Protein AF-A0A834W6B3-F1 (afdb_monomer)

Secondary structure (DSSP, 8-state):
---TT---EEEEE--SSHHHHHHHHHHHHHHHHTT-EEEEEE-TTTHHHHHHHH--S--TT-TT--EEEEE----HHHHTPPTT--SGGG-S-GGGHHHHHHHHHTTHHHHHHHHHHH--SEEEEETT-TTHHHHHHTTT--EEEE--S-HHHHHHHHHHHHH-GGGTSSSTTSEEEPTT-GGG-EEEGGGS-HHHHS--HHHHHHHHTGGG---PPPHHHHHHHHHHTTS-SHHHHHHHHHHHHHHTTTTSSS---------------------TTTT--PPPPPBSSSSHHHHHHHHHHHHHHTT--HHHHHHHHHHTB-HHHHHHHHHHHHH-TT--HHHHHHHHHHHHSPPTTS-HHHHHHT---SS-HHHHHHHHHHHHTT--S--HHHHHHHHHHHS-HHHHHHHHHT--SSHHHHHHHHHHHHHHHHHHHHHHH--------------------------------------------------PPP---------TTHHHHHHHTTB-SSSSSBP-TT----S--------------SS-----------PPP-------------EE-HHHHB----TT-EEEEEEETTEEEEEEE-TT-SS-EEEHHHHHHTT--PEEEEEEEEEETTS-EEEEEEEEEEEEEEETTEEEEEEEEEE--BS-SEEE-HHHHGGG-SEEEETTTTEEEEEETTEEEEEE-HHHHHS---------GGGG--SHHHHHSSSSPPSS-HHHHHHHHHTS-TT-EEEEE-TTT----HHHHHHHHHHHHHH--EEEEEE---TTS-HHHHS-TTHHHHSTTTEEEEES---HHHHHTSTTEEEEEE---HHHHHHHHHHT--EEE---STTHHHHHHIIIIIS--EEE----S--TTT-----HHHHHHHHHHTTSSHHHHHHHHHHHHHHHHHHHHHSTTSHHHHHHHHHHHHHHS---

pLDDT: mean 72.44, std 23.49, range [19.89, 98.75]

Organism: NCBI:txid362788

Structure (mmCIF, N/CA/C/O backbone):
data_AF-A0A834W6B3-F1
#
_entry.id   AF-A0A834W6B3-F1
#
loop_
_atom_site.group_PDB
_atom_site.id
_atom_site.type_symbol
_atom_site.label_atom_id
_atom_site.label_alt_id
_atom_site.label_comp_id
_atom_site.label_asym_id
_atom_site.label_entity_id
_atom_site.label_seq_id
_atom_site.pdbx_PDB_ins_code
_atom_site.Cartn_x
_atom_site.Cartn_y
_atom_site.Cartn_z
_atom_site.occupancy
_atom_site.B_iso_or_equiv
_atom_site.auth_seq_id
_atom_site.auth_comp_id
_atom_site.auth_asym_id
_atom_site.auth_atom_id
_atom_site.pdbx_PDB_model_num
ATOM 1 N N . MET A 1 1 ? 22.513 -32.965 -23.549 1.00 34.94 1 MET A N 1
ATOM 2 C CA . MET A 1 1 ? 22.642 -32.892 -22.077 1.00 34.94 1 MET A CA 1
ATOM 3 C C . MET A 1 1 ? 21.458 -32.079 -21.592 1.00 34.94 1 MET A C 1
ATOM 5 O O . MET A 1 1 ? 21.260 -30.997 -22.133 1.00 34.94 1 MET A O 1
ATOM 9 N N . GLY A 1 2 ? 20.613 -32.650 -20.733 1.00 32.94 2 GLY A N 1
ATOM 10 C CA . GLY A 1 2 ? 19.346 -32.034 -20.322 1.00 32.94 2 GLY A CA 1
ATOM 11 C C . GLY A 1 2 ? 19.514 -30.935 -19.270 1.00 32.94 2 GLY A C 1
ATOM 12 O O . GLY A 1 2 ? 20.577 -30.809 -18.666 1.00 32.94 2 GLY A O 1
ATOM 13 N N . ARG A 1 3 ? 18.438 -30.176 -19.027 1.00 41.31 3 ARG A N 1
ATOM 14 C CA . ARG A 1 3 ? 18.292 -29.216 -17.912 1.00 41.31 3 ARG A CA 1
ATOM 15 C C . ARG A 1 3 ? 17.918 -29.898 -16.580 1.00 41.31 3 ARG A C 1
ATOM 17 O O . ARG A 1 3 ? 17.321 -29.285 -15.701 1.00 41.31 3 ARG A O 1
ATOM 24 N N . GLU A 1 4 ? 18.241 -31.175 -16.421 1.00 40.38 4 GLU A N 1
ATOM 25 C CA . GLU A 1 4 ? 17.932 -31.908 -15.195 1.00 40.38 4 GLU A CA 1
ATOM 26 C C . GLU A 1 4 ? 18.781 -31.369 -14.028 1.00 40.38 4 GLU A C 1
ATOM 28 O O . GLU A 1 4 ? 19.980 -31.128 -14.167 1.00 40.38 4 GLU A O 1
ATOM 33 N N . ASN A 1 5 ? 18.144 -31.191 -12.865 1.00 44.78 5 ASN A N 1
ATOM 34 C CA . ASN A 1 5 ? 18.732 -30.764 -11.585 1.00 44.78 5 ASN A CA 1
ATOM 35 C C . ASN A 1 5 ? 19.196 -29.299 -11.392 1.00 44.78 5 ASN A C 1
ATOM 37 O O . ASN A 1 5 ? 19.746 -28.998 -10.329 1.00 44.78 5 ASN A O 1
ATOM 41 N N . GLN A 1 6 ? 18.925 -28.350 -12.299 1.00 58.62 6 GLN A N 1
ATOM 42 C CA . GLN A 1 6 ? 19.159 -26.924 -11.995 1.00 58.62 6 GLN A CA 1
ATOM 43 C C . GLN A 1 6 ? 17.907 -26.275 -11.371 1.00 58.62 6 GLN A C 1
ATOM 45 O O . GLN A 1 6 ? 16.896 -26.075 -12.039 1.00 58.62 6 GLN A O 1
ATOM 50 N N . LYS A 1 7 ? 17.962 -25.962 -10.067 1.00 77.19 7 LYS A N 1
ATOM 51 C CA . LYS A 1 7 ? 16.867 -25.285 -9.346 1.00 77.19 7 LYS A CA 1
ATOM 52 C C . LYS A 1 7 ? 16.714 -23.834 -9.809 1.00 77.19 7 LYS A C 1
ATOM 54 O O . LYS A 1 7 ? 17.692 -23.090 -9.746 1.00 77.19 7 LYS A O 1
ATOM 59 N N . LEU A 1 8 ? 15.481 -23.446 -10.153 1.00 90.81 8 LEU A N 1
ATOM 60 C CA . LEU A 1 8 ? 15.085 -22.075 -10.502 1.00 90.81 8 LEU A CA 1
ATOM 61 C C . LEU A 1 8 ? 15.653 -21.055 -9.502 1.00 90.81 8 LEU A C 1
ATOM 63 O O . LEU A 1 8 ? 15.478 -21.222 -8.291 1.00 90.81 8 LEU A O 1
ATOM 67 N N . HIS A 1 9 ? 16.301 -20.001 -10.000 1.00 93.69 9 HIS A N 1
ATOM 68 C CA . HIS A 1 9 ? 16.924 -18.948 -9.201 1.00 93.69 9 HIS A CA 1
ATOM 69 C C . HIS A 1 9 ? 16.264 -17.590 -9.456 1.00 93.69 9 HIS A C 1
ATOM 71 O O . HIS A 1 9 ? 16.453 -16.975 -10.501 1.00 93.69 9 HIS A O 1
ATOM 77 N N . ILE A 1 10 ? 15.526 -17.092 -8.462 1.00 95.31 10 ILE A N 1
ATOM 78 C CA . ILE A 1 10 ? 14.859 -15.787 -8.504 1.00 95.31 10 ILE A CA 1
ATOM 79 C C . ILE A 1 10 ? 15.642 -14.760 -7.677 1.00 95.31 10 ILE A C 1
ATOM 81 O O . ILE A 1 10 ? 15.986 -15.007 -6.518 1.00 95.31 10 ILE A O 1
ATOM 85 N N . PHE A 1 11 ? 15.881 -13.586 -8.258 1.00 97.44 11 PHE A N 1
ATOM 86 C CA . PHE A 1 11 ? 16.321 -12.386 -7.546 1.00 97.44 11 PHE A CA 1
ATOM 87 C C . PHE A 1 11 ? 15.115 -11.544 -7.124 1.00 97.44 11 PHE A C 1
ATOM 89 O O . PHE A 1 11 ? 14.206 -11.318 -7.917 1.00 97.44 11 PHE A O 1
ATOM 96 N N . LEU A 1 12 ? 15.134 -11.040 -5.892 1.00 97.94 12 LEU A N 1
ATOM 97 C CA . LEU A 1 12 ? 14.156 -10.113 -5.338 1.00 97.94 12 LEU A CA 1
ATOM 98 C C . LEU A 1 12 ? 14.850 -8.788 -5.012 1.00 97.94 12 LEU A C 1
ATOM 100 O O . LEU A 1 12 ? 15.809 -8.767 -4.240 1.00 97.94 12 LEU A O 1
ATOM 104 N N . PHE A 1 13 ? 14.359 -7.690 -5.586 1.00 97.44 13 PHE A N 1
ATOM 105 C CA . PHE A 1 13 ? 14.894 -6.341 -5.388 1.00 97.44 13 PHE A CA 1
ATOM 106 C C . PHE A 1 13 ? 13.792 -5.391 -4.874 1.00 97.44 13 PHE A C 1
ATOM 108 O O . PHE A 1 13 ? 13.083 -4.778 -5.682 1.00 97.44 13 PHE A O 1
ATOM 115 N N . PRO A 1 14 ? 13.590 -5.324 -3.541 1.00 94.44 14 PRO A N 1
ATOM 116 C CA . PRO A 1 14 ? 12.581 -4.476 -2.914 1.00 94.44 14 PRO A CA 1
ATOM 117 C C . PRO A 1 14 ? 12.992 -3.008 -2.874 1.00 94.44 14 PRO A C 1
ATOM 119 O O . PRO A 1 14 ? 14.169 -2.682 -2.715 1.00 94.44 14 PRO A O 1
ATOM 122 N N . PHE A 1 15 ? 12.007 -2.112 -2.944 1.00 90.56 15 PHE A N 1
ATOM 123 C CA . PHE A 1 15 ? 12.241 -0.704 -2.641 1.00 90.56 15 PHE A CA 1
ATOM 124 C C . PHE A 1 15 ? 12.562 -0.543 -1.140 1.00 90.56 15 PHE A C 1
ATOM 126 O O . PHE A 1 15 ? 11.906 -1.193 -0.319 1.00 90.56 15 PHE A O 1
ATOM 133 N N . PRO A 1 16 ? 13.547 0.293 -0.750 1.00 89.69 16 PRO A N 1
ATOM 134 C CA . PRO A 1 16 ? 13.979 0.463 0.642 1.00 89.69 16 PRO A CA 1
ATOM 135 C C . PRO A 1 16 ? 12.992 1.283 1.502 1.00 89.69 16 PRO A C 1
ATOM 137 O O . PRO A 1 16 ? 13.299 2.353 2.027 1.00 89.69 16 PRO A O 1
ATOM 140 N N . ALA A 1 17 ? 11.788 0.741 1.669 1.00 86.31 17 ALA A N 1
ATOM 141 C CA . ALA A 1 17 ? 10.759 1.169 2.609 1.00 86.31 17 ALA A CA 1
ATOM 142 C C . ALA A 1 17 ? 10.194 -0.073 3.312 1.00 86.31 17 ALA A C 1
ATOM 144 O O . ALA A 1 17 ? 10.024 -1.117 2.678 1.00 86.31 17 ALA A O 1
ATOM 145 N N . HIS A 1 18 ? 9.857 0.009 4.602 1.00 85.44 18 HIS A N 1
ATOM 146 C CA . HIS A 1 18 ? 9.403 -1.165 5.365 1.00 85.44 18 HIS A CA 1
ATOM 147 C C . HIS A 1 18 ? 8.152 -1.833 4.774 1.00 85.44 18 HIS A C 1
ATOM 149 O O . HIS A 1 18 ? 8.082 -3.060 4.712 1.00 85.44 18 HIS A O 1
ATOM 155 N N . GLY A 1 19 ? 7.220 -1.037 4.236 1.00 80.75 19 GLY A N 1
ATOM 156 C CA . GLY A 1 19 ? 6.032 -1.530 3.531 1.00 80.75 19 GLY A CA 1
ATOM 157 C C . GLY A 1 19 ? 6.312 -2.313 2.237 1.00 80.75 19 GLY A C 1
ATOM 158 O O . GLY A 1 19 ? 5.416 -2.988 1.747 1.00 80.75 19 GLY A O 1
ATOM 159 N N . HIS A 1 20 ? 7.534 -2.264 1.704 1.00 87.81 20 HIS A N 1
ATOM 160 C CA . HIS A 1 20 ? 7.934 -2.944 0.468 1.00 87.81 20 HIS A CA 1
ATOM 161 C C . HIS A 1 20 ? 8.941 -4.068 0.740 1.00 87.81 20 HIS A C 1
ATOM 163 O O . HIS A 1 20 ? 8.781 -5.182 0.244 1.00 87.81 20 HIS A O 1
ATOM 169 N N . MET A 1 21 ? 9.926 -3.823 1.611 1.00 91.81 21 MET A N 1
ATOM 170 C CA . MET A 1 21 ? 10.899 -4.838 2.022 1.00 91.81 21 MET A CA 1
ATOM 171 C C . MET A 1 21 ? 10.231 -6.041 2.698 1.00 91.81 21 MET A C 1
ATOM 173 O O . MET A 1 21 ? 10.478 -7.172 2.291 1.00 91.81 21 MET A O 1
ATOM 177 N N . ILE A 1 22 ? 9.364 -5.818 3.693 1.00 91.81 22 ILE A N 1
ATOM 178 C CA . ILE A 1 22 ? 8.773 -6.900 4.498 1.00 91.81 22 ILE A CA 1
ATOM 179 C C . ILE A 1 22 ? 7.939 -7.885 3.653 1.00 91.81 22 ILE A C 1
ATOM 181 O O . ILE A 1 22 ? 8.265 -9.073 3.681 1.00 91.81 22 ILE A O 1
ATOM 185 N N . PRO A 1 23 ? 6.944 -7.465 2.840 1.00 91.62 23 PRO A N 1
ATOM 186 C CA . PRO A 1 23 ? 6.188 -8.412 2.017 1.00 91.62 23 PRO A CA 1
ATOM 187 C C . PRO A 1 23 ? 7.038 -9.084 0.927 1.00 91.62 23 PRO A C 1
ATOM 189 O O . PRO A 1 23 ? 6.736 -10.212 0.542 1.00 91.62 23 PRO A O 1
ATOM 192 N N . MET A 1 24 ? 8.127 -8.463 0.452 1.00 94.62 24 MET A N 1
ATOM 193 C CA . MET A 1 24 ? 9.056 -9.138 -0.463 1.00 94.62 24 MET A CA 1
ATOM 194 C C . MET A 1 24 ? 9.964 -10.162 0.245 1.00 94.62 24 MET A C 1
ATOM 196 O O . MET A 1 24 ? 10.353 -11.147 -0.381 1.00 94.62 24 MET A O 1
ATOM 200 N N . ILE A 1 25 ? 10.254 -10.000 1.542 1.00 94.31 25 ILE A N 1
ATOM 201 C CA . ILE A 1 25 ? 10.916 -11.034 2.358 1.00 94.31 25 ILE A CA 1
ATOM 202 C C . ILE A 1 25 ? 9.953 -12.200 2.633 1.00 94.31 25 ILE A C 1
ATOM 204 O O . ILE A 1 25 ? 10.337 -13.356 2.454 1.00 94.31 25 ILE A O 1
ATOM 208 N N . ASP A 1 26 ? 8.694 -11.915 2.983 1.00 93.25 26 ASP A N 1
ATOM 209 C CA . ASP A 1 26 ? 7.639 -12.932 3.120 1.00 93.25 26 ASP A CA 1
ATOM 210 C C . ASP A 1 26 ? 7.463 -13.718 1.797 1.00 93.25 26 ASP A C 1
ATOM 212 O O . ASP A 1 26 ? 7.466 -14.949 1.771 1.00 93.25 26 ASP A O 1
ATOM 216 N N . MET A 1 27 ? 7.429 -13.020 0.656 1.00 93.44 27 MET A N 1
ATOM 217 C CA . MET A 1 27 ? 7.412 -13.631 -0.681 1.00 93.44 27 MET A CA 1
ATOM 218 C C . MET A 1 27 ? 8.654 -14.500 -0.955 1.00 93.44 27 MET A C 1
ATOM 220 O O . MET A 1 27 ? 8.529 -15.575 -1.545 1.00 93.44 27 MET A O 1
ATOM 224 N N . ALA A 1 28 ? 9.847 -14.101 -0.495 1.00 93.88 28 ALA A N 1
ATOM 225 C CA . ALA A 1 28 ? 11.048 -14.936 -0.591 1.00 93.88 28 ALA A CA 1
ATOM 226 C C . ALA A 1 28 ? 10.926 -16.233 0.230 1.00 93.88 28 ALA A C 1
ATOM 228 O O . ALA A 1 28 ? 11.367 -17.282 -0.247 1.00 93.88 28 ALA A O 1
ATOM 229 N N . LYS A 1 29 ? 10.294 -16.194 1.419 1.00 91.38 29 LYS A N 1
ATOM 230 C CA . LYS A 1 29 ? 9.963 -17.404 2.198 1.00 91.38 29 LYS A CA 1
ATOM 231 C C . LYS A 1 29 ? 9.033 -18.327 1.409 1.00 91.38 29 LYS A C 1
ATOM 233 O O . LYS A 1 29 ? 9.315 -19.520 1.322 1.00 91.38 29 LYS A O 1
ATOM 238 N N . LEU A 1 30 ? 7.983 -17.789 0.781 1.00 91.06 30 LEU A N 1
ATOM 239 C CA . LEU A 1 30 ? 7.036 -18.571 -0.027 1.00 91.06 30 LEU A CA 1
ATOM 240 C C . LEU A 1 30 ? 7.712 -19.267 -1.223 1.00 91.06 30 LEU A C 1
ATOM 242 O O . LEU A 1 30 ? 7.526 -20.469 -1.411 1.00 91.06 30 LEU A O 1
ATOM 246 N N . PHE A 1 31 ? 8.553 -18.564 -1.990 1.00 91.88 31 PHE A N 1
ATOM 247 C CA . PHE A 1 31 ? 9.331 -19.187 -3.071 1.00 91.88 31 PHE A CA 1
ATOM 248 C C . PHE A 1 31 ? 10.297 -20.262 -2.546 1.00 91.88 31 PHE A C 1
ATOM 250 O O . PHE A 1 31 ? 10.354 -21.367 -3.091 1.00 91.88 31 PHE A O 1
ATOM 257 N N . ALA A 1 32 ? 11.033 -19.976 -1.468 1.00 90.31 32 ALA A N 1
ATOM 258 C CA . ALA A 1 32 ? 12.011 -20.909 -0.910 1.00 90.31 32 ALA A CA 1
ATOM 259 C C . ALA A 1 32 ? 11.367 -22.162 -0.284 1.00 90.31 32 ALA A C 1
ATOM 261 O O . ALA A 1 32 ? 11.924 -23.254 -0.405 1.00 90.31 32 ALA A O 1
ATOM 262 N N . ALA A 1 33 ? 10.165 -22.046 0.292 1.00 87.50 33 ALA A N 1
ATOM 263 C CA . ALA A 1 33 ? 9.358 -23.180 0.748 1.00 87.50 33 ALA A CA 1
ATOM 264 C C . ALA A 1 33 ? 8.921 -24.104 -0.408 1.00 87.50 33 ALA A C 1
ATOM 266 O O . ALA A 1 33 ? 8.776 -25.308 -0.216 1.00 87.50 33 ALA A O 1
ATOM 267 N N . ARG A 1 34 ? 8.794 -23.572 -1.633 1.00 87.50 34 ARG A N 1
ATOM 268 C CA . ARG A 1 34 ? 8.573 -24.343 -2.872 1.00 87.50 34 ARG A CA 1
ATOM 269 C C . ARG A 1 34 ? 9.870 -24.847 -3.523 1.00 87.50 34 ARG A C 1
ATOM 271 O O . ARG A 1 34 ? 9.865 -25.281 -4.671 1.00 87.50 34 ARG A O 1
ATOM 278 N N . GLY A 1 35 ? 10.998 -24.776 -2.815 1.00 87.00 35 GLY A N 1
ATOM 279 C CA . GLY A 1 35 ? 12.295 -25.275 -3.274 1.00 87.00 35 GLY A CA 1
ATOM 280 C C . GLY A 1 35 ? 13.017 -24.394 -4.301 1.00 87.00 35 GLY A C 1
ATOM 281 O O . GLY A 1 35 ? 14.102 -24.784 -4.745 1.00 87.00 35 GLY A O 1
ATOM 282 N N . VAL A 1 36 ? 12.460 -23.228 -4.651 1.00 90.19 36 VAL A N 1
ATOM 283 C CA . VAL A 1 36 ? 13.085 -22.219 -5.523 1.00 90.19 36 VAL A CA 1
ATOM 284 C C . VAL A 1 36 ? 14.239 -21.547 -4.779 1.00 90.19 36 VAL A C 1
ATOM 286 O O . VAL A 1 36 ? 14.131 -21.216 -3.599 1.00 90.19 36 VAL A O 1
ATOM 289 N N . ARG A 1 37 ? 15.361 -21.305 -5.459 1.00 92.12 37 ARG A N 1
ATOM 290 C CA . ARG A 1 37 ? 16.475 -20.546 -4.888 1.00 92.12 37 ARG A CA 1
ATOM 291 C C . ARG A 1 37 ? 16.128 -19.058 -4.912 1.00 92.12 37 ARG A C 1
ATOM 293 O O . ARG A 1 37 ? 16.212 -18.423 -5.958 1.00 92.12 37 ARG A O 1
ATOM 300 N N . ALA A 1 38 ? 15.775 -18.493 -3.764 1.00 93.81 38 ALA A N 1
ATOM 301 C CA . ALA A 1 38 ? 15.591 -17.051 -3.618 1.00 93.81 38 ALA A CA 1
ATOM 302 C C . ALA A 1 38 ? 16.924 -16.346 -3.297 1.00 93.81 38 ALA A C 1
ATOM 304 O O . ALA A 1 38 ? 17.714 -16.833 -2.480 1.00 93.81 38 ALA A O 1
ATOM 305 N N . THR A 1 39 ? 17.150 -15.175 -3.893 1.00 96.38 39 THR A N 1
ATOM 306 C CA . THR A 1 39 ? 18.150 -14.188 -3.459 1.00 96.38 39 THR A CA 1
ATOM 307 C C . THR A 1 39 ? 17.461 -12.854 -3.212 1.00 96.38 39 THR A C 1
ATOM 309 O O . THR A 1 39 ? 16.841 -12.332 -4.132 1.00 96.38 39 THR A O 1
ATOM 312 N N . ILE A 1 40 ? 17.615 -12.263 -2.027 1.00 97.81 40 ILE A N 1
ATOM 313 C CA . ILE A 1 40 ? 17.217 -10.871 -1.778 1.00 97.81 40 ILE A CA 1
ATOM 314 C C . ILE A 1 40 ? 18.442 -9.971 -1.959 1.00 97.81 40 ILE A C 1
ATOM 316 O O . ILE A 1 40 ? 19.476 -10.177 -1.317 1.00 97.81 40 ILE A O 1
ATOM 320 N N . VAL A 1 41 ? 18.313 -8.971 -2.829 1.00 97.62 41 VAL A N 1
ATOM 321 C CA . VAL A 1 41 ? 19.270 -7.868 -2.958 1.00 97.62 41 VAL A CA 1
ATOM 322 C C . VAL A 1 41 ? 18.859 -6.772 -1.977 1.00 97.62 41 VAL A C 1
ATOM 324 O O . VAL A 1 41 ? 17.731 -6.289 -2.017 1.00 97.62 41 VAL A O 1
ATOM 327 N N . THR A 1 42 ? 19.757 -6.397 -1.071 1.00 96.38 42 THR A N 1
ATOM 328 C CA . THR A 1 42 ? 19.513 -5.409 -0.008 1.00 96.38 42 THR A CA 1
ATOM 329 C C . THR A 1 42 ? 20.744 -4.516 0.194 1.00 96.38 42 THR A C 1
ATOM 331 O O . THR A 1 42 ? 21.660 -4.532 -0.626 1.00 96.38 42 THR A O 1
ATOM 334 N N . THR A 1 43 ? 20.785 -3.718 1.258 1.00 95.62 43 THR A N 1
ATOM 335 C CA . THR A 1 43 ? 21.869 -2.770 1.563 1.00 95.62 43 THR A CA 1
ATOM 336 C C . THR A 1 43 ? 22.429 -3.022 2.975 1.00 95.62 43 THR A C 1
ATOM 338 O O . THR A 1 43 ? 21.770 -3.707 3.764 1.00 95.62 43 THR A O 1
ATOM 341 N N . PRO A 1 44 ? 23.638 -2.537 3.324 1.00 94.50 44 PRO A N 1
ATOM 342 C CA . PRO A 1 44 ? 24.285 -2.846 4.602 1.00 94.50 44 PRO A CA 1
ATOM 343 C C . PRO A 1 44 ? 23.451 -2.530 5.852 1.00 94.50 44 PRO A C 1
ATOM 345 O O . PRO A 1 44 ? 23.442 -3.339 6.777 1.00 94.50 44 PRO A O 1
ATOM 348 N N . LEU A 1 45 ? 22.727 -1.405 5.880 1.00 92.81 45 LEU A N 1
ATOM 349 C CA . LEU A 1 45 ? 21.888 -1.013 7.019 1.00 92.81 45 LEU A CA 1
ATOM 350 C C . LEU A 1 45 ? 20.581 -1.813 7.094 1.00 92.81 45 LEU A C 1
ATOM 352 O O . LEU A 1 45 ? 20.084 -2.078 8.184 1.00 92.81 45 LEU A O 1
ATOM 356 N N . ASN A 1 46 ? 20.033 -2.220 5.946 1.00 93.25 46 ASN A N 1
ATOM 357 C CA . ASN A 1 46 ? 18.802 -3.011 5.874 1.00 93.25 46 ASN A CA 1
ATOM 358 C C . ASN A 1 46 ? 19.054 -4.516 6.120 1.00 93.25 46 ASN A C 1
ATOM 360 O O . ASN A 1 46 ? 18.143 -5.243 6.524 1.00 93.25 46 ASN A O 1
ATOM 364 N N . LEU A 1 47 ? 20.292 -4.997 5.940 1.00 92.75 47 LEU A N 1
ATOM 365 C CA . LEU A 1 47 ? 20.674 -6.405 6.106 1.00 92.75 47 LEU A CA 1
ATOM 366 C C . LEU A 1 47 ? 20.265 -7.033 7.462 1.00 92.75 47 LEU A C 1
ATOM 368 O O . LEU A 1 47 ? 19.789 -8.173 7.438 1.00 92.75 47 LEU A O 1
ATOM 372 N N . PRO A 1 48 ? 20.383 -6.364 8.632 1.00 90.94 48 PRO A N 1
ATOM 373 C CA . PRO A 1 48 ? 19.931 -6.917 9.909 1.00 90.94 48 PRO A CA 1
ATOM 374 C C . PRO A 1 48 ? 18.413 -7.130 9.967 1.00 90.94 48 PRO A C 1
ATOM 376 O O . PRO A 1 48 ? 17.977 -8.175 10.443 1.00 90.94 48 PRO A O 1
ATOM 379 N N . LEU A 1 49 ? 17.606 -6.205 9.428 1.00 89.25 49 LEU A N 1
ATOM 380 C CA . LEU A 1 49 ? 16.149 -6.370 9.320 1.00 89.25 49 LEU A CA 1
ATOM 381 C C . LEU A 1 49 ? 15.789 -7.548 8.416 1.00 89.25 49 LEU A C 1
ATOM 383 O O . LEU A 1 49 ? 14.954 -8.375 8.785 1.00 89.25 49 LEU A O 1
ATOM 387 N N . VAL A 1 50 ? 16.434 -7.643 7.251 1.00 90.56 50 VAL A N 1
ATOM 388 C CA . VAL A 1 50 ? 16.192 -8.737 6.304 1.00 90.56 50 VAL A CA 1
ATOM 389 C C . VAL A 1 50 ? 16.531 -10.079 6.957 1.00 90.56 50 VAL A C 1
ATOM 391 O O . VAL A 1 50 ? 15.740 -11.017 6.892 1.00 90.56 50 VAL A O 1
ATOM 394 N N . SER A 1 51 ? 17.662 -10.147 7.663 1.00 89.56 51 SER A N 1
ATOM 395 C CA . SER A 1 51 ? 18.106 -11.348 8.380 1.00 89.56 51 SER A CA 1
ATOM 396 C C . SER A 1 51 ? 17.169 -11.720 9.538 1.00 89.56 51 SER A C 1
ATOM 398 O O . SER A 1 51 ? 16.813 -12.889 9.672 1.00 89.56 51 SER A O 1
ATOM 400 N N . ARG A 1 52 ? 16.718 -10.741 10.344 1.00 86.50 52 ARG A N 1
ATOM 401 C CA . ARG A 1 52 ? 15.756 -10.950 11.445 1.00 86.50 52 ARG A CA 1
ATOM 402 C C . ARG A 1 52 ? 14.422 -11.488 10.916 1.00 86.50 52 ARG A C 1
ATOM 404 O O . ARG A 1 52 ? 13.943 -12.506 11.401 1.00 86.50 52 ARG A O 1
ATOM 411 N N . THR A 1 53 ? 13.890 -10.859 9.866 1.00 86.31 53 THR A N 1
ATOM 412 C CA . THR A 1 53 ? 12.593 -11.200 9.251 1.00 86.31 53 THR A CA 1
ATOM 413 C C . THR A 1 53 ? 12.603 -12.586 8.593 1.00 86.31 53 THR A C 1
ATOM 415 O O . THR A 1 53 ? 11.614 -13.316 8.659 1.00 86.31 53 THR A O 1
ATOM 418 N N . ILE A 1 54 ? 13.727 -12.996 7.990 1.00 86.94 54 ILE A N 1
ATOM 419 C CA . ILE A 1 54 ? 13.910 -14.373 7.495 1.00 86.94 54 ILE A CA 1
ATOM 420 C C . ILE A 1 54 ? 13.892 -15.386 8.649 1.00 86.94 54 ILE A C 1
ATOM 422 O O . ILE A 1 54 ? 13.369 -16.488 8.481 1.00 86.94 54 ILE A O 1
ATOM 426 N N . GLY A 1 55 ? 14.421 -15.012 9.815 1.00 76.44 55 GLY A N 1
ATOM 427 C CA . GLY A 1 55 ? 14.595 -15.897 10.960 1.00 76.44 55 GLY A CA 1
ATOM 428 C C . GLY A 1 55 ? 15.824 -16.799 10.816 1.00 76.44 55 GLY A C 1
ATOM 429 O O . GLY A 1 55 ? 16.703 -16.575 9.984 1.00 76.44 55 GLY A O 1
ATOM 430 N N . ASN A 1 56 ? 15.911 -17.843 11.643 1.00 58.94 56 ASN A N 1
ATOM 431 C CA . ASN A 1 56 ? 16.983 -18.833 11.528 1.00 58.94 56 ASN A CA 1
ATOM 432 C C . ASN A 1 56 ? 16.585 -19.903 10.487 1.00 58.94 56 ASN A C 1
ATOM 434 O O . ASN A 1 56 ? 15.679 -20.683 10.781 1.00 58.94 56 ASN A O 1
ATOM 438 N N . PRO A 1 57 ? 17.266 -20.028 9.326 1.00 48.44 57 PRO A N 1
ATOM 439 C CA . PRO A 1 57 ? 16.908 -20.971 8.252 1.00 48.44 57 PRO A CA 1
ATOM 440 C C . PRO A 1 57 ? 17.155 -22.457 8.597 1.00 48.44 57 PRO A C 1
ATOM 442 O O . PRO A 1 57 ? 17.203 -23.314 7.717 1.00 48.44 57 PRO A O 1
ATOM 445 N N . LYS A 1 58 ? 17.369 -22.775 9.878 1.00 46.25 58 LYS A N 1
ATOM 446 C CA . LYS A 1 58 ? 17.570 -24.124 10.418 1.00 46.25 58 LYS A CA 1
ATOM 447 C C . LYS A 1 58 ? 16.724 -24.339 11.676 1.00 46.25 58 LYS A C 1
ATOM 449 O O . LYS A 1 58 ? 17.253 -24.656 12.741 1.00 46.25 58 LYS A O 1
ATOM 454 N N . THR A 1 59 ? 15.408 -24.166 11.565 1.00 44.59 59 THR A N 1
ATOM 455 C CA . THR A 1 59 ? 14.474 -24.758 12.535 1.00 44.59 59 THR A CA 1
ATOM 456 C C . THR A 1 59 ? 14.296 -26.254 12.232 1.00 44.59 59 THR A C 1
ATOM 458 O O . THR A 1 59 ? 14.392 -26.647 11.064 1.00 44.59 59 THR A O 1
ATOM 461 N N . PRO A 1 60 ? 14.025 -27.115 13.235 1.00 43.72 60 PRO A N 1
ATOM 462 C CA . PRO A 1 60 ? 13.759 -28.541 13.007 1.00 43.72 60 PRO A CA 1
ATOM 463 C C . PRO A 1 60 ? 12.619 -28.819 12.014 1.00 43.72 60 PRO A C 1
ATOM 465 O O . PRO A 1 60 ? 12.608 -29.863 11.370 1.00 43.72 60 PRO A O 1
ATOM 468 N N . GLN A 1 61 ? 11.679 -27.880 11.880 1.00 46.56 61 GLN A N 1
ATOM 469 C CA . GLN A 1 61 ? 10.518 -27.957 10.999 1.00 46.56 61 GLN A CA 1
ATOM 470 C C . GLN A 1 61 ? 10.832 -27.626 9.527 1.00 46.56 61 GLN A C 1
ATOM 472 O O . GLN A 1 61 ? 10.117 -28.101 8.653 1.00 46.56 61 GLN A O 1
ATOM 477 N N . ASN A 1 62 ? 11.872 -26.830 9.235 1.00 50.94 62 ASN A N 1
ATOM 478 C CA . ASN A 1 62 ? 12.174 -26.333 7.880 1.00 50.94 62 ASN A CA 1
ATOM 479 C C . ASN A 1 62 ? 13.672 -26.459 7.493 1.00 50.94 62 ASN A C 1
ATOM 481 O O . ASN A 1 62 ? 14.305 -25.468 7.125 1.00 50.94 62 ASN A O 1
ATOM 485 N N . PRO A 1 63 ? 14.272 -27.668 7.496 1.00 52.31 63 PRO A N 1
ATOM 486 C CA . PRO A 1 63 ? 15.713 -27.876 7.266 1.00 52.31 63 PRO A CA 1
ATOM 487 C C . PRO A 1 63 ? 16.213 -27.611 5.826 1.00 52.31 63 PRO A C 1
ATOM 489 O O . PRO A 1 63 ? 17.361 -27.933 5.504 1.00 52.31 63 PRO A O 1
ATOM 492 N N . HIS A 1 64 ? 15.373 -27.082 4.929 1.00 52.91 64 HIS A N 1
ATOM 493 C CA . HIS A 1 64 ? 15.649 -26.965 3.487 1.00 52.91 64 HIS A CA 1
ATOM 494 C C . HIS A 1 64 ? 15.428 -25.559 2.895 1.00 52.91 64 HIS A C 1
ATOM 496 O O . HIS A 1 64 ? 15.710 -25.353 1.712 1.00 52.91 64 HIS A O 1
ATOM 502 N N . ILE A 1 65 ? 14.963 -24.587 3.687 1.00 63.97 65 ILE A N 1
ATOM 503 C CA . ILE A 1 65 ? 14.701 -23.218 3.220 1.00 63.97 65 ILE A CA 1
ATOM 504 C C . ILE A 1 65 ? 16.012 -22.419 3.216 1.00 63.97 65 ILE A C 1
ATOM 506 O O . ILE A 1 65 ? 16.559 -22.100 4.267 1.00 63.97 65 ILE A O 1
ATOM 510 N N . ILE A 1 66 ? 16.523 -22.078 2.026 1.00 70.12 66 ILE A N 1
ATOM 511 C CA . ILE A 1 66 ? 17.752 -21.283 1.858 1.00 70.12 66 ILE A CA 1
ATOM 512 C C . ILE A 1 66 ? 17.448 -20.035 1.023 1.00 70.12 66 ILE A C 1
ATOM 514 O O . ILE A 1 66 ? 17.435 -20.078 -0.209 1.00 70.12 66 ILE A O 1
ATOM 518 N N . ILE A 1 67 ? 17.252 -18.910 1.712 1.00 90.00 67 ILE A N 1
ATOM 519 C CA . ILE A 1 67 ? 17.214 -17.573 1.110 1.00 90.00 67 ILE A CA 1
ATOM 520 C C . ILE A 1 67 ? 18.636 -17.004 1.156 1.00 90.00 67 ILE A C 1
ATOM 522 O O . ILE A 1 67 ? 19.269 -16.969 2.208 1.00 90.00 67 ILE A O 1
ATOM 526 N N . ASN A 1 68 ? 19.153 -16.580 0.006 1.00 92.31 68 ASN A N 1
ATOM 527 C CA . ASN A 1 68 ? 20.481 -15.981 -0.119 1.00 92.31 68 ASN A CA 1
ATOM 528 C C . ASN A 1 68 ? 20.364 -14.458 0.033 1.00 92.31 68 ASN A C 1
ATOM 530 O O . ASN A 1 68 ? 19.396 -13.871 -0.447 1.00 92.31 68 ASN A O 1
ATOM 534 N N . LEU A 1 69 ? 21.363 -13.808 0.629 1.00 94.69 69 LEU A N 1
ATOM 535 C CA . LEU A 1 69 ? 21.407 -12.350 0.784 1.00 94.69 69 LEU A CA 1
ATOM 536 C C . LEU A 1 69 ? 22.609 -11.776 0.038 1.00 94.69 69 LEU A C 1
ATOM 538 O O . LEU A 1 69 ? 23.707 -12.325 0.121 1.00 94.69 69 LEU A O 1
ATOM 542 N N . VAL A 1 70 ? 22.395 -10.681 -0.691 1.00 96.00 70 VAL A N 1
ATOM 543 C CA . VAL A 1 70 ? 23.448 -9.945 -1.403 1.00 96.00 70 VAL A CA 1
ATOM 544 C C . VAL A 1 70 ? 23.285 -8.455 -1.123 1.00 96.00 70 VAL A C 1
ATOM 546 O O . VAL A 1 70 ? 22.204 -7.900 -1.299 1.00 96.00 70 VAL A O 1
ATOM 549 N N . THR A 1 71 ? 24.359 -7.803 -0.683 1.00 96.31 71 THR A N 1
ATOM 550 C CA . THR A 1 71 ? 24.369 -6.375 -0.345 1.00 96.31 71 THR A CA 1
ATOM 551 C C . THR A 1 71 ? 24.942 -5.521 -1.473 1.00 96.31 71 THR A C 1
ATOM 553 O O . THR A 1 71 ? 26.067 -5.768 -1.909 1.00 96.31 71 THR A O 1
ATOM 556 N N . ILE A 1 72 ? 24.235 -4.462 -1.865 1.00 96.06 72 ILE A N 1
ATOM 557 C CA . ILE A 1 72 ? 24.773 -3.342 -2.654 1.00 96.06 72 ILE A CA 1
ATOM 558 C C . ILE A 1 72 ? 24.956 -2.116 -1.753 1.00 96.06 72 ILE A C 1
ATOM 560 O O . ILE A 1 72 ? 24.139 -1.876 -0.865 1.00 96.06 72 ILE A O 1
ATOM 564 N N . LYS A 1 73 ? 26.019 -1.325 -1.960 1.00 95.38 73 LYS A N 1
ATOM 565 C CA . LYS A 1 73 ? 26.195 -0.059 -1.229 1.00 95.38 73 LYS A CA 1
ATOM 566 C C . LYS A 1 73 ? 25.061 0.898 -1.614 1.00 95.38 73 LYS A C 1
ATOM 568 O O . LYS A 1 73 ? 24.894 1.180 -2.799 1.0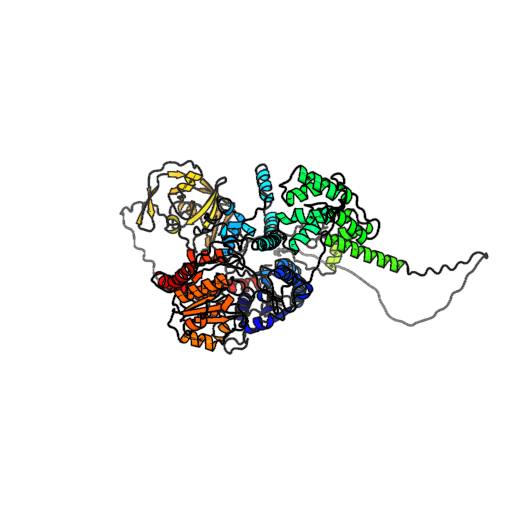0 95.38 73 LYS A O 1
ATOM 573 N N . PHE A 1 74 ? 24.339 1.436 -0.633 1.00 95.56 74 PHE A N 1
ATOM 574 C CA . PHE A 1 74 ? 23.410 2.533 -0.883 1.00 95.56 74 PHE A CA 1
ATOM 575 C C . PHE A 1 74 ? 24.187 3.867 -0.982 1.00 95.56 74 PHE A C 1
ATOM 577 O O . PHE A 1 74 ? 25.006 4.159 -0.106 1.00 95.56 74 PHE A O 1
ATOM 584 N N . PRO A 1 75 ? 23.996 4.681 -2.035 1.00 94.62 75 PRO A N 1
ATOM 585 C CA . PRO A 1 75 ? 24.818 5.865 -2.292 1.00 94.62 75 PRO A CA 1
ATOM 586 C C . PRO A 1 75 ? 24.265 7.120 -1.592 1.00 94.62 75 PRO A C 1
ATOM 588 O O . PRO A 1 75 ? 23.988 8.129 -2.242 1.00 94.62 75 PRO A O 1
ATOM 591 N N . SER A 1 76 ? 24.072 7.062 -0.266 1.00 92.12 76 SER A N 1
ATOM 592 C CA . SER A 1 76 ? 23.486 8.166 0.515 1.00 92.12 76 SER A CA 1
ATOM 593 C C . SER A 1 76 ? 24.254 9.478 0.301 1.00 92.12 76 SER A C 1
ATOM 595 O O . SER A 1 76 ? 23.689 10.468 -0.165 1.00 92.12 76 SER A O 1
ATOM 597 N N . VAL A 1 77 ? 25.560 9.468 0.581 1.00 93.38 77 VAL A N 1
ATOM 598 C CA . VAL A 1 77 ? 26.410 10.669 0.559 1.00 93.38 77 VAL A CA 1
ATOM 599 C C . VAL A 1 77 ? 26.576 11.196 -0.868 1.00 93.38 77 VAL A C 1
ATOM 601 O O . VAL A 1 77 ? 26.483 12.398 -1.101 1.00 93.38 77 VAL A O 1
ATOM 604 N N . GLU A 1 78 ? 26.736 10.307 -1.849 1.00 94.31 78 GLU A N 1
ATOM 605 C CA . GLU A 1 78 ? 26.855 10.664 -3.266 1.00 94.31 78 GLU A CA 1
ATOM 606 C C . GLU A 1 78 ? 25.558 11.267 -3.851 1.00 94.31 78 GLU A C 1
ATOM 608 O O . GLU A 1 78 ? 25.591 12.078 -4.786 1.00 94.31 78 GLU A O 1
ATOM 613 N N . ALA A 1 79 ? 24.401 10.928 -3.276 1.00 90.56 79 ALA A N 1
ATOM 614 C CA . ALA A 1 79 ? 23.128 11.555 -3.605 1.00 90.56 79 ALA A CA 1
ATOM 615 C C . ALA A 1 79 ? 22.870 12.874 -2.847 1.00 90.56 79 ALA A C 1
ATOM 617 O O . ALA A 1 79 ? 22.029 13.664 -3.287 1.00 90.56 79 ALA A O 1
ATOM 618 N N . GLY A 1 80 ? 23.615 13.154 -1.772 1.00 90.94 80 GLY A N 1
ATOM 619 C CA . GLY A 1 80 ? 23.457 14.334 -0.911 1.00 90.94 80 GLY A CA 1
ATOM 620 C C . GLY A 1 80 ? 22.616 14.100 0.351 1.00 90.94 80 GLY A C 1
ATOM 621 O O . GLY A 1 80 ? 22.157 15.063 0.959 1.00 90.94 80 GLY A O 1
ATOM 622 N N . LEU A 1 81 ? 22.396 12.843 0.741 1.00 91.00 81 LEU A N 1
ATOM 623 C CA . LEU A 1 81 ? 21.870 12.484 2.059 1.00 91.00 81 LEU A CA 1
ATOM 624 C C . LEU A 1 81 ? 22.996 12.435 3.108 1.00 91.00 81 LEU A C 1
ATOM 626 O O . LEU A 1 81 ? 24.157 12.210 2.755 1.00 91.00 81 LEU A O 1
ATOM 630 N N . PRO A 1 82 ? 22.661 12.547 4.406 1.00 92.44 82 PRO A N 1
ATOM 631 C CA . PRO A 1 82 ? 23.542 12.111 5.485 1.00 92.44 82 PRO A CA 1
ATOM 632 C C . PRO A 1 82 ? 23.940 10.632 5.355 1.00 92.44 82 PRO A C 1
ATOM 634 O O . PRO A 1 82 ? 23.264 9.833 4.701 1.00 92.44 82 PRO A O 1
ATOM 637 N N . GLU A 1 83 ? 25.036 10.253 6.010 1.00 89.06 83 GLU A N 1
ATOM 638 C CA . GLU A 1 83 ? 25.474 8.857 6.075 1.00 89.06 83 GLU A CA 1
ATOM 639 C C . GLU A 1 83 ? 24.426 7.969 6.777 1.00 89.06 83 GLU A C 1
ATOM 641 O O . GLU A 1 83 ? 23.657 8.435 7.618 1.00 89.06 83 GLU A O 1
ATOM 646 N N . HIS A 1 84 ? 24.361 6.692 6.387 1.00 86.19 84 HIS A N 1
ATOM 647 C CA . HIS A 1 84 ? 23.373 5.709 6.860 1.00 86.19 84 HIS A CA 1
ATOM 648 C C . HIS A 1 84 ? 21.892 6.068 6.601 1.00 86.19 84 HIS A C 1
ATOM 650 O O . HIS A 1 84 ? 20.999 5.459 7.181 1.00 86.19 84 HIS A O 1
ATOM 656 N N . CYS A 1 85 ? 21.591 6.994 5.687 1.00 89.88 85 CYS A N 1
ATOM 657 C CA . CYS A 1 85 ? 20.232 7.156 5.167 1.00 89.88 85 CYS A CA 1
ATOM 658 C C . CYS A 1 85 ? 19.980 6.132 4.041 1.00 89.88 85 CYS A C 1
ATOM 660 O O . CYS A 1 85 ? 20.128 6.474 2.866 1.00 89.88 85 CYS A O 1
ATOM 662 N N . GLU A 1 86 ? 19.675 4.872 4.389 1.00 92.56 86 GLU A N 1
ATOM 663 C CA . GLU A 1 86 ? 19.480 3.757 3.431 1.00 92.56 86 GLU A CA 1
ATOM 664 C C . GLU A 1 86 ? 18.028 3.243 3.317 1.00 92.56 86 GLU A C 1
ATOM 666 O O . GLU A 1 86 ? 17.762 2.330 2.537 1.00 92.56 86 GLU A O 1
ATOM 671 N N . HIS A 1 87 ? 17.078 3.796 4.077 1.00 88.06 87 HIS A N 1
ATOM 672 C CA . HIS A 1 87 ? 15.640 3.507 3.939 1.00 88.06 87 HIS A CA 1
ATOM 673 C C . HIS A 1 87 ? 14.771 4.735 4.245 1.00 88.06 87 HIS A C 1
ATOM 675 O O . HIS A 1 87 ? 15.226 5.646 4.936 1.00 88.06 87 HIS A O 1
ATOM 681 N N . THR A 1 88 ? 13.513 4.758 3.787 1.00 83.06 88 THR A N 1
ATOM 682 C CA . THR A 1 88 ? 12.585 5.904 3.955 1.00 83.06 88 THR A CA 1
ATOM 683 C C . THR A 1 88 ? 12.583 6.479 5.370 1.00 83.06 88 THR A C 1
ATOM 685 O O . THR A 1 88 ? 12.696 7.683 5.570 1.00 83.06 88 THR A O 1
ATOM 688 N N . ASP A 1 89 ? 12.538 5.597 6.364 1.00 80.69 89 ASP A N 1
ATOM 689 C CA . ASP A 1 89 ? 12.327 5.990 7.758 1.00 80.69 89 ASP A CA 1
ATOM 690 C C . ASP A 1 89 ? 13.631 6.425 8.465 1.00 80.69 89 ASP A C 1
ATOM 692 O O . ASP A 1 89 ? 13.597 6.806 9.631 1.00 80.69 89 ASP A O 1
ATOM 696 N N . SER A 1 90 ? 14.774 6.370 7.763 1.00 83.94 90 SER A N 1
ATOM 697 C CA . SER A 1 90 ? 16.075 6.906 8.209 1.00 83.94 90 SER A CA 1
ATOM 698 C C . SER A 1 90 ? 16.329 8.340 7.728 1.00 83.94 90 SER A C 1
ATOM 700 O O . SER A 1 90 ? 17.275 8.981 8.181 1.00 83.94 90 SER A O 1
ATOM 702 N N . ILE A 1 91 ? 15.494 8.862 6.821 1.00 80.94 91 ILE A N 1
ATOM 703 C CA . ILE A 1 91 ? 15.636 10.210 6.264 1.00 80.94 91 ILE A CA 1
ATOM 704 C C . ILE A 1 91 ? 15.223 11.238 7.340 1.00 80.94 91 ILE A C 1
ATOM 706 O O . ILE A 1 91 ? 14.064 11.241 7.755 1.00 80.94 91 ILE A O 1
ATOM 710 N N . PRO A 1 92 ? 16.108 12.154 7.785 1.00 77.56 92 PRO A N 1
ATOM 711 C CA . PRO A 1 92 ? 15.828 13.023 8.936 1.00 77.56 92 PRO A CA 1
ATOM 712 C C . PRO A 1 92 ? 14.927 14.232 8.625 1.00 77.56 92 PRO A C 1
ATOM 714 O O . PRO A 1 92 ? 14.616 15.012 9.522 1.00 77.56 92 PRO A O 1
ATOM 717 N N . SER A 1 93 ? 14.532 14.430 7.365 1.00 75.50 93 SER A N 1
ATOM 718 C CA . SER A 1 93 ? 13.587 15.470 6.938 1.00 75.50 93 SER A CA 1
ATOM 719 C C . SER A 1 93 ? 12.938 15.081 5.605 1.00 75.50 93 SER A C 1
ATOM 721 O O . SER A 1 93 ? 13.672 14.710 4.686 1.00 75.50 93 SER A O 1
ATOM 723 N N . PRO A 1 94 ? 11.614 15.261 5.416 1.00 62.91 94 PRO A N 1
ATOM 724 C CA . PRO A 1 94 ? 10.960 15.073 4.117 1.00 62.91 94 PRO A CA 1
ATOM 725 C C . PRO A 1 94 ? 11.581 15.896 2.974 1.00 62.91 94 PRO A C 1
ATOM 727 O O . PRO A 1 94 ? 11.508 15.496 1.814 1.00 62.91 94 PRO A O 1
ATOM 730 N N . SER A 1 95 ? 12.261 17.010 3.283 1.00 72.69 95 SER A N 1
ATOM 731 C CA . SER A 1 95 ? 12.987 17.823 2.293 1.00 72.69 95 SER A CA 1
ATOM 732 C C . SER A 1 95 ? 14.160 17.096 1.620 1.00 72.69 95 SER A C 1
ATOM 734 O O . SER A 1 95 ? 14.671 17.583 0.616 1.00 72.69 95 SER A O 1
ATOM 736 N N . LEU A 1 96 ? 14.594 15.951 2.161 1.00 79.56 96 LEU A N 1
ATOM 737 C CA . LEU A 1 96 ? 15.653 15.096 1.617 1.00 79.56 96 LEU A CA 1
ATOM 738 C C . LEU A 1 96 ? 15.115 13.897 0.813 1.00 79.56 96 LEU A C 1
ATOM 740 O O . LEU A 1 96 ? 15.900 13.152 0.226 1.00 79.56 96 LEU A O 1
ATOM 744 N N . ASN A 1 97 ? 13.791 13.730 0.707 1.00 74.25 97 ASN A N 1
ATOM 745 C CA . ASN A 1 97 ? 13.185 12.714 -0.159 1.00 74.25 97 ASN A CA 1
ATOM 746 C C . ASN A 1 97 ? 13.674 12.774 -1.628 1.00 74.25 97 ASN A C 1
ATOM 748 O O . ASN A 1 97 ? 13.908 11.704 -2.191 1.00 74.25 97 ASN A O 1
ATOM 752 N N . PRO A 1 98 ? 13.921 13.947 -2.260 1.00 76.06 98 PRO A N 1
ATOM 753 C CA . PRO A 1 98 ? 14.483 13.995 -3.615 1.00 76.06 98 PRO A CA 1
ATOM 754 C C . PRO A 1 98 ? 15.882 13.363 -3.701 1.00 76.06 98 PRO A C 1
ATOM 756 O O . PRO A 1 98 ? 16.181 12.626 -4.640 1.00 76.06 98 PRO A O 1
ATOM 759 N N . ASN A 1 99 ? 16.728 13.594 -2.691 1.00 87.62 99 ASN A N 1
ATOM 760 C CA . ASN A 1 99 ? 18.053 12.979 -2.590 1.00 87.62 99 ASN A CA 1
ATOM 761 C C . ASN A 1 99 ? 17.951 11.460 -2.388 1.00 87.62 99 ASN A C 1
ATOM 763 O O . ASN A 1 99 ? 18.768 10.719 -2.926 1.00 87.62 99 ASN A O 1
ATOM 767 N N . PHE A 1 100 ? 16.931 10.980 -1.673 1.00 85.00 100 PHE A N 1
ATOM 768 C CA . PHE A 1 100 ? 16.672 9.548 -1.524 1.00 85.00 100 PHE A CA 1
ATOM 769 C C . PHE A 1 100 ? 16.217 8.886 -2.827 1.00 85.00 100 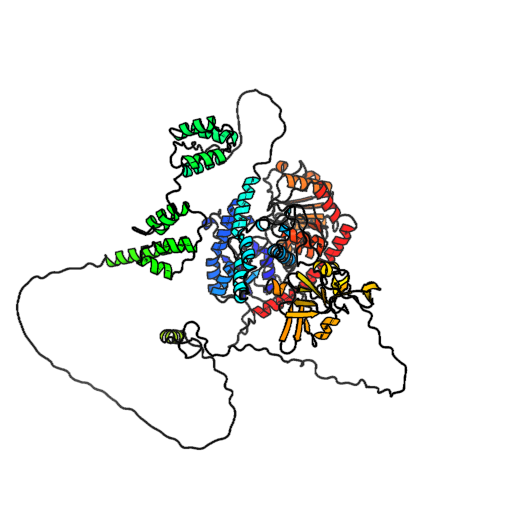PHE A C 1
ATOM 771 O O . PHE A 1 100 ? 16.759 7.843 -3.185 1.00 85.00 100 PHE A O 1
ATOM 778 N N . ILE A 1 101 ? 15.317 9.510 -3.596 1.00 79.19 101 ILE A N 1
ATOM 779 C CA . ILE A 1 101 ? 14.944 9.001 -4.926 1.00 79.19 101 ILE A CA 1
ATOM 780 C C . ILE A 1 101 ? 16.178 8.931 -5.839 1.00 79.19 101 ILE A C 1
ATOM 782 O O . ILE A 1 101 ? 16.475 7.858 -6.366 1.00 79.19 101 ILE A O 1
ATOM 786 N N . LYS A 1 102 ? 16.983 10.000 -5.908 1.00 83.44 102 LYS A N 1
ATOM 787 C CA . LYS A 1 102 ? 18.268 10.002 -6.631 1.00 83.44 102 LYS A CA 1
ATOM 788 C C . LYS A 1 102 ? 19.197 8.861 -6.178 1.00 83.44 102 LYS A C 1
ATOM 790 O O . LYS A 1 102 ? 19.808 8.195 -7.012 1.00 83.44 102 LYS A O 1
ATOM 795 N N . ALA A 1 103 ? 19.291 8.592 -4.873 1.00 90.56 103 ALA A N 1
ATOM 796 C CA . ALA A 1 103 ? 20.083 7.475 -4.355 1.00 90.56 103 ALA A CA 1
ATOM 797 C C . ALA A 1 103 ? 19.549 6.109 -4.829 1.00 90.56 103 ALA A C 1
ATOM 799 O O . ALA A 1 103 ? 20.340 5.236 -5.181 1.00 90.56 103 ALA A O 1
ATOM 800 N N . THR A 1 104 ? 18.222 5.934 -4.895 1.00 87.06 104 THR A N 1
ATOM 801 C CA . THR A 1 104 ? 17.589 4.701 -5.399 1.00 87.06 104 THR A CA 1
ATOM 802 C C . THR A 1 104 ? 17.762 4.498 -6.910 1.00 87.06 104 THR A C 1
ATOM 804 O O . THR A 1 104 ? 17.878 3.359 -7.357 1.00 87.06 104 THR A O 1
ATOM 807 N N . GLU A 1 105 ? 17.853 5.570 -7.703 1.00 86.44 105 GLU A N 1
ATOM 808 C CA . GLU A 1 105 ? 18.173 5.510 -9.140 1.00 86.44 105 GLU A CA 1
ATOM 809 C C . GLU A 1 105 ? 19.631 5.089 -9.377 1.00 86.44 105 GLU A C 1
ATOM 811 O O . GLU A 1 105 ? 19.919 4.239 -10.219 1.00 86.44 105 GLU A O 1
ATOM 816 N N . MET A 1 106 ? 20.557 5.600 -8.559 1.00 94.69 106 MET A N 1
ATOM 817 C CA . MET A 1 106 ? 21.980 5.242 -8.609 1.00 94.69 106 MET A CA 1
ATOM 818 C C . MET A 1 106 ? 22.267 3.759 -8.281 1.00 94.69 106 MET A C 1
ATOM 820 O O . MET A 1 106 ? 23.377 3.287 -8.532 1.00 94.69 106 MET A O 1
ATOM 824 N N . LEU A 1 107 ? 21.281 2.991 -7.794 1.00 95.50 107 LEU A N 1
ATOM 825 C CA . LEU A 1 107 ? 21.383 1.534 -7.610 1.00 95.50 107 LEU A CA 1
ATOM 826 C C . LEU A 1 107 ? 21.367 0.738 -8.929 1.00 95.50 107 LEU A C 1
ATOM 828 O O . LEU A 1 107 ? 21.673 -0.457 -8.903 1.00 95.50 107 LEU A O 1
ATOM 832 N N . GLN A 1 108 ? 21.063 1.367 -10.073 1.00 95.19 108 GLN A N 1
ATOM 833 C CA . GLN A 1 108 ? 21.004 0.684 -11.370 1.00 95.19 108 GLN A CA 1
ATOM 834 C C . GLN A 1 108 ? 22.310 -0.032 -11.732 1.00 95.19 108 GLN A C 1
ATOM 836 O O . GLN A 1 108 ? 22.302 -1.231 -12.012 1.00 95.19 108 GLN A O 1
ATOM 841 N N . GLN A 1 109 ? 23.445 0.671 -11.703 1.00 96.00 109 GLN A N 1
ATOM 842 C CA . GLN A 1 109 ? 24.731 0.079 -12.083 1.00 96.00 109 GLN A CA 1
ATOM 843 C C . GLN A 1 109 ? 25.169 -1.058 -11.129 1.00 96.00 109 GLN A C 1
ATOM 845 O O . GLN A 1 109 ? 25.573 -2.107 -11.639 1.00 96.00 109 GLN A O 1
ATOM 850 N N . PRO A 1 110 ? 25.056 -0.931 -9.787 1.00 97.31 110 PRO A N 1
ATOM 851 C CA . PRO A 1 110 ? 25.239 -2.054 -8.866 1.00 97.31 110 PRO A CA 1
ATOM 852 C C . PRO A 1 110 ? 24.334 -3.262 -9.152 1.00 97.31 110 PRO A C 1
ATOM 854 O O . PRO A 1 110 ? 24.824 -4.392 -9.153 1.00 97.31 110 PRO A O 1
ATOM 857 N N . LEU A 1 111 ? 23.038 -3.061 -9.433 1.00 97.69 111 LEU A N 1
ATOM 858 C CA . LEU A 1 111 ? 22.140 -4.181 -9.734 1.00 97.69 111 LEU A CA 1
ATOM 859 C C . LEU A 1 111 ? 22.532 -4.876 -11.045 1.00 97.69 111 LEU A C 1
ATOM 861 O O . LEU A 1 111 ? 22.596 -6.101 -11.089 1.00 97.69 111 LEU A O 1
ATOM 865 N N . GLU A 1 112 ? 22.852 -4.118 -12.095 1.00 97.62 112 GLU A N 1
ATOM 866 C CA . GLU A 1 112 ? 23.291 -4.680 -13.377 1.00 97.62 112 GLU A CA 1
ATOM 867 C C . GLU A 1 112 ? 24.578 -5.511 -13.257 1.00 97.62 112 GLU A C 1
ATOM 869 O O . GLU A 1 112 ? 24.707 -6.539 -13.922 1.00 97.62 112 GLU A O 1
ATOM 874 N N . GLN A 1 113 ? 25.507 -5.121 -12.377 1.00 97.56 113 GLN A N 1
ATOM 875 C CA . GLN A 1 113 ? 26.694 -5.926 -12.070 1.00 97.56 113 GLN A CA 1
ATOM 876 C C . GLN A 1 113 ? 26.322 -7.263 -11.412 1.00 97.56 113 GLN A C 1
ATOM 878 O O . GLN A 1 113 ? 26.863 -8.299 -11.801 1.00 97.56 113 GLN A O 1
ATOM 883 N N . LEU A 1 114 ? 25.363 -7.274 -10.480 1.00 97.19 114 LEU A N 1
ATOM 884 C CA . LEU A 1 114 ? 24.885 -8.511 -9.854 1.00 97.19 114 LEU A CA 1
ATOM 885 C C . LEU A 1 114 ? 24.118 -9.414 -10.830 1.00 97.19 114 LEU A C 1
ATOM 887 O O . LEU A 1 114 ? 24.313 -10.628 -10.805 1.00 97.19 114 LEU A O 1
ATOM 891 N N . LEU A 1 115 ? 23.283 -8.849 -11.708 1.00 96.25 115 LEU A N 1
ATOM 892 C CA . LEU A 1 115 ? 22.571 -9.609 -12.744 1.00 96.25 115 LEU A CA 1
ATOM 893 C C . LEU A 1 115 ? 23.553 -10.284 -13.717 1.00 96.25 115 LEU A C 1
ATOM 895 O O . LEU A 1 115 ? 23.382 -11.459 -14.044 1.00 96.25 115 LEU A O 1
ATOM 899 N N . LEU A 1 116 ? 24.616 -9.575 -14.112 1.00 95.19 116 LEU A N 1
ATOM 900 C CA . LEU A 1 116 ? 25.706 -10.109 -14.934 1.00 95.19 116 LEU A CA 1
ATOM 901 C C . LEU A 1 116 ? 26.568 -11.152 -14.197 1.00 95.19 116 LEU A C 1
ATOM 903 O O . LEU A 1 116 ? 27.081 -12.066 -14.831 1.00 95.19 116 LEU A O 1
ATOM 907 N N . GLN A 1 117 ? 26.746 -11.027 -12.880 1.00 95.56 117 GLN A N 1
ATOM 908 C CA . GLN A 1 117 ? 27.546 -11.966 -12.085 1.00 95.56 117 GLN A CA 1
ATOM 909 C C . GLN A 1 117 ? 26.792 -13.261 -11.747 1.00 95.56 117 GLN A C 1
ATOM 911 O O . GLN A 1 117 ? 27.403 -14.328 -11.681 1.00 95.56 117 GLN A O 1
ATOM 916 N N . HIS A 1 118 ? 25.486 -13.172 -11.479 1.00 93.94 118 HIS A N 1
ATOM 917 C CA . HIS A 1 118 ? 24.703 -14.281 -10.930 1.00 93.94 118 HIS A CA 1
ATOM 918 C C . HIS A 1 118 ? 23.759 -14.957 -11.927 1.00 93.94 118 HIS A C 1
ATOM 920 O O . HIS A 1 118 ? 23.378 -16.094 -11.664 1.00 93.94 118 HIS A O 1
ATOM 926 N N . HIS A 1 119 ? 23.394 -14.292 -13.032 1.00 92.69 119 HIS A N 1
ATOM 927 C CA . HIS A 1 119 ? 22.481 -14.803 -14.065 1.00 92.69 119 HIS A CA 1
ATOM 928 C C . HIS A 1 119 ? 21.220 -15.518 -13.513 1.00 92.69 119 HIS A C 1
ATOM 930 O O . HIS A 1 119 ? 21.011 -16.694 -13.816 1.00 92.69 119 HIS A O 1
ATOM 936 N N . PRO A 1 120 ? 20.386 -14.850 -12.689 1.00 94.94 120 PRO A N 1
ATOM 937 C CA . PRO A 1 120 ? 19.130 -15.433 -12.216 1.00 94.94 120 PRO A CA 1
ATOM 938 C C . PRO A 1 120 ? 18.136 -15.661 -13.364 1.00 94.94 120 PRO A C 1
ATOM 940 O O . PRO A 1 120 ? 18.095 -14.892 -14.324 1.00 94.94 120 PRO A O 1
ATOM 943 N N . ASP A 1 121 ? 17.280 -16.672 -13.217 1.00 94.56 121 ASP A N 1
ATOM 944 C CA . ASP A 1 121 ? 16.218 -17.009 -14.174 1.00 94.56 121 ASP A CA 1
ATOM 945 C C . ASP A 1 121 ? 15.074 -15.976 -14.181 1.00 94.56 121 ASP A C 1
ATOM 947 O O . ASP A 1 121 ? 14.303 -15.909 -15.134 1.00 94.56 121 ASP A O 1
ATOM 951 N N . CYS A 1 122 ? 14.941 -15.171 -13.119 1.00 95.62 122 CYS A N 1
ATOM 952 C CA . CYS A 1 122 ? 13.966 -14.082 -13.027 1.00 95.62 122 CYS A CA 1
ATOM 953 C C . CYS A 1 122 ? 14.422 -12.989 -12.048 1.00 95.62 122 CYS A C 1
ATOM 955 O O . CYS A 1 122 ? 14.961 -13.285 -10.978 1.00 95.62 122 CYS A O 1
ATOM 957 N N . LEU A 1 123 ? 14.115 -11.728 -12.366 1.00 96.31 123 LEU A N 1
ATOM 958 C CA . LEU A 1 123 ? 14.155 -10.597 -11.437 1.00 96.31 123 LEU A CA 1
ATOM 959 C C . LEU A 1 123 ? 12.725 -10.192 -11.050 1.00 96.31 123 LEU A C 1
ATOM 961 O O . LEU A 1 123 ? 11.970 -9.703 -11.887 1.00 96.31 123 LEU A O 1
ATOM 965 N N . ILE A 1 124 ? 12.364 -10.331 -9.777 1.00 96.12 124 ILE A N 1
ATOM 966 C CA . ILE A 1 124 ? 11.193 -9.665 -9.200 1.00 96.12 124 ILE A CA 1
ATOM 967 C C . ILE A 1 124 ? 11.675 -8.355 -8.576 1.00 96.12 124 ILE A C 1
ATOM 969 O O . ILE A 1 124 ? 12.386 -8.360 -7.571 1.00 96.12 124 ILE A O 1
ATOM 973 N N . SER A 1 125 ? 11.307 -7.226 -9.170 1.00 91.56 125 SER A N 1
ATOM 974 C CA . SER A 1 125 ? 11.708 -5.895 -8.704 1.00 91.56 125 SER A CA 1
ATOM 975 C C . SER A 1 125 ? 10.501 -5.018 -8.414 1.00 91.56 125 SER A C 1
ATOM 977 O O . SER A 1 125 ? 9.477 -5.096 -9.098 1.00 91.56 125 SER A O 1
ATOM 979 N N . ASP A 1 126 ? 10.638 -4.151 -7.420 1.00 88.50 126 ASP A N 1
ATOM 980 C CA . ASP A 1 126 ? 9.588 -3.224 -7.011 1.00 88.50 126 ASP A CA 1
ATOM 981 C C . ASP A 1 126 ? 9.111 -2.291 -8.145 1.00 88.50 126 ASP A C 1
ATOM 983 O O . ASP A 1 126 ? 9.877 -1.902 -9.036 1.00 88.50 126 ASP A O 1
ATOM 987 N N . MET A 1 127 ? 7.835 -1.904 -8.110 1.00 78.69 127 MET A N 1
ATOM 988 C CA . MET A 1 127 ? 7.247 -0.909 -9.010 1.00 78.69 127 MET A CA 1
ATOM 989 C C . MET A 1 127 ? 7.952 0.457 -8.983 1.00 78.69 127 MET A C 1
ATOM 991 O O . MET A 1 127 ? 7.938 1.159 -9.998 1.00 78.69 127 MET A O 1
ATOM 995 N N . PHE A 1 128 ? 8.610 0.827 -7.879 1.00 76.56 128 PHE A N 1
ATOM 996 C CA . PHE A 1 128 ? 9.376 2.072 -7.788 1.00 76.56 128 PHE A CA 1
ATOM 997 C C . PHE A 1 128 ? 10.677 2.080 -8.611 1.00 76.56 128 PHE A C 1
ATOM 999 O O . PHE A 1 128 ? 11.210 3.159 -8.863 1.00 76.56 128 PHE A O 1
ATOM 1006 N N . PHE A 1 129 ? 11.146 0.931 -9.114 1.00 79.56 129 PHE A N 1
ATOM 1007 C CA . PHE A 1 129 ? 12.339 0.825 -9.964 1.00 79.56 129 PHE A CA 1
ATOM 1008 C C . PHE A 1 129 ? 11.993 0.549 -11.447 1.00 79.56 129 PHE A C 1
ATOM 1010 O O . PHE A 1 129 ? 12.223 -0.565 -11.933 1.00 79.56 129 PHE A O 1
ATOM 1017 N N . PRO A 1 130 ? 11.453 1.516 -12.220 1.00 72.44 130 PRO A N 1
ATOM 1018 C CA . PRO A 1 130 ? 11.049 1.280 -13.613 1.00 72.44 130 PRO A CA 1
ATOM 1019 C C . PRO A 1 130 ? 12.229 0.880 -14.512 1.00 72.44 130 PRO A C 1
ATOM 1021 O O . PRO A 1 130 ? 12.079 -0.001 -15.354 1.00 72.44 130 PRO A O 1
ATOM 1024 N N . TRP A 1 131 ? 13.417 1.444 -14.265 1.00 82.56 131 TRP A N 1
ATOM 1025 C CA . TRP A 1 131 ? 14.661 1.154 -14.989 1.00 82.56 131 TRP A CA 1
ATOM 1026 C C . TRP A 1 131 ? 15.083 -0.325 -14.930 1.00 82.56 131 TRP A C 1
ATOM 1028 O O . TRP A 1 131 ? 15.840 -0.787 -15.782 1.00 82.56 131 TRP A O 1
ATOM 1038 N N . THR A 1 132 ? 14.555 -1.114 -13.981 1.00 84.75 132 THR A N 1
ATOM 1039 C CA . THR A 1 132 ? 14.825 -2.563 -13.922 1.00 84.75 132 THR A CA 1
ATOM 1040 C C . THR A 1 132 ? 14.273 -3.337 -15.119 1.00 84.75 132 THR A C 1
ATOM 1042 O O . THR A 1 132 ? 14.731 -4.451 -15.360 1.00 84.75 132 THR A O 1
ATOM 1045 N N . VAL A 1 133 ? 13.337 -2.764 -15.887 1.00 77.44 133 VAL A N 1
ATOM 1046 C CA . VAL A 1 133 ? 12.881 -3.329 -17.167 1.00 77.44 133 VAL A CA 1
ATOM 1047 C C . VAL A 1 133 ? 14.052 -3.408 -18.150 1.00 77.44 133 VAL A C 1
ATOM 1049 O O . VAL A 1 133 ? 14.387 -4.499 -18.614 1.00 77.44 133 VAL A O 1
ATOM 1052 N N . ASP A 1 134 ? 14.726 -2.284 -18.400 1.00 76.69 134 ASP A N 1
ATOM 1053 C CA . ASP A 1 134 ? 15.859 -2.214 -19.326 1.00 76.69 134 ASP A CA 1
ATOM 1054 C C . ASP A 1 134 ? 17.075 -2.978 -18.789 1.00 76.69 134 ASP A C 1
ATOM 1056 O O . ASP A 1 134 ? 17.701 -3.745 -19.524 1.00 76.69 134 ASP A O 1
ATOM 1060 N N . SER A 1 135 ? 17.378 -2.846 -17.491 1.00 88.31 135 SER A N 1
ATOM 1061 C CA . SER A 1 135 ? 18.485 -3.566 -16.847 1.00 88.31 135 SER A CA 1
ATOM 1062 C C . SER A 1 135 ? 18.335 -5.088 -16.900 1.00 88.31 135 SER A C 1
ATOM 1064 O O . SER A 1 135 ? 19.340 -5.782 -17.035 1.00 88.31 135 SER A O 1
ATOM 1066 N N . ALA A 1 136 ? 17.116 -5.630 -16.811 1.00 83.06 136 ALA A N 1
ATOM 1067 C CA . ALA A 1 136 ? 16.881 -7.068 -16.936 1.00 83.06 136 ALA A CA 1
ATOM 1068 C C . ALA A 1 136 ? 16.899 -7.521 -18.408 1.00 83.06 136 ALA A C 1
ATOM 1070 O O . ALA A 1 136 ? 17.587 -8.489 -18.751 1.00 83.06 136 ALA A O 1
ATOM 1071 N N . ALA A 1 137 ? 16.236 -6.771 -19.299 1.00 80.88 137 ALA A N 1
ATOM 1072 C CA . ALA A 1 137 ? 16.218 -7.041 -20.738 1.00 80.88 137 ALA A CA 1
ATOM 1073 C C . ALA A 1 137 ? 17.632 -7.050 -21.354 1.00 80.88 137 ALA A C 1
ATOM 1075 O O . ALA A 1 137 ? 17.946 -7.912 -22.175 1.00 80.88 137 ALA A O 1
ATOM 1076 N N . LYS A 1 138 ? 18.518 -6.161 -20.886 1.00 88.19 138 LYS A N 1
ATOM 1077 C CA . LYS A 1 138 ? 19.946 -6.077 -21.244 1.00 88.19 138 LYS A CA 1
ATOM 1078 C C . LYS A 1 138 ? 20.725 -7.387 -21.059 1.00 88.19 138 LYS A C 1
ATOM 1080 O O . LYS A 1 138 ? 21.693 -7.615 -21.785 1.00 88.19 138 LYS A O 1
ATOM 1085 N N . PHE A 1 139 ? 20.306 -8.245 -20.128 1.00 90.81 139 PHE A N 1
ATOM 1086 C CA . PHE A 1 139 ? 20.914 -9.558 -19.876 1.00 90.81 139 PHE A CA 1
ATOM 1087 C C . PHE A 1 139 ? 20.017 -10.736 -20.292 1.00 90.81 139 PHE A C 1
ATOM 1089 O O . PHE A 1 139 ? 20.383 -11.886 -20.057 1.00 90.81 139 PHE A O 1
ATOM 1096 N N . GLY A 1 140 ? 18.866 -10.472 -20.922 1.00 86.06 140 GLY A N 1
ATOM 1097 C CA . GLY A 1 140 ? 17.891 -11.496 -21.309 1.00 86.06 140 GLY A CA 1
ATOM 1098 C C . GLY A 1 140 ? 17.133 -12.119 -20.131 1.00 86.06 140 GLY A C 1
ATOM 1099 O O . GLY A 1 140 ? 16.640 -13.236 -20.259 1.00 86.06 140 GLY A O 1
ATOM 1100 N N . ILE A 1 141 ? 17.061 -11.426 -18.990 1.00 92.25 141 ILE A N 1
ATOM 1101 C CA . ILE A 1 141 ? 16.438 -11.922 -17.757 1.00 92.25 141 ILE A CA 1
ATOM 1102 C C . ILE A 1 141 ? 14.959 -11.486 -17.725 1.00 92.25 141 ILE A C 1
ATOM 1104 O O . ILE A 1 141 ? 14.686 -10.286 -17.819 1.00 92.25 141 ILE A O 1
ATOM 1108 N N . PRO A 1 142 ? 13.994 -12.412 -17.565 1.00 88.81 142 PRO A N 1
ATOM 1109 C CA . PRO A 1 142 ? 12.596 -12.082 -17.292 1.00 88.81 142 PRO A CA 1
ATOM 1110 C C . PRO A 1 142 ? 12.443 -11.168 -16.069 1.00 88.81 142 PRO A C 1
ATOM 1112 O O . PRO A 1 142 ? 13.007 -11.439 -15.006 1.00 88.81 142 PRO A O 1
ATOM 1115 N N . ARG A 1 143 ? 11.651 -10.095 -16.200 1.00 89.56 143 ARG A N 1
ATOM 1116 C CA . ARG A 1 143 ? 11.343 -9.165 -15.103 1.00 89.56 143 ARG A CA 1
ATOM 1117 C C . ARG A 1 143 ? 9.867 -9.212 -14.740 1.00 89.56 143 ARG A C 1
ATOM 1119 O O . ARG A 1 143 ? 9.008 -8.995 -15.590 1.00 89.56 143 ARG A O 1
ATOM 1126 N N . ILE A 1 144 ? 9.589 -9.385 -13.453 1.00 88.38 144 ILE A N 1
ATOM 1127 C CA . ILE A 1 144 ? 8.260 -9.264 -12.852 1.00 88.38 144 ILE A CA 1
ATOM 1128 C C . ILE A 1 144 ? 8.243 -8.027 -11.952 1.00 88.38 144 ILE A C 1
ATOM 1130 O O . ILE A 1 144 ? 9.229 -7.712 -11.280 1.00 88.38 144 ILE A O 1
ATOM 1134 N N . VAL A 1 145 ? 7.123 -7.305 -11.956 1.00 82.38 145 VAL A N 1
ATOM 1135 C CA . VAL A 1 145 ? 6.896 -6.168 -11.059 1.00 82.38 145 VAL A CA 1
ATOM 1136 C C . VAL A 1 145 ? 6.229 -6.634 -9.768 1.00 82.38 145 VAL A C 1
ATOM 1138 O O . VAL A 1 145 ? 5.174 -7.263 -9.804 1.00 82.38 145 VAL A O 1
ATOM 1141 N N . PHE A 1 146 ? 6.824 -6.300 -8.623 1.00 85.56 146 PHE A N 1
ATOM 1142 C CA . PHE A 1 146 ? 6.118 -6.344 -7.346 1.00 85.56 146 PHE A CA 1
ATOM 1143 C C . PHE A 1 146 ? 5.333 -5.039 -7.151 1.00 85.56 146 PHE A C 1
ATOM 1145 O O . PHE A 1 146 ? 5.899 -3.948 -7.236 1.00 85.56 146 PHE A O 1
ATOM 1152 N N . HIS A 1 147 ? 4.035 -5.159 -6.876 1.00 75.69 147 HIS A N 1
ATOM 1153 C CA . HIS A 1 147 ? 3.174 -4.060 -6.447 1.00 75.69 147 HIS A CA 1
ATOM 1154 C C . HIS A 1 147 ? 2.756 -4.304 -4.992 1.00 75.69 147 HIS A C 1
ATOM 1156 O O . HIS A 1 147 ? 2.115 -5.310 -4.699 1.00 75.69 147 HIS A O 1
ATOM 1162 N N . GLY A 1 148 ? 3.074 -3.368 -4.093 1.00 68.25 148 GLY A N 1
ATOM 1163 C CA . GLY A 1 148 ? 2.679 -3.429 -2.676 1.00 68.25 148 GLY A CA 1
ATOM 1164 C C . GLY A 1 148 ? 1.201 -3.110 -2.403 1.00 68.25 148 GLY A C 1
ATOM 1165 O O . GLY A 1 148 ? 0.787 -3.101 -1.249 1.00 68.25 148 GLY A O 1
ATOM 1166 N N . THR A 1 149 ? 0.409 -2.849 -3.448 1.00 72.12 149 THR A N 1
ATOM 1167 C CA . THR A 1 149 ? -0.964 -2.326 -3.387 1.00 72.12 149 THR A CA 1
ATOM 1168 C C . THR A 1 149 ? -1.981 -3.344 -3.912 1.00 72.12 149 THR A C 1
ATOM 1170 O O . THR A 1 149 ? -1.726 -4.045 -4.891 1.00 72.12 149 THR A O 1
ATOM 1173 N N . GLY A 1 150 ? -3.169 -3.391 -3.302 1.00 68.50 150 GLY A N 1
ATOM 1174 C CA . GLY A 1 150 ? -4.262 -4.279 -3.702 1.00 68.50 150 GLY A CA 1
ATOM 1175 C C . GLY A 1 150 ? -4.874 -3.950 -5.067 1.00 68.50 150 GLY A C 1
ATOM 1176 O O . GLY A 1 150 ? -5.058 -2.785 -5.424 1.00 68.50 150 GLY A O 1
ATOM 1177 N N . SER A 1 151 ? -5.271 -4.988 -5.812 1.00 70.88 151 SER A N 1
ATOM 1178 C CA . SER A 1 151 ? -5.850 -4.862 -7.159 1.00 70.88 151 SER A CA 1
ATOM 1179 C C . SER A 1 151 ? -7.099 -3.975 -7.225 1.00 70.88 151 SER A C 1
ATOM 1181 O O . SER A 1 151 ? -7.273 -3.279 -8.223 1.00 70.88 151 SER A O 1
ATOM 1183 N N . PHE A 1 152 ? -7.918 -3.938 -6.163 1.00 76.31 152 PHE A N 1
ATOM 1184 C CA . PHE A 1 152 ? -9.046 -3.003 -6.033 1.00 76.31 152 PHE A CA 1
ATOM 1185 C C . PHE A 1 152 ? -8.581 -1.553 -6.221 1.00 76.31 152 PHE A C 1
ATOM 1187 O O . PHE A 1 152 ? -9.074 -0.847 -7.097 1.00 76.31 152 PHE A O 1
ATOM 1194 N N . SER A 1 153 ? -7.581 -1.138 -5.445 1.00 76.56 153 SER A N 1
ATOM 1195 C CA . SER A 1 153 ? -7.085 0.237 -5.399 1.00 76.56 153 SER A CA 1
ATOM 1196 C C . SER A 1 153 ? -6.271 0.609 -6.638 1.00 76.56 153 SER A C 1
ATOM 1198 O O . SER A 1 153 ? -6.375 1.741 -7.108 1.00 76.56 153 SER A O 1
ATOM 1200 N N . LEU A 1 154 ? -5.538 -0.346 -7.229 1.00 67.81 154 LEU A N 1
ATOM 1201 C CA . LEU A 1 154 ? -4.899 -0.167 -8.540 1.00 67.81 154 LEU A CA 1
ATOM 1202 C C . LEU A 1 154 ? -5.941 0.120 -9.635 1.00 67.81 154 LEU A C 1
ATOM 1204 O O . LEU A 1 154 ? -5.800 1.087 -10.381 1.00 67.81 154 LEU A O 1
ATOM 1208 N N . CYS A 1 155 ? -7.009 -0.680 -9.706 1.00 63.62 155 CYS A N 1
ATOM 1209 C CA . CYS A 1 155 ? -8.062 -0.516 -10.711 1.00 63.62 155 CYS A CA 1
ATOM 1210 C C . CYS A 1 155 ? -8.905 0.741 -10.482 1.00 63.62 155 CYS A C 1
ATOM 1212 O O . CYS A 1 155 ? -9.207 1.448 -11.439 1.00 63.62 155 CYS A O 1
ATOM 1214 N N . ALA A 1 156 ? -9.245 1.054 -9.230 1.00 70.50 156 ALA A N 1
ATOM 1215 C CA . ALA A 1 156 ? -9.969 2.271 -8.880 1.00 70.50 156 ALA A CA 1
ATOM 1216 C C . ALA A 1 156 ? -9.163 3.528 -9.254 1.00 70.50 156 ALA A C 1
ATOM 1218 O O . ALA A 1 156 ? -9.697 4.426 -9.905 1.00 70.50 156 ALA A O 1
ATOM 1219 N N . THR A 1 157 ? -7.862 3.552 -8.933 1.00 71.38 157 THR A N 1
ATOM 1220 C CA . THR A 1 157 ? -6.951 4.643 -9.318 1.00 71.38 157 THR A CA 1
ATOM 1221 C C . THR A 1 157 ? -6.870 4.794 -10.836 1.00 71.38 157 THR A C 1
ATOM 1223 O O . THR A 1 157 ? -6.999 5.908 -11.343 1.00 71.38 157 THR A O 1
ATOM 1226 N N . GLU A 1 158 ? -6.710 3.694 -11.579 1.00 65.56 158 GLU A N 1
ATOM 1227 C CA . GLU A 1 158 ? -6.641 3.746 -13.043 1.00 65.56 158 GLU A CA 1
ATOM 1228 C C . GLU A 1 158 ? -7.967 4.214 -13.664 1.00 65.56 158 GLU A C 1
ATOM 1230 O O . GLU A 1 158 ? -7.950 5.031 -14.580 1.00 65.56 158 GLU A O 1
ATOM 1235 N N . CYS A 1 159 ? -9.122 3.798 -13.135 1.00 66.00 159 CYS A N 1
ATOM 1236 C CA . CYS A 1 159 ? -10.423 4.285 -13.603 1.00 66.00 159 CYS A CA 1
ATOM 1237 C C . CYS A 1 159 ? -10.593 5.796 -13.356 1.00 66.00 159 CYS A C 1
ATOM 1239 O O . CYS A 1 159 ? -11.038 6.520 -14.248 1.00 66.00 159 CYS A O 1
ATOM 1241 N N . VAL A 1 160 ? -10.186 6.307 -12.186 1.00 75.44 160 VAL A N 1
ATOM 1242 C CA . VAL A 1 160 ? -10.196 7.757 -11.912 1.00 75.44 160 VAL A CA 1
ATOM 1243 C C . VAL A 1 160 ? -9.221 8.509 -12.832 1.00 75.44 160 VAL A C 1
ATOM 1245 O O . VAL A 1 160 ? -9.544 9.612 -13.275 1.00 75.44 160 VAL A O 1
ATOM 1248 N N . ARG A 1 161 ? -8.066 7.916 -13.167 1.00 73.69 161 ARG A N 1
ATOM 1249 C CA . ARG A 1 161 ? -7.066 8.489 -14.086 1.00 73.69 161 ARG A CA 1
ATOM 1250 C C . ARG A 1 161 ? -7.551 8.529 -15.540 1.00 73.69 161 ARG A C 1
ATOM 1252 O O . ARG A 1 161 ? -7.397 9.553 -16.198 1.00 73.69 161 ARG A O 1
ATOM 1259 N N . LEU A 1 162 ? -8.129 7.433 -16.040 1.00 62.22 162 LEU A N 1
ATOM 1260 C CA . LEU A 1 162 ? -8.560 7.280 -17.436 1.00 62.22 162 LEU A CA 1
ATOM 1261 C C . LEU A 1 162 ? -9.839 8.060 -17.762 1.00 62.22 162 LEU A C 1
ATOM 1263 O O . LEU A 1 162 ? -9.939 8.627 -18.850 1.00 62.22 162 LEU A O 1
ATOM 1267 N N . TYR A 1 163 ? -10.812 8.068 -16.845 1.00 74.12 163 TYR A N 1
ATOM 1268 C CA . TYR A 1 163 ? -12.140 8.648 -17.087 1.00 74.12 163 TYR A CA 1
ATOM 1269 C C . TYR A 1 163 ? -12.337 10.034 -16.458 1.00 74.12 163 TYR A C 1
ATOM 1271 O O . TYR A 1 163 ? -13.323 10.690 -16.763 1.00 74.12 163 TYR A O 1
ATOM 1279 N N . GLN A 1 164 ? -11.415 10.484 -15.597 1.00 81.12 164 GLN A N 1
ATOM 1280 C CA . GLN A 1 164 ? -11.401 11.819 -14.975 1.00 81.12 164 GLN A CA 1
ATOM 1281 C C . GLN A 1 164 ? -12.753 12.311 -14.382 1.00 81.12 164 GLN A C 1
ATOM 1283 O O . GLN A 1 164 ? -13.053 13.502 -14.466 1.00 81.12 164 GLN A O 1
ATOM 1288 N N . PRO A 1 165 ? -13.552 11.456 -13.701 1.00 81.44 165 PRO A N 1
ATOM 1289 C CA . PRO A 1 165 ? -14.892 11.814 -13.192 1.00 81.44 165 PRO A CA 1
ATOM 1290 C C . PRO A 1 165 ? -14.871 12.987 -12.200 1.00 81.44 165 PRO A C 1
ATOM 1292 O O . PRO A 1 165 ? -15.824 13.749 -12.070 1.00 81.44 165 PRO A O 1
ATOM 1295 N N . HIS A 1 166 ? -13.741 13.175 -11.520 1.00 88.00 166 HIS A N 1
ATOM 1296 C CA . HIS A 1 166 ? -13.497 14.275 -10.600 1.00 88.00 166 HIS A CA 1
ATOM 1297 C C . HIS A 1 166 ? -13.479 15.655 -11.281 1.00 88.00 166 HIS A C 1
ATOM 1299 O O . HIS A 1 166 ? -13.470 16.658 -10.571 1.00 88.00 166 HIS A O 1
ATOM 1305 N N . LYS A 1 167 ? -13.456 15.734 -12.620 1.00 85.88 167 LYS A N 1
ATOM 1306 C CA . LYS A 1 167 ? -13.578 16.987 -13.390 1.00 85.88 167 LYS A CA 1
ATOM 1307 C C . LYS A 1 167 ? -15.025 17.316 -13.772 1.00 85.88 167 LYS A C 1
ATOM 1309 O O . LYS A 1 167 ? -15.297 18.453 -14.134 1.00 85.88 167 LYS A O 1
ATOM 1314 N N . GLU A 1 168 ? -15.948 16.360 -13.648 1.00 85.62 168 GLU A N 1
ATOM 1315 C CA . GLU A 1 168 ? -17.372 16.548 -13.970 1.00 85.62 168 GLU A CA 1
ATOM 1316 C C . GLU A 1 168 ? -18.176 17.147 -12.797 1.00 85.62 168 GLU A C 1
ATOM 1318 O O . GLU A 1 168 ? -19.235 17.730 -13.016 1.00 85.62 168 GLU A O 1
ATOM 1323 N N . VAL A 1 169 ? -17.668 17.044 -11.560 1.00 86.81 169 VAL A N 1
ATOM 1324 C CA . VAL A 1 169 ? -18.317 17.588 -10.350 1.00 86.81 169 VAL A CA 1
ATOM 1325 C C . VAL A 1 169 ? -18.052 19.082 -10.132 1.00 86.81 169 VAL A C 1
ATOM 1327 O O . VAL A 1 169 ? -16.950 19.592 -10.360 1.00 86.81 169 VAL A O 1
ATOM 1330 N N . SER A 1 170 ? -19.067 19.782 -9.628 1.00 85.50 170 SER A N 1
ATOM 1331 C CA . SER A 1 170 ? -19.093 21.238 -9.445 1.00 85.50 170 SER A CA 1
ATOM 1332 C C . SER A 1 170 ? -18.294 21.741 -8.238 1.00 85.50 170 SER A C 1
ATOM 1334 O O . SER A 1 170 ? -17.900 22.906 -8.207 1.00 85.50 170 SER A O 1
ATOM 1336 N N . SER A 1 171 ? -18.027 20.884 -7.246 1.00 89.06 171 SER A N 1
ATOM 1337 C CA . SER A 1 171 ? -17.285 21.250 -6.032 1.00 89.06 171 SER A CA 1
ATOM 1338 C C . SER A 1 171 ? -16.421 20.106 -5.498 1.00 89.06 171 SER A C 1
ATOM 1340 O O . SER A 1 171 ? -16.667 18.935 -5.778 1.00 89.06 171 SER A O 1
ATOM 1342 N N . ASP A 1 172 ? -15.401 20.432 -4.700 1.00 87.31 172 ASP A N 1
ATOM 1343 C CA . ASP A 1 172 ? -14.431 19.433 -4.233 1.00 87.31 172 ASP A CA 1
ATOM 1344 C C . ASP A 1 172 ? -15.018 18.398 -3.259 1.00 87.31 172 ASP A C 1
ATOM 1346 O O . ASP A 1 172 ? -14.490 17.289 -3.137 1.00 87.31 172 ASP A O 1
ATOM 1350 N N . SER A 1 173 ? -16.095 18.764 -2.563 1.00 87.69 173 SER A N 1
ATOM 1351 C CA . SER A 1 173 ? -16.841 17.927 -1.620 1.00 87.69 173 SER A CA 1
ATOM 1352 C C . SER A 1 173 ? -17.987 17.139 -2.263 1.00 87.69 173 SER A C 1
ATOM 1354 O O . SER A 1 173 ? -18.572 16.285 -1.596 1.00 87.69 173 SER A O 1
ATOM 1356 N N . GLU A 1 174 ? -18.312 17.390 -3.532 1.00 91.25 174 GLU A N 1
ATOM 1357 C CA . GLU A 1 174 ? -19.336 16.644 -4.263 1.00 91.25 174 GLU A CA 1
ATOM 1358 C C . GLU A 1 174 ? -18.832 15.227 -4.613 1.00 91.25 174 GLU A C 1
ATOM 1360 O O . GLU A 1 174 ? -17.700 15.071 -5.088 1.00 91.25 174 GLU A O 1
ATOM 1365 N N . PRO A 1 175 ? -19.629 14.173 -4.354 1.00 92.50 175 PRO A N 1
ATOM 1366 C CA . PRO A 1 175 ? -19.230 12.805 -4.645 1.00 92.50 175 PRO A CA 1
ATOM 1367 C C . PRO A 1 175 ? -19.464 12.441 -6.117 1.00 92.50 175 PRO A C 1
ATOM 1369 O O . PRO A 1 175 ? -20.575 12.560 -6.627 1.00 92.50 175 PRO A O 1
ATOM 1372 N N . PHE A 1 176 ? -18.443 11.889 -6.768 1.00 90.19 176 PHE A N 1
ATOM 1373 C CA . PHE A 1 176 ? -18.563 11.192 -8.050 1.00 90.19 176 PHE A CA 1
ATOM 1374 C C . PHE A 1 176 ? -18.483 9.674 -7.842 1.00 90.19 176 PHE A C 1
ATOM 1376 O O . PHE A 1 176 ? -17.781 9.195 -6.949 1.00 90.19 176 PHE A O 1
ATOM 1383 N N . VAL A 1 177 ? -19.162 8.901 -8.692 1.00 83.50 177 VAL A N 1
ATOM 1384 C CA . VAL A 1 177 ? -18.969 7.442 -8.802 1.00 83.50 177 VAL A CA 1
ATOM 1385 C C . VAL A 1 177 ? -17.776 7.173 -9.719 1.00 83.50 177 VAL A C 1
ATOM 1387 O O . VAL A 1 177 ? -17.627 7.847 -10.736 1.00 83.50 177 VAL A O 1
ATOM 1390 N N . ILE A 1 178 ? -16.931 6.187 -9.403 1.00 73.38 178 ILE A N 1
ATOM 1391 C CA . ILE A 1 178 ? -15.810 5.798 -10.274 1.00 73.38 178 ILE A CA 1
ATOM 1392 C C . ILE A 1 178 ? -16.353 5.100 -11.548 1.00 73.38 178 ILE A C 1
ATOM 1394 O O . ILE A 1 178 ? -16.944 4.018 -11.445 1.00 73.38 178 ILE A O 1
ATOM 1398 N N . PRO A 1 179 ? -16.162 5.657 -12.766 1.00 58.53 179 PRO A N 1
ATOM 1399 C CA . PRO A 1 179 ? -16.681 5.065 -13.997 1.00 58.53 179 PRO A CA 1
ATOM 1400 C C . PRO A 1 179 ? -16.034 3.716 -14.299 1.00 58.53 179 PRO A C 1
ATOM 1402 O O . PRO A 1 179 ? -14.863 3.495 -14.006 1.00 58.53 179 PRO A O 1
ATOM 1405 N N . ASN A 1 180 ? -16.808 2.814 -14.908 1.00 52.81 180 ASN A N 1
ATOM 1406 C CA . ASN A 1 180 ? -16.401 1.451 -15.286 1.00 52.81 180 ASN A CA 1
ATOM 1407 C C . ASN A 1 180 ? -15.909 0.540 -14.140 1.00 52.81 180 ASN A C 1
ATOM 1409 O O . ASN A 1 180 ? -15.605 -0.624 -14.383 1.00 52.81 180 ASN A O 1
ATOM 1413 N N . PHE A 1 181 ? -15.946 1.009 -12.893 1.00 56.97 181 PHE A N 1
ATOM 1414 C CA . PHE A 1 181 ? -15.612 0.224 -11.710 1.00 56.97 181 PHE A CA 1
ATOM 1415 C C . PHE A 1 181 ? -16.848 -0.524 -11.145 1.00 56.97 181 PHE A C 1
ATOM 1417 O O . PHE A 1 181 ? -17.986 -0.054 -11.328 1.00 56.97 181 PHE A O 1
ATOM 1424 N N . PRO A 1 182 ? -16.680 -1.691 -10.487 1.00 47.66 182 PRO A N 1
ATOM 1425 C CA . PRO A 1 182 ? -17.770 -2.395 -9.803 1.00 47.66 182 PRO A CA 1
ATOM 1426 C C . PRO A 1 182 ? -18.255 -1.678 -8.531 1.00 47.66 182 PRO A C 1
ATOM 1428 O O . PRO A 1 182 ? -17.494 -0.976 -7.872 1.00 47.66 182 PRO A O 1
ATOM 1431 N N . GLY A 1 183 ? -19.514 -1.916 -8.144 1.00 53.94 183 GLY A N 1
ATOM 1432 C CA . GLY A 1 183 ? -20.023 -1.603 -6.798 1.00 53.94 183 GLY A CA 1
ATOM 1433 C C . GLY A 1 183 ? -20.393 -0.143 -6.497 1.00 53.94 183 GLY A C 1
ATOM 1434 O O . GLY A 1 183 ? -20.533 0.186 -5.327 1.00 53.94 183 GLY A O 1
ATOM 1435 N N . GLU A 1 184 ? -20.533 0.720 -7.513 1.00 72.94 184 GLU A N 1
ATOM 1436 C CA . GLU A 1 184 ? -20.930 2.144 -7.376 1.00 72.94 184 GLU A CA 1
ATOM 1437 C C . GLU A 1 184 ? -20.090 2.958 -6.367 1.00 72.94 184 GLU A C 1
ATOM 1439 O O . GLU A 1 184 ? -20.547 3.940 -5.786 1.00 72.94 184 GLU A O 1
ATOM 1444 N N . ILE A 1 185 ? -18.822 2.569 -6.197 1.00 80.44 185 ILE A N 1
ATOM 1445 C CA . ILE A 1 185 ? -17.876 3.197 -5.270 1.00 80.44 185 ILE A CA 1
ATOM 1446 C C . ILE A 1 185 ? -17.742 4.695 -5.569 1.00 80.44 185 ILE A C 1
ATOM 1448 O O . ILE A 1 185 ? -17.394 5.099 -6.683 1.00 80.44 185 ILE A O 1
ATOM 1452 N N . THR A 1 186 ? -18.004 5.513 -4.549 1.00 89.06 186 THR A N 1
ATOM 1453 C CA . THR A 1 186 ? -17.978 6.982 -4.619 1.00 89.06 186 THR A CA 1
ATOM 1454 C C . THR A 1 186 ? -16.710 7.573 -4.015 1.00 89.06 186 THR A C 1
ATOM 1456 O O . THR A 1 186 ? -16.199 7.064 -3.018 1.00 89.06 186 THR A O 1
ATOM 1459 N N . MET A 1 187 ? -16.228 8.692 -4.555 1.00 92.12 187 MET A N 1
ATOM 1460 C CA . MET A 1 187 ? -15.153 9.507 -3.973 1.00 92.12 187 MET A CA 1
ATOM 1461 C C . MET A 1 187 ? -15.437 10.999 -4.186 1.00 92.12 187 MET A C 1
ATOM 1463 O O . MET A 1 187 ? -16.264 11.361 -5.014 1.00 92.12 187 MET A O 1
ATOM 1467 N N . THR A 1 188 ? -14.758 11.869 -3.441 1.00 92.31 188 THR A N 1
ATOM 1468 C CA . THR A 1 188 ? -14.806 13.334 -3.611 1.00 92.31 188 THR A CA 1
ATOM 1469 C C . THR A 1 188 ? -13.459 13.839 -4.133 1.00 92.31 188 THR A C 1
ATOM 1471 O O . THR A 1 188 ? -12.446 13.142 -4.016 1.00 92.31 188 THR A O 1
ATOM 1474 N N . ARG A 1 189 ? -13.393 15.054 -4.697 1.00 90.06 189 ARG A N 1
ATOM 1475 C CA . ARG A 1 189 ? -12.105 15.622 -5.145 1.00 90.06 189 ARG A CA 1
ATOM 1476 C C . ARG A 1 189 ? -11.157 15.855 -3.961 1.00 90.06 189 ARG A C 1
ATOM 1478 O O . ARG A 1 189 ? -9.951 15.704 -4.123 1.00 90.06 189 ARG A O 1
ATOM 1485 N N . LEU A 1 190 ? -11.677 16.139 -2.760 1.00 88.19 190 LEU A N 1
ATOM 1486 C CA . LEU A 1 190 ? -10.876 16.327 -1.538 1.00 88.19 190 LEU A CA 1
ATOM 1487 C C . LEU A 1 190 ? -9.984 15.122 -1.178 1.00 88.19 190 LEU A C 1
ATOM 1489 O O . LEU A 1 190 ? -8.840 15.331 -0.772 1.00 88.19 190 LEU A O 1
ATOM 1493 N N . VAL A 1 191 ? -10.470 13.883 -1.333 1.00 88.12 191 VAL A N 1
ATOM 1494 C CA . VAL A 1 191 ? -9.728 12.657 -0.953 1.00 88.12 191 VAL A CA 1
ATOM 1495 C C . VAL A 1 191 ? -8.766 12.138 -2.027 1.00 88.12 191 VAL A C 1
ATOM 1497 O O . VAL A 1 191 ? -7.945 11.264 -1.747 1.00 88.12 191 VAL A O 1
ATOM 1500 N N . LEU A 1 192 ? -8.825 12.661 -3.254 1.00 84.62 192 LEU A N 1
ATOM 1501 C CA . LEU A 1 192 ? -7.864 12.277 -4.289 1.00 84.62 192 LEU A CA 1
ATOM 1502 C C . LEU A 1 192 ? -6.447 12.786 -3.962 1.00 84.62 192 LEU A C 1
ATOM 1504 O O . LEU A 1 192 ? -6.305 13.841 -3.342 1.00 84.62 192 LEU A O 1
ATOM 1508 N N . PRO A 1 193 ? -5.387 12.083 -4.399 1.00 72.25 193 PRO A N 1
ATOM 1509 C CA . PRO A 1 193 ? -4.037 12.638 -4.461 1.00 72.25 193 PRO A CA 1
ATOM 1510 C C . PRO A 1 193 ? -3.985 13.905 -5.322 1.00 72.25 193 PRO A C 1
ATOM 1512 O O . PRO A 1 193 ? -4.621 13.977 -6.374 1.00 72.25 193 PRO A O 1
ATOM 1515 N N . GLU A 1 194 ? -3.195 14.894 -4.910 1.00 68.56 194 GLU A N 1
ATOM 1516 C CA . GLU A 1 194 ? -3.191 16.231 -5.523 1.00 68.56 194 GLU A CA 1
ATOM 1517 C C . GLU A 1 194 ? -2.786 16.237 -7.008 1.00 68.56 194 GLU A C 1
ATOM 1519 O O . GLU A 1 194 ? -3.370 16.963 -7.812 1.00 68.56 194 GLU A O 1
ATOM 1524 N N . HIS A 1 195 ? -1.872 15.349 -7.405 1.00 63.72 195 HIS A N 1
ATOM 1525 C CA . HIS A 1 195 ? -1.462 15.172 -8.803 1.00 63.72 195 HIS A CA 1
ATOM 1526 C C . HIS A 1 195 ? -2.581 14.663 -9.730 1.00 63.72 195 HIS A C 1
ATOM 1528 O O . HIS A 1 195 ? -2.464 14.804 -10.940 1.00 63.72 195 HIS A O 1
ATOM 1534 N N . ILE A 1 196 ? -3.661 14.081 -9.192 1.00 68.44 196 ILE A N 1
ATOM 1535 C CA . ILE A 1 196 ? -4.845 13.694 -9.980 1.00 68.44 196 ILE A CA 1
ATOM 1536 C C . ILE A 1 196 ? -5.792 14.895 -10.161 1.00 68.44 196 ILE A C 1
ATOM 1538 O O . ILE A 1 196 ? -6.543 14.939 -11.127 1.00 68.44 196 ILE A O 1
ATOM 1542 N N . LYS A 1 197 ? -5.747 15.889 -9.261 1.00 71.56 197 LYS A N 1
ATOM 1543 C CA . LYS A 1 197 ? -6.622 17.076 -9.292 1.00 71.56 197 LYS A CA 1
ATOM 1544 C C . LYS A 1 197 ? -6.159 18.146 -10.286 1.00 71.56 197 LYS A C 1
ATOM 1546 O O . LYS A 1 197 ? -6.958 19.001 -10.650 1.00 71.56 197 LYS A O 1
ATOM 1551 N N . LYS A 1 198 ? -4.879 18.133 -10.671 1.00 55.72 198 LYS A N 1
ATOM 1552 C CA . LYS A 1 198 ? -4.271 19.106 -11.590 1.00 55.72 198 LYS A CA 1
ATOM 1553 C C . LYS A 1 198 ? -4.618 18.840 -13.062 1.00 55.72 198 LYS A C 1
ATOM 1555 O O . LYS A 1 198 ? -5.030 17.744 -13.450 1.00 55.72 198 LYS A O 1
ATOM 1560 N N . ASP A 1 199 ? -4.441 19.868 -13.886 1.00 46.88 199 ASP A N 1
ATOM 1561 C CA . ASP A 1 199 ? -4.730 19.834 -15.318 1.00 46.88 199 ASP A CA 1
ATOM 1562 C C . ASP A 1 199 ? -3.476 19.692 -16.187 1.00 46.88 199 ASP A C 1
ATOM 1564 O O . ASP A 1 199 ? -2.644 20.595 -16.245 1.00 46.88 199 ASP A O 1
ATOM 1568 N N . ASP A 1 200 ? -3.430 18.610 -16.971 1.00 40.34 200 ASP A N 1
ATOM 1569 C CA . ASP A 1 200 ? -2.776 18.603 -18.283 1.00 40.34 200 ASP A CA 1
ATOM 1570 C C . ASP A 1 200 ? -3.596 19.484 -19.251 1.00 40.34 200 ASP A C 1
ATOM 1572 O O . ASP A 1 200 ? -4.390 18.969 -20.049 1.00 40.34 200 ASP A O 1
ATOM 1576 N N . GLU A 1 201 ? -3.451 20.812 -19.201 1.00 34.34 201 GLU A N 1
ATOM 1577 C CA . GLU A 1 201 ? -4.214 21.701 -20.100 1.00 34.34 201 GLU A CA 1
ATOM 1578 C C . GLU A 1 201 ? -3.950 21.409 -21.597 1.00 34.34 201 GLU A C 1
ATOM 1580 O O . GLU A 1 201 ? -4.854 21.543 -22.429 1.00 34.34 201 GLU A O 1
ATOM 1585 N N . ASP A 1 202 ? -2.752 20.925 -21.954 1.00 34.47 202 ASP A N 1
ATOM 1586 C CA . ASP A 1 202 ? -2.379 20.603 -23.343 1.00 34.47 202 ASP A CA 1
ATOM 1587 C C . ASP A 1 202 ? -3.144 19.396 -23.928 1.00 34.47 202 ASP A C 1
ATOM 1589 O O . ASP A 1 202 ? -3.490 19.390 -25.117 1.00 34.47 202 ASP A O 1
ATOM 1593 N N . ASN A 1 203 ? -3.501 18.395 -23.111 1.00 37.41 203 ASN A N 1
ATOM 1594 C CA . ASN A 1 203 ? -4.260 17.224 -23.584 1.00 37.41 203 ASN A CA 1
ATOM 1595 C C . ASN A 1 203 ? -5.695 17.592 -24.023 1.00 37.41 203 ASN A C 1
ATOM 1597 O O . ASN A 1 203 ? -6.307 16.881 -24.827 1.00 37.41 203 ASN A O 1
ATOM 1601 N N . GLY A 1 204 ? -6.230 18.724 -23.547 1.00 32.84 204 GLY A N 1
ATOM 1602 C CA . GLY A 1 204 ? -7.559 19.219 -23.915 1.00 32.84 204 GLY A CA 1
ATOM 1603 C C . GLY A 1 204 ? -7.667 19.705 -25.367 1.00 32.84 204 GLY A C 1
ATOM 1604 O O . GLY A 1 204 ? -8.717 19.541 -25.994 1.00 32.84 204 GLY A O 1
ATOM 1605 N N . ARG A 1 205 ? -6.589 20.265 -25.938 1.00 33.47 205 ARG A N 1
ATOM 1606 C CA . ARG A 1 205 ? -6.574 20.739 -27.338 1.00 33.47 205 ARG A CA 1
ATOM 1607 C C . ARG A 1 205 ? -6.355 19.605 -28.334 1.00 33.47 205 ARG A C 1
ATOM 1609 O O . ARG A 1 205 ? -7.102 19.502 -29.305 1.00 33.47 205 ARG A O 1
ATOM 1616 N N . ALA A 1 206 ? -5.421 18.698 -28.042 1.00 33.84 206 ALA A N 1
ATOM 1617 C CA . ALA A 1 206 ? -5.084 17.569 -28.914 1.00 33.84 206 ALA A CA 1
ATOM 1618 C C . ALA A 1 206 ? -6.256 16.596 -29.181 1.00 33.84 206 ALA A C 1
ATOM 1620 O O . ALA A 1 206 ? -6.221 15.846 -30.160 1.00 33.84 206 ALA A O 1
ATOM 1621 N N . ARG A 1 207 ? -7.303 16.601 -28.339 1.00 38.91 207 ARG A N 1
ATOM 1622 C CA . ARG A 1 207 ? -8.557 15.868 -28.590 1.00 38.91 207 ARG A CA 1
ATOM 1623 C C . ARG A 1 207 ? -9.510 16.605 -29.536 1.00 38.91 207 ARG A C 1
ATOM 1625 O O . ARG A 1 207 ? -9.959 15.989 -30.497 1.00 38.91 207 ARG A O 1
ATOM 1632 N N . LYS A 1 208 ? -9.756 17.907 -29.340 1.00 33.06 208 LYS A N 1
ATOM 1633 C CA . LYS A 1 208 ? -10.698 18.683 -30.179 1.00 33.06 208 LYS A CA 1
ATOM 1634 C C . LYS A 1 208 ? -10.263 18.824 -31.641 1.00 33.06 208 LYS A C 1
ATOM 1636 O O . LYS A 1 208 ? -11.112 18.959 -32.514 1.00 33.06 208 LYS A O 1
ATOM 1641 N N . GLU A 1 209 ? -8.967 18.740 -31.933 1.00 33.56 209 GLU A N 1
ATOM 1642 C CA . GLU A 1 209 ? -8.467 18.735 -33.319 1.00 33.56 209 GLU A CA 1
ATOM 1643 C C . GLU A 1 209 ? -8.474 17.335 -33.970 1.00 33.56 209 GLU A C 1
ATOM 1645 O O . GLU A 1 209 ? -8.386 17.226 -35.191 1.00 33.56 209 GLU A O 1
ATOM 1650 N N . LYS A 1 210 ? -8.646 16.252 -33.194 1.00 35.88 210 LYS A N 1
ATOM 1651 C CA . LYS A 1 210 ? -8.762 14.873 -33.717 1.00 35.88 210 LYS A CA 1
ATOM 1652 C C . LYS A 1 210 ? -10.191 14.447 -34.065 1.00 35.88 210 LYS A C 1
ATOM 1654 O O . LYS A 1 210 ? -10.367 13.433 -34.732 1.00 35.88 210 LYS A O 1
ATOM 1659 N N . GLU A 1 211 ? -11.202 15.231 -33.697 1.00 35.22 211 GLU A N 1
ATOM 1660 C CA . GLU A 1 211 ? -12.610 14.975 -34.051 1.00 35.22 211 GLU A CA 1
ATOM 1661 C C . GLU A 1 211 ? -12.927 15.270 -35.537 1.00 35.22 211 GLU A C 1
ATOM 1663 O O . GLU A 1 211 ? -14.036 15.009 -35.997 1.00 35.22 211 GLU A O 1
ATOM 1668 N N . GLN A 1 212 ? -11.954 15.768 -36.317 1.00 29.94 212 GLN A N 1
ATOM 1669 C CA . GLN A 1 212 ? -12.091 16.076 -37.750 1.00 29.94 212 GLN A CA 1
ATOM 1670 C C . GLN A 1 212 ? -11.011 15.400 -38.626 1.00 29.94 212 GLN A C 1
ATOM 1672 O O . GLN A 1 212 ? -10.475 16.009 -39.550 1.00 29.94 212 GLN A O 1
ATOM 1677 N N . GLY A 1 213 ? -10.687 14.124 -38.368 1.00 26.53 213 GLY A N 1
ATOM 1678 C CA . GLY A 1 213 ? -9.745 13.356 -39.199 1.00 26.53 213 GLY A CA 1
ATOM 1679 C C . GLY A 1 213 ? -9.956 11.839 -39.148 1.00 26.53 213 GLY A C 1
ATOM 1680 O O . GLY A 1 213 ? -9.751 11.208 -38.116 1.00 26.53 213 GLY A O 1
ATOM 1681 N N . SER A 1 214 ? -10.342 11.228 -40.271 1.00 37.84 214 SER A N 1
ATOM 1682 C CA . SER A 1 214 ? -10.704 9.805 -40.338 1.00 37.84 214 SER A CA 1
ATOM 1683 C C . SER A 1 214 ? -9.504 8.861 -40.541 1.00 37.84 214 SER A C 1
ATOM 1685 O O . SER A 1 214 ? -9.250 8.411 -41.660 1.00 37.84 214 SER A O 1
ATOM 1687 N N . SER A 1 215 ? -8.808 8.500 -39.460 1.00 28.36 215 SER A N 1
ATOM 1688 C CA . SER A 1 215 ? -8.056 7.235 -39.356 1.00 28.36 215 SER A CA 1
ATOM 1689 C C . SER A 1 215 ? -7.705 6.898 -37.900 1.00 28.36 215 SER A C 1
ATOM 1691 O O . SER A 1 215 ? -7.336 7.769 -37.114 1.00 28.36 215 SER A O 1
ATOM 1693 N N . VAL A 1 216 ? -7.822 5.620 -37.523 1.00 33.66 216 VAL A N 1
ATOM 1694 C CA . VAL A 1 216 ? -7.441 5.128 -36.185 1.00 33.66 216 VAL A CA 1
ATOM 1695 C C . VAL A 1 216 ? -5.941 4.776 -36.179 1.00 33.66 216 VAL A C 1
ATOM 1697 O O . VAL A 1 216 ? -5.481 4.168 -37.149 1.00 33.66 216 VAL A O 1
ATOM 1700 N N . PRO A 1 217 ? -5.162 5.131 -35.135 1.00 28.59 217 PRO A N 1
ATOM 1701 C CA . PRO A 1 217 ? -3.751 4.752 -35.034 1.00 28.59 217 PRO A CA 1
ATOM 1702 C C . PRO A 1 217 ? -3.523 3.240 -34.890 1.00 28.59 217 PRO A C 1
ATOM 1704 O O . PRO A 1 217 ? -4.370 2.508 -34.384 1.00 28.59 217 PRO A O 1
ATOM 1707 N N . ASP A 1 218 ? -2.333 2.790 -35.288 1.00 27.34 218 ASP A N 1
ATOM 1708 C CA . ASP A 1 218 ? -1.881 1.400 -35.171 1.00 27.34 218 ASP A CA 1
ATOM 1709 C C . ASP A 1 218 ? -1.731 0.974 -33.693 1.00 27.34 218 ASP A C 1
ATOM 1711 O O . ASP A 1 218 ? -0.988 1.585 -32.920 1.00 27.34 218 ASP A O 1
ATOM 1715 N N . LEU A 1 219 ? -2.416 -0.110 -33.311 1.00 33.41 219 LEU A N 1
ATOM 1716 C CA . LEU A 1 219 ? -2.430 -0.667 -31.951 1.00 33.41 219 LEU A CA 1
ATOM 1717 C C . LEU A 1 219 ? -1.038 -1.076 -31.432 1.00 33.41 219 LEU A C 1
ATOM 1719 O O . LEU A 1 219 ? -0.813 -1.074 -30.218 1.00 33.41 219 LEU A O 1
ATOM 1723 N N . SER A 1 220 ? -0.076 -1.363 -32.315 1.00 31.11 220 SER A N 1
ATOM 1724 C CA . SER A 1 220 ? 1.313 -1.631 -31.919 1.00 31.11 220 SER A CA 1
ATOM 1725 C C . SER A 1 220 ? 2.016 -0.397 -31.339 1.00 31.11 220 SER A C 1
ATOM 1727 O O . SER A 1 220 ? 2.831 -0.531 -30.425 1.00 31.11 220 SER A O 1
ATOM 1729 N N . VAL A 1 221 ? 1.652 0.808 -31.792 1.00 30.50 221 VAL A N 1
ATOM 1730 C CA . VAL A 1 221 ? 2.197 2.075 -31.279 1.00 30.50 221 VAL A CA 1
ATOM 1731 C C . VAL A 1 221 ? 1.642 2.362 -29.885 1.00 30.50 221 VAL A C 1
ATOM 1733 O O . VAL A 1 221 ? 2.406 2.684 -28.973 1.00 30.50 221 VAL A O 1
ATOM 1736 N N . THR A 1 222 ? 0.336 2.145 -29.679 1.00 31.97 222 THR A N 1
ATOM 1737 C CA . THR A 1 222 ? -0.315 2.425 -28.388 1.00 31.97 222 THR A CA 1
ATOM 1738 C C . THR A 1 222 ? 0.243 1.601 -27.227 1.00 31.97 222 THR A C 1
ATOM 1740 O O . THR A 1 222 ? 0.278 2.096 -26.106 1.00 31.97 222 THR A O 1
ATOM 1743 N N . VAL A 1 223 ? 0.757 0.386 -27.460 1.00 33.12 223 VAL A N 1
ATOM 1744 C CA . VAL A 1 223 ? 1.411 -0.407 -26.398 1.00 33.12 223 VAL A CA 1
ATOM 1745 C C . VAL A 1 223 ? 2.723 0.244 -25.946 1.00 33.12 223 VAL A C 1
ATOM 1747 O O . VAL A 1 223 ? 3.001 0.302 -24.748 1.00 33.12 223 VAL A O 1
ATOM 1750 N N . THR A 1 224 ? 3.514 0.791 -26.874 1.00 31.22 224 THR A N 1
ATOM 1751 C CA . THR A 1 224 ? 4.743 1.530 -26.543 1.00 31.22 224 THR A CA 1
ATOM 1752 C C . THR A 1 224 ? 4.437 2.883 -25.894 1.00 31.22 224 THR A C 1
ATOM 1754 O O . THR A 1 224 ? 5.152 3.303 -24.986 1.00 31.22 224 THR A O 1
ATOM 1757 N N . GLU A 1 225 ? 3.361 3.558 -26.304 1.00 31.05 225 GLU A N 1
ATOM 1758 C CA . GLU A 1 225 ? 2.900 4.795 -25.660 1.00 31.05 225 GLU A CA 1
ATOM 1759 C C . GLU A 1 225 ? 2.343 4.543 -24.250 1.00 31.05 225 GLU A C 1
ATOM 1761 O O . GLU A 1 225 ? 2.643 5.320 -23.352 1.00 31.05 225 GLU A O 1
ATOM 1766 N N . LEU A 1 226 ? 1.652 3.423 -24.005 1.00 33.56 226 LEU A N 1
ATOM 1767 C CA . LEU A 1 226 ? 1.175 3.022 -22.672 1.00 33.56 226 LEU A CA 1
ATOM 1768 C C . LEU A 1 226 ? 2.306 2.570 -21.735 1.00 33.56 226 LEU A C 1
ATOM 1770 O O . LEU A 1 226 ? 2.248 2.821 -20.530 1.00 33.56 226 LEU A O 1
ATOM 1774 N N . GLN A 1 227 ? 3.361 1.948 -22.272 1.00 35.84 227 GLN A N 1
ATOM 1775 C CA . GLN A 1 227 ? 4.596 1.700 -21.520 1.00 35.84 227 GLN A CA 1
ATOM 1776 C C . GLN A 1 227 ? 5.277 3.023 -21.132 1.00 35.84 227 GLN A C 1
ATOM 1778 O O . GLN A 1 227 ? 5.682 3.178 -19.980 1.00 35.84 227 GLN A O 1
ATOM 1783 N N . LYS A 1 228 ? 5.326 4.001 -22.049 1.00 31.95 228 LYS A N 1
ATOM 1784 C CA . LYS A 1 228 ? 5.883 5.340 -21.791 1.00 31.95 228 LYS A CA 1
ATOM 1785 C C . LYS A 1 228 ? 5.033 6.189 -20.842 1.00 31.95 228 LYS A C 1
ATOM 1787 O O . LYS A 1 228 ? 5.601 6.869 -19.998 1.00 31.95 228 LYS A O 1
ATOM 1792 N N . SER A 1 229 ? 3.703 6.134 -20.915 1.00 34.12 229 SER A N 1
ATOM 1793 C CA . SER A 1 229 ? 2.803 6.929 -20.062 1.00 34.12 229 SER A CA 1
ATOM 1794 C C . SER A 1 229 ? 2.588 6.339 -18.660 1.00 34.12 229 SER A C 1
ATOM 1796 O O . SER A 1 229 ? 1.885 6.921 -17.843 1.00 34.12 229 SER A O 1
ATOM 1798 N N . HIS A 1 230 ? 3.168 5.170 -18.363 1.00 39.09 230 HIS A N 1
ATOM 1799 C CA . HIS A 1 230 ? 3.386 4.683 -16.989 1.00 39.09 230 HIS A CA 1
ATOM 1800 C C . HIS A 1 230 ? 4.844 4.917 -16.522 1.00 39.09 230 HIS A C 1
ATOM 1802 O O . HIS A 1 230 ? 5.199 4.627 -15.373 1.00 39.09 230 HIS A O 1
ATOM 1808 N N . SER A 1 231 ? 5.695 5.484 -17.387 1.00 34.97 231 SER A N 1
ATOM 1809 C CA . SER A 1 231 ? 7.095 5.830 -17.113 1.00 34.97 231 SER A CA 1
ATOM 1810 C C . SER A 1 231 ? 7.420 7.314 -17.329 1.00 34.97 231 SER A C 1
ATOM 1812 O O . SER A 1 231 ? 8.599 7.670 -17.325 1.00 34.97 231 SER A O 1
ATOM 1814 N N . THR A 1 232 ? 6.428 8.181 -17.539 1.00 34.25 232 THR A N 1
ATOM 1815 C CA . THR A 1 232 ? 6.657 9.598 -17.826 1.00 34.25 232 THR A CA 1
ATOM 1816 C C . THR A 1 232 ? 7.309 10.288 -16.633 1.00 34.25 232 THR A C 1
ATOM 1818 O O . THR A 1 232 ? 6.919 10.110 -15.477 1.00 34.25 232 THR A O 1
ATOM 1821 N N . ILE A 1 233 ? 8.345 11.075 -16.927 1.00 36.44 233 ILE A N 1
ATOM 1822 C CA . ILE A 1 233 ? 9.074 11.851 -15.920 1.00 36.44 233 ILE A CA 1
ATOM 1823 C C . ILE A 1 233 ? 8.217 13.037 -15.440 1.00 36.44 233 ILE A C 1
ATOM 1825 O O . ILE A 1 233 ? 8.316 13.386 -14.269 1.00 36.44 233 ILE A O 1
ATOM 1829 N N . GLY A 1 234 ? 7.310 13.560 -16.283 1.00 30.64 234 GLY A N 1
ATOM 1830 C CA . GLY A 1 234 ? 6.291 14.563 -15.924 1.00 30.64 234 GLY A CA 1
ATOM 1831 C C . GLY A 1 234 ? 5.483 14.157 -14.691 1.00 30.64 234 GLY A C 1
ATOM 1832 O O . GLY A 1 234 ? 5.729 14.699 -13.621 1.00 30.64 234 GLY A O 1
ATOM 1833 N N . ASP A 1 235 ? 4.684 13.082 -14.769 1.00 38.47 235 ASP A N 1
ATOM 1834 C CA . ASP A 1 235 ? 3.868 12.547 -13.656 1.00 38.47 235 ASP A CA 1
ATOM 1835 C C . ASP A 1 235 ? 4.623 12.315 -12.329 1.00 38.47 235 ASP A C 1
ATOM 1837 O O . ASP A 1 235 ? 4.007 12.097 -11.283 1.00 38.47 235 ASP A O 1
ATOM 1841 N N . ARG A 1 236 ? 5.961 12.270 -12.362 1.00 45.53 236 ARG A N 1
ATOM 1842 C CA . ARG A 1 236 ? 6.850 12.078 -11.208 1.00 45.53 236 ARG A CA 1
ATOM 1843 C C . ARG A 1 236 ? 7.443 13.403 -10.716 1.00 45.53 236 ARG A C 1
ATOM 1845 O O . ARG A 1 236 ? 7.531 13.595 -9.505 1.00 45.53 236 ARG A O 1
ATOM 1852 N N . LEU A 1 237 ? 7.791 14.317 -11.624 1.00 34.19 237 LEU A N 1
ATOM 1853 C CA . LEU A 1 237 ? 8.186 15.691 -11.312 1.00 34.19 237 LEU A CA 1
ATOM 1854 C C . LEU A 1 237 ? 7.003 16.512 -10.795 1.00 34.19 237 LEU A C 1
ATOM 1856 O O . LEU A 1 237 ? 7.158 17.180 -9.781 1.00 34.19 237 LEU A O 1
ATOM 1860 N N . ASP A 1 238 ? 5.814 16.394 -11.386 1.00 38.97 238 ASP A N 1
ATOM 1861 C CA . ASP A 1 238 ? 4.612 17.114 -10.952 1.00 38.97 238 ASP A CA 1
ATOM 1862 C C . ASP A 1 238 ? 4.217 16.769 -9.510 1.00 38.97 238 ASP A C 1
ATOM 1864 O O . ASP A 1 238 ? 3.830 17.646 -8.739 1.00 38.97 238 ASP A O 1
ATOM 1868 N N . LYS A 1 239 ? 4.402 15.507 -9.096 1.00 41.94 239 LYS A N 1
ATOM 1869 C CA . LYS A 1 239 ? 4.244 15.075 -7.693 1.00 41.94 239 LYS A CA 1
ATOM 1870 C C . LYS A 1 239 ? 5.243 15.766 -6.761 1.00 41.94 239 LYS A C 1
ATOM 1872 O O . LYS A 1 239 ? 4.893 16.126 -5.641 1.00 41.94 239 LYS A O 1
ATOM 1877 N N . LEU A 1 240 ? 6.479 15.957 -7.216 1.00 37.44 240 LEU A N 1
ATOM 1878 C CA . LEU A 1 240 ? 7.558 16.594 -6.458 1.00 37.44 240 LEU A CA 1
ATOM 1879 C C . LEU A 1 240 ? 7.407 18.120 -6.385 1.00 37.44 240 LEU A C 1
ATOM 1881 O O . LEU A 1 240 ? 7.522 18.694 -5.301 1.00 37.44 240 LEU A O 1
ATOM 1885 N N . GLU A 1 241 ? 7.102 18.775 -7.503 1.00 36.16 241 GLU A N 1
ATOM 1886 C CA . GLU A 1 241 ? 6.889 20.221 -7.563 1.00 36.16 241 GLU A CA 1
ATOM 1887 C C . GLU A 1 241 ? 5.609 20.635 -6.823 1.00 36.16 241 GLU A C 1
ATOM 1889 O O . GLU A 1 241 ? 5.589 21.674 -6.161 1.00 36.16 241 GLU A O 1
ATOM 1894 N N . ASP A 1 242 ? 4.555 19.812 -6.841 1.00 39.44 242 ASP A N 1
ATOM 1895 C CA . ASP A 1 242 ? 3.333 20.116 -6.096 1.00 39.44 242 ASP A CA 1
ATOM 1896 C C . ASP A 1 242 ? 3.493 19.959 -4.578 1.00 39.44 242 ASP A C 1
ATOM 1898 O O . ASP A 1 242 ? 3.041 20.832 -3.835 1.00 39.44 242 ASP A O 1
ATOM 1902 N N . MET A 1 243 ? 4.214 18.928 -4.110 1.00 36.72 243 MET A N 1
ATOM 1903 C CA . MET A 1 243 ? 4.620 18.824 -2.700 1.00 36.72 243 MET A CA 1
ATOM 1904 C C . MET A 1 243 ? 5.421 20.064 -2.262 1.00 36.72 243 MET A C 1
ATOM 1906 O O . MET A 1 243 ? 5.114 20.673 -1.233 1.00 36.72 243 MET A O 1
ATOM 1910 N N . LEU A 1 244 ? 6.402 20.493 -3.068 1.00 33.91 244 LEU A N 1
ATOM 1911 C CA . LEU A 1 244 ? 7.207 21.694 -2.803 1.00 33.91 244 LEU A CA 1
ATOM 1912 C C . LEU A 1 244 ? 6.362 22.979 -2.775 1.00 33.91 244 LEU A C 1
ATOM 1914 O O . LEU A 1 244 ? 6.554 23.830 -1.902 1.00 33.91 244 LEU A O 1
ATOM 1918 N N . ARG A 1 245 ? 5.405 23.124 -3.699 1.00 35.09 245 ARG A N 1
ATOM 1919 C CA . ARG A 1 245 ? 4.532 24.304 -3.795 1.00 35.09 245 ARG A CA 1
ATOM 1920 C C . ARG A 1 245 ? 3.512 24.374 -2.656 1.00 35.09 245 ARG A C 1
ATOM 1922 O O . ARG A 1 245 ? 3.226 25.473 -2.182 1.00 35.09 245 ARG A O 1
ATOM 1929 N N . LYS A 1 246 ? 2.980 23.237 -2.196 1.00 39.91 246 LYS A N 1
ATOM 1930 C CA . LYS A 1 246 ? 1.938 23.183 -1.153 1.00 39.91 246 LYS A CA 1
ATOM 1931 C C . LYS A 1 246 ? 2.496 23.299 0.264 1.00 39.91 246 LYS A C 1
ATOM 1933 O O . LYS A 1 246 ? 1.885 23.985 1.082 1.00 39.91 246 LYS A O 1
ATOM 1938 N N . PHE A 1 247 ? 3.696 22.777 0.531 1.00 34.12 247 PHE A N 1
ATOM 1939 C CA . PHE A 1 247 ? 4.370 22.977 1.821 1.00 34.12 247 PHE A CA 1
ATOM 1940 C C . PHE A 1 247 ? 4.613 24.469 2.136 1.00 34.12 247 PHE A C 1
ATOM 1942 O O . PHE A 1 247 ? 4.404 24.907 3.266 1.00 34.12 247 PHE A O 1
ATOM 1949 N N . MET A 1 248 ? 4.954 25.289 1.130 1.00 31.12 248 MET A N 1
ATOM 1950 C CA . MET A 1 248 ? 5.132 26.740 1.318 1.00 31.12 248 MET A CA 1
ATOM 1951 C C . MET A 1 248 ? 3.829 27.520 1.590 1.00 31.12 248 MET A C 1
ATOM 1953 O O . MET A 1 248 ? 3.905 28.669 2.021 1.00 31.12 248 MET A O 1
ATOM 1957 N N . LEU A 1 249 ? 2.644 26.937 1.367 1.00 33.59 249 LEU A N 1
ATOM 1958 C CA . LEU A 1 249 ? 1.353 27.612 1.582 1.00 33.59 249 LEU A CA 1
ATOM 1959 C C . LEU A 1 249 ? 0.768 27.389 2.988 1.00 33.59 249 LEU A C 1
ATOM 1961 O O . LEU A 1 249 ? -0.032 28.202 3.448 1.00 33.59 249 LEU A O 1
ATOM 1965 N N . GLN A 1 250 ? 1.179 26.334 3.700 1.00 32.59 250 GLN A N 1
ATOM 1966 C CA . GLN A 1 250 ? 0.637 25.999 5.028 1.00 32.59 250 GLN A CA 1
ATOM 1967 C C . GLN A 1 250 ? 1.182 26.866 6.181 1.00 32.59 250 GLN A C 1
ATOM 1969 O O . GLN A 1 250 ? 0.650 26.808 7.283 1.00 32.59 250 GLN A O 1
ATOM 1974 N N . GLN A 1 251 ? 2.210 27.689 5.954 1.00 34.25 251 GLN A N 1
ATOM 1975 C CA . GLN A 1 251 ? 2.873 28.495 6.996 1.00 34.25 251 GLN A CA 1
ATOM 1976 C C . GLN A 1 251 ? 2.290 29.916 7.180 1.00 34.25 251 GLN A C 1
ATOM 1978 O O . GLN A 1 251 ? 2.908 30.741 7.846 1.00 34.25 251 GLN A O 1
ATOM 1983 N N . LEU A 1 252 ? 1.135 30.238 6.574 1.00 31.73 252 LEU A N 1
ATOM 1984 C CA . LEU A 1 252 ? 0.617 31.621 6.489 1.00 31.73 252 LEU A CA 1
ATOM 1985 C C . LEU A 1 252 ? -0.776 31.873 7.100 1.00 31.73 252 LEU A C 1
ATOM 1987 O O . LEU A 1 252 ? -1.225 33.014 7.093 1.00 31.73 252 LEU A O 1
ATOM 1991 N N . HIS A 1 253 ? -1.459 30.857 7.633 1.00 35.47 253 HIS A N 1
ATOM 1992 C CA . HIS A 1 253 ? -2.824 30.991 8.171 1.00 35.47 253 HIS A CA 1
ATOM 1993 C C . HIS A 1 253 ? -2.941 30.306 9.538 1.00 35.47 253 HIS A C 1
ATOM 1995 O O . HIS A 1 253 ? -3.532 29.233 9.647 1.00 35.47 253 HIS A O 1
ATOM 2001 N N . GLY A 1 254 ? -2.307 30.891 10.562 1.00 29.12 254 GLY A N 1
ATOM 2002 C CA . GLY A 1 254 ? -2.085 30.194 11.834 1.00 29.12 254 GLY A CA 1
ATOM 2003 C C . GLY A 1 254 ? -1.991 31.021 13.118 1.00 29.12 254 GLY A C 1
ATOM 2004 O O . GLY A 1 254 ? -1.791 30.392 14.149 1.00 29.12 254 GLY A O 1
ATOM 2005 N N . ASP A 1 255 ? -2.146 32.353 13.105 1.00 29.11 255 ASP A N 1
ATOM 2006 C CA . ASP A 1 255 ? -2.476 33.104 14.333 1.00 29.11 255 ASP A CA 1
ATOM 2007 C C . ASP A 1 255 ? -3.008 34.524 14.045 1.00 29.11 255 ASP A C 1
ATOM 2009 O O . ASP A 1 255 ? -2.326 35.297 13.370 1.00 29.11 255 ASP A O 1
ATOM 2013 N N . SER A 1 256 ? -4.207 34.863 14.548 1.00 26.44 256 SER A N 1
ATOM 2014 C CA . SER A 1 256 ? -4.720 36.246 14.652 1.00 26.44 256 SER A CA 1
ATOM 2015 C C . SER A 1 256 ? -6.094 36.345 15.354 1.00 26.44 256 SER A C 1
ATOM 2017 O O . SER A 1 256 ? -7.105 36.580 14.689 1.00 26.44 256 SER A O 1
ATOM 2019 N N . ASP A 1 257 ? -6.161 36.255 16.689 1.00 27.42 257 ASP A N 1
ATOM 2020 C CA . ASP A 1 257 ? -7.191 36.996 17.451 1.00 27.42 257 ASP A CA 1
ATOM 2021 C C . ASP A 1 257 ? -6.746 37.332 18.900 1.00 27.42 257 ASP A C 1
ATOM 2023 O O . ASP A 1 257 ? -6.129 36.516 19.577 1.00 27.42 257 ASP A O 1
ATOM 2027 N N . ARG A 1 258 ? -7.156 38.518 19.384 1.00 28.66 258 ARG A N 1
ATOM 2028 C CA . ARG A 1 258 ? -7.200 38.998 20.799 1.00 28.66 258 ARG A CA 1
ATOM 2029 C C . ARG A 1 258 ? -5.920 39.415 21.561 1.00 28.66 258 ARG A C 1
ATOM 2031 O O . ARG A 1 258 ? -5.504 38.749 22.498 1.00 28.66 258 ARG A O 1
ATOM 2038 N N . ASP A 1 259 ? -5.480 40.646 21.262 1.00 29.05 259 ASP A N 1
ATOM 2039 C CA . ASP A 1 259 ? -5.507 41.837 22.167 1.00 29.05 259 ASP A CA 1
ATOM 2040 C C . ASP A 1 259 ? -4.726 41.853 23.524 1.00 29.05 259 ASP A C 1
ATOM 2042 O O . ASP A 1 259 ? -4.395 40.824 24.098 1.00 29.05 259 ASP A O 1
ATOM 2046 N N . GLY A 1 260 ? -4.492 43.047 24.113 1.00 27.36 260 GLY A N 1
ATOM 2047 C CA . GLY A 1 260 ? -4.561 43.142 25.592 1.00 27.36 260 GLY A CA 1
ATOM 2048 C C . GLY A 1 260 ? -3.616 44.007 26.457 1.00 27.36 260 GLY A C 1
ATOM 2049 O O . GLY A 1 260 ? -3.921 44.115 27.634 1.00 27.36 260 GLY A O 1
ATOM 2050 N N . ARG A 1 261 ? -2.543 44.653 25.960 1.00 28.52 261 ARG A N 1
ATOM 2051 C CA . ARG A 1 261 ? -1.736 45.730 26.639 1.00 28.52 261 ARG A CA 1
ATOM 2052 C C . ARG A 1 261 ? -1.276 45.555 28.123 1.00 28.52 261 ARG A C 1
ATOM 2054 O O . ARG A 1 261 ? -2.083 45.677 29.038 1.00 28.52 261 ARG A O 1
ATOM 2061 N N . ASN A 1 262 ? 0.045 45.577 28.388 1.00 28.95 262 ASN A N 1
ATOM 2062 C CA . ASN A 1 262 ? 0.720 46.650 29.178 1.00 28.95 262 ASN A CA 1
ATOM 2063 C C . ASN A 1 262 ? 2.236 46.422 29.437 1.00 28.95 262 ASN A C 1
ATOM 2065 O O . ASN A 1 262 ? 2.782 45.334 29.272 1.00 28.95 262 ASN A O 1
ATOM 2069 N N . HIS A 1 263 ? 2.915 47.501 29.841 1.00 29.39 263 HIS A N 1
ATOM 2070 C CA . HIS A 1 263 ? 4.353 47.661 30.143 1.00 29.39 263 HIS A CA 1
ATOM 2071 C C . HIS A 1 263 ? 4.506 48.648 31.333 1.00 29.39 263 HIS A C 1
ATOM 2073 O O . HIS A 1 263 ? 3.482 49.231 31.707 1.00 29.39 263 HIS A O 1
ATOM 2079 N N . PRO A 1 264 ? 5.710 48.942 31.896 1.00 43.06 264 PRO A N 1
ATOM 2080 C CA . PRO A 1 264 ? 7.074 48.431 31.619 1.00 43.06 264 PRO A CA 1
ATOM 2081 C C . PRO A 1 264 ? 7.817 47.878 32.876 1.00 43.06 264 PRO A C 1
ATOM 2083 O O . PRO A 1 264 ? 7.286 47.970 33.979 1.00 43.06 264 PRO A O 1
ATOM 2086 N N . GLY A 1 265 ? 9.065 47.364 32.761 1.00 25.12 265 GLY A N 1
ATOM 2087 C CA . GLY A 1 265 ? 9.795 46.905 33.972 1.00 25.12 265 GLY A CA 1
ATOM 2088 C C . GLY A 1 265 ? 11.223 46.300 33.934 1.00 25.12 265 GLY A C 1
ATOM 2089 O O . GLY A 1 265 ? 11.502 45.497 34.807 1.00 25.12 265 GLY A O 1
ATOM 2090 N N . GLY A 1 266 ? 12.118 46.657 33.001 1.00 24.52 266 GLY A N 1
ATOM 2091 C CA . GLY A 1 266 ? 13.599 46.630 33.175 1.00 24.52 266 GLY A CA 1
ATOM 2092 C C . GLY A 1 266 ? 14.399 45.363 33.605 1.00 24.52 266 GLY A C 1
ATOM 2093 O O . GLY A 1 266 ? 14.535 45.105 34.792 1.00 24.52 266 GLY A O 1
ATOM 2094 N N . LEU A 1 267 ? 15.136 44.797 32.628 1.00 26.59 267 LEU A N 1
ATOM 2095 C CA . LEU A 1 267 ? 16.525 44.255 32.684 1.00 26.59 267 LEU A CA 1
ATOM 2096 C C . LEU A 1 267 ? 16.878 42.940 33.438 1.00 26.59 267 LEU A C 1
ATOM 2098 O O . LEU A 1 267 ? 16.871 42.900 34.661 1.00 26.59 267 LEU A O 1
ATOM 2102 N N . ASP A 1 268 ? 17.318 41.956 32.627 1.00 28.53 268 ASP A N 1
ATOM 2103 C CA . ASP A 1 268 ? 18.469 41.013 32.714 1.00 28.53 268 ASP A CA 1
ATOM 2104 C C . ASP A 1 268 ? 18.804 40.265 34.032 1.00 28.53 268 ASP A C 1
ATOM 2106 O O . ASP A 1 268 ? 18.720 40.801 35.129 1.00 28.53 268 ASP A O 1
ATOM 2110 N N . ASP A 1 269 ? 19.254 39.002 34.037 1.00 29.77 269 ASP A N 1
ATOM 2111 C CA . ASP A 1 269 ? 19.709 38.051 32.994 1.00 29.77 269 ASP A CA 1
ATOM 2112 C C . ASP A 1 269 ? 19.292 36.620 33.452 1.00 29.77 269 ASP A C 1
ATOM 2114 O O . ASP A 1 269 ? 19.135 36.384 34.649 1.00 29.77 269 ASP A O 1
ATOM 2118 N N . GLY A 1 270 ? 19.122 35.574 32.637 1.00 26.42 270 GLY A N 1
ATOM 2119 C CA . GLY A 1 270 ? 19.212 35.430 31.182 1.00 26.42 270 GLY A CA 1
ATOM 2120 C C . GLY A 1 270 ? 19.356 33.943 30.794 1.00 26.42 270 GLY A C 1
ATOM 2121 O O . GLY A 1 270 ? 20.085 33.218 31.463 1.00 26.42 270 GLY A O 1
ATOM 2122 N N . LEU A 1 271 ? 18.647 33.477 29.750 1.00 27.34 271 LEU A N 1
ATOM 2123 C CA . LEU A 1 271 ? 18.900 32.255 28.939 1.00 27.34 271 LEU A CA 1
ATOM 2124 C C . LEU A 1 271 ? 17.701 32.002 27.999 1.00 27.34 271 LEU A C 1
ATOM 2126 O O . LEU A 1 271 ? 16.623 31.636 28.461 1.00 27.34 271 LEU A O 1
ATOM 2130 N N . SER A 1 272 ? 17.857 32.166 26.677 1.00 28.86 272 SER A N 1
ATOM 2131 C CA . SER A 1 272 ? 16.762 31.912 25.721 1.00 28.86 272 SER A CA 1
ATOM 2132 C C . SER A 1 272 ? 17.201 31.284 24.391 1.00 28.86 272 SER A C 1
ATOM 2134 O O . SER A 1 272 ? 18.353 31.386 23.974 1.00 28.86 272 SER A O 1
ATOM 2136 N N . SER A 1 273 ? 16.233 30.618 23.749 1.00 30.70 273 SER A N 1
ATOM 2137 C CA . SER A 1 273 ? 16.103 30.318 22.312 1.00 30.70 273 SER A CA 1
ATOM 2138 C C . SER A 1 273 ? 17.373 30.332 21.439 1.00 30.70 273 SER A C 1
ATOM 2140 O O . SER A 1 273 ? 17.804 31.374 20.934 1.00 30.70 273 SER A O 1
ATOM 2142 N N . ARG A 1 274 ? 17.880 29.137 21.095 1.00 29.61 274 ARG A N 1
ATOM 2143 C CA . ARG A 1 274 ? 18.770 28.951 19.933 1.00 29.61 274 ARG A CA 1
ATOM 2144 C C . ARG A 1 274 ? 17.968 28.927 18.627 1.00 29.61 274 ARG A C 1
ATOM 2146 O O . ARG A 1 274 ? 17.789 27.886 18.004 1.00 29.61 274 ARG A O 1
ATOM 2153 N N . SER A 1 275 ? 17.510 30.103 18.209 1.00 34.94 275 SER A N 1
ATOM 2154 C CA . SER A 1 275 ? 16.931 30.334 16.880 1.00 34.94 275 SER A CA 1
ATOM 2155 C C . SER A 1 275 ? 18.029 30.393 15.809 1.00 34.94 275 SER A C 1
ATOM 2157 O O . SER A 1 275 ? 18.993 31.153 15.923 1.00 34.94 275 SER A O 1
ATOM 2159 N N . LEU A 1 276 ? 17.888 29.610 14.734 1.00 34.38 276 LEU A N 1
ATOM 2160 C CA . LEU A 1 276 ? 18.920 29.431 13.698 1.00 34.38 276 LEU A CA 1
ATOM 2161 C C . LEU A 1 276 ? 18.938 30.573 12.651 1.00 34.38 276 LEU A C 1
ATOM 2163 O O . LEU A 1 276 ? 19.141 30.337 11.467 1.00 34.38 276 LEU A O 1
ATOM 2167 N N . GLY A 1 277 ? 18.696 31.817 13.086 1.00 37.91 277 GLY A N 1
ATOM 2168 C CA . GLY A 1 277 ? 18.502 32.979 12.203 1.00 37.91 277 GLY A CA 1
ATOM 2169 C C . GLY A 1 277 ? 19.316 34.238 12.532 1.00 37.91 277 GLY A C 1
ATOM 2170 O O . GLY A 1 277 ? 19.394 35.133 11.698 1.00 37.91 277 GLY A O 1
ATOM 2171 N N . LYS A 1 278 ? 19.955 34.344 13.708 1.00 38.88 278 LYS A N 1
ATOM 2172 C CA . LYS A 1 278 ? 20.583 35.613 14.152 1.00 38.88 278 LYS A CA 1
ATOM 2173 C C . LYS A 1 278 ? 21.984 35.926 13.596 1.00 38.88 278 LYS A C 1
ATOM 2175 O O . LYS A 1 278 ? 22.452 37.040 13.802 1.00 38.88 278 LYS A O 1
ATOM 2180 N N . ASN A 1 279 ? 22.633 34.999 12.882 1.00 40.31 279 ASN A N 1
ATOM 2181 C CA . ASN A 1 279 ? 24.031 35.153 12.436 1.00 40.31 279 ASN A CA 1
ATOM 2182 C C . ASN A 1 279 ? 24.239 35.302 10.914 1.00 40.31 279 ASN A C 1
ATOM 2184 O O . ASN A 1 279 ? 25.384 35.420 10.484 1.00 40.31 279 ASN A O 1
ATOM 2188 N N . LEU A 1 280 ? 23.179 35.361 10.097 1.00 47.09 280 LEU A N 1
ATOM 2189 C CA . LEU A 1 280 ? 23.286 35.902 8.735 1.00 47.09 280 LEU A CA 1
ATOM 2190 C C . LEU A 1 280 ? 22.848 37.369 8.745 1.00 47.09 280 LEU A C 1
ATOM 2192 O O . LEU A 1 280 ? 21.660 37.677 8.844 1.00 47.09 280 LEU A O 1
ATOM 2196 N N . LYS A 1 281 ? 23.820 38.275 8.615 1.00 47.09 281 LYS A N 1
ATOM 2197 C CA . LYS A 1 281 ? 23.590 39.697 8.348 1.00 47.09 281 LYS A CA 1
ATOM 2198 C C . LYS A 1 281 ? 23.824 39.955 6.859 1.00 47.09 281 LYS A C 1
ATOM 2200 O O . LYS A 1 281 ? 24.918 40.350 6.467 1.00 47.09 281 LYS A O 1
ATOM 2205 N N . MET A 1 282 ? 22.819 39.676 6.031 1.00 63.81 282 MET A N 1
ATOM 2206 C CA . MET A 1 282 ? 22.827 40.121 4.637 1.00 63.81 282 MET A CA 1
ATOM 2207 C C . MET A 1 282 ? 22.462 41.606 4.575 1.00 63.81 282 MET A C 1
ATOM 2209 O O . MET A 1 282 ? 21.719 42.106 5.420 1.00 63.81 282 MET A O 1
ATOM 2213 N N . GLU A 1 283 ? 22.951 42.301 3.557 1.00 69.38 283 GLU A N 1
ATOM 2214 C CA . GLU A 1 283 ? 22.590 43.694 3.286 1.00 69.38 283 GLU A CA 1
ATOM 2215 C C . GLU A 1 283 ? 21.482 43.745 2.223 1.00 69.38 283 GLU A C 1
ATOM 2217 O O . GLU A 1 283 ? 21.395 42.865 1.362 1.00 69.38 283 GLU A O 1
ATOM 2222 N N . ILE A 1 284 ? 20.604 44.751 2.298 1.00 79.38 284 ILE A N 1
ATOM 2223 C CA . ILE A 1 284 ? 19.561 44.954 1.285 1.00 79.38 284 ILE A CA 1
ATOM 2224 C C . ILE A 1 284 ? 20.260 45.391 -0.013 1.00 79.38 284 ILE A C 1
ATOM 2226 O O . ILE A 1 284 ? 20.989 46.386 0.012 1.00 79.38 284 ILE A O 1
ATOM 2230 N N . PRO A 1 285 ? 20.072 44.682 -1.143 1.00 83.12 285 PRO A N 1
ATOM 2231 C CA . PRO A 1 285 ? 20.747 45.025 -2.389 1.00 83.12 285 PRO A CA 1
ATOM 2232 C C . PRO A 1 285 ? 20.260 46.387 -2.892 1.00 83.12 285 PRO A C 1
ATOM 2234 O O . PRO A 1 285 ? 19.054 46.584 -3.057 1.00 83.12 285 PRO A O 1
ATOM 2237 N N . SER A 1 286 ? 21.179 47.315 -3.168 1.00 86.25 286 SER A N 1
ATOM 2238 C CA . SER A 1 286 ? 20.824 48.609 -3.756 1.00 86.25 286 SER A CA 1
ATOM 2239 C C . SER A 1 286 ? 20.481 48.500 -5.244 1.00 86.25 286 SER A C 1
ATOM 2241 O O . SER A 1 286 ? 20.901 47.568 -5.937 1.00 86.25 286 SER A O 1
ATOM 2243 N N . PHE A 1 287 ? 19.680 49.447 -5.735 1.00 93.62 287 PHE A N 1
ATOM 2244 C CA . PHE A 1 287 ? 19.209 49.494 -7.117 1.00 93.62 287 PHE A CA 1
ATOM 2245 C C . PHE A 1 287 ? 19.284 50.905 -7.690 1.00 93.62 287 PHE A C 1
ATOM 2247 O O . PHE A 1 287 ? 18.594 51.814 -7.238 1.00 93.62 287 PHE A O 1
ATOM 2254 N N . ASN A 1 288 ? 20.085 51.077 -8.737 1.00 86.81 288 ASN A N 1
ATOM 2255 C CA . ASN A 1 288 ? 20.250 52.345 -9.453 1.00 86.81 288 ASN A CA 1
ATOM 2256 C C . ASN A 1 288 ? 19.507 52.385 -10.807 1.00 86.81 288 ASN A C 1
ATOM 2258 O O . ASN A 1 288 ? 19.457 53.439 -11.444 1.00 86.81 288 ASN A O 1
ATOM 2262 N N . GLY A 1 289 ? 18.922 51.261 -11.242 1.00 81.00 289 GLY A N 1
ATOM 2263 C CA . GLY A 1 289 ? 18.265 51.109 -12.543 1.00 81.00 289 GLY A CA 1
ATOM 2264 C C . GLY A 1 289 ? 18.961 50.161 -13.530 1.00 81.00 289 GLY A C 1
ATOM 2265 O O . GLY A 1 289 ? 18.498 50.071 -14.663 1.00 81.00 289 GLY A O 1
ATOM 2266 N N . THR A 1 290 ? 20.044 49.466 -13.155 1.00 81.19 290 THR A N 1
ATOM 2267 C CA . THR A 1 290 ? 20.681 48.432 -13.999 1.00 81.19 290 THR A CA 1
ATOM 2268 C C . THR A 1 290 ? 20.424 47.010 -13.492 1.00 81.19 290 THR A C 1
ATOM 2270 O O . THR A 1 290 ? 20.189 46.797 -12.304 1.00 81.19 290 THR A O 1
ATOM 2273 N N . ASN A 1 291 ? 20.474 46.030 -14.405 1.00 76.00 291 ASN A N 1
ATOM 2274 C CA . ASN A 1 291 ? 20.278 44.596 -14.145 1.00 76.00 291 ASN A CA 1
ATOM 2275 C C . ASN A 1 291 ? 19.017 44.315 -13.299 1.00 76.00 291 ASN A C 1
ATOM 2277 O O . ASN A 1 291 ? 19.079 43.669 -12.248 1.00 76.00 291 ASN A O 1
ATOM 2281 N N . ALA A 1 292 ? 17.873 44.849 -13.738 1.00 80.31 292 ALA A N 1
ATOM 2282 C CA . ALA A 1 292 ? 16.631 44.824 -12.975 1.00 80.31 292 ALA A CA 1
ATOM 2283 C C . ALA A 1 292 ? 16.150 43.399 -12.670 1.00 80.31 292 ALA A C 1
ATOM 2285 O O . ALA A 1 292 ? 15.729 43.134 -11.552 1.00 80.31 292 ALA A O 1
ATOM 2286 N N . GLU A 1 293 ? 16.273 42.467 -13.611 1.00 76.56 293 GLU A N 1
ATOM 2287 C CA . GLU A 1 293 ? 15.919 41.052 -13.458 1.00 76.56 293 GLU A CA 1
ATOM 2288 C C . GLU A 1 293 ? 16.681 40.404 -12.285 1.00 76.56 293 GLU A C 1
ATOM 2290 O O . GLU A 1 293 ? 16.093 39.804 -11.381 1.00 76.56 293 GLU A O 1
ATOM 2295 N N . ASP A 1 294 ? 17.994 40.623 -12.260 1.00 72.81 294 ASP A N 1
ATOM 2296 C CA . ASP A 1 294 ? 18.933 40.188 -11.226 1.00 72.81 294 ASP A CA 1
ATOM 2297 C C . ASP A 1 294 ? 18.612 40.802 -9.856 1.00 72.81 294 ASP A C 1
ATOM 2299 O O . ASP A 1 294 ? 18.665 40.119 -8.828 1.00 72.81 294 ASP A O 1
ATOM 2303 N N . TRP A 1 295 ? 18.300 42.102 -9.826 1.00 87.12 295 TRP A N 1
ATOM 2304 C CA . TRP A 1 295 ? 17.940 42.796 -8.592 1.00 87.12 295 TRP A CA 1
ATOM 2305 C C . TRP A 1 295 ? 16.584 42.327 -8.060 1.00 87.12 295 TRP A C 1
ATOM 2307 O O . TRP A 1 295 ? 16.483 42.010 -6.875 1.00 87.12 295 TRP A O 1
ATOM 2317 N N . VAL A 1 296 ? 15.572 42.187 -8.924 1.00 82.75 296 VAL A N 1
ATOM 2318 C CA . VAL A 1 296 ? 14.246 41.659 -8.572 1.00 82.75 296 VAL A CA 1
ATOM 2319 C C . VAL A 1 296 ? 14.354 40.242 -8.006 1.00 82.75 296 VAL A C 1
ATOM 2321 O O . VAL A 1 296 ? 13.692 39.931 -7.014 1.00 82.75 296 VAL A O 1
ATOM 2324 N N . PHE A 1 297 ? 15.232 39.396 -8.553 1.00 77.56 297 PHE A N 1
ATOM 2325 C CA . PHE A 1 297 ? 15.522 38.094 -7.955 1.00 77.56 297 PHE A CA 1
ATOM 2326 C C . PHE A 1 297 ? 16.140 38.238 -6.552 1.00 77.56 297 PHE A C 1
ATOM 2328 O O . PHE A 1 297 ? 15.615 37.675 -5.588 1.00 77.56 297 PHE A O 1
ATOM 2335 N N . LYS A 1 298 ? 17.213 39.029 -6.407 1.00 77.69 298 LYS A N 1
ATOM 2336 C CA . LYS A 1 298 ? 17.947 39.210 -5.137 1.00 77.69 298 LYS A CA 1
ATOM 2337 C C . LYS A 1 298 ? 17.073 39.812 -4.027 1.00 77.69 298 LYS A C 1
ATOM 2339 O O . LYS A 1 298 ? 17.079 39.292 -2.912 1.00 77.69 298 LYS A O 1
ATOM 2344 N N . ILE A 1 299 ? 16.270 40.839 -4.317 1.00 82.69 299 ILE A N 1
ATOM 2345 C CA . ILE A 1 299 ? 15.372 41.466 -3.333 1.00 82.69 299 ILE A CA 1
ATOM 2346 C C . ILE A 1 299 ? 14.208 40.536 -2.943 1.00 82.69 299 ILE A C 1
ATOM 2348 O O . ILE A 1 299 ? 13.852 40.477 -1.765 1.00 82.69 299 ILE A O 1
ATOM 2352 N N . LYS A 1 300 ? 13.674 39.720 -3.875 1.00 80.81 300 LYS A N 1
ATOM 2353 C CA . LYS A 1 300 ? 12.701 38.661 -3.535 1.00 80.81 300 LYS A CA 1
ATOM 2354 C C . LYS A 1 300 ? 13.315 37.608 -2.603 1.00 80.81 300 LYS A C 1
ATOM 2356 O O . LYS A 1 300 ? 12.631 37.176 -1.676 1.00 80.81 300 LYS A O 1
ATOM 2361 N N . GLN A 1 301 ? 14.587 37.227 -2.779 1.00 70.50 301 GLN A N 1
ATOM 2362 C CA . GLN A 1 301 ? 15.261 36.332 -1.824 1.00 70.50 301 GLN A CA 1
ATOM 2363 C C . GLN A 1 301 ? 15.483 36.997 -0.458 1.00 70.50 301 GLN A C 1
ATOM 2365 O O . GLN A 1 301 ? 15.201 36.370 0.561 1.00 70.50 301 GLN A O 1
ATOM 2370 N N . PHE A 1 302 ? 15.914 38.263 -0.419 1.00 80.88 302 PHE A N 1
ATOM 2371 C CA . PHE A 1 302 ? 16.097 39.005 0.835 1.00 80.88 302 PHE A CA 1
ATOM 2372 C C . PHE A 1 302 ? 14.793 39.069 1.648 1.00 80.88 302 PHE A C 1
ATOM 2374 O O . PHE A 1 302 ? 14.760 38.626 2.796 1.00 80.88 302 PHE A O 1
ATOM 2381 N N . PHE A 1 303 ? 13.695 39.542 1.049 1.00 82.94 303 PHE A N 1
ATOM 2382 C CA . PHE A 1 303 ? 12.404 39.657 1.740 1.00 82.94 303 PHE A CA 1
ATOM 2383 C C . PHE A 1 303 ? 11.788 38.301 2.121 1.00 82.94 303 PHE A C 1
ATOM 2385 O O . PHE A 1 303 ? 11.007 38.240 3.071 1.00 82.94 303 PHE A O 1
ATOM 2392 N N . ARG A 1 304 ? 12.161 37.208 1.436 1.00 71.69 304 ARG A N 1
ATOM 2393 C CA . ARG A 1 304 ? 11.802 35.835 1.832 1.00 71.69 304 ARG A CA 1
ATOM 2394 C C . ARG A 1 304 ? 12.589 35.356 3.057 1.00 71.69 304 ARG A C 1
ATOM 2396 O O . ARG A 1 304 ? 12.013 34.681 3.902 1.00 71.69 304 ARG A O 1
ATOM 2403 N N . ILE A 1 305 ? 13.870 35.711 3.170 1.00 69.31 305 ILE A N 1
ATOM 2404 C CA . ILE A 1 305 ? 14.740 35.330 4.298 1.00 69.31 305 ILE A CA 1
ATOM 2405 C C . ILE A 1 305 ? 14.398 36.120 5.571 1.00 69.31 305 ILE A C 1
ATOM 2407 O O . ILE A 1 305 ? 14.362 35.539 6.651 1.00 69.31 305 ILE A O 1
ATOM 2411 N N . TYR A 1 306 ? 14.091 37.414 5.449 1.00 72.44 306 TYR A N 1
ATOM 2412 C CA . TYR A 1 306 ? 13.728 38.287 6.578 1.00 72.44 306 TYR A CA 1
ATOM 2413 C C . TYR A 1 306 ? 12.210 38.480 6.753 1.00 72.44 306 TYR A C 1
ATOM 2415 O O . TYR A 1 306 ? 11.781 39.486 7.317 1.00 72.44 306 TYR A O 1
ATOM 2423 N N . THR A 1 307 ? 11.400 37.540 6.239 1.00 72.94 307 THR A N 1
ATOM 2424 C CA . THR A 1 307 ? 9.933 37.450 6.433 1.00 72.94 307 THR A CA 1
ATOM 2425 C C . THR A 1 307 ? 9.192 38.793 6.330 1.00 72.94 307 THR A C 1
ATOM 2427 O O . THR A 1 307 ? 8.341 39.122 7.153 1.00 72.94 307 THR A O 1
ATOM 2430 N N . THR A 1 308 ? 9.552 39.613 5.342 1.00 74.00 308 THR A N 1
ATOM 2431 C CA . THR A 1 308 ? 9.105 41.011 5.253 1.00 74.00 308 THR A CA 1
ATOM 2432 C C . THR A 1 308 ? 7.651 41.101 4.781 1.00 74.00 308 THR A C 1
ATOM 2434 O O . THR A 1 308 ? 7.294 40.503 3.760 1.00 74.00 308 THR A O 1
ATOM 2437 N N . THR A 1 309 ? 6.802 41.856 5.489 1.00 77.56 309 THR A N 1
ATOM 2438 C CA . THR A 1 309 ? 5.370 41.980 5.149 1.00 77.56 309 THR A CA 1
ATOM 2439 C C . THR A 1 309 ? 5.171 42.779 3.859 1.00 77.56 309 THR A C 1
ATOM 2441 O O . THR A 1 309 ? 6.001 43.611 3.500 1.00 77.56 309 THR A O 1
ATOM 2444 N N . SER A 1 310 ? 4.089 42.530 3.112 1.00 71.69 310 SER A N 1
ATOM 2445 C CA . SER A 1 310 ? 3.903 43.151 1.786 1.00 71.69 310 SER A CA 1
ATOM 2446 C C . SER A 1 310 ? 3.830 44.682 1.820 1.00 71.69 310 SER A C 1
ATOM 2448 O O . SER A 1 310 ? 4.406 45.315 0.940 1.00 71.69 310 SER A O 1
ATOM 2450 N N . GLU A 1 311 ? 3.234 45.258 2.864 1.00 68.56 311 GLU A N 1
ATOM 2451 C CA . GLU A 1 311 ? 3.214 46.705 3.139 1.00 68.56 311 GLU A CA 1
ATOM 2452 C C . GLU A 1 311 ? 4.631 47.286 3.298 1.00 68.56 311 GLU A C 1
ATOM 2454 O O . GLU A 1 311 ? 4.930 48.388 2.841 1.00 68.56 311 GLU A O 1
ATOM 2459 N N . GLN A 1 312 ? 5.542 46.520 3.907 1.00 74.56 312 GLN A N 1
ATOM 2460 C CA . GLN A 1 312 ? 6.918 46.941 4.163 1.00 74.56 312 GLN A CA 1
ATOM 2461 C C . GLN A 1 312 ? 7.841 46.774 2.948 1.00 74.56 312 GLN A C 1
ATOM 2463 O O . GLN A 1 312 ? 8.860 47.457 2.884 1.00 74.56 312 GLN A O 1
ATOM 2468 N N . LYS A 1 313 ? 7.528 45.901 1.975 1.00 88.44 313 LYS A N 1
ATOM 2469 C CA . LYS A 1 313 ? 8.438 45.583 0.849 1.00 88.44 313 LYS A CA 1
ATOM 2470 C C . LYS A 1 313 ? 8.756 46.797 -0.022 1.00 88.44 313 LYS A C 1
ATOM 2472 O O . LYS A 1 313 ? 9.928 47.067 -0.271 1.00 88.44 313 LYS A O 1
ATOM 2477 N N . ILE A 1 314 ? 7.736 47.545 -0.459 1.00 85.50 314 ILE A N 1
ATOM 2478 C CA . ILE A 1 314 ? 7.925 48.758 -1.278 1.00 85.50 314 ILE A CA 1
ATOM 2479 C C . ILE A 1 314 ? 8.673 49.823 -0.465 1.00 85.50 314 ILE A C 1
ATOM 2481 O O . ILE A 1 314 ? 9.670 50.376 -0.930 1.00 85.50 314 ILE A O 1
ATOM 2485 N N . TYR A 1 315 ? 8.241 50.047 0.780 1.00 80.12 315 TYR A N 1
ATOM 2486 C CA . TYR A 1 315 ? 8.841 51.022 1.689 1.00 80.12 315 TYR A CA 1
ATOM 2487 C C . TYR A 1 315 ? 10.333 50.746 1.932 1.00 80.12 315 TYR A C 1
ATOM 2489 O O . TYR A 1 315 ? 11.162 51.620 1.687 1.00 80.12 315 TYR A O 1
ATOM 2497 N N . LEU A 1 316 ? 10.700 49.521 2.322 1.00 82.12 316 LEU A N 1
ATOM 2498 C CA . LEU A 1 316 ? 12.089 49.124 2.568 1.00 82.12 316 LEU A CA 1
ATOM 2499 C C . LEU A 1 316 ? 12.933 49.102 1.290 1.00 82.12 316 LEU A C 1
ATOM 2501 O O . LEU A 1 316 ? 14.076 49.552 1.324 1.00 82.12 316 LEU A O 1
ATOM 2505 N N . ALA A 1 317 ? 12.384 48.653 0.156 1.00 87.31 317 ALA A N 1
ATOM 2506 C CA . ALA A 1 317 ? 13.090 48.729 -1.122 1.00 87.31 317 ALA A CA 1
ATOM 2507 C C . ALA A 1 317 ? 13.433 50.183 -1.491 1.00 87.31 317 ALA A C 1
ATOM 2509 O O . ALA A 1 317 ? 14.520 50.438 -2.004 1.00 87.31 317 ALA A O 1
ATOM 2510 N N . SER A 1 318 ? 12.551 51.143 -1.184 1.00 84.62 318 SER A N 1
ATOM 2511 C CA . SER A 1 318 ? 12.737 52.551 -1.556 1.00 84.62 318 SER A CA 1
ATOM 2512 C C . SER A 1 318 ? 13.960 53.226 -0.921 1.00 84.62 318 SER A C 1
ATOM 2514 O O . SER A 1 318 ? 14.592 54.049 -1.581 1.00 84.62 318 SER A O 1
ATOM 2516 N N . PHE A 1 319 ? 14.355 52.839 0.300 1.00 82.00 319 PHE A N 1
ATOM 2517 C CA . PHE A 1 319 ? 15.576 53.343 0.955 1.00 82.00 319 PHE A CA 1
ATOM 2518 C C . PHE A 1 319 ? 16.866 52.874 0.276 1.00 82.00 319 PHE A C 1
ATOM 2520 O O . PHE A 1 319 ? 17.913 53.490 0.456 1.00 82.00 319 PHE A O 1
ATOM 2527 N N . HIS A 1 320 ? 16.783 51.796 -0.503 1.00 88.88 320 HIS A N 1
ATOM 2528 C CA . HIS A 1 320 ? 17.895 51.202 -1.240 1.00 88.88 320 HIS A CA 1
ATOM 2529 C C . HIS A 1 320 ? 17.772 51.441 -2.755 1.00 88.88 320 HIS A C 1
ATOM 2531 O O . HIS A 1 320 ? 18.521 50.858 -3.539 1.00 88.88 320 HIS A O 1
ATOM 2537 N N . MET A 1 321 ? 16.858 52.320 -3.184 1.00 90.31 321 MET A N 1
ATOM 2538 C CA . MET A 1 321 ? 16.832 52.836 -4.550 1.00 90.31 321 MET A CA 1
ATOM 2539 C C . MET A 1 321 ? 17.650 54.117 -4.662 1.00 90.31 321 MET A C 1
ATOM 2541 O O . MET A 1 321 ? 17.541 55.032 -3.849 1.00 90.31 321 MET A O 1
ATOM 2545 N N . GLU A 1 322 ? 18.439 54.202 -5.725 1.00 88.62 322 GLU A N 1
ATOM 2546 C CA . GLU A 1 322 ? 19.392 55.276 -5.982 1.00 88.62 322 GLU A CA 1
ATOM 2547 C C . GLU A 1 322 ? 19.183 55.865 -7.386 1.00 88.62 322 GLU A C 1
ATOM 2549 O O . GLU A 1 322 ? 18.594 55.238 -8.271 1.00 88.62 322 GLU A O 1
ATOM 2554 N N . GLY A 1 323 ? 19.665 57.093 -7.608 1.00 89.88 323 GLY A N 1
ATOM 2555 C CA . GLY A 1 323 ? 19.753 57.702 -8.940 1.00 89.88 323 GLY A CA 1
ATOM 2556 C C . GLY A 1 323 ? 18.456 57.620 -9.779 1.00 89.88 323 GLY A C 1
ATOM 2557 O O . GLY A 1 323 ? 17.392 58.028 -9.298 1.00 89.88 323 GLY A O 1
ATOM 2558 N N . PRO A 1 324 ? 18.518 57.124 -11.034 1.00 82.94 324 PRO A N 1
ATOM 2559 C CA . PRO A 1 324 ? 17.352 56.961 -11.907 1.00 82.94 324 PRO A CA 1
ATOM 2560 C C . PRO A 1 324 ? 16.213 56.116 -11.320 1.00 82.94 324 PRO A C 1
ATOM 2562 O O . PRO A 1 324 ? 15.049 56.466 -11.523 1.00 82.94 324 PRO A O 1
ATOM 2565 N N . ALA A 1 325 ? 16.518 55.046 -10.577 1.00 89.25 325 ALA A N 1
ATOM 2566 C CA . ALA A 1 325 ? 15.499 54.208 -9.943 1.00 89.25 325 ALA A CA 1
ATOM 2567 C C . ALA A 1 325 ? 14.724 54.977 -8.863 1.00 89.25 325 ALA A C 1
ATOM 2569 O O . ALA A 1 325 ? 13.495 54.956 -8.860 1.00 89.25 325 ALA A O 1
ATOM 2570 N N . TYR A 1 326 ? 15.415 55.743 -8.014 1.00 89.44 326 TYR A N 1
ATOM 2571 C CA . TYR A 1 326 ? 14.763 56.583 -7.002 1.00 89.44 326 TYR A CA 1
ATOM 2572 C C . TYR A 1 326 ? 13.961 57.746 -7.608 1.00 89.44 326 TYR A C 1
ATOM 2574 O O . TYR A 1 326 ? 12.910 58.138 -7.093 1.00 89.44 326 TYR A O 1
ATOM 2582 N N . ALA A 1 327 ? 14.430 58.311 -8.725 1.00 85.81 327 ALA A N 1
ATOM 2583 C CA . ALA A 1 327 ? 13.681 59.324 -9.466 1.00 85.81 327 ALA A CA 1
ATOM 2584 C C . ALA A 1 327 ? 12.371 58.755 -10.042 1.00 85.81 327 ALA A C 1
ATOM 2586 O O . ALA A 1 327 ? 11.328 59.400 -9.930 1.00 85.81 327 ALA A O 1
ATOM 2587 N N . TRP A 1 328 ? 12.414 57.538 -10.593 1.00 91.94 328 TRP A N 1
ATOM 2588 C CA . TRP A 1 328 ? 11.235 56.814 -11.070 1.00 91.94 328 TRP A CA 1
ATOM 2589 C C . TRP A 1 328 ? 10.287 56.425 -9.926 1.00 91.94 328 TRP A C 1
ATOM 2591 O O . TRP A 1 328 ? 9.099 56.711 -10.025 1.00 91.94 328 TRP A O 1
ATOM 2601 N N . TYR A 1 329 ? 10.800 55.883 -8.815 1.00 89.00 329 TYR A N 1
ATOM 2602 C CA . TYR A 1 329 ? 10.009 55.530 -7.628 1.00 89.00 329 TYR A CA 1
ATOM 2603 C C . TYR A 1 329 ? 9.142 56.699 -7.137 1.00 89.00 329 TYR A C 1
ATOM 2605 O O . TYR A 1 329 ? 7.936 56.554 -6.952 1.00 89.00 329 TYR A O 1
ATOM 2613 N N . LYS A 1 330 ? 9.726 57.898 -7.008 1.00 86.38 330 LYS A N 1
ATOM 2614 C CA . LYS A 1 330 ? 8.978 59.098 -6.595 1.00 86.38 330 LYS A CA 1
ATOM 2615 C C . LYS A 1 330 ? 7.875 59.490 -7.580 1.00 86.38 330 LYS A C 1
ATOM 2617 O O . LYS A 1 330 ? 6.821 59.934 -7.141 1.00 86.38 330 LYS A O 1
ATOM 2622 N N . TRP A 1 331 ? 8.104 59.334 -8.887 1.00 87.88 331 TRP A N 1
ATOM 2623 C CA . TRP A 1 331 ? 7.070 59.575 -9.897 1.00 87.88 331 TRP A CA 1
ATOM 2624 C C . TRP A 1 331 ? 5.942 58.541 -9.792 1.00 87.88 331 TRP A C 1
ATOM 2626 O O . TRP A 1 331 ? 4.772 58.914 -9.836 1.00 87.88 331 TRP A O 1
ATOM 2636 N N . VAL A 1 332 ? 6.282 57.267 -9.578 1.00 84.06 332 VAL A N 1
ATOM 2637 C CA . VAL A 1 332 ? 5.310 56.185 -9.378 1.00 84.06 332 VAL A CA 1
ATOM 2638 C C . VAL A 1 332 ? 4.412 56.479 -8.174 1.00 84.06 332 VAL A C 1
ATOM 2640 O O . VAL A 1 332 ? 3.206 56.608 -8.356 1.00 84.06 332 VAL A O 1
ATOM 2643 N N . CYS A 1 333 ? 4.969 56.724 -6.984 1.00 77.62 333 CYS A N 1
ATOM 2644 C CA . CYS A 1 333 ? 4.170 56.989 -5.778 1.00 77.62 333 CYS A CA 1
ATOM 2645 C C . CYS A 1 333 ? 3.307 58.265 -5.861 1.00 77.62 333 CYS A C 1
ATOM 2647 O O . CYS A 1 333 ? 2.334 58.393 -5.125 1.00 77.62 333 CYS A O 1
ATOM 2649 N N . GLN A 1 334 ? 3.641 59.215 -6.745 1.00 80.38 334 GLN A N 1
ATOM 2650 C CA . GLN A 1 334 ? 2.832 60.417 -6.995 1.00 80.38 334 GLN A CA 1
ATOM 2651 C C . GLN A 1 334 ? 1.643 60.183 -7.939 1.00 80.38 334 GLN A C 1
ATOM 2653 O O . GLN A 1 334 ? 0.712 60.984 -7.932 1.00 80.38 334 GLN A O 1
ATOM 2658 N N . ASN A 1 335 ? 1.673 59.127 -8.757 1.00 79.81 335 ASN A N 1
ATOM 2659 C CA . ASN A 1 335 ? 0.643 58.836 -9.765 1.00 79.81 335 ASN A CA 1
ATOM 2660 C C . ASN A 1 335 ? -0.138 57.541 -9.465 1.00 79.81 335 ASN A C 1
ATOM 2662 O O . ASN A 1 335 ? -1.238 57.359 -9.981 1.00 79.81 335 ASN A O 1
ATOM 2666 N N . GLN A 1 336 ? 0.425 56.646 -8.650 1.00 78.88 336 GLN A N 1
ATOM 2667 C CA . GLN A 1 336 ? -0.124 55.346 -8.259 1.00 78.88 336 GLN A CA 1
ATOM 2668 C C . GLN A 1 336 ? 0.280 55.048 -6.795 1.00 78.88 336 GLN A C 1
ATOM 2670 O O . GLN A 1 336 ? 1.284 54.373 -6.564 1.00 78.88 336 GLN A O 1
ATOM 2675 N N . PRO A 1 337 ? -0.438 55.597 -5.794 1.00 72.19 337 PRO A N 1
ATOM 2676 C CA . PRO A 1 337 ? -0.049 55.472 -4.386 1.00 72.19 337 PRO A CA 1
ATOM 2677 C C . PRO A 1 337 ? -0.273 54.064 -3.807 1.00 72.19 337 PRO A C 1
ATOM 2679 O O . PRO A 1 337 ? 0.533 53.612 -2.998 1.00 72.19 337 PRO A O 1
ATOM 2682 N N . ASP A 1 338 ? -1.318 53.359 -4.249 1.00 79.31 338 ASP A N 1
ATOM 2683 C CA . ASP A 1 338 ? -1.795 52.100 -3.649 1.00 79.31 338 ASP A CA 1
ATOM 2684 C C . ASP A 1 338 ? -1.271 50.832 -4.361 1.00 79.31 338 ASP A C 1
ATOM 2686 O O . ASP A 1 338 ? -1.956 49.812 -4.427 1.00 79.31 338 ASP A O 1
ATOM 2690 N N . LEU A 1 339 ? -0.069 50.889 -4.945 1.00 81.19 339 LEU A N 1
ATOM 2691 C CA . LEU A 1 339 ? 0.518 49.765 -5.687 1.00 81.19 339 LEU A CA 1
ATOM 2692 C C . LEU A 1 339 ? 0.812 48.554 -4.798 1.00 81.19 339 LEU A C 1
ATOM 2694 O O . LEU A 1 339 ? 1.465 48.667 -3.760 1.00 81.19 339 LEU A O 1
ATOM 2698 N N . THR A 1 340 ? 0.448 47.360 -5.270 1.00 86.62 340 THR A N 1
ATOM 2699 C CA . THR A 1 340 ? 0.935 46.114 -4.671 1.00 86.62 340 THR A CA 1
ATOM 2700 C C . THR A 1 340 ? 2.394 45.842 -5.053 1.00 86.62 340 THR A C 1
ATOM 2702 O O . THR A 1 340 ? 2.929 46.357 -6.037 1.00 86.62 340 THR A O 1
ATOM 2705 N N . TRP A 1 341 ? 3.065 44.986 -4.276 1.00 88.81 341 TRP A N 1
ATOM 2706 C CA . TRP A 1 341 ? 4.473 44.639 -4.498 1.00 88.81 341 TRP A CA 1
ATOM 2707 C C . TRP A 1 341 ? 4.747 44.034 -5.885 1.00 88.81 341 TRP A C 1
ATOM 2709 O O . TRP A 1 341 ? 5.764 44.357 -6.494 1.00 88.81 341 TRP A O 1
ATOM 2719 N N . ASP A 1 342 ? 3.866 43.183 -6.412 1.00 81.06 342 ASP A N 1
ATOM 2720 C CA . ASP A 1 342 ? 4.104 42.547 -7.711 1.00 81.06 342 ASP A CA 1
ATOM 2721 C C . ASP A 1 342 ? 3.745 43.466 -8.897 1.00 81.06 342 ASP A C 1
ATOM 2723 O O . ASP A 1 342 ? 4.436 43.419 -9.915 1.00 81.06 342 ASP A O 1
ATOM 2727 N N . GLU A 1 343 ? 2.787 44.392 -8.751 1.00 84.19 343 GLU A N 1
ATOM 2728 C CA . GLU A 1 343 ? 2.569 45.482 -9.722 1.00 84.19 343 GLU A CA 1
ATOM 2729 C C . GLU A 1 343 ? 3.754 46.456 -9.749 1.00 84.19 343 GLU A C 1
ATOM 2731 O O . GLU A 1 343 ? 4.224 46.836 -10.822 1.00 84.19 343 GLU A O 1
ATOM 2736 N N . PHE A 1 344 ? 4.292 46.810 -8.576 1.00 89.00 344 PHE A N 1
ATOM 2737 C CA . PHE A 1 344 ? 5.494 47.633 -8.453 1.00 89.00 344 PHE A CA 1
ATOM 2738 C C . PHE A 1 344 ? 6.690 47.004 -9.182 1.00 89.00 344 PHE A C 1
ATOM 2740 O O . PHE A 1 344 ? 7.398 47.683 -9.928 1.00 89.00 344 PHE A O 1
ATOM 2747 N N . LEU A 1 345 ? 6.890 45.692 -9.028 1.00 88.38 345 LEU A N 1
ATOM 2748 C CA . LEU A 1 345 ? 7.945 44.962 -9.730 1.00 88.38 345 LEU A CA 1
ATOM 2749 C C . LEU A 1 345 ? 7.686 44.823 -11.235 1.00 88.38 345 LEU A C 1
ATOM 2751 O O . LEU A 1 345 ? 8.633 44.920 -12.015 1.00 88.38 345 LEU A O 1
ATOM 2755 N N . ALA A 1 346 ? 6.434 44.637 -11.663 1.00 79.06 346 ALA A N 1
ATOM 2756 C CA . ALA A 1 346 ? 6.079 44.632 -13.080 1.00 79.06 346 ALA A CA 1
ATOM 2757 C C . ALA A 1 346 ? 6.369 45.996 -13.732 1.00 79.06 346 ALA A C 1
ATOM 2759 O O . ALA A 1 346 ? 6.984 46.057 -14.798 1.00 79.06 346 ALA A O 1
ATOM 2760 N N . ALA A 1 347 ? 6.014 47.096 -13.062 1.00 83.81 347 ALA A N 1
ATOM 2761 C CA . ALA A 1 347 ? 6.319 48.451 -13.510 1.00 83.81 347 ALA A CA 1
ATOM 2762 C C . ALA A 1 347 ? 7.836 48.735 -13.530 1.00 83.81 347 ALA A C 1
ATOM 2764 O O . ALA A 1 347 ? 8.326 49.386 -14.455 1.00 83.81 347 ALA A O 1
ATOM 2765 N N . LEU A 1 348 ? 8.586 48.211 -12.553 1.00 88.31 348 LEU A N 1
ATOM 2766 C CA . LEU A 1 348 ? 10.046 48.323 -12.476 1.00 88.31 348 LEU A CA 1
ATOM 2767 C C . LEU A 1 348 ? 10.730 47.582 -13.629 1.00 88.31 348 LEU A C 1
ATOM 2769 O O . LEU A 1 348 ? 11.579 48.161 -14.306 1.00 88.31 348 LEU A O 1
ATOM 2773 N N . LEU A 1 349 ? 10.339 46.333 -13.898 1.00 81.81 349 LEU A N 1
ATOM 2774 C CA . LEU A 1 349 ? 10.877 45.541 -15.009 1.00 81.81 349 LEU A CA 1
ATOM 2775 C C . LEU A 1 349 ? 10.490 46.137 -16.371 1.00 81.81 349 LEU A C 1
ATOM 2777 O O . LEU A 1 349 ? 11.332 46.207 -17.259 1.00 81.81 349 LEU A O 1
ATOM 2781 N N . ASN A 1 350 ? 9.278 46.678 -16.517 1.00 80.31 350 ASN A N 1
ATOM 2782 C CA . ASN A 1 350 ? 8.869 47.408 -17.721 1.00 80.31 350 ASN A CA 1
ATOM 2783 C C . ASN A 1 350 ? 9.654 48.725 -17.938 1.00 80.31 350 ASN A C 1
ATOM 2785 O O . ASN A 1 350 ? 9.674 49.260 -19.046 1.00 80.31 350 ASN A O 1
ATOM 2789 N N . ARG A 1 351 ? 10.303 49.268 -16.896 1.00 82.56 351 ARG A N 1
ATOM 2790 C CA . ARG A 1 351 ? 11.108 50.500 -16.974 1.00 82.56 351 ARG A CA 1
ATOM 2791 C C . ARG A 1 351 ? 12.616 50.262 -17.098 1.00 82.56 351 ARG A C 1
ATOM 2793 O O . ARG A 1 351 ? 13.282 51.057 -17.760 1.00 82.56 351 ARG A O 1
ATOM 2800 N N . PHE A 1 352 ? 13.142 49.236 -16.431 1.00 84.00 352 PHE A N 1
ATOM 2801 C CA . PHE A 1 352 ? 14.581 49.001 -16.245 1.00 84.00 352 PHE A CA 1
ATOM 2802 C C . PHE A 1 352 ? 15.051 47.592 -16.648 1.00 84.00 352 PHE A C 1
ATOM 2804 O O . PHE A 1 352 ? 16.247 47.314 -16.578 1.00 84.00 352 PHE A O 1
ATOM 2811 N N . GLY A 1 353 ? 14.137 46.704 -17.045 1.00 72.88 353 GLY A N 1
ATOM 2812 C CA . GLY A 1 353 ? 14.478 45.408 -17.629 1.00 72.88 353 GLY A CA 1
ATOM 2813 C C . GLY A 1 353 ? 15.044 45.536 -19.044 1.00 72.88 353 GLY A C 1
ATOM 2814 O O . GLY A 1 353 ? 14.964 46.585 -19.691 1.00 72.88 353 GLY A O 1
ATOM 2815 N N . SER A 1 354 ? 15.628 44.445 -19.525 1.00 66.69 354 SER A N 1
ATOM 2816 C CA . SER A 1 354 ? 16.184 44.330 -20.871 1.00 66.69 354 SER A CA 1
ATOM 2817 C C . SER A 1 354 ? 15.130 44.562 -21.965 1.00 66.69 354 SER A C 1
ATOM 2819 O O . SER A 1 354 ? 13.977 44.137 -21.874 1.00 66.69 354 SER A O 1
ATOM 2821 N N . THR A 1 355 ? 15.508 45.289 -23.021 1.00 50.91 355 THR A N 1
ATOM 2822 C CA . THR A 1 355 ? 14.565 45.705 -24.065 1.00 50.91 355 THR A CA 1
ATOM 2823 C C . THR A 1 355 ? 14.180 44.543 -24.982 1.00 50.91 355 THR A C 1
ATOM 2825 O O . THR A 1 355 ? 15.028 43.795 -25.461 1.00 50.91 355 THR A O 1
ATOM 2828 N N . LEU A 1 356 ? 12.884 44.457 -25.306 1.00 46.81 356 LEU A N 1
ATOM 2829 C CA . LEU A 1 356 ? 12.223 43.396 -26.095 1.00 46.81 356 LEU A CA 1
ATOM 2830 C C . LEU A 1 356 ? 12.710 43.219 -27.559 1.00 46.81 356 LEU A C 1
ATOM 2832 O O . LEU A 1 356 ? 12.043 42.555 -28.349 1.00 46.81 356 LEU A O 1
ATOM 2836 N N . TYR A 1 357 ? 13.835 43.827 -27.948 1.00 45.97 357 TYR A N 1
ATOM 2837 C CA . TYR A 1 357 ? 14.338 43.867 -29.326 1.00 45.97 357 TYR A CA 1
ATOM 2838 C C . TYR A 1 357 ? 15.547 42.959 -29.601 1.00 45.97 357 TYR A C 1
ATOM 2840 O O . TYR A 1 357 ? 15.793 42.638 -30.765 1.00 45.97 357 TYR A O 1
ATOM 2848 N N . GLU A 1 358 ? 16.260 42.469 -28.581 1.00 49.62 358 GLU A N 1
ATOM 2849 C CA . GLU A 1 358 ? 17.102 41.281 -28.767 1.00 49.62 358 GLU A CA 1
ATOM 2850 C C . GLU A 1 358 ? 16.200 40.042 -28.772 1.00 49.62 358 GLU A C 1
ATOM 2852 O O . GLU A 1 358 ? 15.585 39.713 -27.763 1.00 49.62 358 GLU A O 1
ATOM 2857 N N . ASN A 1 359 ? 16.115 39.331 -29.900 1.00 60.56 359 ASN A N 1
ATOM 2858 C CA . ASN A 1 359 ? 15.413 38.049 -29.957 1.00 60.56 359 ASN A CA 1
ATOM 2859 C C . ASN A 1 359 ? 16.385 36.918 -29.554 1.00 60.56 359 ASN A C 1
ATOM 2861 O O . ASN A 1 359 ? 17.220 36.527 -30.380 1.00 60.56 359 ASN A O 1
ATOM 2865 N N . PRO A 1 360 ? 16.289 36.348 -28.334 1.00 62.66 360 PRO A N 1
ATOM 2866 C CA . PRO A 1 360 ? 17.241 35.343 -27.865 1.00 62.66 360 PRO A CA 1
ATOM 2867 C C . PRO A 1 360 ? 17.187 34.046 -28.684 1.00 62.66 360 PRO A C 1
ATOM 2869 O O . PRO A 1 360 ? 18.214 33.392 -28.839 1.00 62.66 360 PRO A O 1
ATOM 2872 N N . LYS A 1 361 ? 16.042 33.701 -29.299 1.00 67.38 361 LYS A N 1
ATOM 2873 C CA . LYS A 1 361 ? 15.940 32.546 -30.214 1.00 67.38 361 LYS A CA 1
ATOM 2874 C C . LYS A 1 361 ? 16.750 32.769 -31.499 1.00 67.38 361 LYS A C 1
ATOM 2876 O O . LYS A 1 361 ? 17.324 31.819 -32.025 1.00 67.38 361 LYS A O 1
ATOM 2881 N N . THR A 1 362 ? 16.845 34.010 -31.983 1.00 70.88 362 THR A N 1
ATOM 2882 C CA . THR A 1 362 ? 17.713 34.371 -33.118 1.00 70.88 362 THR A CA 1
ATOM 2883 C C . THR A 1 362 ? 19.187 34.347 -32.724 1.00 70.88 362 THR A C 1
ATOM 2885 O O . THR A 1 362 ? 19.988 33.766 -33.453 1.00 70.88 362 THR A O 1
ATOM 2888 N N . ALA A 1 363 ? 19.539 34.918 -31.568 1.00 76.62 363 ALA A N 1
ATOM 2889 C CA . ALA A 1 363 ? 20.915 34.930 -31.070 1.00 76.62 363 ALA A CA 1
ATOM 2890 C C . ALA A 1 363 ? 21.449 33.508 -30.824 1.00 76.62 363 ALA A C 1
ATOM 2892 O O . ALA A 1 363 ? 22.530 33.165 -31.294 1.00 76.62 363 ALA A O 1
ATOM 2893 N N . LEU A 1 364 ? 20.658 32.647 -30.173 1.00 81.00 364 LEU A N 1
ATOM 2894 C CA . LEU A 1 364 ? 21.019 31.253 -29.899 1.00 81.00 364 LEU A CA 1
ATOM 2895 C C . LEU A 1 364 ? 21.164 30.445 -31.203 1.00 81.00 364 LEU A C 1
ATOM 2897 O O . LEU A 1 364 ? 22.130 29.704 -31.353 1.00 81.00 364 LEU A O 1
ATOM 2901 N N . LYS A 1 365 ? 20.296 30.669 -32.203 1.00 79.00 365 LYS A N 1
ATOM 2902 C CA . LYS A 1 365 ? 20.426 30.072 -33.549 1.00 79.00 365 LYS A CA 1
ATOM 2903 C C . LYS A 1 365 ? 21.674 30.541 -34.323 1.00 79.00 365 LYS A C 1
ATOM 2905 O O . LYS A 1 365 ? 22.083 29.877 -35.272 1.00 79.00 365 LYS A O 1
ATOM 2910 N N . GLN A 1 366 ? 22.263 31.679 -33.957 1.00 81.56 366 GLN A N 1
ATOM 2911 C CA . GLN A 1 366 ? 23.496 32.212 -34.553 1.00 81.56 366 GLN A CA 1
ATOM 2912 C C . GLN A 1 366 ? 24.755 31.883 -33.729 1.00 81.56 366 GLN A C 1
ATOM 2914 O O . GLN A 1 366 ? 25.864 32.205 -34.158 1.00 81.56 366 GLN A O 1
ATOM 2919 N N . LEU A 1 367 ? 24.613 31.244 -32.562 1.00 88.75 367 LEU A N 1
ATOM 2920 C CA . LEU A 1 367 ? 25.725 30.966 -31.661 1.00 88.75 367 LEU A CA 1
ATOM 2921 C C . LEU A 1 367 ? 26.522 29.735 -32.122 1.00 88.75 367 LEU A C 1
ATOM 2923 O O . LEU A 1 367 ? 26.048 28.600 -32.040 1.00 88.75 367 LEU A O 1
ATOM 2927 N N . ILE A 1 368 ? 27.772 29.964 -32.528 1.00 90.75 368 ILE A N 1
ATOM 2928 C CA . ILE A 1 368 ? 28.728 28.926 -32.940 1.00 90.75 368 ILE A CA 1
ATOM 2929 C C . ILE A 1 368 ? 29.941 28.854 -32.001 1.00 90.75 368 ILE A C 1
ATOM 2931 O O . ILE A 1 368 ? 30.368 29.854 -31.418 1.00 90.75 368 ILE A O 1
ATOM 2935 N N . GLN A 1 369 ? 30.526 27.665 -31.873 1.00 93.38 369 GLN A N 1
ATOM 2936 C CA . GLN A 1 369 ? 31.709 27.403 -31.062 1.00 93.38 369 GLN A CA 1
ATOM 2937 C C . GLN A 1 369 ? 32.955 28.017 -31.720 1.00 93.38 369 GLN A C 1
ATOM 2939 O O . GLN A 1 369 ? 33.555 27.436 -32.625 1.00 93.38 369 GLN A O 1
ATOM 2944 N N . VAL A 1 370 ? 33.395 29.174 -31.221 1.00 87.94 370 VAL A N 1
ATOM 2945 C CA . VAL A 1 370 ? 34.658 29.808 -31.647 1.00 87.94 370 VAL A CA 1
ATOM 2946 C C . VAL A 1 370 ? 35.860 29.199 -30.911 1.00 87.94 370 VAL A C 1
ATOM 2948 O O . VAL A 1 370 ? 36.826 28.772 -31.548 1.00 87.94 370 VAL A O 1
ATOM 2951 N N . ASN A 1 371 ? 35.775 29.080 -29.583 1.00 84.62 371 ASN A N 1
ATOM 2952 C CA . ASN A 1 371 ? 36.866 28.642 -28.703 1.00 84.62 371 ASN A CA 1
ATOM 2953 C C . ASN A 1 371 ? 36.648 27.185 -28.242 1.00 84.62 371 ASN A C 1
ATOM 2955 O O . ASN A 1 371 ? 36.357 26.333 -29.086 1.00 84.62 371 ASN A O 1
ATOM 2959 N N . ASP A 1 372 ? 36.831 26.855 -26.966 1.00 90.31 372 ASP A N 1
ATOM 2960 C CA . ASP A 1 372 ? 36.517 25.521 -26.432 1.00 90.31 372 ASP A CA 1
ATOM 2961 C C . ASP A 1 372 ? 35.000 25.318 -26.211 1.00 90.31 372 ASP A C 1
ATOM 2963 O O . ASP A 1 372 ? 34.185 26.215 -26.452 1.00 90.31 372 ASP A O 1
ATOM 2967 N N . VAL A 1 373 ? 34.602 24.106 -25.819 1.00 92.31 373 VAL A N 1
ATOM 2968 C CA . VAL A 1 373 ? 33.198 23.753 -25.554 1.00 92.31 373 VAL A CA 1
ATOM 2969 C C . VAL A 1 373 ? 32.668 24.388 -24.259 1.00 92.31 373 VAL A C 1
ATOM 2971 O O . VAL A 1 373 ? 31.457 24.549 -24.132 1.00 92.31 373 VAL A O 1
ATOM 2974 N N . ALA A 1 374 ? 33.518 24.772 -23.298 1.00 89.81 374 ALA A N 1
ATOM 2975 C CA . ALA A 1 374 ? 33.064 25.409 -22.060 1.00 89.81 374 ALA A CA 1
ATOM 2976 C C . ALA A 1 374 ? 32.641 26.865 -22.307 1.00 89.81 374 ALA A C 1
ATOM 2978 O O . ALA A 1 374 ? 31.502 27.213 -22.020 1.00 89.81 374 ALA A O 1
ATOM 2979 N N . GLU A 1 375 ? 33.476 27.674 -22.965 1.00 86.31 375 GLU A N 1
ATOM 2980 C CA . GLU A 1 375 ? 33.124 29.063 -23.305 1.00 86.31 375 GLU A CA 1
ATOM 2981 C C . GLU A 1 375 ? 31.937 29.143 -24.295 1.00 86.31 375 GLU A C 1
ATOM 2983 O O . GLU A 1 375 ? 31.222 30.146 -24.362 1.00 86.31 375 GLU A O 1
ATOM 2988 N N . TYR A 1 376 ? 31.711 28.080 -25.077 1.00 92.94 376 TYR A N 1
ATOM 2989 C CA . TYR A 1 376 ? 30.506 27.920 -25.894 1.00 92.94 376 TYR A CA 1
ATOM 2990 C C . TYR A 1 376 ? 29.269 27.561 -25.054 1.00 92.94 376 TYR A C 1
ATOM 2992 O O . TYR A 1 376 ? 28.213 28.161 -25.260 1.00 92.94 376 TYR A O 1
ATOM 3000 N N . GLN A 1 377 ? 29.397 26.644 -24.085 1.00 93.38 377 GLN A N 1
ATOM 3001 C CA . GLN A 1 377 ? 28.328 26.296 -23.141 1.00 93.38 377 GLN A CA 1
ATOM 3002 C C . GLN A 1 377 ? 27.863 27.527 -22.353 1.00 93.38 377 GLN A C 1
ATOM 3004 O O . GLN A 1 377 ? 26.672 27.823 -22.368 1.00 93.38 377 GLN A O 1
ATOM 3009 N N . ASP A 1 378 ? 28.782 28.285 -21.748 1.00 85.69 378 ASP A N 1
ATOM 3010 C CA . ASP A 1 378 ? 28.451 29.447 -20.910 1.00 85.69 378 ASP A CA 1
ATOM 3011 C C . ASP A 1 378 ? 27.605 30.483 -21.679 1.00 85.69 378 ASP A C 1
ATOM 3013 O O . ASP A 1 378 ? 26.630 31.034 -21.164 1.00 85.69 378 ASP A O 1
ATOM 3017 N N . LYS A 1 379 ? 27.933 30.714 -22.959 1.00 82.88 379 LYS A N 1
ATOM 3018 C CA . LYS A 1 379 ? 27.186 31.622 -23.848 1.00 82.88 379 LYS A CA 1
ATOM 3019 C C . LYS A 1 379 ? 25.852 31.039 -24.310 1.00 82.88 379 LYS A C 1
ATOM 3021 O O . LYS A 1 379 ? 24.909 31.795 -24.530 1.00 82.88 379 LYS A O 1
ATOM 3026 N N . PHE A 1 380 ? 25.765 29.719 -24.462 1.00 90.50 380 PHE A N 1
ATOM 3027 C CA . PHE A 1 380 ? 24.520 29.031 -24.792 1.00 90.50 380 PHE A CA 1
ATOM 3028 C C . PHE A 1 380 ? 23.534 29.108 -23.619 1.00 90.50 380 PHE A C 1
ATOM 3030 O O . PHE A 1 380 ? 22.376 29.466 -23.823 1.00 90.50 380 PHE A O 1
ATOM 3037 N N . GLU A 1 381 ? 23.997 28.867 -22.390 1.00 87.75 381 GLU A N 1
ATOM 3038 C CA . GLU A 1 381 ? 23.186 28.947 -21.167 1.00 87.75 381 GLU A CA 1
ATOM 3039 C C . GLU A 1 381 ? 22.765 30.393 -20.842 1.00 87.75 381 GLU A C 1
ATOM 3041 O O . GLU A 1 381 ? 21.601 30.646 -20.523 1.00 87.75 381 GLU A O 1
ATOM 3046 N N . ALA A 1 382 ? 23.650 31.380 -21.033 1.00 78.44 382 ALA A N 1
ATOM 3047 C CA . ALA A 1 382 ? 23.324 32.805 -20.873 1.00 78.44 382 ALA A CA 1
ATOM 3048 C C . ALA A 1 382 ? 22.295 33.349 -21.895 1.00 78.44 382 ALA A C 1
ATOM 3050 O O . ALA A 1 382 ? 21.726 34.427 -21.690 1.00 78.44 382 ALA A O 1
ATOM 3051 N N . LEU A 1 383 ? 22.052 32.619 -22.993 1.00 77.94 383 LEU A N 1
ATOM 3052 C CA . LEU A 1 383 ? 20.998 32.908 -23.970 1.00 77.94 383 LEU A CA 1
ATOM 3053 C C . LEU A 1 383 ? 19.749 32.037 -23.768 1.00 77.94 383 LEU A C 1
ATOM 3055 O O . LEU A 1 383 ? 18.639 32.546 -23.925 1.00 77.94 383 LEU A O 1
ATOM 3059 N N . SER A 1 384 ? 19.891 30.759 -23.397 1.00 77.50 384 SER A N 1
ATOM 3060 C CA . SER A 1 384 ? 18.753 29.853 -23.178 1.00 77.50 384 SER A CA 1
ATOM 3061 C C . SER A 1 384 ? 17.950 30.217 -21.928 1.00 77.50 384 SER A C 1
ATOM 3063 O O . SER A 1 384 ? 16.726 30.152 -21.958 1.00 77.50 384 SER A O 1
ATOM 3065 N N . THR A 1 385 ? 18.603 30.722 -20.876 1.00 72.12 385 THR A N 1
ATOM 3066 C CA . THR A 1 385 ? 17.949 31.275 -19.671 1.00 72.12 385 THR A CA 1
ATOM 3067 C C . THR A 1 385 ? 16.999 32.444 -19.959 1.00 72.12 385 THR A C 1
ATOM 3069 O O . THR A 1 385 ? 16.127 32.737 -19.144 1.00 72.12 385 THR A O 1
ATOM 3072 N N . ARG A 1 386 ? 17.104 33.082 -21.134 1.00 68.56 386 ARG A N 1
ATOM 3073 C CA . ARG A 1 386 ? 16.182 34.126 -21.617 1.00 68.56 386 ARG A CA 1
ATOM 3074 C C . ARG A 1 386 ? 14.985 33.562 -22.403 1.00 68.56 386 ARG A C 1
ATOM 3076 O O . ARG A 1 386 ? 14.265 34.325 -23.046 1.00 68.56 386 ARG A O 1
ATOM 3083 N N . ILE A 1 387 ? 14.789 32.238 -22.424 1.00 68.69 387 ILE A N 1
ATOM 3084 C CA . ILE A 1 387 ? 13.782 31.552 -23.245 1.00 68.69 387 ILE A CA 1
ATOM 3085 C C . ILE A 1 387 ? 13.087 30.443 -22.439 1.00 68.69 387 ILE A C 1
ATOM 3087 O O . ILE A 1 387 ? 13.686 29.421 -22.117 1.00 68.69 387 ILE A O 1
ATOM 3091 N N . SER A 1 388 ? 11.789 30.593 -22.182 1.00 60.34 388 SER A N 1
ATOM 3092 C CA . SER A 1 388 ? 10.955 29.534 -21.601 1.00 60.34 388 SER A CA 1
ATOM 3093 C C . SER A 1 388 ? 10.406 28.565 -22.664 1.00 60.34 388 SER A C 1
ATOM 3095 O O . SER A 1 388 ? 10.268 28.914 -23.841 1.00 60.34 388 SER A O 1
ATOM 3097 N N . GLY A 1 389 ? 10.072 27.339 -22.240 1.00 63.53 389 GLY A N 1
ATOM 3098 C CA . GLY A 1 389 ? 9.345 26.359 -23.061 1.00 63.53 389 GLY A CA 1
ATOM 3099 C C . GLY A 1 389 ? 10.139 25.746 -24.223 1.00 63.53 389 GLY A C 1
ATOM 3100 O O . GLY A 1 389 ? 9.571 25.500 -25.285 1.00 63.53 389 GLY A O 1
ATOM 3101 N N . LEU A 1 390 ? 11.449 25.535 -24.062 1.00 75.31 390 LEU A N 1
ATOM 3102 C CA . LEU A 1 390 ? 12.278 24.821 -25.041 1.00 75.31 390 LEU A CA 1
ATOM 3103 C C . LEU A 1 390 ? 12.316 23.318 -24.736 1.00 75.31 390 LEU A C 1
ATOM 3105 O O . LEU A 1 390 ? 12.514 22.930 -23.588 1.00 75.31 390 LEU A O 1
ATOM 3109 N N . SER A 1 391 ? 12.162 22.477 -25.762 1.00 82.25 391 SER A N 1
ATOM 3110 C CA . SER A 1 391 ? 12.300 21.022 -25.637 1.00 82.25 391 SER A CA 1
ATOM 3111 C C . SER A 1 391 ? 13.764 20.573 -25.704 1.00 82.25 391 SER A C 1
ATOM 3113 O O . SER A 1 391 ? 14.594 21.215 -26.352 1.00 82.25 391 SER A O 1
ATOM 3115 N N . GLU A 1 392 ? 14.072 19.433 -25.079 1.00 85.06 392 GLU A N 1
ATOM 3116 C CA . GLU A 1 392 ? 15.412 18.824 -25.100 1.00 85.06 392 GLU A CA 1
ATOM 3117 C C . GLU A 1 392 ? 15.910 18.561 -26.529 1.00 85.06 392 GLU A C 1
ATOM 3119 O O . GLU A 1 392 ? 17.010 18.987 -26.870 1.00 85.06 392 GLU A O 1
ATOM 3124 N N . ASP A 1 393 ? 15.081 17.992 -27.413 1.00 83.25 393 ASP A N 1
ATOM 3125 C CA . ASP A 1 393 ? 15.417 17.797 -28.835 1.00 83.25 393 ASP A CA 1
ATOM 3126 C C . ASP A 1 393 ? 15.852 19.103 -29.528 1.00 83.25 393 ASP A C 1
ATOM 3128 O O . ASP A 1 393 ? 16.769 19.106 -30.355 1.00 83.25 393 ASP A O 1
ATOM 3132 N N . TRP A 1 394 ? 15.223 20.234 -29.185 1.00 85.38 394 TRP A N 1
ATOM 3133 C CA . TRP A 1 394 ? 15.573 21.543 -29.739 1.00 85.38 394 TRP A CA 1
ATOM 3134 C C . TRP A 1 394 ? 16.877 22.079 -29.141 1.00 85.38 394 TRP A C 1
ATOM 3136 O O . TRP A 1 394 ? 17.730 22.568 -29.881 1.00 85.38 394 TRP A O 1
ATOM 3146 N N . LEU A 1 395 ? 17.067 21.949 -27.824 1.00 88.75 395 LEU A N 1
ATOM 3147 C CA . LEU A 1 395 ? 18.303 22.338 -27.136 1.00 88.75 395 LEU A CA 1
ATOM 3148 C C . LEU A 1 395 ? 19.505 21.528 -27.644 1.00 88.75 395 LEU A C 1
ATOM 3150 O O . LEU A 1 395 ? 20.537 22.114 -27.971 1.00 88.75 395 LEU A O 1
ATOM 3154 N N . VAL A 1 396 ? 19.353 20.209 -27.798 1.00 90.94 396 VAL A N 1
ATOM 3155 C CA . VAL A 1 396 ? 20.343 19.320 -28.425 1.00 90.94 396 VAL A CA 1
ATOM 3156 C C . VAL A 1 396 ? 20.602 19.743 -29.868 1.00 90.94 396 VAL A C 1
ATOM 3158 O O . VAL A 1 396 ? 21.758 19.936 -30.239 1.00 90.94 396 VAL A O 1
ATOM 3161 N N . SER A 1 397 ? 19.559 19.937 -30.683 1.00 87.69 397 SER A N 1
ATOM 3162 C CA . SER A 1 397 ? 19.718 20.301 -32.097 1.00 87.69 397 SER A CA 1
ATOM 3163 C C . SER A 1 397 ? 20.424 21.646 -32.295 1.00 87.69 397 SER A C 1
ATOM 3165 O O . SER A 1 397 ? 21.260 21.759 -33.192 1.00 87.69 397 SER A O 1
ATOM 3167 N N . MET A 1 398 ? 20.147 22.649 -31.455 1.00 90.56 398 MET A N 1
ATOM 3168 C CA . MET A 1 398 ? 20.818 23.951 -31.530 1.00 90.56 398 MET A CA 1
ATOM 3169 C C . MET A 1 398 ? 22.244 23.906 -30.974 1.00 90.56 398 MET A C 1
ATOM 3171 O O . MET A 1 398 ? 23.148 24.428 -31.622 1.00 90.56 398 MET A O 1
ATOM 3175 N N . PHE A 1 399 ? 22.479 23.247 -29.833 1.00 94.44 399 PHE A N 1
ATOM 3176 C CA . PHE A 1 399 ? 23.824 23.131 -29.256 1.00 94.44 399 PHE A CA 1
ATOM 3177 C C . PHE A 1 399 ? 24.758 22.337 -30.177 1.00 94.44 399 PHE A C 1
ATOM 3179 O O . PHE A 1 399 ? 25.830 22.811 -30.541 1.00 94.44 399 PHE A O 1
ATOM 3186 N N . VAL A 1 400 ? 24.331 21.153 -30.627 1.00 93.56 400 VAL A N 1
ATOM 3187 C CA . VAL A 1 400 ? 25.106 20.316 -31.558 1.00 93.56 400 VAL A CA 1
ATOM 3188 C C . VAL A 1 400 ? 25.237 20.984 -32.930 1.00 93.56 400 VAL A C 1
ATOM 3190 O O . VAL A 1 400 ? 26.261 20.821 -33.589 1.00 93.56 400 VAL A O 1
ATOM 3193 N N . GLY A 1 401 ? 24.242 21.772 -33.349 1.00 89.19 401 GLY A N 1
ATOM 3194 C CA . GLY A 1 401 ? 24.274 22.560 -34.583 1.00 89.19 401 GLY A CA 1
ATOM 3195 C C . GLY A 1 401 ? 25.310 23.690 -34.602 1.00 89.19 401 GLY A C 1
ATOM 3196 O O . GLY A 1 401 ? 25.731 24.082 -35.688 1.00 89.19 401 GLY A O 1
ATOM 3197 N N . GLY A 1 402 ? 25.733 24.193 -33.437 1.00 91.88 402 GLY A N 1
ATOM 3198 C CA . GLY A 1 402 ? 26.767 25.224 -33.317 1.00 91.88 402 GLY A CA 1
ATOM 3199 C C . GLY A 1 402 ? 28.155 24.716 -32.905 1.00 91.88 402 GLY A C 1
ATOM 3200 O O . GLY A 1 402 ? 29.096 25.511 -32.896 1.00 91.88 402 GLY A O 1
ATOM 3201 N N . LEU A 1 403 ? 28.326 23.427 -32.589 1.00 95.81 403 LEU A N 1
ATOM 3202 C CA . LEU A 1 403 ? 29.647 22.833 -32.336 1.00 95.81 403 LEU A CA 1
ATOM 3203 C C . LEU A 1 403 ? 30.543 22.876 -33.583 1.00 95.81 403 LEU A C 1
ATOM 3205 O O . LEU A 1 403 ? 30.074 22.870 -34.720 1.00 95.81 403 LEU A O 1
ATOM 3209 N N . LYS A 1 404 ? 31.865 22.830 -33.378 1.00 92.38 404 LYS A N 1
ATOM 3210 C CA . LYS A 1 404 ? 32.822 22.616 -34.475 1.00 92.38 404 LYS A CA 1
ATOM 3211 C C . LYS A 1 404 ? 32.552 21.271 -35.155 1.00 92.38 404 LYS A C 1
ATOM 3213 O O . LYS A 1 404 ? 32.386 20.259 -34.478 1.00 92.38 404 LYS A O 1
ATOM 3218 N N . GLU A 1 405 ? 32.588 21.250 -36.487 1.00 86.06 405 GLU A N 1
ATOM 3219 C CA . GLU A 1 405 ? 32.220 20.103 -37.341 1.00 86.06 405 GLU A CA 1
ATOM 3220 C C . GLU A 1 405 ? 32.838 18.760 -36.892 1.00 86.06 405 GLU A C 1
ATOM 3222 O O . GLU A 1 405 ? 32.158 17.734 -36.834 1.00 86.06 405 GLU A O 1
ATOM 3227 N N . TYR A 1 406 ? 34.114 18.764 -36.485 1.00 84.75 406 TYR A N 1
ATOM 3228 C CA . TYR A 1 406 ? 34.812 17.555 -36.029 1.00 84.75 406 TYR A CA 1
ATOM 3229 C C . TYR A 1 406 ? 34.256 16.965 -34.714 1.00 84.75 406 TYR A C 1
ATOM 3231 O O . TYR A 1 406 ? 34.417 15.770 -34.471 1.00 84.75 406 TYR A O 1
ATOM 3239 N N . LEU A 1 407 ? 33.609 17.781 -33.872 1.00 89.31 407 LEU A N 1
ATOM 3240 C CA . LEU A 1 407 ? 32.857 17.338 -32.694 1.00 89.31 407 LEU A CA 1
ATOM 3241 C C . LEU A 1 407 ? 31.424 16.979 -33.072 1.00 89.31 407 LEU A C 1
ATOM 3243 O O . LEU A 1 407 ? 30.909 15.973 -32.592 1.00 89.31 407 LEU A O 1
ATOM 3247 N N . GLN A 1 408 ? 30.798 17.772 -33.946 1.00 88.25 408 GLN A N 1
ATOM 3248 C CA . GLN A 1 408 ? 29.411 17.595 -34.370 1.00 88.25 408 GLN A CA 1
ATOM 3249 C C . GLN A 1 408 ? 29.140 16.160 -34.846 1.00 88.25 408 GLN A C 1
ATOM 3251 O O . GLN A 1 408 ? 28.224 15.518 -34.336 1.00 88.25 408 GLN A O 1
ATOM 3256 N N . TYR A 1 409 ? 29.968 15.612 -35.743 1.00 79.38 409 TYR A N 1
ATOM 3257 C CA . TYR A 1 409 ? 29.790 14.236 -36.221 1.00 79.38 409 TYR A CA 1
ATOM 3258 C C . TYR A 1 409 ? 29.935 13.180 -35.117 1.00 79.38 409 TYR A C 1
ATOM 3260 O O . TYR A 1 409 ? 29.135 12.247 -35.063 1.00 79.38 409 TYR A O 1
ATOM 3268 N N . GLU A 1 410 ? 30.923 13.307 -34.227 1.00 85.12 410 GLU A N 1
ATOM 3269 C CA . GLU A 1 410 ? 31.135 12.317 -33.163 1.00 85.12 410 GLU A CA 1
ATOM 3270 C C . GLU A 1 410 ? 30.034 12.378 -32.090 1.00 85.12 410 GLU A C 1
ATOM 3272 O O . GLU A 1 410 ? 29.578 11.334 -31.625 1.00 85.12 410 GLU A O 1
ATOM 3277 N N . VAL A 1 411 ? 29.543 13.577 -31.755 1.00 89.88 411 VAL A N 1
ATOM 3278 C CA . VAL A 1 411 ? 28.406 13.769 -30.840 1.00 89.88 411 VAL A CA 1
ATOM 3279 C C . VAL A 1 411 ? 27.104 13.260 -31.472 1.00 89.88 411 VAL A C 1
ATOM 3281 O O . VAL A 1 411 ? 26.351 12.548 -30.814 1.00 89.88 411 VAL A O 1
ATOM 3284 N N . MET A 1 412 ? 26.851 13.529 -32.759 1.00 83.19 412 MET A N 1
ATOM 3285 C CA . MET A 1 412 ? 25.670 13.006 -33.465 1.00 83.19 412 MET A CA 1
ATOM 3286 C C . MET A 1 412 ? 25.680 11.476 -33.602 1.00 83.19 412 MET A C 1
ATOM 3288 O O . MET A 1 412 ? 24.624 10.851 -33.508 1.00 83.19 412 MET A O 1
ATOM 3292 N N . LEU A 1 413 ? 26.852 10.853 -33.781 1.00 79.81 413 LEU A N 1
ATOM 3293 C CA . LEU A 1 413 ? 26.994 9.390 -33.804 1.00 79.81 413 LEU A CA 1
ATOM 3294 C C . LEU A 1 413 ? 26.645 8.730 -32.461 1.00 79.81 413 LEU A C 1
ATOM 3296 O O . LEU A 1 413 ? 26.215 7.578 -32.453 1.00 79.81 413 LEU A O 1
ATOM 3300 N N . ALA A 1 414 ? 26.802 9.451 -31.348 1.00 79.62 414 ALA A N 1
ATOM 3301 C CA . ALA A 1 414 ? 26.432 8.997 -30.009 1.00 79.62 414 ALA A CA 1
ATOM 3302 C C . ALA A 1 414 ? 24.946 9.226 -29.651 1.00 79.62 414 ALA A C 1
ATOM 3304 O O . ALA A 1 414 ? 24.508 8.740 -28.614 1.00 79.62 414 ALA A O 1
ATOM 3305 N N . GLN A 1 415 ? 24.179 9.923 -30.503 1.00 84.38 415 GLN A N 1
ATOM 3306 C CA . GLN A 1 415 ? 22.729 10.157 -30.373 1.00 84.38 415 GLN A CA 1
ATOM 3307 C C . GLN A 1 415 ? 22.265 10.627 -28.970 1.00 84.38 415 GLN A C 1
ATOM 3309 O O . GLN A 1 415 ? 21.422 9.969 -28.358 1.00 84.38 415 GLN A O 1
ATOM 3314 N N . PRO A 1 416 ? 22.788 11.757 -28.444 1.00 90.38 416 PRO A N 1
ATOM 3315 C CA . PRO A 1 416 ? 22.342 12.312 -27.167 1.00 90.38 416 PRO A CA 1
ATOM 3316 C C . PRO A 1 416 ? 20.851 12.658 -27.179 1.00 90.38 416 PRO A C 1
ATOM 3318 O O . PRO A 1 416 ? 20.363 13.280 -28.121 1.00 90.38 416 PRO A O 1
ATOM 3321 N N . THR A 1 417 ? 20.157 12.317 -26.093 1.00 83.31 417 THR A N 1
ATOM 3322 C CA . THR A 1 417 ? 18.732 12.618 -25.881 1.00 83.31 417 THR A CA 1
ATOM 3323 C C . THR A 1 417 ? 18.489 13.789 -24.926 1.00 83.31 417 THR A C 1
ATOM 3325 O O . THR A 1 417 ? 17.339 14.137 -24.680 1.00 83.31 417 THR A O 1
ATOM 3328 N N . THR A 1 418 ? 19.548 14.405 -24.382 1.00 90.44 418 THR A N 1
ATOM 3329 C CA . THR A 1 418 ? 19.457 15.642 -23.586 1.00 90.44 418 THR A CA 1
ATOM 3330 C C . THR A 1 418 ? 20.626 16.587 -23.852 1.00 90.44 418 THR A C 1
ATOM 3332 O O . THR A 1 418 ? 21.727 16.169 -24.233 1.00 90.44 418 THR A O 1
ATOM 3335 N N . TYR A 1 419 ? 20.406 17.873 -23.591 1.00 92.69 419 TYR A N 1
ATOM 3336 C CA . TYR A 1 419 ? 21.392 18.942 -23.658 1.00 92.69 419 TYR A CA 1
ATOM 3337 C C . TYR A 1 419 ? 22.663 18.593 -22.874 1.00 92.69 419 TYR A C 1
ATOM 3339 O O . TYR A 1 419 ? 23.767 18.629 -23.419 1.00 92.69 419 TYR A O 1
ATOM 3347 N N . TYR A 1 420 ? 22.520 18.152 -21.621 1.00 89.62 420 TYR A N 1
ATOM 3348 C CA . TYR A 1 420 ? 23.664 17.800 -20.780 1.00 89.62 420 TYR A CA 1
ATOM 3349 C C . TYR A 1 420 ? 24.430 16.564 -21.278 1.00 89.62 420 TYR A C 1
ATOM 3351 O O . TYR A 1 420 ? 25.650 16.508 -21.098 1.00 89.62 420 TYR A O 1
ATOM 3359 N N . GLN A 1 421 ? 23.784 15.614 -21.970 1.00 91.81 421 GLN A N 1
ATOM 3360 C CA . GLN A 1 421 ? 24.504 14.542 -22.672 1.00 91.81 421 GLN A CA 1
ATOM 3361 C C . GLN A 1 421 ? 25.308 15.106 -23.852 1.00 91.81 421 GLN A C 1
ATOM 3363 O O . GLN A 1 421 ? 26.487 14.781 -23.988 1.00 91.81 421 GLN A O 1
ATOM 3368 N N . ALA A 1 422 ? 24.713 15.982 -24.669 1.00 93.31 422 ALA A N 1
ATOM 3369 C CA . ALA A 1 422 ? 25.392 16.605 -25.807 1.00 93.31 422 ALA A CA 1
ATOM 3370 C C . ALA A 1 422 ? 26.606 17.453 -25.374 1.00 93.31 422 ALA A C 1
ATOM 3372 O O . ALA A 1 422 ? 27.681 17.319 -25.959 1.00 93.31 422 ALA A O 1
ATOM 3373 N N . VAL A 1 423 ? 26.475 18.248 -24.304 1.00 93.81 423 VAL A N 1
ATOM 3374 C CA . VAL A 1 423 ? 27.579 18.989 -23.659 1.00 93.81 423 VAL A CA 1
ATOM 3375 C C . VAL A 1 423 ? 28.670 18.036 -23.163 1.00 93.81 423 VAL A C 1
ATOM 3377 O O . VAL A 1 423 ? 29.853 18.246 -23.441 1.00 93.81 423 VAL A O 1
ATOM 3380 N N . SER A 1 424 ? 28.291 16.971 -22.450 1.00 89.56 424 SER A N 1
ATOM 3381 C CA . SER A 1 424 ? 29.237 15.994 -21.886 1.00 89.56 424 SER A CA 1
ATOM 3382 C C . SER A 1 424 ? 30.035 15.273 -22.972 1.00 89.56 424 SER A C 1
ATOM 3384 O O . SER A 1 424 ? 31.256 15.145 -22.869 1.00 89.56 424 SER 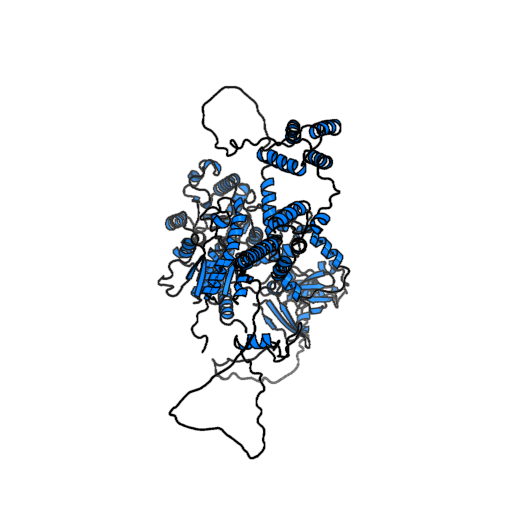A O 1
ATOM 3386 N N . LEU A 1 425 ? 29.361 14.856 -24.046 1.00 91.25 425 LEU A N 1
ATOM 3387 C CA . LEU A 1 425 ? 29.988 14.247 -25.214 1.00 91.25 425 LEU A CA 1
ATOM 3388 C C . LEU A 1 425 ? 30.900 15.247 -25.931 1.00 91.25 425 LEU A C 1
ATOM 3390 O O . LEU A 1 425 ? 32.052 14.920 -26.203 1.00 91.25 425 LEU A O 1
ATOM 3394 N N . ALA A 1 426 ? 30.448 16.479 -26.177 1.00 94.19 426 ALA A N 1
ATOM 3395 C CA . ALA A 1 426 ? 31.265 17.502 -26.827 1.00 94.19 426 ALA A CA 1
ATOM 3396 C C . ALA A 1 426 ? 32.572 17.764 -26.054 1.00 94.19 426 ALA A C 1
ATOM 3398 O O . ALA A 1 426 ? 33.648 17.730 -26.651 1.00 94.19 426 ALA A O 1
ATOM 3399 N N . LYS A 1 427 ? 32.507 17.905 -24.721 1.00 93.00 427 LYS A N 1
ATOM 3400 C CA . LYS A 1 427 ? 33.693 18.054 -23.856 1.00 93.00 427 LYS A CA 1
ATOM 3401 C C . LYS A 1 427 ? 34.601 16.817 -23.878 1.00 93.00 427 LYS A C 1
ATOM 3403 O O . LYS A 1 427 ? 35.820 16.957 -23.966 1.00 93.00 427 LYS A O 1
ATOM 3408 N N . LEU A 1 428 ? 34.036 15.606 -23.848 1.00 89.12 428 LEU A N 1
ATOM 3409 C CA . LEU A 1 428 ? 34.802 14.354 -23.912 1.00 89.12 428 LEU A CA 1
ATOM 3410 C C . LEU A 1 428 ? 35.537 14.191 -25.253 1.00 89.12 428 LEU A C 1
ATOM 3412 O O . LEU A 1 428 ? 36.715 13.823 -25.282 1.00 89.12 428 LEU A O 1
ATOM 3416 N N . HIS A 1 429 ? 34.865 14.487 -26.365 1.00 90.25 429 HIS A N 1
ATOM 3417 C CA . HIS A 1 429 ? 35.441 14.386 -27.704 1.00 90.25 429 HIS A CA 1
ATOM 3418 C C . HIS A 1 429 ? 36.437 15.521 -27.996 1.00 90.25 429 HIS A C 1
ATOM 3420 O O . HIS A 1 429 ? 37.465 15.273 -28.630 1.00 90.25 429 HIS A O 1
ATOM 3426 N N . GLU A 1 430 ? 36.237 16.719 -27.440 1.00 93.62 430 GLU A N 1
ATOM 3427 C CA . GLU A 1 430 ? 37.234 17.796 -27.464 1.00 93.62 430 GLU A CA 1
ATOM 3428 C C . GLU A 1 430 ? 38.480 17.429 -26.647 1.00 93.62 430 GLU A C 1
ATOM 3430 O O . GLU A 1 430 ? 39.603 17.595 -27.126 1.00 93.62 430 GLU A O 1
ATOM 3435 N N . GLN A 1 431 ? 38.326 16.834 -25.459 1.00 86.81 431 GLN A N 1
ATOM 3436 C CA . GLN A 1 431 ? 39.460 16.349 -24.667 1.00 86.81 431 GLN A CA 1
ATOM 3437 C C . GLN A 1 431 ? 40.219 15.217 -25.386 1.00 86.81 431 GLN A C 1
ATOM 3439 O O . GLN A 1 431 ? 41.452 15.230 -25.428 1.00 86.81 431 GLN A O 1
ATOM 3444 N N . LYS A 1 432 ? 39.502 14.267 -26.006 1.00 84.81 432 LYS A N 1
ATOM 3445 C CA . LYS A 1 432 ? 40.053 13.201 -26.866 1.00 84.81 432 LYS A CA 1
ATOM 3446 C C . LYS A 1 432 ? 40.860 13.789 -28.031 1.00 84.81 432 LYS A C 1
ATOM 3448 O O . LYS A 1 432 ? 41.995 13.365 -28.259 1.00 84.81 432 LYS A O 1
ATOM 3453 N N . HIS A 1 433 ? 40.314 14.784 -28.730 1.00 85.56 433 HIS A N 1
ATOM 3454 C CA . HIS A 1 433 ? 40.968 15.451 -29.856 1.00 85.56 433 HIS A CA 1
ATOM 3455 C C . HIS A 1 433 ? 42.192 16.267 -29.419 1.00 85.56 433 HIS A C 1
ATOM 3457 O O . HIS A 1 433 ? 43.271 16.111 -29.985 1.00 85.56 433 HIS A O 1
ATOM 3463 N N . ASN A 1 434 ? 42.083 17.061 -28.352 1.00 84.12 434 ASN A N 1
ATOM 3464 C CA . ASN A 1 434 ? 43.202 17.828 -27.804 1.00 84.12 434 ASN A CA 1
ATOM 3465 C C . ASN A 1 434 ? 44.339 16.920 -27.310 1.00 84.12 434 ASN A C 1
ATOM 3467 O O . ASN A 1 434 ? 45.511 17.218 -27.547 1.00 84.12 434 ASN A O 1
ATOM 3471 N N . LYS A 1 435 ? 44.019 15.769 -26.703 1.00 79.69 435 LYS A N 1
ATOM 3472 C CA . LYS A 1 435 ? 45.011 14.757 -26.312 1.00 79.69 435 LYS A CA 1
ATOM 3473 C C . LYS A 1 435 ? 45.679 14.105 -27.528 1.00 79.69 435 LYS A C 1
ATOM 3475 O O . LYS A 1 435 ? 46.891 13.903 -27.510 1.00 79.69 435 LYS A O 1
ATOM 3480 N N . PHE A 1 436 ? 44.934 13.841 -28.604 1.00 78.12 436 PHE A N 1
ATOM 3481 C CA . PHE A 1 436 ? 45.502 13.397 -29.882 1.00 78.12 436 PHE A CA 1
ATOM 3482 C C . PHE A 1 436 ? 46.448 14.453 -30.480 1.00 78.12 436 PHE A C 1
ATOM 3484 O O . PHE A 1 436 ? 47.587 14.125 -30.805 1.00 78.12 436 PHE A O 1
ATOM 3491 N N . LEU A 1 437 ? 46.042 15.728 -30.522 1.00 77.00 437 LEU A N 1
ATOM 3492 C CA . LEU A 1 437 ? 46.884 16.832 -31.001 1.00 77.00 437 LEU A CA 1
ATOM 3493 C C . LEU A 1 437 ? 48.166 17.011 -30.168 1.00 77.00 437 LEU A C 1
ATOM 3495 O O . LEU A 1 437 ? 49.225 17.303 -30.728 1.00 77.00 437 LEU A O 1
ATOM 3499 N N . GLN A 1 438 ? 48.101 16.825 -28.846 1.00 72.12 438 GLN A N 1
ATOM 3500 C CA . GLN A 1 438 ? 49.279 16.829 -27.969 1.00 72.12 438 GLN A CA 1
ATOM 3501 C C . GLN A 1 438 ? 50.225 15.661 -28.281 1.00 72.12 438 GLN A C 1
ATOM 3503 O O . GLN A 1 438 ? 51.431 15.874 -28.397 1.00 72.12 438 GLN A O 1
ATOM 3508 N N . LEU A 1 439 ? 49.692 14.452 -28.494 1.00 65.88 439 LEU A N 1
ATOM 3509 C CA . LEU A 1 439 ? 50.481 13.281 -28.890 1.00 65.88 439 LEU A CA 1
ATOM 3510 C C . LEU A 1 439 ? 51.150 13.480 -30.262 1.00 65.88 439 LEU A C 1
ATOM 3512 O O . LEU A 1 439 ? 52.333 13.180 -30.407 1.00 65.88 439 LEU A O 1
ATOM 3516 N N . THR A 1 440 ? 50.458 14.066 -31.246 1.00 59.88 440 THR A N 1
ATOM 3517 C CA . THR A 1 440 ? 51.056 14.371 -32.562 1.00 59.88 440 THR A CA 1
ATOM 3518 C C . THR A 1 440 ? 52.081 15.508 -32.526 1.00 59.88 440 THR A C 1
ATOM 3520 O O . THR A 1 440 ? 52.959 15.558 -33.383 1.00 59.88 440 THR A O 1
ATOM 3523 N N . LYS A 1 441 ? 52.019 16.406 -31.530 1.00 55.97 441 LYS A N 1
ATOM 3524 C CA . LYS A 1 441 ? 53.033 17.457 -31.316 1.00 55.97 441 LYS A CA 1
ATOM 3525 C C . LYS A 1 441 ? 54.335 16.925 -30.701 1.00 55.97 441 LYS A C 1
ATOM 3527 O O . LYS A 1 441 ? 55.346 17.616 -30.768 1.00 55.97 441 LYS A O 1
ATOM 3532 N N . TYR A 1 442 ? 54.344 15.702 -30.165 1.00 44.38 442 TYR A N 1
ATOM 3533 C CA . TYR A 1 442 ? 55.529 15.048 -29.597 1.00 44.38 442 TYR A CA 1
ATOM 3534 C C . TYR A 1 442 ? 56.206 14.056 -30.564 1.00 44.38 442 TYR A C 1
ATOM 3536 O O . TYR A 1 442 ? 56.638 12.971 -30.178 1.00 44.38 442 TYR A O 1
ATOM 3544 N N . SER A 1 443 ? 56.359 14.453 -31.832 1.00 38.53 443 SER A N 1
ATOM 3545 C CA . SER A 1 443 ? 57.236 13.766 -32.788 1.00 38.53 443 SER A CA 1
ATOM 3546 C C . SER A 1 443 ? 58.458 14.644 -33.105 1.00 38.53 443 SER A C 1
ATOM 3548 O O . SER A 1 443 ? 58.316 15.647 -33.806 1.00 38.53 443 SER A O 1
ATOM 3550 N N . PRO A 1 444 ? 59.660 14.338 -32.574 1.00 39.88 444 PRO A N 1
ATOM 3551 C CA . PRO A 1 444 ? 60.841 15.169 -32.777 1.00 39.88 444 PRO A CA 1
ATOM 3552 C C . PRO A 1 444 ? 61.412 14.974 -34.188 1.00 39.88 444 PRO A C 1
ATOM 3554 O O . PRO A 1 444 ? 62.263 14.114 -34.428 1.00 39.88 444 PRO A O 1
ATOM 3557 N N . THR A 1 445 ? 60.973 15.810 -35.128 1.00 36.56 445 THR A N 1
ATOM 3558 C CA . THR A 1 445 ? 61.529 15.885 -36.484 1.00 36.56 445 THR A CA 1
ATOM 3559 C C . THR A 1 445 ? 62.985 16.354 -36.448 1.00 36.56 445 THR A C 1
ATOM 3561 O O . THR A 1 445 ? 63.270 17.550 -36.522 1.00 36.56 445 THR A O 1
ATOM 3564 N N . LYS A 1 446 ? 63.934 15.413 -36.368 1.00 33.97 446 LYS A N 1
ATOM 3565 C CA . LYS A 1 446 ? 65.358 15.678 -36.626 1.00 33.97 446 LYS A CA 1
ATOM 3566 C C . LYS A 1 446 ? 65.574 15.988 -38.111 1.00 33.97 446 LYS A C 1
ATOM 3568 O O . LYS A 1 446 ? 65.972 15.126 -38.890 1.00 33.97 446 LYS A O 1
ATOM 3573 N N . THR A 1 447 ? 65.340 17.238 -38.495 1.00 32.66 447 THR A N 1
ATOM 3574 C CA . THR A 1 447 ? 65.785 17.787 -39.779 1.00 32.66 447 THR A CA 1
ATOM 3575 C C . THR A 1 447 ? 67.310 17.874 -39.791 1.00 32.66 447 THR A C 1
ATOM 3577 O O . THR A 1 447 ? 67.883 18.825 -39.261 1.00 32.66 447 THR A O 1
ATOM 3580 N N . TYR A 1 448 ? 67.974 16.885 -40.388 1.00 28.94 448 TYR A N 1
ATOM 3581 C CA . TYR A 1 448 ? 69.399 16.969 -40.698 1.00 28.94 448 TYR A CA 1
ATOM 3582 C C . TYR A 1 448 ? 69.560 17.312 -42.181 1.00 28.94 448 TYR A C 1
ATOM 3584 O O . TYR A 1 448 ? 69.378 16.459 -43.047 1.00 28.94 448 TYR A O 1
ATOM 3592 N N . TYR A 1 449 ? 69.856 18.578 -42.472 1.00 36.09 449 TYR A N 1
ATOM 3593 C CA . TYR A 1 449 ? 70.214 19.021 -43.819 1.00 36.09 449 TYR A CA 1
ATOM 3594 C C . TYR A 1 449 ? 71.601 18.490 -44.204 1.00 36.09 449 TYR A C 1
ATOM 3596 O O . TYR A 1 449 ? 72.526 18.544 -43.393 1.00 36.09 449 TYR A O 1
ATOM 3604 N N . PRO A 1 450 ? 71.779 18.103 -45.474 1.00 31.89 450 PRO A N 1
ATOM 3605 C CA . PRO A 1 450 ? 73.029 18.382 -46.165 1.00 31.89 450 PRO A CA 1
ATOM 3606 C C . PRO A 1 450 ? 72.764 19.088 -47.503 1.00 31.89 450 PRO A C 1
ATOM 3608 O O . PRO A 1 450 ? 72.170 18.533 -48.427 1.00 31.89 450 PRO A O 1
ATOM 3611 N N . SER A 1 451 ? 73.234 20.327 -47.621 1.00 27.19 451 SER A N 1
AT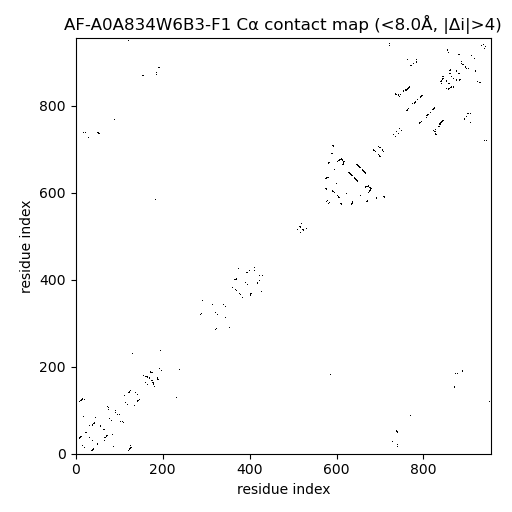OM 3612 C CA . SER A 1 451 ? 73.315 21.053 -48.890 1.00 27.19 451 SER A CA 1
ATOM 3613 C C . SER A 1 451 ? 74.529 20.591 -49.703 1.00 27.19 451 SER A C 1
ATOM 3615 O O . SER A 1 451 ? 75.616 20.528 -49.140 1.00 27.19 451 SER A O 1
ATOM 3617 N N . SER A 1 452 ? 74.352 20.367 -51.014 1.00 28.42 452 SER A N 1
ATOM 3618 C CA . SER A 1 452 ? 75.390 20.371 -52.074 1.00 28.42 452 SER A CA 1
ATOM 3619 C C . SER A 1 452 ? 76.747 19.705 -51.751 1.00 28.42 452 SER A C 1
ATOM 3621 O O . SER A 1 452 ? 77.577 20.256 -51.034 1.00 28.42 452 SER A O 1
ATOM 3623 N N . THR A 1 453 ? 77.131 18.631 -52.441 1.00 27.69 453 THR A N 1
ATOM 3624 C CA . THR A 1 453 ? 77.801 18.789 -53.752 1.00 27.69 453 THR A CA 1
ATOM 3625 C C . THR A 1 453 ? 77.846 17.487 -54.574 1.00 27.69 453 THR A C 1
ATOM 3627 O O . THR A 1 453 ? 77.439 16.422 -54.123 1.00 27.69 453 THR A O 1
ATOM 3630 N N . SER A 1 454 ? 78.308 17.597 -55.821 1.00 30.14 454 SER A N 1
ATOM 3631 C CA . SER A 1 454 ? 78.455 16.522 -56.812 1.00 30.14 454 SER A CA 1
ATOM 3632 C C . SER A 1 454 ? 79.411 15.392 -56.410 1.00 30.14 454 SER A C 1
ATOM 3634 O O . SER A 1 454 ? 80.487 15.687 -55.903 1.00 30.14 454 SER A O 1
ATOM 3636 N N . TYR A 1 455 ? 79.118 14.150 -56.822 1.00 28.36 455 TYR A N 1
ATOM 3637 C CA . TYR A 1 455 ? 79.940 13.400 -57.798 1.00 28.36 455 TYR A CA 1
ATOM 3638 C C . TYR A 1 455 ? 79.184 12.158 -58.333 1.00 28.36 455 TYR A C 1
ATOM 3640 O O . TYR A 1 455 ? 78.094 11.824 -57.878 1.00 28.36 455 TYR A O 1
ATOM 3648 N N . SER A 1 456 ? 79.722 11.507 -59.364 1.00 25.70 456 SER A N 1
ATOM 3649 C CA . SER A 1 456 ? 79.172 10.337 -60.082 1.00 25.70 456 SER A CA 1
ATOM 3650 C C . SER A 1 456 ? 80.330 9.385 -60.455 1.00 25.70 456 SER A C 1
ATOM 3652 O O . SER A 1 456 ? 81.468 9.849 -60.436 1.00 25.70 456 SER A O 1
ATOM 3654 N N . PRO A 1 457 ? 80.105 8.165 -60.993 1.00 47.62 457 PRO A N 1
ATOM 3655 C CA . PRO A 1 457 ? 79.166 7.095 -60.594 1.00 47.62 457 PRO A CA 1
ATOM 3656 C C . PRO A 1 457 ? 79.833 5.672 -60.607 1.00 47.62 457 PRO A C 1
ATOM 3658 O O . PRO A 1 457 ? 81.015 5.563 -60.913 1.00 47.62 457 PRO A O 1
ATOM 3661 N N . LYS A 1 458 ? 79.037 4.580 -60.459 1.00 28.03 458 LYS A N 1
ATOM 3662 C CA . LYS A 1 458 ? 79.342 3.158 -60.853 1.00 28.03 458 LYS A CA 1
ATOM 3663 C C . LYS A 1 458 ? 80.383 2.368 -59.983 1.00 28.03 458 LYS A C 1
ATOM 3665 O O . LYS A 1 458 ? 81.096 2.997 -59.214 1.00 28.03 458 LYS A O 1
ATOM 3670 N N . PRO A 1 459 ? 80.557 1.021 -60.139 1.00 42.81 459 PRO A N 1
ATOM 3671 C CA . PRO A 1 459 ? 79.534 -0.055 -60.254 1.00 42.81 459 PRO A CA 1
ATOM 3672 C C . PRO A 1 459 ? 79.883 -1.451 -59.607 1.00 42.81 459 PRO A C 1
ATOM 3674 O O . PRO A 1 459 ? 81.037 -1.735 -59.321 1.00 42.81 459 PRO A O 1
ATOM 3677 N N . LEU A 1 460 ? 78.896 -2.375 -59.608 1.00 27.59 460 LEU A N 1
ATOM 3678 C CA . LEU A 1 460 ? 78.987 -3.847 -59.877 1.00 27.59 460 LEU A CA 1
ATOM 3679 C C . LEU A 1 460 ? 79.671 -4.875 -58.920 1.00 27.59 460 LEU A C 1
ATOM 3681 O O . LEU A 1 460 ? 80.691 -4.620 -58.295 1.00 27.59 460 LEU A O 1
ATOM 3685 N N . THR A 1 461 ? 79.166 -6.128 -59.025 1.00 27.72 461 THR A N 1
ATOM 3686 C CA . THR A 1 461 ? 79.788 -7.454 -58.698 1.00 27.72 461 THR A CA 1
ATOM 3687 C C . THR A 1 461 ? 80.065 -7.800 -57.210 1.00 27.72 461 THR A C 1
ATOM 3689 O O . THR A 1 461 ? 80.203 -6.905 -56.392 1.00 27.72 461 THR A O 1
ATOM 3692 N N . THR A 1 462 ? 80.089 -9.068 -56.738 1.00 26.28 462 THR A N 1
ATOM 3693 C CA . THR A 1 462 ? 80.056 -10.415 -57.389 1.00 26.28 462 THR A CA 1
ATOM 3694 C C . THR A 1 462 ? 79.377 -11.487 -56.491 1.00 26.28 462 THR A C 1
ATOM 3696 O O . THR A 1 462 ? 79.108 -11.216 -55.327 1.00 26.28 462 THR A O 1
ATOM 3699 N N . VAL A 1 463 ? 79.139 -12.710 -57.004 1.00 33.22 463 VAL A N 1
ATOM 3700 C CA . VAL A 1 463 ? 78.522 -13.868 -56.295 1.00 33.22 463 VAL A CA 1
ATOM 3701 C C . VAL A 1 463 ? 79.262 -15.170 -56.664 1.00 33.22 463 VAL A C 1
ATOM 3703 O O . VAL A 1 463 ? 79.412 -15.429 -57.860 1.00 33.22 463 VAL A O 1
ATOM 3706 N N . PRO A 1 464 ? 79.799 -15.944 -55.693 1.00 46.88 464 PRO A N 1
ATOM 3707 C CA . PRO A 1 464 ? 79.231 -17.244 -55.247 1.00 46.88 464 PRO A CA 1
ATOM 3708 C C . PRO A 1 464 ? 79.385 -17.428 -53.696 1.00 46.88 464 PRO A C 1
ATOM 3710 O O . PRO A 1 464 ? 79.575 -16.421 -53.022 1.00 46.88 464 PRO A O 1
ATOM 3713 N N . SER A 1 465 ? 79.240 -18.568 -52.986 1.00 26.56 465 SER A N 1
ATOM 3714 C CA . SER A 1 465 ? 79.186 -20.018 -53.299 1.00 26.56 465 SER A CA 1
ATOM 3715 C C . SER A 1 465 ? 78.347 -20.821 -52.271 1.00 26.56 465 SER A C 1
ATOM 3717 O O . SER A 1 465 ? 78.135 -20.369 -51.151 1.00 26.56 465 SER A O 1
ATOM 3719 N N . SER A 1 466 ? 77.953 -22.057 -52.617 1.00 34.09 466 SER A N 1
ATOM 3720 C CA . SER A 1 466 ? 77.419 -23.108 -51.709 1.00 34.09 466 SER A CA 1
ATOM 3721 C C . SER A 1 466 ? 78.402 -24.309 -51.663 1.00 34.09 466 SER A C 1
ATOM 3723 O O . SER A 1 466 ? 79.337 -24.284 -52.473 1.00 34.09 466 SER A O 1
ATOM 3725 N N . PRO A 1 467 ? 78.277 -25.330 -50.771 1.00 43.62 467 PRO A N 1
ATOM 3726 C CA . PRO A 1 467 ? 77.451 -26.510 -51.136 1.00 43.62 467 PRO A CA 1
ATOM 3727 C C . PRO A 1 467 ? 76.859 -27.412 -49.997 1.00 43.62 467 PRO A C 1
ATOM 3729 O O . PRO A 1 467 ? 77.424 -27.521 -48.916 1.00 43.62 467 PRO A O 1
ATOM 3732 N N . ASN A 1 468 ? 75.811 -28.182 -50.356 1.00 31.42 468 ASN A N 1
ATOM 3733 C CA . ASN A 1 468 ? 75.488 -29.594 -49.989 1.00 31.42 468 ASN A CA 1
ATOM 3734 C C . ASN A 1 468 ? 75.207 -30.028 -48.515 1.00 31.42 468 ASN A C 1
ATOM 3736 O O . ASN A 1 468 ? 76.047 -29.839 -47.647 1.00 31.42 468 ASN A O 1
ATOM 3740 N N . THR A 1 469 ? 74.007 -30.527 -48.128 1.00 30.95 469 THR A N 1
ATOM 3741 C CA . THR A 1 469 ? 73.285 -31.834 -48.380 1.00 30.95 469 THR A CA 1
ATOM 3742 C C . THR A 1 469 ? 73.760 -33.026 -47.503 1.00 30.95 469 THR A C 1
ATOM 3744 O O . THR A 1 469 ? 74.945 -33.063 -47.187 1.00 30.95 469 THR A O 1
ATOM 3747 N N . PRO A 1 470 ? 72.875 -33.953 -47.015 1.00 37.00 470 PRO A N 1
ATOM 3748 C CA . PRO A 1 470 ? 71.927 -34.781 -47.797 1.00 37.00 470 PRO A CA 1
ATOM 3749 C C . PRO A 1 470 ? 70.457 -34.902 -47.307 1.00 37.00 470 PRO A C 1
ATOM 3751 O O . PRO A 1 470 ? 70.044 -34.335 -46.302 1.00 37.00 470 PRO A O 1
ATOM 3754 N N . SER A 1 471 ? 69.668 -35.630 -48.112 1.00 29.48 471 SER A N 1
ATOM 3755 C CA . SER A 1 471 ? 68.221 -35.951 -48.032 1.00 29.48 471 SER A CA 1
ATOM 3756 C C . SER A 1 471 ? 68.029 -37.453 -47.634 1.00 29.48 471 SER A C 1
ATOM 3758 O O . SER A 1 471 ? 68.998 -37.961 -47.062 1.00 29.48 471 SER A O 1
ATOM 3760 N N . PRO A 1 472 ? 66.928 -38.239 -47.878 1.00 45.34 472 PRO A N 1
ATOM 3761 C CA . PRO A 1 472 ? 65.672 -38.082 -48.671 1.00 45.34 472 PRO A CA 1
ATOM 3762 C C . PRO A 1 472 ? 64.373 -38.485 -47.870 1.00 45.34 472 PRO A C 1
ATOM 3764 O O . PRO A 1 472 ? 64.453 -38.566 -46.652 1.00 45.34 472 PRO A O 1
ATOM 3767 N N . LYS A 1 473 ? 63.133 -38.720 -48.377 1.00 30.42 473 LYS A N 1
ATOM 3768 C CA . LYS A 1 473 ? 62.576 -39.143 -49.697 1.00 30.42 473 LYS A CA 1
ATOM 3769 C C . LYS A 1 473 ? 61.085 -38.724 -49.931 1.00 30.42 473 LYS A C 1
ATOM 3771 O O . LYS A 1 473 ? 60.327 -38.715 -48.974 1.00 30.42 473 LYS A O 1
ATOM 3776 N N . SER A 1 474 ? 60.700 -38.519 -51.211 1.00 31.48 474 SER A N 1
ATOM 3777 C CA . SER A 1 474 ? 59.497 -39.015 -51.975 1.00 31.48 474 SER A CA 1
ATOM 3778 C C . SER A 1 474 ? 58.037 -38.973 -51.423 1.00 31.48 474 SER A C 1
ATOM 3780 O O . SER A 1 474 ? 57.851 -39.276 -50.256 1.00 31.48 474 SER A O 1
ATOM 3782 N N . ILE A 1 475 ? 56.931 -38.818 -52.197 1.00 30.31 475 ILE A N 1
ATOM 3783 C CA . ILE A 1 475 ? 56.653 -38.557 -53.648 1.00 30.31 475 ILE A CA 1
ATOM 3784 C C . ILE A 1 475 ? 55.198 -38.003 -53.862 1.00 30.31 475 ILE A C 1
ATOM 3786 O O . ILE A 1 475 ? 54.471 -37.807 -52.894 1.00 30.31 475 ILE A O 1
ATOM 3790 N N . VAL A 1 476 ? 54.818 -37.695 -55.117 1.00 29.52 476 VAL A N 1
ATOM 3791 C CA . VAL A 1 476 ? 53.679 -36.873 -55.627 1.00 29.52 476 VAL A CA 1
ATOM 3792 C C . VAL A 1 476 ? 52.306 -37.603 -55.815 1.00 29.52 476 VAL A C 1
ATOM 3794 O O . VAL A 1 476 ? 52.230 -38.821 -55.731 1.00 29.52 476 VAL A O 1
ATOM 3797 N N . SER A 1 477 ? 51.260 -36.792 -56.078 1.00 30.48 477 SER A N 1
ATOM 3798 C CA . SER A 1 477 ? 49.773 -36.907 -56.178 1.00 30.48 477 SER A CA 1
ATOM 3799 C C . SER A 1 477 ? 49.090 -37.863 -57.246 1.00 30.48 477 SER A C 1
ATOM 3801 O O . SER A 1 477 ? 49.601 -38.959 -57.426 1.00 30.48 477 SER A O 1
ATOM 3803 N N . PRO A 1 478 ? 47.890 -37.586 -57.860 1.00 52.72 478 PRO A N 1
ATOM 3804 C CA . PRO A 1 478 ? 46.619 -38.383 -57.805 1.00 52.72 478 PRO A CA 1
ATOM 3805 C C . PRO A 1 478 ? 46.183 -38.978 -59.201 1.00 52.72 478 PRO A C 1
ATOM 3807 O O . PRO A 1 478 ? 47.091 -39.137 -60.016 1.00 52.72 478 PRO A O 1
ATOM 3810 N N . PRO A 1 479 ? 44.893 -39.202 -59.633 1.00 49.28 479 PRO A N 1
ATOM 3811 C CA . PRO A 1 479 ? 43.550 -39.473 -59.026 1.00 49.28 479 PRO A CA 1
ATOM 3812 C C . PRO A 1 479 ? 42.977 -40.887 -59.459 1.00 49.28 479 PRO A C 1
ATOM 3814 O O . PRO A 1 479 ? 43.680 -41.838 -59.137 1.00 49.28 479 PRO A O 1
ATOM 3817 N N . PRO A 1 480 ? 41.873 -41.148 -60.244 1.00 44.59 480 PRO A N 1
ATOM 3818 C CA . PRO A 1 480 ? 40.425 -40.750 -60.249 1.00 44.59 480 PRO A CA 1
ATOM 3819 C C . PRO A 1 480 ? 39.346 -41.907 -60.398 1.00 44.59 480 PRO A C 1
ATOM 3821 O O . PRO A 1 480 ? 39.676 -43.026 -60.776 1.00 44.59 480 PRO A O 1
ATOM 3824 N N . THR A 1 481 ? 38.027 -41.578 -60.324 1.00 27.31 481 THR A N 1
ATOM 3825 C CA . THR A 1 481 ? 36.822 -42.296 -60.917 1.00 27.31 481 THR A CA 1
ATOM 3826 C C . THR A 1 481 ? 36.422 -43.718 -60.391 1.00 27.31 481 THR A C 1
ATOM 3828 O O . THR A 1 481 ? 37.167 -44.273 -59.597 1.00 2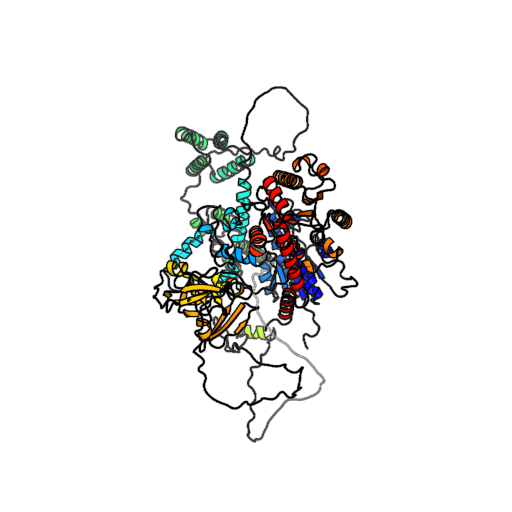7.31 481 THR A O 1
ATOM 3831 N N . HIS A 1 482 ? 35.264 -44.382 -60.679 1.00 27.84 482 HIS A N 1
ATOM 3832 C CA . HIS A 1 482 ? 34.067 -44.129 -61.547 1.00 27.84 482 HIS A CA 1
ATOM 3833 C C . HIS A 1 482 ? 32.691 -44.658 -60.966 1.00 27.84 482 HIS A C 1
ATOM 3835 O O . HIS A 1 482 ? 32.435 -44.458 -59.785 1.00 27.84 482 HIS A O 1
ATOM 3841 N N . GLN A 1 483 ? 31.776 -45.265 -61.770 1.00 29.22 483 GLN A N 1
ATOM 3842 C CA . GLN A 1 483 ? 30.420 -45.817 -61.428 1.00 29.22 483 GLN A CA 1
ATOM 3843 C C . GLN A 1 483 ? 30.088 -47.099 -62.258 1.00 29.22 483 GLN A C 1
ATOM 3845 O O . GLN A 1 483 ? 30.839 -47.356 -63.203 1.00 29.22 483 GLN A O 1
ATOM 3850 N N . PRO A 1 484 ? 29.009 -47.891 -61.975 1.00 34.03 484 PRO A N 1
ATOM 3851 C CA . PRO A 1 484 ? 27.741 -47.731 -62.744 1.00 34.03 484 PRO A CA 1
ATOM 3852 C C . PRO A 1 484 ? 26.374 -48.130 -62.079 1.00 34.03 484 PRO A C 1
ATOM 3854 O O . PRO A 1 484 ? 26.244 -49.155 -61.422 1.00 34.03 484 PRO A O 1
ATOM 3857 N N . THR A 1 485 ? 25.341 -47.325 -62.376 1.00 25.88 485 THR A N 1
ATOM 3858 C CA . THR A 1 485 ? 23.908 -47.606 -62.717 1.00 25.88 485 THR A CA 1
ATOM 3859 C C . THR A 1 485 ? 23.045 -48.724 -62.065 1.00 25.88 485 THR A C 1
ATOM 3861 O O . THR A 1 485 ? 23.237 -49.895 -62.371 1.00 25.88 485 THR A O 1
ATOM 3864 N N . GLN A 1 486 ? 21.923 -48.343 -61.407 1.00 26.17 486 GLN A N 1
ATOM 3865 C CA . GLN A 1 486 ? 20.520 -48.782 -61.695 1.00 26.17 486 GLN A CA 1
ATOM 3866 C C . GLN A 1 486 ? 19.465 -47.948 -60.904 1.00 26.17 486 GLN A C 1
ATOM 3868 O O . GLN A 1 486 ? 19.850 -47.076 -60.126 1.00 26.17 486 GLN A O 1
ATOM 3873 N N . THR A 1 487 ? 18.157 -48.109 -61.183 1.00 24.16 487 THR A N 1
ATOM 3874 C CA . THR A 1 487 ? 17.054 -47.164 -60.823 1.00 24.16 487 THR A CA 1
ATOM 3875 C C . THR A 1 487 ? 15.785 -47.885 -60.243 1.00 24.16 487 THR A C 1
ATOM 3877 O O . THR A 1 487 ? 15.941 -49.006 -59.770 1.00 24.16 487 THR A O 1
ATOM 3880 N N . PRO A 1 488 ? 14.568 -47.288 -60.102 1.00 41.75 488 PRO A N 1
ATOM 3881 C CA . PRO A 1 488 ? 14.161 -46.578 -58.871 1.00 41.75 488 PRO A CA 1
ATOM 3882 C C . PRO A 1 488 ? 12.751 -46.927 -58.300 1.00 41.75 488 PRO A C 1
ATOM 3884 O O . PRO A 1 488 ? 11.786 -47.014 -59.055 1.00 41.75 488 PRO A O 1
ATOM 3887 N N . ILE A 1 489 ? 12.568 -46.971 -56.966 1.00 22.33 489 ILE A N 1
ATOM 3888 C CA . ILE A 1 489 ? 11.235 -46.903 -56.304 1.00 22.33 489 ILE A CA 1
ATOM 3889 C C . ILE A 1 489 ? 11.278 -45.992 -55.055 1.00 22.33 489 ILE A C 1
ATOM 3891 O O . ILE A 1 489 ? 12.312 -45.844 -54.410 1.00 22.33 489 ILE A O 1
ATOM 3895 N N . SER A 1 490 ? 10.140 -45.351 -54.768 1.00 28.22 490 SER A N 1
ATOM 3896 C CA . SER A 1 490 ? 9.891 -44.345 -53.723 1.00 28.22 490 SER A CA 1
ATOM 3897 C C . SER A 1 490 ? 10.017 -44.834 -52.270 1.00 28.22 490 SER A C 1
ATOM 3899 O O . SER A 1 490 ? 9.448 -45.861 -51.902 1.00 28.22 490 SER A O 1
ATOM 3901 N N . SER A 1 491 ? 10.589 -43.983 -51.415 1.00 26.73 491 SER A N 1
ATOM 3902 C CA . SER A 1 491 ? 10.063 -43.715 -50.069 1.00 26.73 491 SER A CA 1
ATOM 3903 C C . SER A 1 491 ? 10.224 -42.219 -49.749 1.00 26.73 491 SER A C 1
ATOM 3905 O O . SER A 1 491 ? 11.197 -41.585 -50.161 1.00 26.73 491 SER A O 1
ATOM 3907 N N . GLN A 1 492 ? 9.231 -41.609 -49.094 1.00 28.56 492 GLN A N 1
ATOM 3908 C CA . GLN A 1 492 ? 9.202 -40.158 -48.868 1.00 28.56 492 GLN A CA 1
ATOM 3909 C C . GLN A 1 492 ? 10.026 -39.767 -47.633 1.00 28.56 492 GLN A C 1
ATOM 3911 O O . GLN A 1 492 ? 9.726 -40.198 -46.523 1.00 28.56 492 GLN A O 1
ATOM 3916 N N . ALA A 1 493 ? 11.030 -38.906 -47.819 1.00 27.30 493 ALA A N 1
ATOM 3917 C CA . ALA A 1 493 ? 11.751 -38.252 -46.727 1.00 27.30 493 ALA A CA 1
ATOM 3918 C C . ALA A 1 493 ? 11.144 -36.868 -46.432 1.00 27.30 493 ALA A C 1
ATOM 3920 O O . ALA A 1 493 ? 10.849 -36.102 -47.352 1.00 27.30 493 ALA A O 1
ATOM 3921 N N . SER A 1 494 ? 10.966 -36.537 -45.152 1.00 26.03 494 SER A N 1
ATOM 3922 C CA . SER A 1 494 ? 10.381 -35.270 -44.706 1.00 26.03 494 SER A CA 1
ATOM 3923 C C . SER A 1 494 ? 11.342 -34.088 -44.893 1.00 26.03 494 SER A C 1
ATOM 3925 O O . SER A 1 494 ? 12.407 -34.014 -44.281 1.00 26.03 494 SER A O 1
ATOM 3927 N N . ASN A 1 495 ? 10.947 -33.119 -45.724 1.00 28.00 495 ASN A N 1
ATOM 3928 C CA . ASN A 1 495 ? 11.680 -31.864 -45.900 1.00 28.00 495 ASN A CA 1
ATOM 3929 C C . ASN A 1 495 ? 11.381 -30.882 -44.755 1.00 28.00 495 ASN A C 1
ATOM 3931 O O . ASN A 1 495 ? 10.526 -30.006 -44.887 1.00 28.00 495 ASN A O 1
ATOM 3935 N N . THR A 1 496 ? 12.125 -30.988 -43.654 1.00 26.72 496 THR A N 1
ATOM 3936 C CA . THR A 1 496 ? 12.112 -30.000 -42.561 1.00 26.72 496 THR A CA 1
ATOM 3937 C C . THR A 1 496 ? 13.400 -29.160 -42.600 1.00 26.72 496 THR A C 1
ATOM 3939 O O . THR A 1 496 ? 14.489 -29.739 -42.559 1.00 26.72 496 THR A O 1
ATOM 3942 N N . PRO A 1 497 ? 13.350 -27.813 -42.679 1.00 30.75 497 PRO A N 1
ATOM 3943 C CA . PRO A 1 497 ? 14.563 -26.994 -42.757 1.00 30.75 497 PRO A CA 1
ATOM 3944 C C . PRO A 1 497 ? 15.417 -27.071 -41.481 1.00 30.75 497 PRO A C 1
ATOM 3946 O O . PRO A 1 497 ? 14.992 -26.660 -40.403 1.00 30.75 497 PRO A O 1
ATOM 3949 N N . ALA A 1 498 ? 16.653 -27.563 -41.596 1.00 29.08 498 ALA A N 1
ATOM 3950 C CA . ALA A 1 498 ? 17.564 -27.677 -40.459 1.00 29.08 498 ALA A CA 1
ATOM 3951 C C . ALA A 1 498 ? 18.141 -26.308 -40.040 1.00 29.08 498 ALA A C 1
ATOM 3953 O O . ALA A 1 498 ? 18.917 -25.689 -40.774 1.00 29.08 498 ALA A O 1
ATOM 3954 N N . TYR A 1 499 ? 17.814 -25.852 -38.827 1.00 34.22 499 TYR A N 1
ATOM 3955 C CA . TYR A 1 499 ? 18.333 -24.608 -38.247 1.00 34.22 499 TYR A CA 1
ATOM 3956 C C . TYR A 1 499 ? 19.848 -24.688 -37.974 1.00 34.22 499 TYR A C 1
ATOM 3958 O O . TYR A 1 499 ? 20.290 -25.199 -36.943 1.00 34.22 499 TYR A O 1
ATOM 3966 N N . LYS A 1 500 ? 20.676 -24.138 -38.875 1.00 41.97 500 LYS A N 1
ATOM 3967 C CA . LYS A 1 500 ? 22.133 -24.067 -38.670 1.00 41.97 500 LYS A CA 1
ATOM 3968 C C . LYS A 1 500 ? 22.510 -22.904 -37.741 1.00 41.97 500 LYS A C 1
ATOM 3970 O O . LYS A 1 500 ? 22.490 -21.742 -38.141 1.00 41.97 500 LYS A O 1
ATOM 3975 N N . ARG A 1 501 ? 22.921 -23.220 -36.509 1.00 42.94 501 ARG A N 1
ATOM 3976 C CA . ARG A 1 501 ? 23.438 -22.246 -35.529 1.00 42.94 501 ARG A CA 1
ATOM 3977 C C . ARG A 1 501 ? 24.849 -21.783 -35.926 1.00 42.94 501 ARG A C 1
ATOM 3979 O O . ARG A 1 501 ? 25.776 -22.586 -35.935 1.00 42.94 501 ARG A O 1
ATOM 3986 N N . PHE A 1 502 ? 25.008 -20.501 -36.260 1.00 46.41 502 PHE A N 1
ATOM 3987 C CA . PHE A 1 502 ? 26.290 -19.920 -36.685 1.00 46.41 502 PHE A CA 1
ATOM 3988 C C . PHE A 1 502 ? 27.183 -19.505 -35.507 1.00 46.41 502 PHE A C 1
ATOM 3990 O O . PHE A 1 502 ? 26.709 -19.001 -34.489 1.00 46.41 502 PHE A O 1
ATOM 3997 N N . THR A 1 503 ? 28.495 -19.653 -35.681 1.00 56.75 503 THR A N 1
ATOM 3998 C CA . THR A 1 503 ? 29.520 -19.168 -34.746 1.00 56.75 503 THR A CA 1
ATOM 3999 C C . THR A 1 503 ? 29.743 -17.652 -34.845 1.00 56.75 503 THR A C 1
ATOM 4001 O O . THR A 1 503 ? 29.442 -17.010 -35.853 1.00 56.75 503 THR A O 1
ATOM 4004 N N . ALA A 1 504 ? 30.378 -17.060 -33.826 1.00 47.62 504 ALA A N 1
ATOM 4005 C CA . ALA A 1 504 ? 30.770 -15.644 -33.822 1.00 47.62 504 ALA A CA 1
ATOM 4006 C C . ALA A 1 504 ? 31.852 -15.275 -34.869 1.00 47.62 504 ALA A C 1
ATOM 4008 O O . ALA A 1 504 ? 32.179 -14.095 -35.026 1.00 47.62 504 ALA A O 1
ATOM 4009 N N . ALA A 1 505 ? 32.433 -16.254 -35.572 1.00 56.06 505 ALA A N 1
ATOM 4010 C CA . ALA A 1 505 ? 33.267 -16.032 -36.754 1.00 56.06 505 ALA A CA 1
ATOM 4011 C C . ALA A 1 505 ? 32.395 -15.961 -38.020 1.00 56.06 505 ALA A C 1
ATOM 4013 O O . ALA A 1 505 ? 32.402 -14.936 -38.704 1.00 56.06 505 ALA A O 1
ATOM 4014 N N . GLU A 1 506 ? 31.560 -16.980 -38.261 1.00 55.59 506 GLU A N 1
ATOM 4015 C CA . GLU A 1 506 ? 30.614 -17.020 -39.389 1.00 55.59 506 GLU A CA 1
ATOM 4016 C C . GLU A 1 506 ? 29.670 -15.803 -39.390 1.00 55.59 506 GLU A C 1
ATOM 4018 O O . GLU A 1 506 ? 29.438 -15.209 -40.438 1.00 55.59 506 GLU A O 1
ATOM 4023 N N . LEU A 1 507 ? 29.171 -15.360 -38.229 1.00 56.94 507 LEU A N 1
ATOM 4024 C CA . LEU A 1 507 ? 28.325 -14.161 -38.120 1.00 56.94 507 LEU A CA 1
ATOM 4025 C C . LEU A 1 507 ? 29.043 -12.876 -38.568 1.00 56.94 507 LEU A C 1
ATOM 4027 O O . LEU A 1 507 ? 28.434 -12.031 -39.229 1.00 56.94 507 LEU A O 1
ATOM 4031 N N . ARG A 1 508 ? 30.342 -12.733 -38.266 1.00 67.50 508 ARG A N 1
ATOM 4032 C CA . ARG A 1 508 ? 31.158 -11.603 -38.746 1.00 67.50 508 ARG A CA 1
ATOM 4033 C C . ARG A 1 508 ? 31.400 -11.689 -40.250 1.00 67.50 508 ARG A C 1
ATOM 4035 O O . ARG A 1 508 ? 31.296 -10.671 -40.929 1.00 67.50 508 ARG A O 1
ATOM 4042 N N . GLU A 1 509 ? 31.644 -12.883 -40.782 1.00 68.94 509 GLU A N 1
ATOM 4043 C CA . GLU A 1 509 ? 31.813 -13.098 -42.221 1.00 68.94 509 GLU A CA 1
ATOM 4044 C C . GLU A 1 509 ? 30.514 -12.830 -43.006 1.00 68.94 509 GLU A C 1
ATOM 4046 O O . GLU A 1 509 ? 30.536 -12.143 -44.027 1.00 68.94 509 GLU A O 1
ATOM 4051 N N . ARG A 1 510 ? 29.357 -13.285 -42.500 1.00 80.06 510 ARG A N 1
ATOM 4052 C CA . ARG A 1 510 ? 28.031 -12.981 -43.072 1.00 80.06 510 ARG A CA 1
ATOM 4053 C C . ARG A 1 510 ? 27.734 -11.482 -43.054 1.00 80.06 510 ARG A C 1
ATOM 4055 O O . ARG A 1 510 ? 27.245 -10.961 -44.055 1.00 80.06 510 ARG A O 1
ATOM 4062 N N . LYS A 1 511 ? 28.085 -10.779 -41.967 1.00 70.38 511 LYS A N 1
ATOM 4063 C CA . LYS A 1 511 ? 27.968 -9.314 -41.872 1.00 70.38 511 LYS A CA 1
ATOM 4064 C C . LYS A 1 511 ? 28.879 -8.607 -42.883 1.00 70.38 511 LYS A C 1
ATOM 4066 O O . LYS A 1 511 ? 28.413 -7.710 -43.576 1.00 70.38 511 LYS A O 1
ATOM 4071 N N . ALA A 1 512 ? 30.132 -9.045 -43.031 1.00 75.38 512 ALA A N 1
ATOM 4072 C CA . ALA A 1 512 ? 31.072 -8.502 -44.018 1.00 75.38 512 ALA A CA 1
ATOM 4073 C C . ALA A 1 512 ? 30.625 -8.740 -45.476 1.00 75.38 512 ALA A C 1
ATOM 4075 O O . ALA A 1 512 ? 30.868 -7.903 -46.340 1.00 75.38 512 ALA A O 1
ATOM 4076 N N . LYS A 1 513 ? 29.922 -9.849 -45.748 1.00 75.88 513 LYS A N 1
ATOM 4077 C CA . LYS A 1 513 ? 29.309 -10.156 -47.057 1.00 75.88 513 LYS A CA 1
ATOM 4078 C C . LYS A 1 513 ? 27.912 -9.537 -47.253 1.00 75.88 513 LYS A C 1
ATOM 4080 O O . LYS A 1 513 ? 27.342 -9.666 -48.337 1.00 75.88 513 LYS A O 1
ATOM 4085 N N . GLY A 1 514 ? 27.369 -8.859 -46.237 1.00 73.81 514 GLY A N 1
ATOM 4086 C CA . GLY A 1 514 ? 26.082 -8.158 -46.284 1.00 73.81 514 GLY A CA 1
ATOM 4087 C C . GLY A 1 514 ? 24.852 -9.070 -46.365 1.00 73.81 514 GLY A C 1
ATOM 4088 O O . GLY A 1 514 ? 23.911 -8.734 -47.078 1.00 73.81 514 GLY A O 1
ATOM 4089 N N . LEU A 1 515 ? 24.856 -10.229 -45.697 1.00 71.00 515 LEU A N 1
ATOM 4090 C CA . LEU A 1 515 ? 23.788 -11.244 -45.781 1.00 71.00 515 LEU A CA 1
ATOM 4091 C C . LEU A 1 515 ? 22.786 -11.180 -44.608 1.00 71.00 515 LEU A C 1
ATOM 4093 O O . LEU A 1 515 ? 23.161 -10.772 -43.508 1.00 71.00 515 LEU A O 1
ATOM 4097 N N . CYS A 1 516 ? 21.536 -11.632 -44.806 1.00 68.44 516 CYS A N 1
ATOM 4098 C CA . CYS A 1 516 ? 20.593 -11.884 -43.700 1.00 68.44 516 CYS A CA 1
ATOM 4099 C C . CYS A 1 516 ? 21.226 -12.896 -42.726 1.00 68.44 516 CYS A C 1
ATOM 4101 O O . CYS A 1 516 ? 21.914 -13.839 -43.132 1.00 68.44 516 CYS A O 1
ATOM 4103 N N . TYR A 1 517 ? 21.019 -12.726 -41.417 1.00 57.75 517 TYR A N 1
ATOM 4104 C CA . TYR A 1 517 ? 21.536 -13.691 -40.438 1.00 57.75 517 TYR A CA 1
ATOM 4105 C C . TYR A 1 517 ? 20.811 -15.047 -40.521 1.00 57.75 517 TYR A C 1
ATOM 4107 O O . TYR A 1 517 ? 21.417 -16.068 -40.209 1.00 57.75 517 TYR A O 1
ATOM 4115 N N . TYR A 1 518 ? 19.567 -15.057 -41.015 1.00 51.28 518 TYR A N 1
ATOM 4116 C CA . TYR A 1 518 ? 18.667 -16.217 -41.020 1.00 51.28 518 TYR A CA 1
ATOM 4117 C C . TYR A 1 518 ? 18.478 -16.887 -42.397 1.00 51.28 518 TYR A C 1
ATOM 4119 O O . TYR A 1 518 ? 18.175 -18.073 -42.449 1.00 51.28 518 TYR A O 1
ATOM 4127 N N . CYS A 1 519 ? 18.695 -16.180 -43.514 1.00 66.44 519 CYS A N 1
ATOM 4128 C CA . CYS A 1 519 ? 18.633 -16.739 -44.876 1.00 66.44 519 CYS A CA 1
ATOM 4129 C C . CYS A 1 519 ? 19.873 -16.330 -45.708 1.00 66.44 519 CYS A C 1
ATOM 4131 O O . CYS A 1 519 ? 20.581 -15.399 -45.320 1.00 66.44 519 CYS A O 1
ATOM 4133 N N . PRO A 1 520 ? 20.203 -17.008 -46.825 1.00 65.50 520 PRO A N 1
ATOM 4134 C CA . PRO A 1 520 ? 21.421 -16.741 -47.603 1.00 65.50 520 PRO A CA 1
ATOM 4135 C C . PRO A 1 520 ? 21.387 -15.466 -48.472 1.00 65.50 520 PRO A C 1
ATOM 4137 O O . PRO A 1 520 ? 22.377 -15.178 -49.140 1.00 65.50 520 PRO A O 1
ATOM 4140 N N . GLU A 1 521 ? 20.291 -14.704 -48.480 1.00 71.75 521 GLU A N 1
ATOM 4141 C CA . GLU A 1 521 ? 20.147 -13.485 -49.289 1.00 71.75 521 GLU A CA 1
ATOM 4142 C C . GLU A 1 521 ? 20.906 -12.275 -48.719 1.00 71.75 521 GLU A C 1
ATOM 4144 O O . GLU A 1 521 ? 21.301 -12.253 -47.551 1.00 71.75 521 GLU A O 1
ATOM 4149 N N . LYS A 1 522 ? 21.083 -11.228 -49.539 1.00 73.50 522 LYS A N 1
ATOM 4150 C CA . LYS A 1 522 ? 21.654 -9.946 -49.098 1.00 73.50 522 LYS A CA 1
ATOM 4151 C C . LYS A 1 522 ? 20.651 -9.132 -48.279 1.00 73.50 522 LYS A C 1
ATOM 4153 O O . LYS A 1 522 ? 19.548 -8.843 -48.737 1.00 73.50 522 LYS A O 1
ATOM 4158 N N . TYR A 1 523 ? 21.077 -8.696 -47.097 1.00 63.44 523 TYR A N 1
ATOM 4159 C CA . TYR A 1 523 ? 20.280 -7.853 -46.217 1.00 63.44 523 TYR A CA 1
ATOM 4160 C C . TYR A 1 523 ? 20.171 -6.422 -46.764 1.00 63.44 523 TYR A C 1
ATOM 4162 O O . TYR A 1 523 ? 21.169 -5.788 -47.106 1.00 63.44 523 TYR A O 1
ATOM 4170 N N . LYS A 1 524 ? 18.945 -5.895 -46.791 1.00 64.94 524 LYS A N 1
ATOM 4171 C CA . LYS A 1 524 ? 18.621 -4.490 -47.081 1.00 64.94 524 LYS A CA 1
ATOM 4172 C C . LYS A 1 524 ? 17.571 -3.988 -46.087 1.00 64.94 524 LYS A C 1
ATOM 4174 O O . LYS A 1 524 ? 16.838 -4.788 -45.506 1.00 64.94 524 LYS A O 1
ATOM 4179 N N . ARG A 1 525 ? 17.472 -2.670 -45.887 1.00 43.97 525 ARG A N 1
ATOM 4180 C CA . ARG A 1 525 ? 16.451 -2.075 -45.004 1.00 43.97 525 ARG A CA 1
ATOM 4181 C C . ARG A 1 525 ? 15.057 -2.469 -45.527 1.00 43.97 525 ARG A C 1
ATOM 4183 O O . ARG A 1 525 ? 14.785 -2.289 -46.710 1.00 43.97 525 ARG A O 1
ATOM 4190 N N . GLY A 1 526 ? 14.222 -3.075 -44.678 1.00 51.81 526 GLY A N 1
ATOM 4191 C CA . GLY A 1 526 ? 12.917 -3.638 -45.072 1.00 51.81 526 GLY A CA 1
ATOM 4192 C C . GLY A 1 526 ? 12.945 -5.047 -45.699 1.00 51.81 526 GLY A C 1
ATOM 4193 O O . GLY A 1 526 ? 11.933 -5.491 -46.235 1.00 51.81 526 GLY A O 1
ATOM 4194 N N . HIS A 1 527 ? 14.072 -5.766 -45.662 1.00 57.88 527 HIS A N 1
ATOM 4195 C CA . HIS A 1 527 ? 14.160 -7.154 -46.133 1.00 57.88 527 HIS A CA 1
ATOM 4196 C C . HIS A 1 527 ? 13.366 -8.121 -45.237 1.00 57.88 527 HIS A C 1
ATOM 4198 O O . HIS A 1 527 ? 13.631 -8.226 -44.040 1.00 57.88 527 HIS A O 1
ATOM 4204 N N . LYS A 1 528 ? 12.428 -8.858 -45.842 1.00 54.56 528 LYS A N 1
ATOM 4205 C CA . LYS A 1 528 ? 11.690 -9.966 -45.223 1.00 54.56 528 LYS A CA 1
ATOM 4206 C C . LYS A 1 528 ? 12.383 -11.282 -45.605 1.00 54.56 528 LYS A C 1
ATOM 4208 O O . LYS A 1 528 ? 12.250 -11.711 -46.747 1.00 54.56 528 LYS A O 1
ATOM 4213 N N . CYS A 1 529 ? 13.150 -11.891 -44.696 1.00 46.56 529 CYS A N 1
ATOM 4214 C CA . CYS A 1 529 ? 13.779 -13.195 -44.953 1.00 46.56 529 CYS A CA 1
ATOM 4215 C C . CYS A 1 529 ? 12.664 -14.272 -44.986 1.00 46.56 529 CYS A C 1
ATOM 4217 O O . CYS A 1 529 ? 11.902 -14.379 -44.032 1.00 46.56 529 CYS A O 1
ATOM 4219 N N . THR A 1 530 ? 12.550 -15.057 -46.062 1.00 43.94 530 THR A N 1
ATOM 4220 C CA . THR A 1 530 ? 11.416 -15.968 -46.374 1.00 43.94 530 THR A CA 1
ATOM 4221 C C . THR A 1 530 ? 11.359 -17.273 -45.559 1.00 43.94 530 THR A C 1
ATOM 4223 O O . THR A 1 530 ? 10.799 -18.271 -46.004 1.00 43.94 530 THR A O 1
ATOM 4226 N N . GLY A 1 531 ? 11.925 -17.286 -44.349 1.00 37.72 531 GLY A N 1
ATOM 4227 C CA . GLY A 1 531 ? 11.718 -18.376 -43.394 1.00 37.72 531 GLY A CA 1
ATOM 4228 C C . GLY A 1 531 ? 10.372 -18.201 -42.692 1.00 37.72 531 GLY A C 1
ATOM 4229 O O . GLY A 1 531 ? 10.137 -17.151 -42.099 1.00 37.72 531 GLY A O 1
ATOM 4230 N N . ASN A 1 532 ? 9.499 -19.207 -42.772 1.00 30.55 532 ASN A N 1
ATOM 4231 C CA . ASN A 1 532 ? 8.144 -19.145 -42.220 1.00 30.55 532 ASN A CA 1
ATOM 4232 C C . ASN A 1 532 ? 8.140 -18.766 -40.730 1.00 30.55 532 ASN A C 1
ATOM 4234 O O . ASN A 1 532 ? 8.772 -19.433 -39.910 1.00 30.55 532 ASN A O 1
ATOM 4238 N N . LEU A 1 533 ? 7.351 -17.748 -40.377 1.00 28.27 533 LEU A N 1
ATOM 4239 C CA . LEU A 1 533 ? 6.880 -17.565 -39.009 1.00 28.27 533 LEU A CA 1
ATOM 4240 C C . LEU A 1 533 ? 5.775 -18.600 -38.765 1.00 28.27 533 LEU A C 1
ATOM 4242 O O . LEU A 1 533 ? 4.642 -18.412 -39.204 1.00 28.27 533 LEU A O 1
ATOM 4246 N N . CYS A 1 534 ? 6.111 -19.705 -38.103 1.00 23.64 534 CYS A N 1
ATOM 4247 C CA . CYS A 1 534 ? 5.136 -20.726 -37.730 1.00 23.64 534 CYS A CA 1
ATOM 4248 C C . CYS A 1 534 ? 4.264 -20.235 -36.565 1.00 23.64 534 CYS A C 1
ATOM 4250 O O . CYS A 1 534 ? 4.578 -20.473 -35.403 1.00 23.64 534 CYS A O 1
ATOM 4252 N N . LEU A 1 535 ? 3.158 -19.566 -36.890 1.00 25.19 535 LEU A N 1
ATOM 4253 C CA . LEU A 1 535 ? 2.012 -19.409 -35.997 1.00 25.19 535 LEU A CA 1
ATOM 4254 C C . LEU A 1 535 ? 1.010 -20.525 -36.301 1.00 25.19 535 LEU A C 1
ATOM 4256 O O . LEU A 1 535 ? 0.365 -20.474 -37.345 1.00 25.19 535 LEU A O 1
ATOM 4260 N N . LEU A 1 536 ? 0.864 -21.504 -35.404 1.00 19.89 536 LEU A N 1
ATOM 4261 C CA . LEU A 1 536 ? -0.367 -22.291 -35.276 1.00 19.89 536 LEU A CA 1
ATOM 4262 C C . LEU A 1 536 ? -0.433 -23.047 -33.939 1.00 19.89 536 LEU A C 1
ATOM 4264 O O . LEU A 1 536 ? 0.558 -23.186 -33.227 1.00 19.89 536 LEU A O 1
ATOM 4268 N N . LEU A 1 537 ? -1.652 -23.466 -33.608 1.00 39.78 537 LEU A N 1
ATOM 4269 C CA . LEU A 1 537 ? -2.070 -24.090 -32.355 1.00 39.78 537 LEU A CA 1
ATOM 4270 C C . LEU A 1 537 ? -1.830 -25.606 -32.357 1.00 39.78 537 LEU A C 1
ATOM 4272 O O . LEU A 1 537 ? -1.703 -26.220 -33.415 1.00 39.78 537 LEU A O 1
ATOM 4276 N N . GLY A 1 538 ? -1.888 -26.206 -31.167 1.00 20.08 538 GLY A N 1
ATOM 4277 C CA . GLY A 1 538 ? -2.024 -27.648 -30.986 1.00 20.08 538 GLY A CA 1
ATOM 4278 C C . GLY A 1 538 ? -2.986 -27.988 -29.846 1.00 20.08 538 GLY A C 1
ATOM 4279 O O . GLY A 1 538 ? -2.665 -27.771 -28.680 1.00 20.08 538 GLY A O 1
ATOM 4280 N N . ARG A 1 539 ? -4.144 -28.557 -30.196 1.00 28.23 539 ARG A N 1
ATOM 4281 C CA . ARG A 1 539 ? -4.634 -29.771 -29.519 1.00 28.23 539 ARG A CA 1
ATOM 4282 C C . ARG A 1 539 ? -3.768 -30.957 -30.022 1.00 28.23 539 ARG A C 1
ATOM 4284 O O . ARG A 1 539 ? -2.984 -30.767 -30.948 1.00 28.23 539 ARG A O 1
ATOM 4291 N N . GLU A 1 540 ? -3.792 -32.166 -29.472 1.00 26.73 540 GLU A N 1
ATOM 4292 C CA . GLU A 1 540 ? -4.796 -32.853 -28.648 1.00 26.73 540 GLU A CA 1
ATOM 4293 C C . GLU A 1 540 ? -4.092 -33.884 -27.731 1.00 26.73 540 GLU A C 1
ATOM 4295 O O . GLU A 1 540 ? -2.917 -34.167 -27.936 1.00 26.73 540 GLU A O 1
ATOM 4300 N N . GLU A 1 541 ? -4.810 -34.390 -26.722 1.00 29.75 541 GLU A N 1
ATOM 4301 C CA . GLU A 1 541 ? -4.613 -35.657 -25.975 1.00 29.75 541 GLU A CA 1
ATOM 4302 C C . GLU A 1 541 ? -3.200 -36.264 -25.759 1.00 29.75 541 GLU A C 1
ATOM 4304 O O . GLU A 1 541 ? -2.556 -36.738 -26.691 1.00 29.75 541 GLU A O 1
ATOM 4309 N N . LEU A 1 542 ? -2.825 -36.473 -24.484 1.00 22.91 542 LEU A N 1
ATOM 4310 C CA . LEU A 1 542 ? -2.771 -37.830 -23.893 1.00 22.91 542 LEU A CA 1
ATOM 4311 C C . LEU A 1 542 ? -2.558 -37.788 -22.361 1.00 22.91 542 LEU A C 1
ATOM 4313 O O . LEU A 1 542 ? -1.525 -37.305 -21.913 1.00 22.91 542 LEU A O 1
ATOM 4317 N N . GLU A 1 543 ? -3.509 -38.320 -21.580 1.00 22.69 543 GLU A N 1
ATOM 4318 C CA . GLU A 1 543 ? -3.293 -39.303 -20.485 1.00 22.69 543 GLU A CA 1
ATOM 4319 C C . GLU A 1 543 ? -4.592 -39.577 -19.687 1.00 22.69 543 GLU A C 1
ATOM 4321 O O . GLU A 1 543 ? -4.719 -39.265 -18.505 1.00 22.69 543 GLU A O 1
ATOM 4326 N N . GLU A 1 544 ? -5.545 -40.282 -20.306 1.00 27.45 544 GLU A N 1
ATOM 4327 C CA . GLU A 1 544 ? -6.268 -41.318 -19.555 1.00 27.45 544 GLU A CA 1
ATOM 4328 C C . GLU A 1 544 ? -5.452 -42.614 -19.640 1.00 27.45 544 GLU A C 1
ATOM 4330 O O . GLU A 1 544 ? -5.616 -43.402 -20.568 1.00 27.45 544 GLU A O 1
ATOM 4335 N N . LEU A 1 545 ? -4.536 -42.845 -18.691 1.00 25.97 545 LEU A N 1
ATOM 4336 C CA . LEU A 1 545 ? -3.913 -44.171 -18.531 1.00 25.97 545 LEU A CA 1
ATOM 4337 C C . LEU A 1 545 ? -3.594 -44.569 -17.079 1.00 25.97 545 LEU A C 1
ATOM 4339 O O . LEU A 1 545 ? -2.796 -45.468 -16.820 1.00 25.97 545 LEU A O 1
ATOM 4343 N N . LEU A 1 546 ? -4.306 -43.967 -16.123 1.00 24.55 546 LEU A N 1
ATOM 4344 C CA . LEU A 1 546 ? -4.419 -44.456 -14.746 1.00 24.55 546 LEU A CA 1
ATOM 4345 C C . LEU A 1 546 ? -5.890 -44.546 -14.310 1.00 24.55 546 LEU A C 1
ATOM 4347 O O . LEU A 1 546 ? -6.269 -43.873 -13.366 1.00 24.55 546 LEU A O 1
ATOM 4351 N N . TYR A 1 547 ? -6.698 -45.362 -15.004 1.00 24.64 547 TYR A N 1
ATOM 4352 C CA . TYR A 1 547 ? -7.751 -46.239 -14.437 1.00 24.64 547 TYR A CA 1
ATOM 4353 C C . TYR A 1 547 ? -8.395 -47.093 -15.546 1.00 24.64 547 TYR A C 1
ATOM 4355 O O . TYR A 1 547 ? -9.512 -46.849 -15.992 1.00 24.64 547 TYR A O 1
ATOM 4363 N N . GLY A 1 548 ? -7.674 -48.119 -16.006 1.00 25.05 548 GLY A N 1
ATOM 4364 C CA . GLY A 1 548 ? -8.199 -49.075 -16.983 1.00 25.05 548 GLY A CA 1
ATOM 4365 C C . GLY A 1 548 ? -9.206 -50.065 -16.380 1.00 25.05 548 GLY A C 1
ATOM 4366 O O . GLY A 1 548 ? -8.889 -50.746 -15.410 1.00 25.05 548 GLY A O 1
ATOM 4367 N N . ASP A 1 549 ? -10.374 -50.151 -17.020 1.00 24.48 549 ASP A N 1
ATOM 4368 C CA . ASP A 1 549 ? -11.355 -51.251 -17.021 1.00 24.48 549 ASP A CA 1
ATOM 4369 C C . ASP A 1 549 ? -11.811 -51.858 -15.671 1.00 24.48 549 ASP A C 1
ATOM 4371 O O . ASP A 1 549 ? -11.188 -52.750 -15.088 1.00 24.48 549 ASP A O 1
ATOM 4375 N N . ARG A 1 550 ? -13.035 -51.481 -15.276 1.00 24.73 550 ARG A N 1
ATOM 4376 C CA . ARG A 1 550 ? -14.029 -52.441 -14.770 1.00 24.73 550 ARG A CA 1
ATOM 4377 C C . ARG A 1 550 ? -15.388 -52.206 -15.420 1.00 24.73 550 ARG A C 1
ATOM 4379 O O . ARG A 1 550 ? -16.300 -51.645 -14.817 1.00 24.73 550 ARG A O 1
ATOM 4386 N N . THR A 1 551 ? -15.525 -52.678 -16.650 1.00 26.45 551 THR A N 1
ATOM 4387 C CA . THR A 1 551 ? -16.824 -53.021 -17.233 1.00 26.45 551 THR A CA 1
ATOM 4388 C C . THR A 1 551 ? -17.542 -54.048 -16.344 1.00 26.45 551 THR A C 1
ATOM 4390 O O . THR A 1 551 ? -16.930 -54.982 -15.821 1.00 26.45 551 THR A O 1
ATOM 4393 N N . GLY A 1 552 ? -18.840 -53.844 -16.097 1.00 25.94 552 GLY A N 1
ATOM 4394 C CA . GLY A 1 552 ? -19.573 -54.626 -15.098 1.00 25.94 552 GLY A CA 1
ATOM 4395 C C . GLY A 1 552 ? -21.033 -54.208 -14.931 1.00 25.94 552 GLY A C 1
ATOM 4396 O O . GLY A 1 552 ? -21.372 -53.559 -13.950 1.00 25.94 552 GLY A O 1
ATOM 4397 N N . ASP A 1 553 ? -21.861 -54.601 -15.900 1.00 26.91 553 ASP A N 1
ATOM 4398 C CA . ASP A 1 553 ? -23.327 -54.711 -15.858 1.00 26.91 553 ASP A CA 1
ATOM 4399 C C . ASP A 1 553 ? -24.144 -53.675 -15.060 1.00 26.91 553 ASP A C 1
ATOM 4401 O O . ASP A 1 553 ? -24.379 -53.818 -13.860 1.00 26.91 553 ASP A O 1
ATOM 4405 N N . LEU A 1 554 ? -24.826 -52.788 -15.790 1.00 25.11 554 LEU A N 1
ATOM 4406 C CA . LEU A 1 554 ? -26.212 -52.435 -15.467 1.00 25.11 554 LEU A CA 1
ATOM 4407 C C . LEU A 1 554 ? -27.018 -52.288 -16.763 1.00 25.11 554 LEU A C 1
ATOM 4409 O O . LEU A 1 554 ? -26.553 -51.719 -17.748 1.00 25.11 554 LEU A O 1
ATOM 4413 N N . LYS A 1 555 ? -28.190 -52.927 -16.795 1.00 26.12 555 LYS A N 1
ATOM 4414 C CA . LYS A 1 555 ? -28.907 -53.249 -18.037 1.00 26.12 555 LYS A CA 1
ATOM 4415 C C . LYS A 1 555 ? -29.789 -52.099 -18.506 1.00 26.12 555 LYS A C 1
ATOM 4417 O O . LYS A 1 555 ? -30.541 -51.537 -17.713 1.00 26.12 555 LYS A O 1
ATOM 4422 N N . ILE A 1 556 ? -29.799 -51.871 -19.818 1.00 25.08 556 ILE A N 1
ATOM 4423 C CA . ILE A 1 556 ? -30.936 -51.239 -20.490 1.00 25.08 556 ILE A CA 1
ATOM 4424 C C . ILE A 1 556 ? -32.151 -52.156 -20.287 1.00 25.08 556 ILE A C 1
ATOM 4426 O O . ILE A 1 556 ? -32.073 -53.362 -20.529 1.00 25.08 556 ILE A O 1
ATOM 4430 N N . LEU A 1 557 ? -33.264 -51.583 -19.834 1.00 26.09 557 LEU A N 1
ATOM 4431 C CA . LEU A 1 557 ? -34.579 -52.214 -19.871 1.00 26.09 557 LEU A CA 1
ATOM 4432 C C . LEU A 1 557 ? -35.429 -51.445 -20.879 1.00 26.09 557 LEU A C 1
ATOM 4434 O O . LEU A 1 557 ? -35.898 -50.347 -20.593 1.00 26.09 557 LEU A O 1
ATOM 4438 N N . GLU A 1 558 ? -35.605 -52.025 -22.062 1.00 26.80 558 GLU A N 1
ATOM 4439 C CA . GLU A 1 558 ? -36.536 -51.516 -23.065 1.00 26.80 558 GLU A CA 1
ATOM 4440 C C . GLU A 1 558 ? -37.973 -51.772 -22.582 1.00 26.80 558 GLU A C 1
ATOM 4442 O O . GLU A 1 558 ? -38.449 -52.908 -22.563 1.00 26.80 558 GLU A O 1
ATOM 4447 N N . GLY A 1 559 ? -38.658 -50.712 -22.151 1.00 26.89 559 GLY A N 1
ATOM 4448 C CA . GLY A 1 559 ? -40.105 -50.717 -21.938 1.00 26.89 559 GLY A CA 1
ATOM 4449 C C . GLY A 1 559 ? -40.807 -50.353 -23.243 1.00 26.89 559 GLY A C 1
ATOM 4450 O O . GLY A 1 559 ? -40.542 -49.288 -23.794 1.00 26.89 559 GLY A O 1
ATOM 4451 N N . GLN A 1 560 ? -41.663 -51.238 -23.755 1.00 26.05 560 GLN A N 1
ATOM 4452 C CA . GLN A 1 560 ? -42.341 -51.024 -25.037 1.00 26.05 560 GLN A CA 1
ATOM 4453 C C . GLN A 1 560 ? -43.467 -49.979 -24.953 1.00 26.05 560 GLN A C 1
ATOM 4455 O O . GLN A 1 560 ? -44.012 -49.694 -23.888 1.00 26.05 560 GLN A O 1
ATOM 4460 N N . GLU A 1 561 ? -43.797 -49.428 -26.118 1.00 33.66 561 GLU A N 1
ATOM 4461 C CA . GLU A 1 561 ? -44.750 -48.342 -26.356 1.00 33.66 561 GLU A CA 1
ATOM 4462 C C . GLU A 1 561 ? -46.171 -48.634 -25.835 1.00 33.66 561 GLU A C 1
ATOM 4464 O O . GLU A 1 561 ? -46.641 -49.770 -25.926 1.00 33.66 561 GLU A O 1
ATOM 4469 N N . ASN A 1 562 ? -46.900 -47.588 -25.413 1.00 25.72 562 ASN A N 1
ATOM 4470 C CA . ASN A 1 562 ? -48.275 -47.334 -25.877 1.00 25.72 562 ASN A CA 1
ATOM 4471 C C . ASN A 1 562 ? -48.796 -45.927 -25.498 1.00 25.72 562 ASN A C 1
ATOM 4473 O O . ASN A 1 562 ? -49.004 -45.636 -24.327 1.00 25.72 562 ASN A O 1
ATOM 4477 N N . GLN A 1 563 ? -49.066 -45.133 -26.540 1.00 26.81 563 GLN A N 1
ATOM 4478 C CA . GLN A 1 563 ? -50.217 -44.228 -26.732 1.00 26.81 563 GLN A CA 1
ATOM 4479 C C . GLN A 1 563 ? -50.527 -43.101 -25.715 1.00 26.81 563 GLN A C 1
ATOM 4481 O O . GLN A 1 563 ? -51.068 -43.321 -24.638 1.00 26.81 563 GLN A O 1
ATOM 4486 N N . ASP A 1 564 ? -50.330 -41.876 -26.214 1.00 35.81 564 ASP A N 1
ATOM 4487 C CA . ASP A 1 564 ? -51.256 -40.733 -26.157 1.00 35.81 564 ASP A CA 1
ATOM 4488 C C . ASP A 1 564 ? -51.751 -40.199 -24.794 1.00 35.81 564 ASP A C 1
ATOM 4490 O O . ASP A 1 564 ? -52.921 -40.337 -24.440 1.00 35.81 564 ASP A O 1
ATOM 4494 N N . GLU A 1 565 ? -50.924 -39.366 -24.150 1.00 30.48 565 GLU A N 1
ATOM 4495 C CA . GLU A 1 565 ? -51.416 -38.127 -23.523 1.00 30.48 565 GLU A CA 1
ATOM 4496 C C . GLU A 1 565 ? -50.639 -36.915 -24.067 1.00 30.48 565 GLU A C 1
ATOM 4498 O O . GLU A 1 565 ? -49.445 -36.997 -24.367 1.00 30.48 565 GLU A O 1
ATOM 4503 N N . VAL A 1 566 ? -51.333 -35.786 -24.243 1.00 35.81 566 VAL A N 1
ATOM 4504 C CA . VAL A 1 566 ? -50.756 -34.555 -24.802 1.00 35.81 566 VAL A CA 1
ATOM 4505 C C . VAL A 1 566 ? -49.973 -33.822 -23.717 1.00 35.81 566 VAL A C 1
ATOM 4507 O O . VAL A 1 566 ? -50.559 -33.327 -22.758 1.00 35.81 566 VAL A O 1
ATOM 4510 N N . LEU A 1 567 ? -48.657 -33.706 -23.896 1.00 30.31 567 LEU A N 1
ATOM 4511 C CA . LEU A 1 567 ? -47.841 -32.754 -23.147 1.00 30.31 567 LEU A CA 1
ATOM 4512 C C . LEU A 1 567 ? -47.821 -31.417 -23.889 1.00 30.31 567 LEU A C 1
ATOM 4514 O O . LEU A 1 567 ? -47.304 -31.326 -25.004 1.00 30.31 567 LEU A O 1
ATOM 4518 N N . ASP A 1 568 ? -48.401 -30.396 -23.258 1.00 28.89 568 ASP A N 1
ATOM 4519 C CA . ASP A 1 568 ? -48.416 -29.027 -23.766 1.00 28.89 568 ASP A CA 1
ATOM 4520 C C . ASP A 1 568 ? -47.001 -28.506 -24.049 1.00 28.89 568 ASP A C 1
ATOM 4522 O O . ASP A 1 568 ? -46.026 -28.841 -23.367 1.00 28.89 568 ASP A O 1
ATOM 4526 N N . THR A 1 569 ? -46.892 -27.611 -25.033 1.00 31.09 569 THR A N 1
ATOM 4527 C CA . THR A 1 569 ? -45.687 -26.801 -25.216 1.00 31.09 569 THR A CA 1
ATOM 4528 C C . THR A 1 569 ? -45.460 -25.967 -23.962 1.00 31.09 569 THR A C 1
ATOM 4530 O O . THR A 1 569 ? -46.193 -25.007 -23.726 1.00 31.09 569 THR A O 1
ATOM 4533 N N . VAL A 1 570 ? -44.447 -26.324 -23.169 1.00 34.09 570 VAL A N 1
ATOM 4534 C CA . VAL A 1 570 ? -44.049 -25.563 -21.981 1.00 34.09 570 VAL A CA 1
ATOM 4535 C C . VAL A 1 570 ? -43.689 -24.143 -22.413 1.00 34.09 570 VAL A C 1
ATOM 4537 O O . VAL A 1 570 ? -42.638 -23.921 -23.018 1.00 34.09 570 VAL A O 1
ATOM 4540 N N . GLU A 1 571 ? -44.559 -23.178 -22.106 1.00 40.38 571 GLU A N 1
ATOM 4541 C CA . GLU A 1 571 ? -44.212 -21.764 -22.201 1.00 40.38 571 GLU A CA 1
ATOM 4542 C C . GLU A 1 571 ? -43.025 -21.518 -21.267 1.00 40.38 571 GLU A C 1
ATOM 4544 O O . GLU A 1 571 ? -43.135 -21.643 -20.046 1.00 40.38 571 GLU A O 1
ATOM 4549 N N . ILE A 1 572 ? -41.865 -21.203 -21.846 1.00 49.53 572 ILE A N 1
ATOM 4550 C CA . ILE A 1 572 ? -40.678 -20.841 -21.076 1.00 49.53 572 ILE A CA 1
ATOM 4551 C C . ILE A 1 572 ? -40.963 -19.479 -20.447 1.00 49.53 572 ILE A C 1
ATOM 4553 O O . ILE A 1 572 ? -40.817 -18.448 -21.107 1.00 49.53 572 ILE A O 1
ATOM 4557 N N . THR A 1 573 ? -41.386 -19.482 -19.179 1.00 54.38 573 THR A N 1
ATOM 4558 C CA . THR A 1 573 ? -41.555 -18.268 -18.375 1.00 54.38 573 THR A CA 1
ATOM 4559 C C . THR A 1 573 ? -40.296 -17.412 -18.510 1.00 54.38 573 THR A C 1
ATOM 4561 O O . THR A 1 573 ? -39.205 -17.891 -18.197 1.00 54.38 573 THR A O 1
ATOM 4564 N N . PRO A 1 574 ? -40.395 -16.157 -18.977 1.00 67.56 574 PRO A N 1
ATOM 4565 C CA . PRO A 1 574 ? -39.229 -15.294 -19.058 1.00 67.56 574 PRO A CA 1
ATOM 4566 C C . PRO A 1 574 ? -38.681 -15.021 -17.653 1.00 67.56 574 PRO A C 1
ATOM 4568 O O . PRO A 1 574 ? -39.359 -14.425 -16.826 1.00 67.56 574 PRO A O 1
ATOM 4571 N N . GLU A 1 575 ? -37.454 -15.446 -17.367 1.00 71.62 575 GLU A N 1
ATOM 4572 C CA . GLU A 1 575 ? -36.760 -15.188 -16.098 1.00 71.62 575 GLU A CA 1
ATOM 4573 C C . GLU A 1 575 ? -35.601 -14.198 -16.279 1.00 71.62 575 GLU A C 1
ATOM 4575 O O . GLU A 1 575 ? -34.986 -14.133 -17.353 1.00 71.62 575 GLU A O 1
ATOM 4580 N N . ILE A 1 576 ? -35.285 -13.455 -15.212 1.00 72.06 576 ILE A N 1
ATOM 4581 C CA . ILE A 1 576 ? -34.076 -12.630 -15.079 1.00 72.06 576 ILE A CA 1
ATOM 4582 C C . ILE A 1 576 ? -33.334 -12.966 -13.779 1.00 72.06 576 ILE A C 1
ATOM 4584 O O . ILE A 1 576 ? -33.943 -13.067 -12.706 1.00 72.06 576 ILE A O 1
ATOM 4588 N N . SER A 1 577 ? -32.007 -13.108 -13.849 1.00 74.50 577 SER A N 1
ATOM 4589 C CA . SER A 1 577 ? -31.219 -13.489 -12.675 1.00 74.50 577 SER A CA 1
ATOM 4590 C C . SER A 1 577 ? -31.199 -12.396 -11.606 1.00 74.50 577 SER A C 1
ATOM 4592 O O . SER A 1 577 ? -31.293 -11.196 -11.873 1.00 74.50 577 SER A O 1
ATOM 4594 N N . PHE A 1 578 ? -30.979 -12.807 -10.358 1.00 61.25 578 PHE A N 1
ATOM 4595 C CA . PHE A 1 578 ? -30.798 -11.882 -9.239 1.00 61.25 578 PHE A CA 1
ATOM 4596 C C . PHE A 1 578 ? -29.563 -10.968 -9.408 1.00 61.25 578 PHE A C 1
ATOM 4598 O O . PHE A 1 578 ? -29.578 -9.821 -8.959 1.00 61.25 578 PHE A O 1
ATOM 4605 N N . ASN A 1 579 ? -28.525 -11.431 -10.120 1.00 61.12 579 ASN A N 1
ATOM 4606 C CA . ASN A 1 579 ? -27.321 -10.646 -10.432 1.00 61.12 579 ASN A CA 1
ATOM 4607 C C . ASN A 1 579 ? -27.598 -9.535 -11.460 1.00 61.12 579 ASN A C 1
ATOM 4609 O O . ASN A 1 579 ? -27.005 -8.457 -11.378 1.00 61.12 579 ASN A O 1
ATOM 4613 N N . ALA A 1 580 ? -28.489 -9.807 -12.417 1.00 58.72 580 ALA A N 1
ATOM 4614 C CA . ALA A 1 580 ? -28.952 -8.866 -13.433 1.00 58.72 580 ALA A CA 1
ATOM 4615 C C . ALA A 1 580 ? -29.999 -7.878 -12.886 1.00 58.72 580 ALA A C 1
ATOM 4617 O O . ALA A 1 580 ? -29.989 -6.701 -13.238 1.00 58.72 580 ALA A O 1
ATOM 4618 N N . LEU A 1 581 ? -30.885 -8.336 -11.996 1.00 65.19 581 LEU A N 1
ATOM 4619 C CA . LEU A 1 581 ? -31.951 -7.518 -11.421 1.00 65.19 581 LEU A CA 1
ATOM 4620 C C . LEU A 1 581 ? -31.458 -6.574 -10.318 1.00 65.19 581 LEU A C 1
ATOM 4622 O O . LEU A 1 581 ? -31.663 -5.368 -10.408 1.00 65.19 581 LEU A O 1
ATOM 4626 N N . GLU A 1 582 ? -30.824 -7.115 -9.273 1.00 60.72 582 GLU A N 1
ATOM 4627 C CA . GLU A 1 582 ? -30.363 -6.344 -8.108 1.00 60.72 582 GLU A CA 1
ATOM 4628 C C . GLU A 1 582 ? -28.910 -5.866 -8.247 1.00 60.72 582 GLU A C 1
ATOM 4630 O O . GLU A 1 582 ? -28.353 -5.254 -7.338 1.00 60.72 582 GLU A O 1
ATOM 4635 N N . GLY A 1 583 ? -28.280 -6.121 -9.398 1.00 52.75 583 GLY A N 1
ATOM 4636 C CA . GLY A 1 583 ? -26.943 -5.628 -9.722 1.00 52.75 583 GLY A CA 1
ATOM 4637 C C . GLY A 1 583 ? -25.810 -6.238 -8.904 1.00 52.75 583 GLY A C 1
ATOM 4638 O O . GLY A 1 583 ? -24.695 -5.712 -8.937 1.00 52.75 583 GLY A O 1
ATOM 4639 N N . GLN A 1 584 ? -26.068 -7.325 -8.171 1.00 45.22 584 GLN A N 1
ATOM 4640 C CA . GLN A 1 584 ? -25.075 -7.927 -7.288 1.00 45.22 584 GLN A CA 1
ATOM 4641 C C . GLN A 1 584 ? -23.843 -8.422 -8.061 1.00 45.22 584 GLN A C 1
ATOM 4643 O O . GLN A 1 584 ? -23.911 -8.919 -9.191 1.00 45.22 584 GLN A O 1
ATOM 4648 N N . PHE A 1 585 ? -22.679 -8.252 -7.435 1.00 43.47 585 PHE A N 1
ATOM 4649 C CA . PHE A 1 585 ? -21.401 -8.684 -7.980 1.00 43.47 585 PHE A CA 1
ATOM 4650 C C . PHE A 1 585 ? -21.060 -10.077 -7.447 1.00 43.47 585 PHE A C 1
ATOM 4652 O O . PHE A 1 585 ? -20.755 -10.230 -6.264 1.00 43.47 585 PHE A O 1
ATOM 4659 N N . HIS A 1 586 ? -21.080 -11.080 -8.326 1.00 47.41 586 HIS A N 1
ATOM 4660 C CA . HIS A 1 586 ? -20.625 -12.431 -8.010 1.00 47.41 586 HIS A CA 1
ATOM 4661 C C . HIS A 1 586 ? -19.309 -12.735 -8.755 1.00 47.41 586 HIS A C 1
ATOM 4663 O O . HIS A 1 586 ? -19.267 -12.521 -9.972 1.00 47.41 586 HIS A O 1
ATOM 4669 N N . PRO A 1 587 ? -18.248 -13.252 -8.094 1.00 36.88 587 PRO A N 1
ATOM 4670 C CA . PRO A 1 587 ? -16.910 -13.382 -8.692 1.00 36.88 587 PRO A CA 1
ATOM 4671 C C . PRO A 1 587 ? -16.799 -14.246 -9.959 1.00 36.88 587 PRO A C 1
ATOM 4673 O O . PRO A 1 587 ? -15.802 -14.143 -10.661 1.00 36.88 587 PRO A O 1
ATOM 4676 N N . SER A 1 588 ? -17.794 -15.089 -10.258 1.00 50.03 588 SER A N 1
ATOM 4677 C CA . SER A 1 588 ? -17.841 -15.929 -11.467 1.00 50.03 588 SER A CA 1
ATOM 4678 C C . SER A 1 588 ? -18.643 -15.333 -12.638 1.00 50.03 588 SER A C 1
ATOM 4680 O O . SER A 1 588 ? -18.780 -15.997 -13.668 1.00 50.03 588 SER A O 1
ATOM 4682 N N . THR A 1 589 ? -19.202 -14.120 -12.492 1.00 61.22 589 THR A N 1
ATOM 4683 C CA . THR A 1 589 ? -20.005 -13.463 -13.545 1.00 61.22 589 THR A CA 1
ATOM 4684 C C . THR A 1 589 ? -19.121 -12.746 -14.561 1.00 61.22 589 THR A C 1
ATOM 4686 O O . THR A 1 589 ? -18.289 -11.916 -14.198 1.00 61.22 589 THR A O 1
ATOM 4689 N N . LEU A 1 590 ? -19.314 -13.041 -15.850 1.00 69.50 590 LEU A N 1
ATOM 4690 C CA . LEU A 1 590 ? -18.567 -12.394 -16.924 1.00 69.50 590 LEU A CA 1
ATOM 4691 C C . LEU A 1 590 ? -19.197 -11.036 -17.254 1.00 69.50 590 LEU A C 1
ATOM 4693 O O . LEU A 1 590 ? -20.330 -10.951 -17.728 1.00 69.50 590 LEU A O 1
ATOM 4697 N N . ARG A 1 591 ? -18.445 -9.963 -17.009 1.00 75.06 591 ARG A N 1
ATOM 4698 C CA . ARG A 1 591 ? -18.842 -8.584 -17.311 1.00 75.06 591 ARG A CA 1
ATOM 4699 C C . ARG A 1 591 ? -17.837 -7.983 -18.291 1.00 75.06 591 ARG A C 1
ATOM 4701 O O . ARG A 1 591 ? -16.634 -8.175 -18.152 1.00 75.06 591 ARG A O 1
ATOM 4708 N N . VAL A 1 592 ? -18.332 -7.278 -19.304 1.00 73.31 592 VAL A N 1
ATOM 4709 C CA . VAL A 1 592 ? -17.518 -6.701 -20.384 1.00 73.31 592 VAL A CA 1
ATOM 4710 C C . VAL A 1 592 ? -18.009 -5.300 -20.743 1.00 73.31 592 VAL A C 1
ATOM 4712 O O . VAL A 1 592 ? -19.180 -4.962 -20.579 1.00 73.31 592 VAL A O 1
ATOM 4715 N N . THR A 1 593 ? -17.105 -4.455 -21.232 1.00 76.81 593 THR A N 1
ATOM 4716 C CA . THR A 1 593 ? -17.460 -3.128 -21.749 1.00 76.81 593 THR A CA 1
ATOM 4717 C C . THR A 1 593 ? -17.872 -3.242 -23.215 1.00 76.81 593 THR A C 1
ATOM 4719 O O . THR A 1 593 ? -17.106 -3.752 -24.035 1.00 76.81 593 THR A O 1
ATOM 4722 N N . GLY A 1 594 ? -19.067 -2.748 -23.536 1.00 78.12 594 GLY A N 1
ATOM 4723 C CA . GLY A 1 594 ? -19.561 -2.590 -24.901 1.00 78.12 594 GLY A CA 1
ATOM 4724 C C . GLY A 1 594 ? -19.698 -1.120 -25.311 1.00 78.12 594 GLY A C 1
ATOM 4725 O O . GLY A 1 594 ? -19.568 -0.213 -24.485 1.00 78.12 594 GLY A O 1
ATOM 4726 N N . LYS A 1 595 ? -19.978 -0.878 -26.594 1.00 83.88 595 LYS A N 1
ATOM 4727 C CA . LYS A 1 595 ? -20.201 0.455 -27.176 1.00 83.88 595 LYS A CA 1
ATOM 4728 C C . LYS A 1 595 ? -21.330 0.428 -28.216 1.00 83.88 595 LYS A C 1
ATOM 4730 O O . LYS A 1 595 ? -21.394 -0.494 -29.025 1.00 83.88 595 LYS A O 1
ATOM 4735 N N . HIS A 1 596 ? -22.182 1.454 -28.219 1.00 87.12 596 HIS A N 1
ATOM 4736 C CA . HIS A 1 596 ? -23.196 1.725 -29.247 1.00 87.12 596 HIS A CA 1
ATOM 4737 C C . HIS A 1 596 ? -23.131 3.203 -29.643 1.00 87.12 596 HIS A C 1
ATOM 4739 O O . HIS A 1 596 ? -23.367 4.075 -28.804 1.00 87.12 596 HIS A O 1
ATOM 4745 N N . LYS A 1 597 ? -22.825 3.499 -30.916 1.00 84.31 597 LYS A N 1
ATOM 4746 C CA . LYS A 1 597 ? -22.476 4.864 -31.367 1.00 84.31 597 LYS A CA 1
ATOM 4747 C C . LYS A 1 597 ? -21.423 5.440 -30.410 1.00 84.31 597 LYS A C 1
ATOM 4749 O O . LYS A 1 597 ? -20.440 4.754 -30.162 1.00 84.31 597 LYS A O 1
ATOM 4754 N N . ASP A 1 598 ? -21.624 6.614 -29.820 1.00 75.50 598 ASP A N 1
ATOM 4755 C CA . ASP A 1 598 ? -20.681 7.211 -28.861 1.00 75.50 598 ASP A CA 1
ATOM 4756 C C . ASP A 1 598 ? -20.898 6.785 -27.399 1.00 75.50 598 ASP A C 1
ATOM 4758 O O . ASP A 1 598 ? -20.085 7.100 -26.531 1.00 75.50 598 ASP A O 1
ATOM 4762 N N . TYR A 1 599 ? -21.953 6.018 -27.111 1.00 72.19 599 TYR A N 1
ATOM 4763 C CA . TYR A 1 599 ? -22.277 5.568 -25.760 1.00 72.19 599 TYR A CA 1
ATOM 4764 C C . TYR A 1 599 ? -21.508 4.296 -25.388 1.00 72.19 599 TYR A C 1
ATOM 4766 O O . TYR A 1 599 ? -21.551 3.292 -26.099 1.00 72.19 599 TYR A O 1
ATOM 4774 N N . VAL A 1 600 ? -20.852 4.319 -24.228 1.00 76.62 600 VAL A N 1
ATOM 4775 C CA . VAL A 1 600 ? -20.239 3.145 -23.587 1.00 76.62 600 VAL A CA 1
ATOM 4776 C C . VAL A 1 600 ? -21.255 2.497 -22.642 1.00 76.62 600 VAL A C 1
ATOM 4778 O O . VAL A 1 600 ? -22.004 3.209 -21.973 1.00 76.62 600 VAL A O 1
ATOM 4781 N N . VAL A 1 601 ? -21.279 1.163 -22.585 1.00 80.88 601 VAL A N 1
ATOM 4782 C CA . VAL A 1 601 ? -22.224 0.365 -21.782 1.00 80.88 601 VAL A CA 1
ATOM 4783 C C . VAL A 1 601 ? -21.527 -0.753 -21.007 1.00 80.88 601 VAL A C 1
ATOM 4785 O O . VAL A 1 601 ? -20.642 -1.437 -21.526 1.00 80.88 601 VAL A O 1
ATOM 4788 N N . LYS A 1 602 ? -21.961 -0.979 -19.766 1.00 77.62 602 LYS A N 1
ATOM 4789 C CA . LYS A 1 602 ? -21.628 -2.155 -18.956 1.00 77.62 602 LYS A CA 1
ATOM 4790 C C . LYS A 1 602 ? -22.524 -3.320 -19.377 1.00 77.62 602 LYS A C 1
ATOM 4792 O O . LYS A 1 602 ? -23.728 -3.296 -19.117 1.00 77.62 602 LYS A O 1
ATOM 4797 N N . VAL A 1 603 ? -21.931 -4.336 -19.996 1.00 86.44 603 VAL A N 1
ATOM 4798 C CA . VAL A 1 603 ? -22.621 -5.551 -20.441 1.00 86.44 603 VAL A CA 1
ATOM 4799 C C . VAL A 1 603 ? -22.354 -6.675 -19.441 1.00 86.44 603 VAL A C 1
ATOM 4801 O O . VAL A 1 603 ? -21.201 -6.999 -19.153 1.00 86.44 603 VAL A O 1
ATOM 4804 N N . LEU A 1 604 ? -23.415 -7.277 -18.912 1.00 84.12 604 LEU A N 1
ATOM 4805 C CA . LEU A 1 604 ? -23.360 -8.536 -18.170 1.00 84.12 604 LEU A CA 1
ATOM 4806 C C . LEU A 1 604 ? -23.714 -9.684 -19.127 1.00 84.12 604 LEU A C 1
ATOM 4808 O O . LEU A 1 604 ? -24.728 -9.608 -19.811 1.00 84.12 604 LEU A O 1
ATOM 4812 N N . ILE A 1 605 ? -22.896 -10.734 -19.164 1.00 85.50 605 ILE A N 1
ATOM 4813 C CA . ILE A 1 605 ? -23.201 -11.990 -19.862 1.00 85.50 605 ILE A CA 1
ATOM 4814 C C . ILE A 1 605 ? -23.712 -12.969 -18.800 1.00 85.50 605 ILE A C 1
ATOM 4816 O O . ILE A 1 605 ? -22.997 -13.263 -17.839 1.00 85.50 605 ILE A O 1
ATOM 4820 N N . ASP A 1 606 ? -24.956 -13.428 -18.947 1.00 83.12 606 ASP A N 1
ATOM 4821 C CA . ASP A 1 606 ? -25.702 -14.102 -17.881 1.00 83.12 606 ASP A CA 1
ATOM 4822 C C . ASP A 1 606 ? -26.503 -15.304 -18.393 1.00 83.12 606 ASP A C 1
ATOM 4824 O O . ASP A 1 606 ? -27.516 -15.159 -19.073 1.00 83.12 606 ASP A O 1
ATOM 4828 N N . ASN A 1 607 ? -26.088 -16.510 -18.007 1.00 74.19 607 ASN A N 1
ATOM 4829 C CA . ASN A 1 607 ? -26.834 -17.736 -18.294 1.00 74.19 607 ASN A CA 1
ATOM 4830 C C . ASN A 1 607 ? -28.068 -17.929 -17.389 1.00 74.19 607 ASN A C 1
ATOM 4832 O O . ASN A 1 607 ? -28.861 -18.827 -17.650 1.00 74.19 607 ASN A O 1
ATOM 4836 N N . GLY A 1 608 ? -28.241 -17.105 -16.348 1.00 73.81 608 GLY A N 1
ATOM 4837 C CA . GLY A 1 608 ? -29.426 -17.078 -15.487 1.00 73.81 608 GLY A CA 1
ATOM 4838 C C . GLY A 1 608 ? -30.511 -16.089 -15.930 1.00 73.81 608 GLY A C 1
ATOM 4839 O O . GLY A 1 608 ? -31.468 -15.882 -15.188 1.00 73.81 608 GLY A O 1
ATOM 4840 N N . SER A 1 609 ? -30.365 -15.448 -17.094 1.00 80.81 609 SER A N 1
ATOM 4841 C CA . SER A 1 609 ? -31.382 -14.568 -17.683 1.00 80.81 609 SER A CA 1
ATOM 4842 C C . SER A 1 609 ? -31.827 -15.121 -19.033 1.00 80.81 609 SER A C 1
ATOM 4844 O O . SER A 1 609 ? -31.001 -15.384 -19.901 1.00 80.81 609 SER A O 1
ATOM 4846 N N . THR A 1 610 ? -33.133 -15.301 -19.228 1.00 79.62 610 THR A N 1
ATOM 4847 C CA . THR A 1 610 ? -33.692 -15.918 -20.448 1.00 79.62 610 THR A CA 1
ATOM 4848 C C . THR A 1 610 ? -33.506 -15.046 -21.689 1.00 79.62 610 THR A C 1
ATOM 4850 O O . THR A 1 610 ? -33.063 -15.525 -22.730 1.00 79.62 610 THR A O 1
ATOM 4853 N N . HIS A 1 611 ? -33.817 -13.758 -21.563 1.00 89.31 611 HIS A N 1
ATOM 4854 C CA . HIS A 1 611 ? -33.808 -12.772 -22.640 1.00 89.31 611 HIS A CA 1
ATOM 4855 C C . HIS A 1 611 ? -32.658 -11.779 -22.468 1.00 89.31 611 HIS A C 1
ATOM 4857 O O . HIS A 1 611 ? -32.078 -11.652 -21.386 1.00 89.31 611 HIS A O 1
ATOM 4863 N N . ASN A 1 612 ? -32.354 -11.035 -23.529 1.00 92.56 612 ASN A N 1
ATOM 4864 C CA . ASN A 1 612 ? -31.466 -9.885 -23.422 1.00 92.56 612 ASN A CA 1
ATOM 4865 C C . ASN A 1 612 ? -32.254 -8.662 -22.933 1.00 92.56 612 ASN A C 1
ATOM 4867 O O . ASN A 1 612 ? -33.347 -8.377 -23.432 1.00 92.56 612 ASN A O 1
ATOM 4871 N N . PHE A 1 613 ? -31.679 -7.899 -22.005 1.00 93.06 613 PHE A N 1
ATOM 4872 C CA . PHE A 1 613 ? -32.324 -6.729 -21.406 1.00 93.06 613 PHE A CA 1
ATOM 4873 C C . PHE A 1 613 ? -31.470 -5.468 -21.553 1.00 93.06 613 PHE A C 1
ATOM 4875 O O . PHE A 1 613 ? -30.244 -5.529 -21.494 1.00 93.06 613 PHE A O 1
ATOM 4882 N N . ILE A 1 614 ? -32.117 -4.310 -21.684 1.00 93.00 614 ILE A N 1
ATOM 4883 C CA . ILE A 1 614 ? -31.487 -2.989 -21.579 1.00 93.00 614 ILE A CA 1
ATOM 4884 C C . ILE A 1 614 ? -32.170 -2.167 -20.494 1.00 93.00 614 ILE A C 1
ATOM 4886 O O . ILE A 1 614 ? -33.401 -2.148 -20.391 1.00 93.00 614 ILE A O 1
ATOM 4890 N N . LYS A 1 615 ? -31.366 -1.449 -19.704 1.00 90.31 615 LYS A N 1
ATOM 4891 C CA . LYS A 1 615 ? -31.887 -0.567 -18.666 1.00 90.31 615 LYS A CA 1
ATOM 4892 C C . LYS A 1 615 ? -32.738 0.550 -19.272 1.00 90.31 615 LYS A C 1
ATOM 4894 O O . LYS A 1 615 ? -32.270 1.307 -20.124 1.00 90.31 615 LYS A O 1
ATOM 4899 N N . SER A 1 616 ? -33.962 0.705 -18.774 1.00 86.25 616 SER A N 1
ATOM 4900 C CA . SER A 1 616 ? -34.923 1.742 -19.190 1.00 86.25 616 SER A CA 1
ATOM 4901 C C . SER A 1 616 ? -34.324 3.159 -19.239 1.00 86.25 616 SER A C 1
ATOM 4903 O O . SER A 1 616 ? -34.472 3.861 -20.242 1.00 86.25 616 SER A O 1
ATOM 4905 N N . SER A 1 617 ? -33.570 3.565 -18.212 1.00 82.25 617 SER A N 1
ATOM 4906 C CA . SER A 1 617 ? -32.899 4.874 -18.174 1.00 82.25 617 SER A CA 1
ATOM 4907 C C . SER A 1 617 ? -31.783 5.027 -19.217 1.00 82.25 617 SER A C 1
ATOM 4909 O O . SER A 1 617 ? -31.542 6.135 -19.699 1.00 82.25 617 SER A O 1
ATOM 4911 N N . VAL A 1 618 ? -31.123 3.932 -19.608 1.00 84.44 618 VAL A N 1
ATOM 4912 C CA . VAL A 1 618 ? -30.071 3.920 -20.637 1.00 84.44 618 VAL A CA 1
ATOM 4913 C C . VAL A 1 618 ? -30.692 4.006 -22.028 1.00 84.44 618 VAL A C 1
ATOM 4915 O O . VAL A 1 618 ? -30.266 4.840 -22.826 1.00 84.44 618 VAL A O 1
ATOM 4918 N N . ALA A 1 619 ? -31.754 3.239 -22.293 1.00 88.38 619 ALA A N 1
ATOM 4919 C CA . ALA A 1 619 ? -32.516 3.324 -23.538 1.00 88.38 619 ALA A CA 1
ATOM 4920 C C . ALA A 1 619 ? -33.072 4.743 -23.779 1.00 88.38 619 ALA A C 1
ATOM 4922 O O . ALA A 1 619 ? -32.969 5.269 -24.890 1.00 88.38 619 ALA A O 1
ATOM 4923 N N . ALA A 1 620 ? -33.570 5.401 -22.724 1.00 85.38 620 ALA A N 1
ATOM 4924 C CA . ALA A 1 620 ? -33.989 6.801 -22.768 1.00 85.38 620 ALA A CA 1
ATOM 4925 C C . ALA A 1 620 ? -32.811 7.768 -23.012 1.00 85.38 620 ALA A C 1
ATOM 4927 O O . ALA A 1 620 ? -32.896 8.630 -23.886 1.00 85.38 620 ALA A O 1
ATOM 4928 N N . LYS A 1 621 ? -31.681 7.606 -22.301 1.00 82.75 621 LYS A N 1
ATOM 4929 C CA . LYS A 1 621 ? -30.467 8.439 -22.468 1.00 82.75 621 LYS A CA 1
ATOM 4930 C C . LYS A 1 621 ? -29.853 8.334 -23.874 1.00 82.75 621 LYS A C 1
ATOM 4932 O O . LYS A 1 621 ? -29.260 9.300 -24.355 1.00 82.75 621 LYS A O 1
ATOM 4937 N N . MET A 1 622 ? -29.997 7.179 -24.523 1.00 87.50 622 MET A N 1
ATOM 4938 C CA . MET A 1 622 ? -29.569 6.917 -25.903 1.00 87.50 622 MET A CA 1
ATOM 4939 C C . MET A 1 622 ? -30.601 7.308 -26.971 1.00 87.50 622 MET A C 1
ATOM 4941 O O . MET A 1 622 ? -30.292 7.215 -28.157 1.00 87.50 622 MET A O 1
ATOM 4945 N N . GLN A 1 623 ? -31.811 7.721 -26.570 1.00 88.38 623 GLN A N 1
ATOM 4946 C CA . GLN A 1 623 ? -32.932 8.034 -27.468 1.00 88.38 623 GLN A CA 1
ATOM 4947 C C . GLN A 1 623 ? -33.225 6.891 -28.461 1.00 88.38 623 GLN A C 1
ATOM 4949 O O . GLN A 1 623 ? -33.393 7.110 -29.662 1.00 88.38 623 GLN A O 1
ATOM 4954 N N . LEU A 1 624 ? -33.233 5.646 -27.968 1.00 88.88 624 LEU A N 1
ATOM 4955 C CA . LEU A 1 624 ? -33.456 4.471 -28.814 1.00 88.88 624 LEU A CA 1
ATOM 4956 C C . LEU A 1 624 ? -34.876 4.449 -29.386 1.00 88.88 624 LEU A C 1
ATOM 4958 O O . LEU A 1 624 ? -35.844 4.802 -28.712 1.00 88.88 624 LEU A O 1
ATOM 4962 N N . LEU A 1 625 ? -35.003 3.964 -30.622 1.00 89.50 625 LEU A N 1
ATOM 4963 C CA . LEU A 1 625 ? -36.301 3.701 -31.230 1.00 89.50 625 LEU A CA 1
ATOM 4964 C C . LEU A 1 625 ? -36.891 2.433 -30.599 1.00 89.50 625 LEU A C 1
ATOM 4966 O O . LEU A 1 625 ? -36.489 1.316 -30.925 1.00 89.50 625 LEU A O 1
ATOM 4970 N N . LEU A 1 626 ? -37.816 2.622 -29.660 1.00 92.00 626 LEU A N 1
ATOM 4971 C CA . LEU A 1 626 ? -38.483 1.531 -28.958 1.00 92.00 626 LEU A CA 1
ATOM 4972 C C . LEU A 1 626 ? -39.744 1.097 -29.706 1.00 92.00 626 LEU A C 1
ATOM 4974 O O . LEU A 1 626 ? -40.629 1.900 -29.997 1.00 92.00 626 LEU A O 1
ATOM 4978 N N . SER A 1 627 ? -39.825 -0.200 -29.983 1.00 90.94 627 SER A N 1
ATOM 4979 C CA . SER A 1 627 ? -41.018 -0.863 -30.504 1.00 90.94 627 SER A CA 1
ATOM 4980 C C . SER A 1 627 ? -41.874 -1.381 -29.349 1.00 90.94 627 SER A C 1
ATOM 4982 O O . SER A 1 627 ? -41.346 -1.943 -28.388 1.00 90.94 627 SER A O 1
ATOM 4984 N N . ALA A 1 628 ? -43.191 -1.191 -29.434 1.00 89.12 628 ALA A N 1
ATOM 4985 C CA . ALA A 1 628 ? -44.129 -1.845 -28.528 1.00 89.12 628 ALA A CA 1
ATOM 4986 C C . ALA A 1 628 ? -44.210 -3.342 -28.859 1.00 89.12 628 ALA A C 1
ATOM 4988 O O . ALA A 1 628 ? -44.215 -3.724 -30.031 1.00 89.12 628 ALA A O 1
ATOM 4989 N N . ILE A 1 629 ? -44.293 -4.175 -27.827 1.00 89.75 629 ILE A N 1
ATOM 4990 C CA . ILE A 1 629 ? -44.437 -5.631 -27.935 1.00 89.75 629 ILE A CA 1
ATOM 4991 C C . ILE A 1 629 ? -45.664 -6.098 -27.151 1.00 89.75 629 ILE A C 1
ATOM 4993 O O . ILE A 1 629 ? -46.220 -5.347 -26.349 1.00 89.75 629 ILE A O 1
ATOM 4997 N N . GLN A 1 630 ? -46.086 -7.344 -27.371 1.00 85.00 630 GLN A N 1
ATOM 4998 C CA . GLN A 1 630 ? -47.061 -7.990 -26.496 1.00 85.00 630 GLN A CA 1
ATOM 4999 C C . GLN A 1 630 ? -46.496 -8.020 -25.062 1.00 85.00 630 GLN A C 1
ATOM 5001 O O . GLN A 1 630 ? -45.391 -8.540 -24.884 1.00 85.00 630 GLN A O 1
ATOM 5006 N N . PRO A 1 631 ? -47.204 -7.467 -24.056 1.00 83.88 631 PRO A N 1
ATOM 5007 C CA . PRO A 1 631 ? -46.728 -7.464 -22.679 1.00 83.88 631 PRO A CA 1
ATOM 5008 C C . PRO A 1 631 ? -46.463 -8.879 -22.171 1.00 83.88 631 PRO A C 1
ATOM 5010 O O . PRO A 1 631 ? -47.345 -9.738 -22.238 1.00 83.88 631 PRO A O 1
ATOM 5013 N N . PHE A 1 632 ? -45.265 -9.108 -21.636 1.00 83.81 632 PHE A N 1
ATOM 5014 C CA . PHE A 1 632 ? -44.912 -10.361 -20.976 1.00 83.81 632 PHE A CA 1
ATOM 5015 C C . PHE A 1 632 ? -44.331 -10.110 -19.587 1.00 83.81 632 PHE A C 1
ATOM 5017 O O . PHE A 1 632 ? -43.777 -9.047 -19.298 1.00 83.81 632 PHE A O 1
ATOM 5024 N N . LYS A 1 633 ? -44.483 -11.102 -18.708 1.00 83.25 633 LYS A N 1
ATOM 5025 C CA . LYS A 1 633 ? -44.006 -11.033 -17.329 1.00 83.25 633 LYS A CA 1
ATOM 5026 C C . LYS A 1 633 ? -42.645 -11.701 -17.211 1.00 83.25 633 LYS A C 1
ATOM 5028 O O . LYS A 1 633 ? -42.498 -12.864 -17.563 1.00 83.25 633 LYS A O 1
ATOM 5033 N N . VAL A 1 634 ? -41.681 -10.953 -16.689 1.00 81.62 634 VAL A N 1
ATOM 5034 C CA . VAL A 1 634 ? -40.345 -11.419 -16.333 1.00 81.62 634 VAL A CA 1
ATOM 5035 C C . VAL A 1 634 ? -40.351 -11.806 -14.858 1.00 81.62 634 VAL A C 1
ATOM 5037 O O . VAL A 1 634 ? -40.488 -10.933 -13.999 1.00 81.62 634 VAL A O 1
ATOM 5040 N N . GLN A 1 635 ? -40.226 -13.094 -14.551 1.00 74.25 635 GLN A N 1
ATOM 5041 C CA . GLN A 1 635 ? -40.097 -13.582 -13.182 1.00 74.25 635 GLN A CA 1
ATOM 5042 C C . GLN A 1 635 ? -38.720 -13.216 -12.613 1.00 74.25 635 GLN A C 1
ATOM 5044 O O . GLN A 1 635 ? -37.689 -13.330 -13.280 1.00 74.25 635 GLN A O 1
ATOM 5049 N N . THR A 1 636 ? -38.710 -12.769 -11.362 1.00 70.62 636 THR A N 1
ATOM 5050 C CA . THR A 1 636 ? -37.512 -12.337 -10.639 1.00 70.62 636 THR A CA 1
ATOM 5051 C C . THR A 1 636 ? -37.062 -13.392 -9.627 1.00 70.62 636 THR A C 1
ATOM 5053 O O . THR A 1 636 ? -37.867 -14.177 -9.129 1.00 70.62 636 THR A O 1
ATOM 5056 N N . GLY A 1 637 ? -35.782 -13.374 -9.237 1.00 54.41 637 GLY A N 1
ATOM 5057 C CA . GLY A 1 637 ? -35.191 -14.344 -8.292 1.00 54.41 637 GLY A CA 1
ATOM 5058 C C . GLY A 1 637 ? -35.782 -14.391 -6.867 1.00 54.41 637 GLY A C 1
ATOM 5059 O O . GLY A 1 637 ? -35.303 -15.157 -6.038 1.00 54.41 637 GLY A O 1
ATOM 5060 N N . ASN A 1 638 ? -36.806 -13.586 -6.566 1.00 51.50 638 ASN A N 1
ATOM 5061 C CA . ASN A 1 638 ? -37.602 -13.621 -5.332 1.00 51.50 638 ASN A CA 1
ATOM 5062 C C . ASN A 1 638 ? -39.084 -14.006 -5.565 1.00 51.50 638 ASN A C 1
ATOM 5064 O O . ASN A 1 638 ? -39.897 -13.846 -4.658 1.00 51.50 638 ASN A O 1
ATOM 5068 N N . GLY A 1 639 ? -39.448 -14.480 -6.763 1.00 55.16 639 GLY A N 1
ATOM 5069 C CA . GLY A 1 639 ? -40.807 -14.914 -7.116 1.00 55.16 639 GLY A CA 1
ATOM 5070 C C . GLY A 1 639 ? -41.796 -13.788 -7.444 1.00 55.16 639 GLY A C 1
ATOM 5071 O O . GLY A 1 639 ? -42.985 -14.055 -7.618 1.00 55.16 639 GLY A O 1
ATOM 5072 N N . ALA A 1 640 ? -41.336 -12.536 -7.528 1.00 68.12 640 ALA A N 1
ATOM 5073 C CA . ALA A 1 640 ? -42.128 -11.443 -8.085 1.00 68.12 640 ALA A CA 1
ATOM 5074 C C . ALA A 1 640 ? -42.057 -11.441 -9.626 1.00 68.12 640 ALA A C 1
ATOM 5076 O O . ALA A 1 640 ? -41.359 -12.249 -10.241 1.00 68.12 640 ALA A O 1
ATOM 5077 N N . TYR A 1 641 ? -42.802 -10.529 -10.254 1.00 77.50 641 TYR A N 1
ATOM 5078 C CA . TYR A 1 641 ? -42.836 -10.370 -11.706 1.00 77.50 641 TYR A CA 1
ATOM 5079 C C . TYR A 1 641 ? -42.736 -8.893 -12.086 1.00 77.50 641 TYR A C 1
ATOM 5081 O O . TYR A 1 641 ? -43.432 -8.054 -11.512 1.00 77.50 641 TYR A O 1
ATOM 5089 N N . LEU A 1 642 ? -41.912 -8.592 -13.087 1.00 78.94 642 LEU A N 1
ATOM 5090 C CA . LEU A 1 642 ? -41.858 -7.301 -13.773 1.00 78.94 642 LEU A CA 1
ATOM 5091 C C . LEU A 1 642 ? -42.534 -7.426 -15.140 1.00 78.94 642 LEU A C 1
ATOM 5093 O O . LEU A 1 642 ? -42.455 -8.476 -15.765 1.00 78.94 642 LEU A O 1
ATOM 5097 N N . GLU A 1 643 ? -43.188 -6.377 -15.629 1.00 83.50 643 GLU A N 1
ATOM 5098 C CA . GLU A 1 643 ? -43.822 -6.394 -16.953 1.00 83.50 643 GLU A CA 1
ATOM 5099 C C . GLU A 1 643 ? -42.922 -5.712 -17.991 1.00 83.50 643 GLU A C 1
ATOM 5101 O O . GLU A 1 643 ? -42.490 -4.575 -17.792 1.00 83.50 643 GLU A O 1
ATOM 5106 N N . CYS A 1 644 ? -42.640 -6.399 -19.099 1.00 87.25 644 CYS A N 1
ATOM 5107 C CA . CYS A 1 644 ? -41.921 -5.840 -20.239 1.00 87.25 644 CYS A CA 1
ATOM 5108 C C . CYS A 1 644 ? -42.894 -5.583 -21.395 1.00 87.25 644 CYS A C 1
ATOM 5110 O O . CYS A 1 644 ? -43.600 -6.488 -21.836 1.00 87.25 644 CYS A O 1
ATOM 5112 N N . THR A 1 645 ? -42.934 -4.339 -21.881 1.00 90.12 645 THR A N 1
ATOM 5113 C CA . THR A 1 645 ? -43.890 -3.864 -22.903 1.00 90.12 645 THR A CA 1
ATOM 5114 C C . THR A 1 645 ? -43.216 -3.235 -24.126 1.00 90.12 645 THR A C 1
ATOM 5116 O O . THR A 1 645 ? -43.889 -2.867 -25.093 1.00 90.12 645 THR A O 1
ATOM 5119 N N . GLN A 1 646 ? -41.884 -3.108 -24.110 1.00 93.00 646 GLN A N 1
ATOM 5120 C CA . GLN A 1 646 ? -41.094 -2.451 -25.152 1.00 93.00 646 GLN A CA 1
ATOM 5121 C C . GLN A 1 646 ? -39.779 -3.196 -25.417 1.00 93.00 646 GLN A C 1
ATOM 5123 O O . GLN A 1 646 ? -39.142 -3.682 -24.483 1.00 93.00 646 GLN A O 1
ATOM 5128 N N . LYS A 1 647 ? -39.321 -3.210 -26.675 1.00 93.88 647 LYS A N 1
ATOM 5129 C CA . LYS A 1 647 ? -37.956 -3.626 -27.044 1.00 93.88 647 LYS A CA 1
ATOM 5130 C C . LYS A 1 647 ? -37.301 -2.662 -28.030 1.00 93.88 647 LYS A C 1
ATOM 5132 O O . LYS A 1 647 ? -37.980 -2.071 -28.876 1.00 93.88 647 LYS A O 1
ATOM 5137 N N . CYS A 1 648 ? -35.977 -2.562 -27.967 1.00 93.25 648 CYS A N 1
ATOM 5138 C CA . CYS A 1 648 ? -35.163 -2.076 -29.077 1.00 93.25 648 CYS A CA 1
ATOM 5139 C C . CYS A 1 648 ? -34.741 -3.292 -29.912 1.00 93.25 648 CYS A C 1
ATOM 5141 O O . CYS A 1 648 ? -34.168 -4.230 -29.361 1.00 93.25 648 CYS A O 1
ATOM 5143 N N . ALA A 1 649 ? -35.065 -3.300 -31.204 1.00 91.25 649 ALA A N 1
ATOM 5144 C CA . ALA A 1 649 ? -34.645 -4.357 -32.122 1.00 91.25 649 ALA A CA 1
ATOM 5145 C C . ALA A 1 649 ? -33.358 -3.962 -32.862 1.00 91.25 649 ALA A C 1
ATOM 5147 O O . ALA A 1 649 ? -33.095 -2.767 -33.012 1.00 91.25 649 ALA A O 1
ATOM 5148 N N . ASP A 1 650 ? -32.593 -4.950 -33.336 1.00 88.56 650 ASP A N 1
ATOM 5149 C CA . ASP A 1 650 ? -31.374 -4.747 -34.146 1.00 88.56 650 ASP A CA 1
ATOM 5150 C C . ASP A 1 650 ? -30.345 -3.789 -33.492 1.00 88.56 650 ASP A C 1
ATOM 5152 O O . ASP A 1 650 ? -29.702 -2.951 -34.134 1.00 88.56 650 ASP A O 1
ATOM 5156 N N . PHE A 1 651 ? -30.194 -3.861 -32.163 1.00 93.69 651 PHE A N 1
ATOM 5157 C CA . PHE A 1 651 ? -29.282 -2.982 -31.438 1.00 93.69 651 PHE A CA 1
ATOM 5158 C C . PHE A 1 651 ? -27.831 -3.387 -31.716 1.00 93.69 651 PHE A C 1
ATOM 5160 O O . PHE A 1 651 ? -27.333 -4.396 -31.215 1.00 93.69 651 PHE A O 1
ATOM 5167 N N . GLN A 1 652 ? -27.129 -2.570 -32.503 1.00 94.44 652 GLN A N 1
ATOM 5168 C CA . GLN A 1 652 ? -25.703 -2.747 -32.766 1.00 94.44 652 GLN A CA 1
ATOM 5169 C C . GLN A 1 652 ? -24.879 -2.539 -31.483 1.00 94.44 652 GLN A C 1
ATOM 5171 O O . GLN A 1 652 ? -24.696 -1.406 -31.032 1.00 94.44 652 GLN A O 1
ATOM 5176 N N . LEU A 1 653 ? -24.343 -3.622 -30.927 1.00 92.88 653 LEU A N 1
ATOM 5177 C CA . LEU A 1 653 ? -23.481 -3.640 -29.750 1.00 92.88 653 LEU A CA 1
ATOM 5178 C C . LEU A 1 653 ? -22.066 -4.074 -30.150 1.00 92.88 653 LEU A C 1
ATOM 5180 O O . LEU A 1 653 ? -21.838 -5.213 -30.551 1.00 92.88 653 LEU A O 1
ATOM 5184 N N . ILE A 1 654 ? -21.094 -3.178 -30.010 1.00 87.88 654 ILE A N 1
ATOM 5185 C CA . ILE A 1 654 ? -19.678 -3.486 -30.231 1.00 87.88 654 ILE A CA 1
ATOM 5186 C C . ILE A 1 654 ? -19.082 -3.954 -28.901 1.00 87.88 654 ILE A C 1
ATOM 5188 O O . ILE A 1 654 ? -19.001 -3.160 -27.965 1.00 87.88 654 ILE A O 1
ATOM 5192 N N . VAL A 1 655 ? -18.649 -5.213 -28.805 1.00 79.50 655 VAL A N 1
ATOM 5193 C CA . VAL A 1 655 ? -17.978 -5.770 -27.618 1.00 79.50 655 VAL A CA 1
ATOM 5194 C C . VAL A 1 655 ? -16.579 -6.227 -28.000 1.00 79.50 655 VAL A C 1
ATOM 5196 O O . VAL A 1 655 ? -16.410 -7.128 -28.816 1.00 79.50 655 VAL A O 1
ATOM 5199 N N . GLN A 1 656 ? -15.569 -5.622 -27.372 1.00 70.12 656 GLN A N 1
ATOM 5200 C CA . GLN A 1 656 ? -14.163 -6.025 -27.508 1.00 70.12 656 GLN A CA 1
ATOM 5201 C C . GLN A 1 656 ? -13.700 -6.198 -28.966 1.00 70.12 656 GLN A C 1
ATOM 5203 O O . GLN A 1 656 ? -12.996 -7.155 -29.272 1.00 70.12 656 GLN A O 1
ATOM 5208 N N . ASP A 1 657 ? -14.052 -5.221 -29.808 1.00 73.00 657 ASP A N 1
ATOM 5209 C CA . ASP A 1 657 ? -13.731 -5.103 -31.242 1.00 73.00 657 ASP A CA 1
ATOM 5210 C C . ASP A 1 657 ? -14.583 -5.976 -32.188 1.00 73.00 657 ASP A C 1
ATOM 5212 O O . ASP A 1 657 ? -14.552 -5.773 -33.401 1.00 73.00 657 ASP A O 1
ATOM 5216 N N . HIS A 1 658 ? -15.443 -6.850 -31.654 1.00 77.25 658 HIS A N 1
ATOM 5217 C CA . HIS A 1 658 ? -16.436 -7.597 -32.428 1.00 77.25 658 HIS A CA 1
ATOM 5218 C C . HIS A 1 658 ? -17.801 -6.885 -32.396 1.00 77.25 658 HIS A C 1
ATOM 5220 O O . HIS A 1 658 ? -18.277 -6.466 -31.339 1.00 77.25 658 HIS A O 1
ATOM 5226 N N . VAL A 1 659 ? -18.454 -6.755 -33.554 1.00 87.00 659 VAL A N 1
ATOM 5227 C CA . VAL A 1 659 ? -19.819 -6.208 -33.661 1.00 87.00 659 VAL A CA 1
ATOM 5228 C C . VAL A 1 659 ? -20.845 -7.329 -33.512 1.00 87.00 659 VAL A C 1
ATOM 5230 O O . VAL A 1 659 ? -20.724 -8.359 -34.176 1.00 87.00 659 VAL A O 1
ATOM 5233 N N . PHE A 1 660 ? -21.865 -7.105 -32.690 1.00 88.44 660 PHE A N 1
ATOM 5234 C CA . PHE A 1 660 ? -23.066 -7.928 -32.563 1.00 88.44 660 PHE A CA 1
ATOM 5235 C C . PHE A 1 660 ? -24.300 -7.065 -32.839 1.00 88.44 660 PHE A C 1
ATOM 5237 O O . PHE A 1 660 ? -24.269 -5.850 -32.636 1.00 88.44 660 PHE A O 1
ATOM 5244 N N . PHE A 1 661 ? -25.384 -7.691 -33.279 1.00 90.81 661 PHE A N 1
ATOM 5245 C CA . PHE A 1 661 ? -26.703 -7.074 -33.381 1.00 90.81 661 PHE A CA 1
ATOM 5246 C C . PHE A 1 661 ? -27.626 -7.884 -32.480 1.00 90.81 661 PHE A C 1
ATOM 5248 O O . PHE A 1 661 ? -27.632 -9.108 -32.575 1.00 90.81 661 PHE A O 1
ATOM 5255 N N . VAL A 1 662 ? -28.311 -7.224 -31.548 1.00 93.19 662 VAL A N 1
ATOM 5256 C CA . VAL A 1 662 ? -29.089 -7.896 -30.498 1.00 93.19 662 VAL A CA 1
ATOM 5257 C C . VAL A 1 662 ? -30.443 -7.226 -30.307 1.00 93.19 662 VAL A C 1
ATOM 5259 O O . VAL A 1 662 ? -30.544 -6.004 -30.253 1.00 93.19 662 VAL A O 1
ATOM 5262 N N . ASP A 1 663 ? -31.494 -8.022 -30.155 1.00 91.94 663 ASP A N 1
ATOM 5263 C CA . ASP A 1 663 ? -32.784 -7.526 -29.677 1.00 91.94 663 ASP A CA 1
ATOM 5264 C C . ASP A 1 663 ? -32.730 -7.386 -28.151 1.00 91.94 663 ASP A C 1
ATOM 5266 O O . ASP A 1 663 ? -32.383 -8.345 -27.463 1.00 91.94 663 ASP A O 1
ATOM 5270 N N . LEU A 1 664 ? -33.068 -6.204 -27.624 1.00 94.56 664 LEU A N 1
ATOM 5271 C CA . LEU A 1 664 ? -32.983 -5.858 -26.201 1.00 94.56 664 LEU A CA 1
ATOM 5272 C C . LEU A 1 664 ? -34.353 -5.457 -25.641 1.00 94.56 664 LEU A C 1
ATOM 5274 O O . LEU A 1 664 ? -34.923 -4.428 -26.019 1.00 94.56 664 LEU A O 1
ATOM 5278 N N . CYS A 1 665 ? -34.862 -6.243 -24.696 1.00 93.69 665 CYS A N 1
ATOM 5279 C CA . CYS A 1 665 ? -36.106 -5.968 -23.977 1.00 93.69 665 CYS A CA 1
ATOM 5280 C C . CYS A 1 665 ? -35.888 -4.873 -22.919 1.00 93.69 665 CYS A C 1
ATOM 5282 O O . CYS A 1 665 ? -34.890 -4.884 -22.198 1.00 93.69 665 CYS A O 1
ATOM 5284 N N . VAL A 1 666 ? -36.798 -3.904 -22.812 1.00 91.00 666 VAL A N 1
ATOM 5285 C CA . VAL A 1 666 ? -36.632 -2.759 -21.901 1.00 91.00 666 VAL A CA 1
ATOM 5286 C C . VAL A 1 666 ? -37.133 -3.120 -20.504 1.00 91.00 666 VAL A C 1
ATOM 5288 O O . VAL A 1 666 ? -38.306 -3.449 -20.328 1.00 91.00 666 VAL A O 1
ATOM 5291 N N . LEU A 1 667 ? -36.253 -3.034 -19.504 1.00 87.31 667 LEU A N 1
ATOM 5292 C CA . LEU A 1 667 ? -36.555 -3.372 -18.108 1.00 87.31 667 LEU A CA 1
ATOM 5293 C C . LEU A 1 667 ? -35.729 -2.485 -17.154 1.00 87.31 667 LEU A C 1
ATOM 5295 O O . LEU A 1 667 ? -34.646 -2.031 -17.520 1.00 87.31 667 LEU A O 1
ATOM 5299 N N . ASP A 1 668 ? -36.202 -2.206 -15.935 1.00 80.56 668 ASP A N 1
ATOM 5300 C CA . ASP A 1 668 ? -35.430 -1.404 -14.963 1.00 80.56 668 ASP A CA 1
ATOM 5301 C C . ASP A 1 668 ? -34.480 -2.279 -14.126 1.00 80.56 668 ASP A C 1
ATOM 5303 O O . ASP A 1 668 ? -34.734 -2.616 -12.970 1.00 80.56 668 ASP A O 1
ATOM 5307 N N . ILE A 1 669 ? -33.386 -2.693 -14.766 1.00 79.06 669 ILE A N 1
ATOM 5308 C CA . ILE A 1 669 ? -32.314 -3.515 -14.186 1.00 79.06 669 ILE A CA 1
ATOM 5309 C C . ILE A 1 669 ? -31.287 -2.674 -13.408 1.00 79.06 669 ILE A C 1
ATOM 5311 O O . ILE A 1 669 ? -31.107 -1.478 -13.665 1.00 79.06 669 ILE A O 1
ATOM 5315 N N . LYS A 1 670 ? -30.570 -3.281 -12.456 1.00 62.97 670 LYS A N 1
ATOM 5316 C CA . LYS A 1 670 ? -29.538 -2.611 -11.636 1.00 62.97 670 LYS A CA 1
ATOM 5317 C C . LYS A 1 670 ? -28.153 -3.207 -11.907 1.00 62.97 670 LYS A C 1
ATOM 5319 O O . LYS A 1 670 ? -28.019 -4.356 -12.303 1.00 62.97 670 LYS A O 1
ATOM 5324 N N . GLY A 1 671 ? -27.093 -2.421 -11.701 1.00 61.38 671 GLY A N 1
ATOM 5325 C CA . GLY A 1 671 ? -25.693 -2.875 -11.787 1.00 61.38 671 GLY A CA 1
ATOM 5326 C C . GLY A 1 671 ? -25.167 -3.307 -13.170 1.00 61.38 671 GLY A C 1
ATOM 5327 O O . GLY A 1 671 ? -23.989 -3.657 -13.274 1.00 61.38 671 GLY A O 1
ATOM 5328 N N . ALA A 1 672 ? -25.982 -3.272 -14.224 1.00 74.44 672 ALA A N 1
ATOM 5329 C CA . ALA A 1 672 ? -25.581 -3.393 -15.626 1.00 74.44 672 ALA A CA 1
ATOM 5330 C C . ALA A 1 672 ? -26.436 -2.450 -16.492 1.00 74.44 672 ALA A C 1
ATOM 5332 O O . ALA A 1 672 ? -27.563 -2.120 -16.120 1.00 74.44 672 ALA A O 1
ATOM 5333 N N . ASP A 1 673 ? -25.899 -2.020 -17.634 1.00 86.75 673 ASP A N 1
ATOM 5334 C CA . ASP A 1 673 ? -26.636 -1.210 -18.614 1.00 86.75 673 ASP A CA 1
ATOM 5335 C C . ASP A 1 673 ? -27.361 -2.110 -19.626 1.00 86.75 673 ASP A C 1
ATOM 5337 O O . ASP A 1 673 ? -28.479 -1.807 -20.048 1.00 86.75 673 ASP A O 1
ATOM 5341 N N . ILE A 1 674 ? -26.722 -3.232 -19.983 1.00 91.38 674 ILE A N 1
ATOM 5342 C CA . ILE A 1 674 ? -27.240 -4.299 -20.846 1.00 91.38 674 ILE A CA 1
ATOM 5343 C C . ILE A 1 674 ? -26.953 -5.658 -20.194 1.00 91.38 674 ILE A C 1
ATOM 5345 O O . ILE A 1 674 ? -25.882 -5.872 -19.621 1.00 91.38 674 ILE A O 1
ATOM 5349 N N . VAL A 1 675 ? -27.890 -6.592 -20.330 1.00 90.06 675 VAL A N 1
ATOM 5350 C CA . VAL A 1 675 ? -27.733 -8.015 -20.007 1.00 90.06 675 VAL A CA 1
ATOM 5351 C C . VAL A 1 675 ? -27.885 -8.803 -21.302 1.00 90.06 675 VAL A C 1
ATOM 5353 O O . VAL A 1 675 ? -28.874 -8.623 -22.011 1.00 90.06 675 VAL A O 1
ATOM 5356 N N . LEU A 1 676 ? -26.920 -9.666 -21.608 1.00 90.62 676 LEU A N 1
ATOM 5357 C CA . LEU A 1 676 ? -27.007 -10.651 -22.684 1.00 90.62 676 LEU A CA 1
ATOM 5358 C C . LEU A 1 676 ? -27.328 -12.007 -22.053 1.00 90.62 676 LEU A C 1
ATOM 5360 O O . LEU A 1 676 ? -26.526 -12.540 -21.281 1.00 90.62 676 LEU A O 1
ATOM 5364 N N . GLY A 1 677 ? -28.530 -12.498 -22.341 1.00 84.00 677 GLY A N 1
ATOM 5365 C CA . GLY A 1 677 ? -29.103 -13.706 -21.760 1.00 84.00 677 GLY A CA 1
ATOM 5366 C C . GLY A 1 677 ? -28.943 -14.937 -22.650 1.00 84.00 677 GLY A C 1
ATOM 5367 O O . GLY A 1 677 ? -28.270 -14.904 -23.684 1.00 84.00 677 GLY A O 1
ATOM 5368 N N . VAL A 1 678 ? -29.632 -16.017 -22.279 1.00 78.50 678 VAL A N 1
ATOM 5369 C CA . VAL A 1 678 ? -29.711 -17.275 -23.041 1.00 78.50 678 VAL A CA 1
ATOM 5370 C C . VAL A 1 678 ? -30.135 -17.033 -24.495 1.00 78.50 678 VAL A C 1
ATOM 5372 O O . VAL A 1 678 ? -29.581 -17.667 -25.386 1.00 78.50 678 VAL A O 1
ATOM 5375 N N . GLN A 1 679 ? -31.026 -16.066 -24.744 1.00 81.62 679 GLN A N 1
ATOM 5376 C CA . GLN A 1 679 ? -31.412 -15.604 -26.081 1.00 81.62 679 GLN A CA 1
ATOM 5377 C C . GLN A 1 679 ? -30.206 -15.297 -26.987 1.00 81.62 679 GLN A C 1
ATOM 5379 O O . GLN A 1 679 ? -30.137 -15.834 -28.084 1.00 81.62 679 GLN A O 1
ATOM 5384 N N . TRP A 1 680 ? -29.251 -14.471 -26.540 1.00 89.69 680 TRP A N 1
ATOM 5385 C CA . TRP A 1 680 ? -28.032 -14.189 -27.311 1.00 89.69 680 TRP A CA 1
ATOM 5386 C C . TRP A 1 680 ? -27.044 -15.357 -27.281 1.00 89.69 680 TRP A C 1
ATOM 5388 O O . TRP A 1 680 ? -26.432 -15.667 -28.296 1.00 89.69 680 TRP A O 1
ATOM 5398 N N . LEU A 1 681 ? -26.892 -16.035 -26.137 1.00 80.94 681 LEU A N 1
ATOM 5399 C CA . LEU A 1 681 ? -25.953 -17.155 -26.003 1.00 80.94 681 LEU A CA 1
ATOM 5400 C C . LEU A 1 681 ? -26.279 -18.307 -26.973 1.00 80.94 681 LEU A C 1
ATOM 5402 O O . LEU A 1 681 ? -25.366 -18.900 -27.542 1.00 80.94 681 LEU A O 1
ATOM 5406 N N . ALA A 1 682 ? -27.562 -18.592 -27.210 1.00 76.88 682 ALA A N 1
ATOM 5407 C CA . ALA A 1 682 ? -28.009 -19.641 -28.126 1.00 76.88 682 ALA A CA 1
ATOM 5408 C C . ALA A 1 682 ? -27.629 -19.383 -29.600 1.00 76.88 682 ALA A C 1
ATOM 5410 O O . ALA A 1 682 ? -27.509 -20.331 -30.374 1.00 76.88 682 ALA A O 1
ATOM 5411 N N . GLU A 1 683 ? -27.393 -18.127 -29.993 1.00 80.50 683 GLU A N 1
ATOM 5412 C CA . GLU A 1 683 ? -26.994 -17.748 -31.358 1.00 80.50 683 GLU A CA 1
ATOM 5413 C C . GLU A 1 683 ? -25.509 -18.044 -31.657 1.00 80.50 683 GLU A C 1
ATOM 5415 O O . GLU A 1 683 ? -25.082 -17.969 -32.810 1.00 80.50 683 GLU A O 1
ATOM 5420 N N . LEU A 1 684 ? -24.705 -18.370 -30.636 1.00 77.19 684 LEU A N 1
ATOM 5421 C CA . LEU A 1 684 ? -23.239 -18.458 -30.731 1.00 77.19 684 LEU A CA 1
ATOM 5422 C C . LEU A 1 684 ? -22.697 -19.882 -30.941 1.00 77.19 684 LEU A C 1
ATOM 5424 O O . LEU A 1 684 ? -21.489 -20.049 -31.118 1.00 77.19 684 LEU A O 1
ATOM 5428 N N . GLY A 1 685 ? -23.563 -20.900 -30.918 1.00 78.06 685 GLY A N 1
ATOM 5429 C CA . GLY A 1 685 ? -23.171 -22.307 -31.045 1.00 78.06 685 GLY A CA 1
ATOM 5430 C C . GLY A 1 685 ? -22.360 -22.815 -29.846 1.00 78.06 685 GLY A C 1
ATOM 5431 O O . GLY A 1 685 ? -22.719 -22.568 -28.695 1.00 78.06 685 GLY A O 1
ATOM 5432 N N . ASP A 1 686 ? -21.271 -23.540 -30.111 1.00 72.94 686 ASP A N 1
ATOM 5433 C CA . ASP A 1 686 ? -20.414 -24.109 -29.065 1.00 72.94 686 ASP A CA 1
ATOM 5434 C C . ASP A 1 686 ? -19.632 -23.017 -28.313 1.00 72.94 686 ASP A C 1
ATOM 5436 O O . ASP A 1 686 ? -18.671 -22.430 -28.821 1.00 72.94 686 ASP A O 1
ATOM 5440 N N . ILE A 1 687 ? -20.020 -22.778 -27.056 1.00 76.00 687 ILE A N 1
ATOM 5441 C CA . ILE A 1 687 ? -19.372 -21.817 -26.159 1.00 76.00 687 ILE A CA 1
ATOM 5442 C C . ILE A 1 687 ? -18.491 -22.548 -25.139 1.00 76.00 687 ILE A C 1
ATOM 5444 O O . ILE A 1 687 ? -18.961 -23.357 -24.344 1.00 76.00 687 ILE A O 1
ATOM 5448 N N . THR A 1 688 ? -17.215 -22.165 -25.062 1.00 72.56 688 THR A N 1
ATOM 5449 C CA . THR A 1 688 ? -16.322 -22.513 -23.946 1.00 72.56 688 THR A CA 1
ATOM 5450 C C . THR A 1 688 ? -16.227 -21.344 -22.961 1.00 72.56 688 THR A C 1
ATOM 5452 O O . THR A 1 688 ? -15.636 -20.309 -23.283 1.00 72.56 688 THR A O 1
ATOM 5455 N N . ILE A 1 689 ? -16.757 -21.506 -21.742 1.00 66.75 689 ILE A N 1
ATOM 5456 C CA . ILE A 1 689 ? -16.605 -20.536 -20.641 1.00 66.75 689 ILE A CA 1
ATOM 5457 C C . ILE A 1 689 ? -15.593 -21.061 -19.618 1.00 66.75 689 ILE A C 1
ATOM 5459 O O . ILE A 1 689 ? -15.742 -22.154 -19.079 1.00 66.75 689 ILE A O 1
ATOM 5463 N N . ASN A 1 690 ? -14.580 -20.254 -19.303 1.00 67.38 690 ASN A N 1
ATOM 5464 C CA . ASN A 1 690 ? -13.676 -20.484 -18.179 1.00 67.38 690 ASN A CA 1
ATOM 5465 C C . ASN A 1 690 ? -14.010 -19.488 -17.055 1.00 67.38 690 ASN A C 1
ATOM 5467 O O . ASN A 1 690 ? -13.681 -18.301 -17.139 1.00 67.38 690 ASN A O 1
ATOM 5471 N N . HIS A 1 691 ? -14.649 -19.997 -15.998 1.00 55.03 691 HIS A N 1
ATOM 5472 C CA . HIS A 1 691 ? -15.076 -19.215 -14.835 1.00 55.03 691 HIS A CA 1
ATOM 5473 C C . HIS A 1 691 ? -13.941 -18.851 -13.858 1.00 55.03 691 HIS A C 1
ATOM 5475 O O . HIS A 1 691 ? -14.145 -17.949 -13.050 1.00 55.03 691 HIS A O 1
ATOM 5481 N N . LYS A 1 692 ? -12.752 -19.485 -13.922 1.00 53.19 692 LYS A N 1
ATOM 5482 C CA . LYS A 1 692 ? -11.566 -19.020 -13.164 1.00 53.19 692 LYS A CA 1
ATOM 5483 C C . LYS A 1 692 ? -10.963 -17.788 -13.837 1.00 53.19 692 LYS A C 1
ATOM 5485 O O . LYS A 1 692 ? -10.629 -16.813 -13.174 1.00 53.19 692 LYS A O 1
ATOM 5490 N N . ASP A 1 693 ? -10.797 -17.844 -15.155 1.00 52.38 693 ASP A N 1
ATOM 5491 C CA . ASP A 1 693 ? -10.124 -16.793 -15.918 1.00 52.38 693 ASP A CA 1
ATOM 5492 C C . ASP A 1 693 ? -11.036 -15.635 -16.340 1.00 52.38 693 ASP A C 1
ATOM 5494 O O . ASP A 1 693 ? -10.513 -14.645 -16.859 1.00 52.38 693 ASP A O 1
ATOM 5498 N N . LEU A 1 694 ? -12.354 -15.774 -16.150 1.00 61.41 694 LEU A N 1
ATOM 5499 C CA . LEU A 1 694 ? -13.404 -14.905 -16.691 1.00 61.41 694 LEU A CA 1
ATOM 5500 C C . LEU A 1 694 ? -13.201 -14.643 -18.190 1.00 61.41 694 LEU A C 1
ATOM 5502 O O . LEU A 1 694 ? -13.063 -13.504 -18.642 1.00 61.41 694 LEU A O 1
ATOM 5506 N N . THR A 1 695 ? -13.164 -15.730 -18.970 1.00 70.06 695 THR A N 1
ATOM 5507 C CA . THR A 1 695 ? -13.122 -15.654 -20.439 1.00 70.06 695 THR A CA 1
ATOM 5508 C C . THR A 1 695 ? -14.109 -16.611 -21.089 1.00 70.06 695 THR A C 1
ATOM 5510 O O . THR A 1 695 ? -14.181 -17.775 -20.699 1.00 70.06 695 THR A O 1
ATOM 5513 N N . MET A 1 696 ? -14.784 -16.139 -22.132 1.00 78.50 696 MET A N 1
ATOM 5514 C CA . MET A 1 696 ? -15.729 -16.883 -22.965 1.00 78.50 696 MET A CA 1
ATOM 5515 C C . MET A 1 696 ? -15.189 -16.925 -24.395 1.00 78.50 696 MET A C 1
ATOM 5517 O O . MET A 1 696 ? -14.744 -15.897 -24.901 1.00 78.50 696 MET A O 1
ATOM 5521 N N . SER A 1 697 ? -15.208 -18.091 -25.039 1.00 78.50 697 SER A N 1
ATOM 5522 C CA . SER A 1 697 ? -14.760 -18.262 -26.430 1.00 78.50 697 SER A CA 1
ATOM 5523 C C . SER A 1 697 ? -15.784 -19.067 -27.226 1.00 78.50 697 SER A C 1
ATOM 5525 O O . SER A 1 697 ? -16.352 -20.011 -26.682 1.00 78.50 697 SER A O 1
ATOM 5527 N N . PHE A 1 698 ? -16.011 -18.701 -28.485 1.00 83.50 698 PHE A N 1
ATOM 5528 C CA . PHE A 1 698 ? -16.957 -19.354 -29.397 1.00 83.50 698 PHE A CA 1
ATOM 5529 C C . PHE A 1 698 ? -16.547 -19.111 -30.858 1.00 83.50 698 PHE A C 1
ATOM 5531 O O . PHE A 1 698 ? -15.719 -18.240 -31.141 1.00 83.50 698 PHE A O 1
ATOM 5538 N N . GLN A 1 699 ? -17.114 -19.880 -31.787 1.00 75.88 699 GLN A N 1
ATOM 5539 C CA . GLN A 1 699 ? -16.766 -19.830 -33.209 1.00 75.88 699 GLN A CA 1
ATOM 5540 C C . GLN A 1 699 ? -17.885 -19.167 -34.023 1.00 75.88 699 GLN A C 1
ATOM 5542 O O . GLN A 1 699 ? -19.030 -19.605 -33.987 1.00 75.88 699 GLN A O 1
ATOM 5547 N N . ARG A 1 700 ? -17.556 -18.128 -34.798 1.00 70.69 700 ARG A N 1
ATOM 5548 C CA . ARG A 1 700 ? -18.503 -17.361 -35.620 1.00 70.69 700 ARG A CA 1
ATOM 5549 C C . ARG A 1 700 ? -18.115 -17.441 -37.098 1.00 70.69 700 ARG A C 1
ATOM 5551 O O . ARG A 1 700 ? -17.401 -16.592 -37.628 1.00 70.69 700 ARG A O 1
ATOM 5558 N N . GLY A 1 701 ? -18.568 -18.497 -37.772 1.00 77.06 701 GLY A N 1
ATOM 5559 C CA . GLY A 1 701 ? -18.085 -18.829 -39.116 1.00 77.06 701 GLY A CA 1
ATOM 5560 C C . GLY A 1 701 ? -16.607 -19.220 -39.062 1.00 77.06 701 GLY A C 1
ATOM 5561 O O . GLY A 1 701 ? -16.240 -20.118 -38.310 1.00 77.06 701 GLY A O 1
ATOM 5562 N N . GLU A 1 702 ? -15.745 -18.534 -39.812 1.00 71.25 702 GLU A N 1
ATOM 5563 C CA . GLU A 1 702 ? -14.284 -18.726 -39.738 1.00 71.25 702 GLU A CA 1
ATOM 5564 C C . GLU A 1 702 ? -13.622 -17.921 -38.595 1.00 71.25 702 GLU A C 1
ATOM 5566 O O . GLU A 1 702 ? -12.474 -18.183 -38.236 1.00 71.25 702 GLU A O 1
ATOM 5571 N N . GLU A 1 703 ? -14.332 -16.974 -37.970 1.00 64.06 703 GLU A N 1
ATOM 5572 C CA . GLU A 1 703 ? -13.805 -16.114 -36.902 1.00 64.06 703 GLU A CA 1
ATOM 5573 C C . GLU A 1 703 ? -13.889 -16.793 -35.522 1.00 64.06 703 GLU A C 1
ATOM 5575 O O . GLU A 1 703 ? -14.977 -17.047 -35.006 1.00 64.06 703 GLU A O 1
ATOM 5580 N N . ALA A 1 704 ? -12.742 -17.033 -34.882 1.00 74.06 704 ALA A N 1
ATOM 5581 C CA . ALA A 1 704 ? -12.687 -17.448 -33.480 1.00 74.06 704 ALA A CA 1
ATOM 5582 C C . ALA A 1 704 ? -12.778 -16.217 -32.559 1.00 74.06 704 ALA A C 1
ATOM 5584 O O . ALA A 1 704 ? -11.861 -15.394 -32.518 1.00 74.06 704 ALA A O 1
ATOM 5585 N N . VAL A 1 705 ? -13.872 -16.090 -31.805 1.00 70.62 705 VAL A N 1
ATOM 5586 C CA . VAL A 1 705 ? -14.144 -14.945 -30.922 1.00 70.62 705 VAL A CA 1
ATOM 5587 C C . VAL A 1 705 ? -13.782 -15.298 -29.478 1.00 70.62 705 VAL A C 1
ATOM 5589 O O . VAL A 1 705 ? -14.122 -16.379 -28.995 1.00 70.62 705 VAL A O 1
ATOM 5592 N N . ARG A 1 706 ? -13.118 -14.381 -28.755 1.00 77.50 706 ARG A N 1
ATOM 5593 C CA . ARG A 1 706 ? -12.813 -14.548 -27.321 1.00 77.50 706 ARG A CA 1
ATOM 5594 C C . ARG A 1 706 ? -12.997 -13.259 -26.521 1.00 77.50 706 ARG A C 1
ATOM 5596 O O . ARG A 1 706 ? -12.211 -12.323 -26.644 1.00 77.50 706 ARG A O 1
ATOM 5603 N N . LEU A 1 707 ? -13.976 -13.274 -25.622 1.00 73.00 707 LEU A N 1
ATOM 5604 C CA . LEU A 1 707 ? -14.291 -12.200 -24.681 1.00 73.00 707 LEU A CA 1
ATOM 5605 C C . LEU A 1 707 ? -13.605 -12.453 -23.328 1.00 73.00 707 LEU A C 1
ATOM 5607 O O . LEU A 1 707 ? -13.530 -13.600 -22.878 1.00 73.00 707 LEU A O 1
ATOM 5611 N N . GLN A 1 708 ? -13.093 -11.405 -22.674 1.00 64.75 708 GLN A N 1
ATOM 5612 C CA . GLN A 1 708 ? -12.355 -11.504 -21.398 1.00 64.75 708 GLN A CA 1
ATOM 5613 C C . GLN A 1 708 ? -12.682 -10.349 -20.439 1.00 64.75 708 GLN A C 1
ATOM 5615 O O . GLN A 1 708 ? -12.960 -9.243 -20.894 1.00 64.75 708 GLN A O 1
ATOM 5620 N N . ASP A 1 709 ? -12.593 -10.566 -19.126 1.00 59.09 709 ASP A N 1
ATOM 5621 C CA . ASP A 1 709 ? -12.821 -9.509 -18.126 1.00 59.09 709 ASP A CA 1
ATOM 5622 C C . ASP A 1 709 ? -11.840 -8.308 -18.221 1.00 59.09 709 ASP A C 1
ATOM 5624 O O . ASP A 1 709 ? -10.705 -8.396 -18.713 1.00 59.09 709 ASP A O 1
ATOM 5628 N N . HIS A 1 710 ? -12.311 -7.161 -17.719 1.00 46.97 710 HIS A N 1
ATOM 5629 C CA . HIS A 1 710 ? -11.692 -5.839 -17.751 1.00 46.97 710 HIS A CA 1
ATOM 5630 C C . HIS A 1 710 ? -10.218 -5.832 -17.310 1.00 46.97 710 HIS A C 1
ATOM 5632 O O . HIS A 1 710 ? -9.394 -5.207 -17.983 1.00 46.97 710 HIS A O 1
ATOM 5638 N N . TYR A 1 711 ? -9.849 -6.552 -16.239 1.00 44.12 711 TYR A N 1
ATOM 5639 C CA . TYR A 1 711 ? -8.474 -6.533 -15.709 1.00 44.12 711 TYR A CA 1
ATOM 5640 C C . TYR A 1 711 ? -7.436 -6.997 -16.746 1.00 44.12 711 TYR A C 1
ATOM 5642 O O . TYR A 1 711 ? -6.337 -6.448 -16.820 1.00 44.12 711 TYR A O 1
ATOM 5650 N N . LYS A 1 712 ? -7.792 -7.975 -17.590 1.00 47.59 712 LYS A N 1
ATOM 5651 C CA . LYS A 1 712 ? -6.882 -8.545 -18.595 1.00 47.59 712 LYS A CA 1
ATOM 5652 C C . LYS A 1 712 ? -6.805 -7.700 -19.868 1.00 47.59 712 LYS A C 1
ATOM 5654 O O . LYS A 1 712 ? -5.696 -7.477 -20.351 1.00 47.59 712 LYS A O 1
ATOM 5659 N N . LYS A 1 713 ? -7.933 -7.201 -20.404 1.00 41.09 713 LYS A N 1
ATOM 5660 C CA . LYS A 1 713 ? -7.927 -6.436 -21.675 1.00 41.09 713 LYS A CA 1
ATOM 5661 C C . LYS A 1 713 ? -7.661 -4.930 -21.508 1.00 41.09 713 LYS A C 1
ATOM 5663 O O . LYS A 1 713 ? -7.062 -4.351 -22.405 1.00 41.09 713 LYS A O 1
ATOM 5668 N N . VAL A 1 714 ? -8.040 -4.293 -20.391 1.00 37.78 714 VAL A N 1
ATOM 5669 C CA . VAL A 1 714 ? -7.892 -2.826 -20.223 1.00 37.78 714 VAL A CA 1
ATOM 5670 C C . VAL A 1 714 ? -6.531 -2.425 -19.649 1.00 37.78 714 VAL A C 1
ATOM 5672 O O . VAL A 1 714 ? -5.927 -1.476 -20.140 1.00 37.78 714 VAL A O 1
ATOM 5675 N N . LEU A 1 715 ? -5.996 -3.164 -18.669 1.00 42.12 715 LEU A N 1
ATOM 5676 C CA . LEU A 1 715 ? -4.627 -2.939 -18.173 1.00 42.12 715 LEU A CA 1
ATOM 5677 C C . LEU A 1 715 ? -3.552 -3.641 -19.020 1.00 42.12 715 LEU A C 1
ATOM 5679 O O . LEU A 1 715 ? -2.378 -3.283 -18.920 1.00 42.12 715 LEU A O 1
ATOM 5683 N N . GLY A 1 716 ? -3.925 -4.652 -19.816 1.00 47.09 716 GLY A N 1
ATOM 5684 C CA . GLY A 1 716 ? -3.010 -5.406 -20.682 1.00 47.09 716 GLY A CA 1
ATOM 5685 C C . GLY A 1 716 ? -1.932 -6.207 -19.937 1.00 47.09 716 GLY A C 1
ATOM 5686 O O . GLY A 1 716 ? -0.903 -6.540 -20.523 1.00 47.09 716 GLY A O 1
ATOM 5687 N N . ARG A 1 717 ? -2.116 -6.482 -18.636 1.00 50.31 717 ARG A N 1
ATOM 5688 C CA . ARG A 1 717 ? -1.101 -7.090 -17.758 1.00 50.31 717 ARG A CA 1
ATOM 5689 C C . ARG A 1 717 ? -1.573 -8.426 -17.195 1.00 50.31 717 ARG A C 1
ATOM 5691 O O . ARG A 1 717 ? -2.660 -8.527 -16.631 1.00 50.31 717 ARG A O 1
ATOM 5698 N N . LYS A 1 718 ? -0.705 -9.437 -17.280 1.00 67.06 718 LYS A N 1
ATOM 5699 C CA . LYS A 1 718 ? -0.833 -10.670 -16.498 1.00 67.06 718 LYS A CA 1
ATOM 5700 C C . LYS A 1 718 ? -0.448 -10.398 -15.040 1.00 67.06 718 LYS A C 1
ATOM 5702 O O . LYS A 1 718 ? 0.463 -9.614 -14.779 1.00 67.06 718 LYS A O 1
ATOM 5707 N N . ALA A 1 719 ? -1.138 -11.047 -14.109 1.00 68.44 719 ALA A N 1
ATOM 5708 C CA . ALA A 1 719 ? -0.872 -10.996 -12.676 1.00 68.44 719 ALA A CA 1
ATOM 5709 C C . ALA A 1 719 ? -1.068 -12.389 -12.055 1.00 68.44 719 ALA A C 1
ATOM 5711 O O . ALA A 1 719 ? -1.710 -13.247 -12.659 1.00 68.44 719 ALA A O 1
ATOM 5712 N N . TRP A 1 720 ? -0.522 -12.580 -10.853 1.00 81.94 720 TRP A N 1
ATOM 5713 C CA . TRP A 1 720 ? -0.654 -13.789 -10.035 1.00 81.94 720 TRP A CA 1
ATOM 5714 C C . TRP A 1 720 ? -0.943 -13.348 -8.594 1.00 81.94 720 TRP A C 1
ATOM 5716 O O . TRP A 1 720 ? -0.226 -12.497 -8.059 1.00 81.94 720 TRP A O 1
ATOM 5726 N N . HIS A 1 721 ? -1.986 -13.883 -7.958 1.00 82.00 721 HIS A N 1
ATOM 5727 C CA . HIS A 1 721 ? -2.477 -13.374 -6.670 1.00 82.00 721 HIS A CA 1
ATOM 5728 C C . HIS A 1 721 ? -1.969 -14.210 -5.486 1.00 82.00 721 HIS A C 1
ATOM 5730 O O . HIS A 1 721 ? -2.692 -15.025 -4.924 1.00 82.00 721 HIS A O 1
ATOM 5736 N N . ILE A 1 722 ? -0.714 -13.990 -5.084 1.00 87.88 722 ILE A N 1
ATOM 5737 C CA . ILE A 1 722 ? 0.029 -14.846 -4.131 1.00 87.88 722 ILE A CA 1
ATOM 5738 C C . ILE A 1 722 ? -0.079 -14.449 -2.637 1.00 87.88 722 ILE A C 1
ATOM 5740 O O . ILE A 1 722 ? 0.770 -14.843 -1.839 1.00 87.88 722 ILE A O 1
ATOM 5744 N N . GLY A 1 723 ? -1.056 -13.619 -2.257 1.00 85.44 723 GLY A N 1
ATOM 5745 C CA . GLY A 1 723 ? -1.205 -13.091 -0.890 1.00 85.44 723 GLY A CA 1
ATOM 5746 C C . GLY A 1 723 ? -2.413 -13.651 -0.120 1.00 85.44 723 GLY A C 1
ATOM 5747 O O . GLY A 1 723 ? -3.302 -14.215 -0.745 1.00 85.44 723 GLY A O 1
ATOM 5748 N N . PRO A 1 724 ? -2.503 -13.431 1.207 1.00 93.00 724 PRO A N 1
ATOM 5749 C CA . PRO A 1 724 ? -1.653 -12.545 2.006 1.00 93.00 724 PRO A CA 1
ATOM 5750 C C . PRO A 1 724 ? -0.337 -13.203 2.439 1.00 93.00 724 PRO A C 1
ATOM 5752 O O . PRO A 1 724 ? -0.310 -14.188 3.172 1.00 93.00 724 PRO A O 1
ATOM 5755 N N . VAL A 1 725 ? 0.783 -12.613 2.010 1.00 91.75 725 VAL A N 1
ATOM 5756 C CA . VAL A 1 725 ? 2.119 -13.208 2.188 1.00 91.75 725 VAL A CA 1
ATOM 5757 C C . VAL A 1 725 ? 2.556 -13.305 3.654 1.00 91.75 725 VAL A C 1
ATOM 5759 O O . VAL A 1 725 ? 3.301 -14.215 4.001 1.00 91.75 725 VAL A O 1
ATOM 5762 N N . SER A 1 726 ? 2.040 -12.436 4.529 1.00 91.38 726 SER A N 1
ATOM 5763 C CA . SER A 1 726 ? 2.346 -12.409 5.966 1.00 91.38 726 SER A CA 1
ATOM 5764 C C . SER A 1 726 ? 2.057 -13.734 6.684 1.00 91.38 726 SER A C 1
ATOM 5766 O O . SER A 1 726 ? 2.775 -14.066 7.630 1.00 91.38 726 SER A O 1
ATOM 5768 N N . LEU A 1 727 ? 1.084 -14.522 6.202 1.00 91.19 727 LEU A N 1
ATOM 5769 C CA . LEU A 1 727 ? 0.724 -15.844 6.738 1.00 91.19 727 LEU A CA 1
ATOM 5770 C C . LEU A 1 727 ? 1.809 -16.925 6.552 1.00 91.19 727 LEU A C 1
ATOM 5772 O O . LEU A 1 727 ? 1.657 -18.038 7.059 1.00 91.19 727 LEU A O 1
ATOM 5776 N N . CYS A 1 728 ? 2.932 -16.631 5.882 1.00 87.25 728 CYS A N 1
ATOM 5777 C CA . CYS A 1 728 ? 4.093 -17.524 5.921 1.00 87.25 728 CYS A CA 1
ATOM 5778 C C . CYS A 1 728 ? 4.768 -17.580 7.304 1.00 87.25 728 CYS A C 1
ATOM 5780 O O . CYS A 1 728 ? 5.492 -18.535 7.568 1.00 87.25 728 CYS A O 1
ATOM 5782 N N . ASN A 1 729 ? 4.539 -16.584 8.169 1.00 85.50 729 ASN A N 1
ATOM 5783 C CA . ASN A 1 729 ? 5.104 -16.489 9.517 1.00 85.50 729 ASN A CA 1
ATOM 5784 C C . ASN A 1 729 ? 4.137 -17.139 10.514 1.00 85.50 729 ASN A C 1
ATOM 5786 O O . ASN A 1 729 ? 3.083 -16.577 10.817 1.00 85.50 729 ASN A O 1
ATOM 5790 N N . ARG A 1 730 ? 4.459 -18.348 10.983 1.00 82.69 730 ARG A N 1
ATOM 5791 C CA . ARG A 1 730 ? 3.489 -19.210 11.681 1.00 82.69 730 ARG A CA 1
ATOM 5792 C C . ARG A 1 730 ? 3.600 -19.132 13.197 1.00 82.69 730 ARG A C 1
ATOM 5794 O O . ARG A 1 730 ? 2.577 -18.977 13.867 1.00 82.69 730 ARG A O 1
ATOM 5801 N N . ASP A 1 731 ? 4.814 -19.243 13.731 1.00 85.12 731 ASP A N 1
ATOM 5802 C CA . ASP A 1 731 ? 5.046 -19.230 15.178 1.00 85.12 731 ASP A CA 1
ATOM 5803 C C . ASP A 1 731 ? 5.208 -17.809 15.752 1.00 85.12 731 ASP A C 1
ATOM 5805 O O . ASP A 1 731 ? 5.401 -16.833 15.022 1.00 85.12 731 ASP A O 1
ATOM 5809 N N . LEU A 1 732 ? 5.100 -17.688 17.081 1.00 84.25 732 LEU A N 1
ATOM 5810 C CA . LEU A 1 732 ? 5.198 -16.406 17.791 1.00 84.25 732 LEU A CA 1
ATOM 5811 C C . LEU A 1 732 ? 6.520 -15.681 17.514 1.00 84.25 732 LEU A C 1
ATOM 5813 O O . LEU A 1 732 ? 6.527 -14.460 17.377 1.00 84.25 732 LEU A O 1
ATOM 5817 N N . LYS A 1 733 ? 7.627 -16.421 17.386 1.00 84.44 733 LYS A N 1
ATOM 5818 C CA . LYS A 1 733 ? 8.949 -15.841 17.161 1.00 84.44 733 LYS A CA 1
ATOM 5819 C C . LYS A 1 733 ? 9.070 -15.302 15.741 1.00 84.44 733 LYS A C 1
ATOM 5821 O O . LYS A 1 733 ? 9.595 -14.206 15.573 1.00 84.44 733 LYS A O 1
ATOM 5826 N N . GLU A 1 734 ? 8.571 -16.015 14.731 1.00 85.75 734 GLU A N 1
ATOM 5827 C CA . GLU A 1 734 ? 8.494 -15.487 13.362 1.00 85.75 734 GLU A CA 1
ATOM 5828 C C . GLU A 1 734 ? 7.614 -14.232 13.280 1.00 85.75 734 GLU A C 1
ATOM 5830 O O . GLU A 1 734 ? 7.985 -13.269 12.611 1.00 85.75 734 GLU A O 1
ATOM 5835 N N . LYS A 1 735 ? 6.471 -14.222 13.981 1.00 88.00 735 LYS A N 1
ATOM 5836 C CA . LYS A 1 735 ? 5.539 -13.083 14.015 1.00 88.00 735 LYS A CA 1
ATOM 5837 C C . LYS A 1 735 ? 6.124 -11.859 14.732 1.00 88.00 735 LYS A C 1
ATOM 5839 O O . LYS A 1 735 ? 5.917 -10.741 14.261 1.00 88.00 735 LYS A O 1
ATOM 5844 N N . GLY A 1 736 ? 6.872 -12.058 15.820 1.00 84.88 736 GLY A N 1
ATOM 5845 C CA . GLY A 1 736 ? 7.573 -10.996 16.551 1.00 84.88 736 GLY A CA 1
ATOM 5846 C C . GLY A 1 736 ? 8.789 -10.433 15.804 1.00 84.88 736 GLY A C 1
ATOM 5847 O O . GLY A 1 736 ? 8.934 -9.219 15.666 1.00 84.88 736 GLY A O 1
ATOM 5848 N N . ASN A 1 737 ? 9.594 -11.305 15.185 1.00 86.56 737 ASN A N 1
ATOM 5849 C CA . ASN A 1 737 ? 10.809 -10.934 14.443 1.00 86.56 737 ASN A CA 1
ATOM 5850 C C . ASN A 1 737 ? 10.542 -10.314 13.054 1.00 86.56 737 ASN A C 1
ATOM 5852 O O . ASN A 1 737 ? 11.489 -10.010 12.320 1.00 86.56 737 ASN A O 1
ATOM 5856 N N . ARG A 1 738 ? 9.275 -10.126 12.666 1.00 88.94 738 ARG A N 1
ATOM 5857 C CA . ARG A 1 738 ? 8.887 -9.621 11.346 1.00 88.94 738 ARG A CA 1
ATOM 5858 C C . ARG A 1 738 ? 9.075 -8.103 11.238 1.00 88.94 738 ARG A C 1
ATOM 5860 O O . ARG A 1 738 ? 8.208 -7.321 11.626 1.00 88.94 738 ARG A O 1
ATOM 5867 N N . GLY A 1 739 ? 10.187 -7.696 10.626 1.00 86.69 739 GLY A N 1
ATOM 5868 C CA . GLY A 1 739 ? 10.549 -6.303 10.364 1.00 86.69 739 GLY A CA 1
ATOM 5869 C C . GLY A 1 739 ? 11.648 -5.775 11.290 1.00 86.69 739 GLY A C 1
ATOM 5870 O O . GLY A 1 739 ? 12.702 -6.400 11.467 1.00 86.69 739 GLY A O 1
ATOM 5871 N N . MET A 1 740 ? 11.438 -4.570 11.827 1.00 84.31 740 MET A N 1
ATOM 5872 C CA . MET A 1 740 ? 12.362 -3.965 12.791 1.00 84.31 740 MET A CA 1
ATOM 5873 C C . MET A 1 740 ? 12.277 -4.664 14.153 1.00 84.31 740 MET A C 1
ATOM 5875 O O . MET A 1 740 ? 11.390 -5.475 14.406 1.00 84.31 740 MET A O 1
ATOM 5879 N N . GLU A 1 741 ? 13.242 -4.379 15.026 1.00 82.12 741 GLU A N 1
ATOM 5880 C CA . GLU A 1 741 ? 13.209 -4.879 16.401 1.00 82.12 741 GLU A CA 1
ATOM 5881 C C . GLU A 1 741 ? 12.057 -4.218 1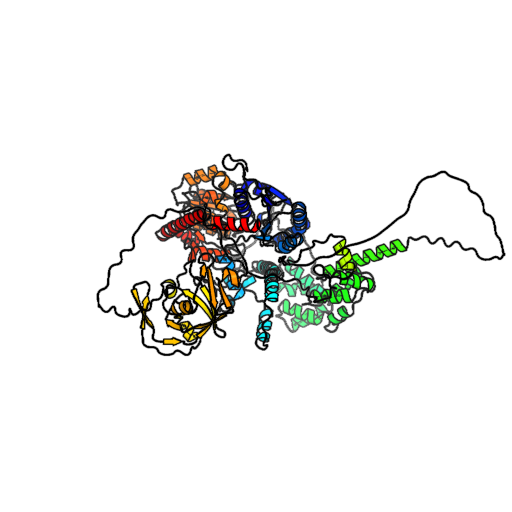7.162 1.00 82.12 741 GLU A C 1
ATOM 5883 O O . GLU A 1 741 ? 11.893 -2.997 17.091 1.00 82.12 741 GLU A O 1
ATOM 5888 N N . ALA A 1 742 ? 11.255 -5.013 17.871 1.00 82.50 742 ALA A N 1
ATOM 5889 C CA . ALA A 1 742 ? 10.196 -4.486 18.718 1.00 82.50 742 ALA A CA 1
ATOM 5890 C C . ALA A 1 742 ? 10.784 -3.540 19.777 1.00 82.50 742 ALA A C 1
ATOM 5892 O O . ALA A 1 742 ? 11.774 -3.847 20.434 1.00 82.50 742 ALA A O 1
ATOM 5893 N N . SER A 1 743 ? 10.163 -2.373 19.949 1.00 86.50 743 SER A N 1
ATOM 5894 C CA . SER A 1 743 ? 10.559 -1.365 20.947 1.00 86.50 743 SER A CA 1
ATOM 5895 C C . SER A 1 743 ? 9.920 -1.615 22.325 1.00 86.50 743 SER A C 1
ATOM 5897 O O . SER A 1 743 ? 9.847 -0.719 23.161 1.00 86.50 743 SER A O 1
ATOM 5899 N N . ILE A 1 744 ? 9.445 -2.844 22.529 1.00 85.81 744 ILE A N 1
ATOM 5900 C CA . ILE A 1 744 ? 8.914 -3.449 23.750 1.00 85.81 744 ILE A CA 1
ATOM 5901 C C . ILE A 1 744 ? 9.306 -4.933 23.710 1.00 85.81 744 ILE A C 1
ATOM 5903 O O . ILE A 1 744 ? 9.412 -5.502 22.621 1.00 85.81 744 ILE A O 1
ATOM 5907 N N . ASP A 1 745 ? 9.515 -5.568 24.862 1.00 87.12 745 ASP A N 1
ATOM 5908 C CA . ASP A 1 745 ? 9.742 -7.013 24.903 1.00 87.12 745 ASP A CA 1
ATOM 5909 C C . ASP A 1 745 ? 8.486 -7.786 24.446 1.00 87.12 745 ASP A C 1
ATOM 5911 O O . ASP A 1 745 ? 7.354 -7.456 24.812 1.00 87.12 745 ASP A O 1
ATOM 5915 N N . GLU A 1 746 ? 8.678 -8.827 23.628 1.00 85.38 746 GLU A N 1
ATOM 5916 C CA . GLU A 1 746 ? 7.574 -9.616 23.065 1.00 85.38 746 GLU A CA 1
ATOM 5917 C C . GLU A 1 746 ? 6.755 -10.321 24.163 1.00 85.38 746 GLU A C 1
ATOM 5919 O O . GLU A 1 746 ? 5.533 -10.415 24.052 1.00 85.38 746 GLU A O 1
ATOM 5924 N N . GLN A 1 747 ? 7.401 -10.788 25.239 1.00 87.38 747 GLN A N 1
ATOM 5925 C CA . GLN A 1 747 ? 6.736 -11.462 26.357 1.00 87.38 747 GLN A CA 1
ATOM 5926 C C . GLN A 1 747 ? 6.063 -10.465 27.305 1.00 87.38 747 GLN A C 1
ATOM 5928 O O . GLN A 1 747 ? 5.010 -10.776 27.853 1.00 87.38 747 GLN A O 1
ATOM 5933 N N . GLU A 1 748 ? 6.612 -9.260 27.485 1.00 89.75 748 GLU A N 1
ATOM 5934 C CA . GLU A 1 748 ? 5.935 -8.173 28.204 1.00 89.75 748 GLU A CA 1
ATOM 5935 C C . GLU A 1 748 ? 4.652 -7.732 27.481 1.00 89.75 748 GLU A C 1
ATOM 5937 O O . GLU A 1 748 ? 3.599 -7.600 28.111 1.00 89.75 748 GLU A O 1
ATOM 5942 N N . CYS A 1 749 ? 4.714 -7.578 26.154 1.00 92.75 749 CYS A N 1
ATOM 5943 C CA . CYS A 1 749 ? 3.560 -7.224 25.331 1.00 92.75 749 CYS A CA 1
ATOM 5944 C C . CYS A 1 749 ? 2.469 -8.312 25.369 1.00 92.75 749 CYS A C 1
ATOM 5946 O O . CYS A 1 749 ? 1.303 -7.994 25.618 1.00 92.75 749 CYS A O 1
ATOM 5948 N N . LEU A 1 750 ? 2.846 -9.590 25.211 1.00 93.62 750 LEU A N 1
ATOM 5949 C CA . LEU A 1 750 ? 1.926 -10.727 25.358 1.00 93.62 750 LEU A CA 1
ATOM 5950 C C . LEU A 1 750 ? 1.323 -10.787 26.764 1.00 93.62 750 LEU A C 1
ATOM 5952 O O . LEU A 1 750 ? 0.108 -10.756 26.895 1.00 93.62 750 LEU A O 1
ATOM 5956 N N . LYS A 1 751 ? 2.137 -10.729 27.822 1.00 95.06 751 LYS A N 1
ATOM 5957 C CA . LYS A 1 751 ? 1.669 -10.760 29.218 1.00 95.06 751 LYS A CA 1
ATOM 5958 C C . LYS A 1 751 ? 0.695 -9.624 29.556 1.00 95.06 751 LYS A C 1
ATOM 5960 O O . LYS A 1 751 ? -0.183 -9.786 30.408 1.00 95.06 751 LYS A O 1
ATOM 5965 N N . TRP A 1 752 ? 0.836 -8.459 28.921 1.00 96.81 752 TRP A N 1
ATOM 5966 C CA . TRP A 1 752 ? -0.144 -7.381 29.049 1.00 96.81 752 TRP A CA 1
ATOM 5967 C C . TRP A 1 752 ? -1.457 -7.723 28.333 1.00 96.81 752 TRP A C 1
ATOM 5969 O O . TRP A 1 752 ? -2.523 -7.473 28.898 1.00 96.81 752 TRP A O 1
ATOM 5979 N N . LEU A 1 753 ? -1.400 -8.322 27.140 1.00 97.69 753 LEU A N 1
ATOM 5980 C CA . LEU A 1 753 ? -2.565 -8.782 26.377 1.00 97.69 753 LEU A CA 1
ATOM 5981 C C . LEU A 1 753 ? -3.295 -9.954 27.066 1.00 97.69 753 LEU A C 1
ATOM 5983 O O . LEU A 1 753 ? -4.518 -9.898 27.186 1.00 97.69 753 LEU A O 1
ATOM 5987 N N . ASP A 1 754 ? -2.564 -10.932 27.613 1.00 97.38 754 ASP A N 1
ATOM 5988 C CA . ASP A 1 754 ? -3.056 -12.044 28.449 1.00 97.38 754 ASP A CA 1
ATOM 5989 C C . ASP A 1 754 ? -3.863 -11.553 29.669 1.00 97.38 754 ASP A C 1
ATOM 5991 O O . ASP A 1 754 ? -4.736 -12.249 30.185 1.00 97.38 754 ASP A O 1
ATOM 5995 N N . SER A 1 755 ? -3.584 -10.336 30.159 1.00 97.06 755 SER A N 1
ATOM 5996 C CA . SER A 1 755 ? -4.312 -9.737 31.289 1.00 97.06 755 SER A CA 1
ATOM 5997 C C . SER A 1 755 ? -5.694 -9.177 30.919 1.00 97.06 755 SER A C 1
ATOM 5999 O O . SER A 1 755 ? -6.418 -8.700 31.799 1.00 97.06 755 SER A O 1
ATOM 6001 N N . LYS A 1 756 ? -6.057 -9.169 29.630 1.00 98.19 756 LYS A N 1
ATOM 6002 C CA . LYS A 1 756 ? -7.296 -8.572 29.109 1.00 98.19 756 LYS A CA 1
ATOM 6003 C C . LYS A 1 756 ? -8.300 -9.654 28.717 1.00 98.19 756 LYS A C 1
ATOM 6005 O O . LYS A 1 756 ? -7.979 -10.827 28.590 1.00 98.19 756 LYS A O 1
ATOM 6010 N N . LYS A 1 757 ? -9.556 -9.250 28.518 1.00 97.75 757 LYS A N 1
ATOM 6011 C CA . LYS A 1 757 ? -10.591 -10.155 27.999 1.00 97.75 757 LYS A CA 1
ATOM 6012 C C . LYS A 1 757 ? -10.450 -10.307 26.477 1.00 97.75 757 LYS A C 1
ATOM 6014 O O . LYS A 1 757 ? -10.045 -9.330 25.834 1.00 97.75 757 LYS A O 1
ATOM 6019 N N . PRO A 1 758 ? -10.865 -11.444 25.893 1.00 97.88 758 PRO A N 1
ATOM 6020 C CA . PRO A 1 758 ? -11.019 -11.585 24.450 1.00 97.88 758 PRO A CA 1
ATOM 6021 C C . PRO A 1 758 ? -11.788 -10.406 23.841 1.00 97.88 758 PRO A C 1
ATOM 6023 O O . PRO A 1 758 ? -12.778 -9.937 24.406 1.00 97.88 758 PRO A O 1
ATOM 6026 N N . SER A 1 759 ? -11.292 -9.909 22.711 1.00 97.69 759 SER A N 1
ATOM 6027 C CA . SER A 1 759 ? -11.821 -8.778 21.943 1.00 97.69 759 SER A CA 1
ATOM 6028 C C . SER A 1 759 ? -12.104 -7.484 22.734 1.00 97.69 759 SER A C 1
ATOM 6030 O O . SER A 1 759 ? -13.016 -6.739 22.385 1.00 97.69 759 SER A O 1
ATOM 6032 N N . SER A 1 760 ? -11.313 -7.184 23.773 1.00 97.94 760 SER A N 1
ATOM 6033 C CA . SER A 1 760 ? -11.455 -5.989 24.630 1.00 97.94 760 SER A CA 1
ATOM 6034 C C . SER A 1 760 ? -10.342 -4.934 24.495 1.00 97.94 760 SER A C 1
ATOM 6036 O O . SER A 1 760 ? -10.322 -3.964 25.259 1.00 97.94 760 SER A O 1
ATOM 6038 N N . VAL A 1 761 ? -9.416 -5.115 23.544 1.00 98.69 761 VAL A N 1
ATOM 6039 C CA . VAL A 1 761 ? -8.288 -4.209 23.260 1.00 98.69 761 VAL A CA 1
ATOM 6040 C C . VAL A 1 761 ? -8.412 -3.594 21.865 1.00 98.69 761 VAL A C 1
ATOM 6042 O O . VAL A 1 761 ? -8.562 -4.313 20.878 1.00 98.69 761 VAL A O 1
ATOM 6045 N N . LEU A 1 762 ? -8.274 -2.271 21.771 1.00 98.56 762 LEU A N 1
ATOM 6046 C CA . LEU A 1 762 ? -8.015 -1.563 20.517 1.00 98.56 762 LEU A CA 1
ATOM 6047 C C . LEU A 1 762 ? -6.512 -1.520 20.229 1.00 98.56 762 LEU A C 1
ATOM 6049 O O . LEU A 1 762 ? -5.742 -0.975 21.017 1.00 98.56 762 LEU A O 1
ATOM 6053 N N . TYR A 1 763 ? -6.085 -2.038 19.082 1.00 98.69 763 TYR A N 1
ATOM 6054 C CA . TYR A 1 763 ? -4.737 -1.788 18.571 1.00 98.69 763 TYR A CA 1
ATOM 6055 C C . TYR A 1 763 ? -4.747 -0.528 17.695 1.00 98.69 763 TYR A C 1
ATOM 6057 O O . TYR A 1 763 ? -5.609 -0.387 16.831 1.00 98.69 763 TYR A O 1
ATOM 6065 N N . VAL A 1 764 ? -3.813 0.400 17.913 1.00 98.12 764 VAL A N 1
ATOM 6066 C CA . VAL A 1 764 ? -3.737 1.692 17.212 1.00 98.12 764 VAL A CA 1
ATOM 6067 C C . VAL A 1 764 ? -2.354 1.847 16.587 1.00 98.12 764 VAL A C 1
ATOM 6069 O O . VAL A 1 764 ? -1.373 2.084 17.295 1.00 98.12 764 VAL A O 1
ATOM 6072 N N . CYS A 1 765 ? -2.268 1.721 15.259 1.00 95.38 765 CYS A N 1
ATOM 6073 C CA . CYS A 1 765 ? -1.003 1.822 14.529 1.00 95.38 765 CYS A CA 1
ATOM 6074 C C . CYS A 1 765 ? -1.175 2.435 13.131 1.00 95.38 765 CYS A C 1
ATOM 6076 O O . CYS A 1 765 ? -1.906 1.939 12.268 1.00 95.38 765 CYS A O 1
ATOM 6078 N N . PHE A 1 766 ? -0.417 3.502 12.880 1.00 90.94 766 PHE A N 1
ATOM 6079 C CA . PHE A 1 766 ? -0.447 4.259 11.627 1.00 90.94 766 PHE A CA 1
ATOM 6080 C C . PHE A 1 766 ? 0.761 3.972 10.712 1.00 90.94 766 PHE A C 1
ATOM 6082 O O . PHE A 1 766 ? 1.045 4.724 9.780 1.00 90.94 766 PHE A O 1
ATOM 6089 N N . GLY A 1 767 ? 1.468 2.864 10.967 1.00 84.25 767 GLY A N 1
ATOM 6090 C CA . GLY A 1 767 ? 2.686 2.495 10.247 1.00 84.25 767 GLY A CA 1
ATOM 6091 C C . GLY A 1 767 ? 3.850 3.451 10.530 1.00 84.25 767 GLY A C 1
ATOM 6092 O O . GLY A 1 767 ? 3.848 4.194 11.511 1.00 84.25 767 GLY A O 1
ATOM 6093 N N . THR A 1 768 ? 4.867 3.430 9.668 1.00 71.88 768 THR A N 1
ATOM 6094 C CA . THR A 1 768 ? 6.125 4.168 9.886 1.00 71.88 768 THR A CA 1
ATOM 6095 C C . THR A 1 768 ? 6.307 5.414 9.020 1.00 71.88 768 THR A C 1
ATOM 6097 O O . THR A 1 768 ? 7.344 6.062 9.115 1.00 71.88 768 THR A O 1
ATOM 6100 N N . ILE A 1 769 ? 5.316 5.785 8.201 1.00 66.56 769 ILE A N 1
ATOM 6101 C CA . ILE A 1 769 ? 5.386 6.969 7.324 1.00 66.56 769 ILE A CA 1
ATOM 6102 C C . ILE A 1 769 ? 4.467 8.093 7.814 1.00 66.56 769 ILE A C 1
ATOM 6104 O O . ILE A 1 769 ? 4.900 9.243 7.840 1.00 66.56 769 ILE A O 1
ATOM 6108 N N . ALA A 1 770 ? 3.241 7.778 8.255 1.00 74.38 770 ALA A N 1
ATOM 6109 C CA . ALA A 1 770 ? 2.314 8.777 8.786 1.00 74.38 770 ALA A CA 1
ATOM 6110 C C . ALA A 1 770 ? 2.926 9.535 9.980 1.00 74.38 770 ALA A C 1
ATOM 6112 O O . ALA A 1 770 ? 3.659 8.959 10.796 1.00 74.38 770 ALA A O 1
ATOM 6113 N N . ASN A 1 771 ? 2.641 10.834 10.065 1.00 76.12 771 ASN A N 1
ATOM 6114 C CA . ASN A 1 771 ? 3.186 11.715 11.091 1.00 76.12 771 ASN A CA 1
ATOM 6115 C C . ASN A 1 771 ? 2.179 12.816 11.461 1.00 76.12 771 ASN A C 1
ATOM 6117 O O . ASN A 1 771 ? 2.223 13.925 10.925 1.00 76.12 771 ASN A O 1
ATOM 6121 N N . PHE A 1 772 ? 1.276 12.484 12.382 1.00 84.75 772 PHE A N 1
ATOM 6122 C CA . PHE A 1 772 ? 0.263 13.403 12.898 1.00 84.75 772 PHE A CA 1
ATOM 6123 C C . PHE A 1 772 ? 0.882 14.555 13.707 1.00 84.75 772 PHE A C 1
ATOM 6125 O O . PHE A 1 772 ? 1.870 14.335 14.413 1.00 84.75 772 PHE A O 1
ATOM 6132 N N . PRO A 1 773 ? 0.302 15.768 13.648 1.00 86.25 773 PRO A N 1
ATOM 6133 C CA . PRO A 1 773 ? 0.737 16.893 14.465 1.00 86.25 773 PRO A CA 1
ATOM 6134 C C . PRO A 1 773 ? 0.343 16.698 15.934 1.00 86.25 773 PRO A C 1
ATOM 6136 O O . PRO A 1 773 ? -0.615 15.995 16.255 1.00 86.25 773 PRO A O 1
ATOM 6139 N N . ASP A 1 774 ? 1.042 17.388 16.831 1.00 88.50 774 ASP A N 1
ATOM 6140 C CA . ASP A 1 774 ? 0.901 17.222 18.285 1.00 88.50 774 ASP A CA 1
ATOM 6141 C C . ASP A 1 774 ? -0.498 17.587 18.820 1.00 88.50 774 ASP A C 1
ATOM 6143 O O . ASP A 1 774 ? -0.955 17.018 19.811 1.00 88.50 774 ASP A O 1
ATOM 6147 N N . SER A 1 775 ? -1.227 18.457 18.115 1.00 89.88 775 SER A N 1
ATOM 6148 C CA . SER A 1 775 ? -2.655 18.708 18.344 1.00 89.88 775 SER A CA 1
ATOM 6149 C C . SER A 1 775 ? -3.520 17.479 18.046 1.00 89.88 775 SER A C 1
ATOM 6151 O O . SER A 1 775 ? -4.362 17.108 18.858 1.00 89.88 775 SER A O 1
ATOM 6153 N N . GLN A 1 776 ? -3.282 16.793 16.927 1.00 91.88 776 GLN A N 1
ATOM 6154 C CA . GLN A 1 776 ? -4.025 15.588 16.558 1.00 91.88 776 GLN A CA 1
ATOM 6155 C C . GLN A 1 776 ? -3.651 14.386 17.437 1.00 91.88 776 GLN A C 1
ATOM 6157 O O . GLN A 1 776 ? -4.505 13.545 17.712 1.00 91.88 776 GLN A O 1
ATOM 6162 N N . LEU A 1 777 ? -2.409 14.319 17.935 1.00 92.56 777 LEU A N 1
ATOM 6163 C CA . LEU A 1 777 ? -2.020 13.350 18.967 1.00 92.56 777 LEU A CA 1
ATOM 6164 C C . LEU A 1 777 ? -2.779 13.597 20.284 1.00 92.56 777 LEU A C 1
ATOM 6166 O O . LEU A 1 777 ? -3.251 12.635 20.892 1.00 92.56 777 LEU A O 1
ATOM 6170 N N . LYS A 1 778 ? -2.992 14.862 20.679 1.00 92.62 778 LYS A N 1
ATOM 6171 C CA . LYS A 1 778 ? -3.845 15.219 21.828 1.00 92.62 778 LYS A CA 1
ATOM 6172 C C . LYS A 1 778 ? -5.311 14.820 21.619 1.00 92.62 778 LYS A C 1
ATOM 6174 O O . LYS A 1 778 ? -5.891 14.229 22.527 1.00 92.62 778 LYS A O 1
ATOM 6179 N N . GLU A 1 779 ? -5.887 15.045 20.436 1.00 96.00 779 GLU A N 1
ATOM 6180 C CA . GLU A 1 779 ? -7.244 14.566 20.109 1.00 96.00 779 GLU A CA 1
ATOM 6181 C C . GLU A 1 779 ? -7.348 13.028 20.138 1.00 96.00 779 GLU A C 1
ATOM 6183 O O . GLU A 1 779 ? -8.298 12.489 20.705 1.00 96.00 779 GLU A O 1
ATOM 6188 N N . ILE A 1 780 ? -6.350 12.301 19.611 1.00 95.56 780 ILE A N 1
ATOM 6189 C CA . ILE A 1 780 ? -6.297 10.826 19.671 1.00 95.56 780 ILE A CA 1
ATOM 6190 C C . ILE A 1 780 ? -6.227 10.330 21.119 1.00 95.56 780 ILE A C 1
ATOM 6192 O O . ILE A 1 780 ? -6.977 9.426 21.484 1.00 95.56 780 ILE A O 1
ATOM 6196 N N . ALA A 1 781 ? -5.382 10.935 21.956 1.00 95.69 781 ALA A N 1
ATOM 6197 C CA . ALA A 1 781 ? -5.285 10.592 23.372 1.00 95.69 781 ALA A CA 1
ATOM 6198 C C . ALA A 1 781 ? -6.614 10.837 24.110 1.00 95.69 781 ALA A C 1
ATOM 6200 O O . ALA A 1 781 ? -7.096 9.957 24.823 1.00 95.69 781 ALA A O 1
ATOM 6201 N N . MET A 1 782 ? -7.255 11.992 23.895 1.00 96.06 782 MET A N 1
ATOM 6202 C CA . MET A 1 782 ? -8.559 12.294 24.498 1.00 96.06 782 MET A CA 1
ATOM 6203 C C . MET A 1 782 ? -9.668 11.352 24.010 1.00 96.06 782 MET A C 1
ATOM 6205 O O . MET A 1 782 ? -10.476 10.906 24.821 1.00 96.06 782 MET A O 1
ATOM 6209 N N . GLY A 1 783 ? -9.694 11.006 22.718 1.00 97.31 783 GLY A N 1
ATOM 6210 C CA . GLY A 1 783 ? -10.652 10.048 22.155 1.00 97.31 783 GLY A CA 1
ATOM 6211 C C . GLY A 1 783 ? -10.464 8.627 22.699 1.00 97.31 783 GLY A C 1
ATOM 6212 O O . GLY A 1 783 ? -11.447 7.954 23.009 1.00 97.31 783 GLY A O 1
ATOM 6213 N N . LEU A 1 784 ? -9.213 8.191 22.895 1.00 97.06 784 LEU A N 1
ATOM 6214 C CA . LEU A 1 784 ? -8.884 6.918 23.546 1.00 97.06 784 LEU A CA 1
ATOM 6215 C C . LEU A 1 784 ? -9.368 6.883 25.000 1.00 97.06 784 LEU A C 1
ATOM 6217 O O . LEU A 1 784 ? -10.071 5.946 25.380 1.00 97.06 784 LEU A O 1
ATOM 6221 N N . GLU A 1 785 ? -9.054 7.912 25.791 1.00 96.75 785 GLU A N 1
ATOM 6222 C CA . GLU A 1 785 ? -9.498 8.028 27.187 1.00 96.75 785 GLU A CA 1
ATOM 6223 C C . GLU A 1 785 ? -11.032 8.050 27.300 1.00 96.75 785 GLU A C 1
ATOM 6225 O O . GLU A 1 785 ? -11.599 7.295 28.096 1.00 96.75 785 GLU A O 1
ATOM 6230 N N . ALA A 1 786 ? -11.715 8.830 26.455 1.00 97.06 786 ALA A N 1
ATOM 6231 C CA . ALA A 1 786 ? -13.175 8.902 26.417 1.00 97.06 786 ALA A CA 1
ATOM 6232 C C . ALA A 1 786 ? -13.835 7.578 25.980 1.00 97.06 786 ALA A C 1
ATOM 6234 O O . ALA A 1 786 ? -14.892 7.212 26.501 1.00 97.06 786 ALA A O 1
ATOM 6235 N N . SER A 1 787 ? -13.196 6.804 25.089 1.00 96.88 787 SER A N 1
ATOM 6236 C CA . SER A 1 787 ? -13.728 5.513 24.615 1.00 96.88 787 SER A CA 1
ATOM 6237 C C . SER A 1 787 ? -13.846 4.469 25.732 1.00 96.88 787 SER A C 1
ATOM 6239 O O . SER A 1 787 ? -14.630 3.524 25.627 1.00 96.88 787 SER A O 1
ATOM 6241 N N . GLY A 1 788 ? -13.062 4.626 26.805 1.00 95.62 788 GLY A N 1
ATOM 6242 C CA . GLY A 1 788 ? -13.032 3.747 27.974 1.00 95.62 788 GLY A CA 1
ATOM 6243 C C . GLY A 1 788 ? -12.404 2.363 27.757 1.00 95.62 788 GLY A C 1
ATOM 6244 O O . GLY A 1 788 ? -12.214 1.653 28.755 1.00 95.62 788 GLY A O 1
ATOM 6245 N N . GLN A 1 789 ? -12.078 2.006 26.507 1.00 97.00 789 GLN A N 1
ATOM 6246 C CA . GLN A 1 789 ? -11.523 0.714 26.087 1.00 97.00 789 GLN A CA 1
ATOM 6247 C C . GLN A 1 789 ? -10.105 0.488 26.633 1.00 97.00 789 GLN A C 1
ATOM 6249 O O . GLN A 1 789 ? -9.412 1.432 27.017 1.00 97.00 789 GLN A O 1
ATOM 6254 N N . ASN A 1 790 ? -9.639 -0.766 26.627 1.00 98.31 790 ASN A N 1
ATOM 6255 C CA . ASN A 1 790 ? -8.201 -1.024 26.728 1.00 98.31 790 ASN A CA 1
ATOM 6256 C C . ASN A 1 790 ? -7.558 -0.744 25.364 1.00 98.31 790 ASN A C 1
ATOM 6258 O O . ASN A 1 790 ? -8.192 -0.984 24.334 1.00 98.31 790 ASN A O 1
ATOM 6262 N N . PHE A 1 791 ? -6.303 -0.298 25.326 1.00 98.44 791 PHE A N 1
ATOM 6263 C CA . PHE A 1 791 ? -5.631 -0.028 24.053 1.00 98.44 791 PHE A CA 1
ATOM 6264 C C . PHE A 1 791 ? -4.127 -0.304 24.063 1.00 98.44 791 PHE A C 1
ATOM 6266 O O . PHE A 1 791 ? -3.458 -0.149 25.081 1.00 98.44 791 PHE A O 1
ATOM 6273 N N . ILE A 1 792 ? -3.596 -0.639 22.888 1.00 98.25 792 ILE A N 1
ATOM 6274 C CA . ILE A 1 792 ? -2.170 -0.553 22.566 1.00 98.25 792 ILE A CA 1
ATOM 6275 C C . ILE A 1 792 ? -2.004 0.556 21.528 1.00 98.25 792 ILE A C 1
ATOM 6277 O O . ILE A 1 792 ? -2.567 0.453 20.438 1.00 98.25 792 ILE A O 1
ATOM 6281 N N . TRP A 1 793 ? -1.224 1.594 21.835 1.00 96.44 793 TRP A N 1
ATOM 6282 C CA . TRP A 1 793 ? -0.966 2.711 20.922 1.00 96.44 793 TRP A CA 1
ATOM 6283 C C . TRP A 1 793 ? 0.507 2.768 20.517 1.00 96.44 793 TRP A C 1
ATOM 6285 O O . TRP A 1 793 ? 1.393 2.912 21.358 1.00 96.44 793 TRP A O 1
ATOM 6295 N N . VAL A 1 794 ? 0.765 2.639 19.215 1.00 93.69 794 VAL A N 1
ATOM 6296 C CA . VAL A 1 794 ? 2.110 2.709 18.632 1.00 93.69 794 VAL A CA 1
ATOM 6297 C C . VAL A 1 794 ? 2.413 4.144 18.206 1.00 93.69 794 VAL A C 1
ATOM 6299 O O . VAL A 1 794 ? 1.655 4.754 17.449 1.00 93.69 794 VAL A O 1
ATOM 6302 N N . LEU A 1 795 ? 3.537 4.678 18.683 1.00 87.12 795 LEU A N 1
ATOM 6303 C CA . LEU A 1 795 ? 3.955 6.065 18.500 1.00 87.12 795 LEU A CA 1
ATOM 6304 C C . LEU A 1 795 ? 5.389 6.169 17.987 1.00 87.12 795 LEU A C 1
ATOM 6306 O O . LEU A 1 795 ? 6.268 5.417 18.393 1.00 87.12 795 LEU A O 1
ATOM 6310 N N . ARG A 1 796 ? 5.641 7.184 17.155 1.00 74.50 796 ARG A N 1
ATOM 6311 C CA . ARG A 1 796 ? 6.981 7.520 16.637 1.00 74.50 796 ARG A CA 1
ATOM 6312 C C . ARG A 1 796 ? 7.744 8.538 17.505 1.00 74.50 796 ARG A C 1
ATOM 6314 O O . ARG A 1 796 ? 8.881 8.866 17.184 1.00 74.50 796 ARG A O 1
ATOM 6321 N N . LYS A 1 797 ? 7.128 9.023 18.593 1.00 69.94 797 LYS A N 1
ATOM 6322 C CA . LYS A 1 797 ? 7.718 9.949 19.578 1.00 69.94 797 LYS A CA 1
ATOM 6323 C C . LYS A 1 797 ? 8.741 9.232 20.466 1.00 69.94 797 LYS A C 1
ATOM 6325 O O . LYS A 1 797 ? 8.460 8.154 20.993 1.00 69.94 797 LYS A O 1
ATOM 6330 N N . SER A 1 798 ? 9.904 9.843 20.674 1.00 61.31 798 SER A N 1
ATOM 6331 C CA . SER A 1 798 ? 10.961 9.312 21.542 1.00 61.31 798 SER A CA 1
ATOM 6332 C C . SER A 1 798 ? 10.675 9.580 23.029 1.00 61.31 798 SER A C 1
ATOM 6334 O O . SER A 1 798 ? 9.906 10.476 23.366 1.00 61.31 798 SER A O 1
ATOM 6336 N N . GLN A 1 799 ? 11.343 8.868 23.947 1.00 58.41 799 GLN A N 1
ATOM 6337 C CA . GLN A 1 799 ? 11.303 9.193 25.390 1.00 58.41 799 GLN A CA 1
ATOM 6338 C C . GLN A 1 799 ? 12.018 10.515 25.760 1.00 58.41 799 GLN A C 1
ATOM 6340 O O . GLN A 1 799 ? 12.085 10.871 26.932 1.00 58.41 799 GLN A O 1
ATOM 6345 N N . LYS A 1 800 ? 12.589 11.244 24.790 1.00 51.53 800 LYS A N 1
ATOM 6346 C CA . LYS A 1 800 ? 13.161 12.589 24.991 1.00 51.53 800 LYS A CA 1
ATOM 6347 C C . LYS A 1 800 ? 12.207 13.707 24.556 1.00 51.53 800 LYS A C 1
ATOM 6349 O O . LYS A 1 800 ? 12.520 14.877 24.772 1.00 51.53 800 LYS A O 1
ATOM 6354 N N . ASP A 1 801 ? 11.077 13.358 23.945 1.00 63.19 801 ASP A N 1
ATOM 6355 C CA . ASP A 1 801 ? 10.085 14.305 23.446 1.00 63.19 801 ASP A CA 1
ATOM 6356 C C . ASP A 1 801 ? 9.148 14.664 24.607 1.00 63.19 801 ASP A C 1
ATOM 6358 O O . ASP A 1 801 ? 8.604 13.770 25.257 1.00 63.19 801 ASP A O 1
ATOM 6362 N N . ARG A 1 802 ? 8.947 15.955 24.896 1.00 62.28 802 ARG A N 1
ATOM 6363 C CA . ARG A 1 802 ? 8.210 16.371 26.100 1.00 62.28 802 ARG A CA 1
ATOM 6364 C C . ARG A 1 802 ? 6.741 15.986 25.996 1.00 62.28 802 ARG A C 1
ATOM 6366 O O . ARG A 1 802 ? 6.025 16.475 25.130 1.00 62.28 802 ARG A O 1
ATOM 6373 N N . GLU A 1 803 ? 6.283 15.128 26.895 1.00 63.16 803 GLU A N 1
ATOM 6374 C CA . GLU A 1 803 ? 4.922 14.575 26.867 1.00 63.16 803 GLU A CA 1
ATOM 6375 C C . GLU A 1 803 ? 3.854 15.668 27.012 1.00 63.16 803 GLU A C 1
ATOM 6377 O O . GLU A 1 803 ? 2.831 15.633 26.337 1.00 63.16 803 GLU A O 1
ATOM 6382 N N . GLU A 1 804 ? 4.160 16.708 27.787 1.00 60.47 804 GLU A N 1
ATOM 6383 C CA . GLU A 1 804 ? 3.392 17.951 27.954 1.00 60.47 804 GLU A CA 1
ATOM 6384 C C . GLU A 1 804 ? 2.997 18.617 26.612 1.00 60.47 804 GLU A C 1
ATOM 6386 O O . GLU A 1 804 ? 1.931 19.232 26.486 1.00 60.47 804 GLU A O 1
ATOM 6391 N N . GLU A 1 805 ? 3.832 18.484 25.576 1.00 68.75 805 GLU A N 1
ATOM 6392 C CA . GLU A 1 805 ? 3.637 19.140 24.279 1.00 68.75 805 GLU A CA 1
ATOM 6393 C C . GLU A 1 805 ? 2.590 18.416 23.412 1.00 68.75 805 GLU A C 1
ATOM 6395 O O . GLU A 1 805 ? 1.843 19.085 22.693 1.00 68.75 805 GLU A O 1
ATOM 6400 N N . TRP A 1 806 ? 2.424 17.092 23.550 1.00 79.25 806 TRP A N 1
ATOM 6401 C CA . TRP A 1 806 ? 1.640 16.255 22.618 1.00 79.25 806 TRP A CA 1
ATOM 6402 C C . TRP A 1 806 ? 0.733 15.182 23.268 1.00 79.25 806 TRP A C 1
ATOM 6404 O O . TRP A 1 806 ? -0.007 14.504 22.557 1.00 79.25 806 TRP A O 1
ATOM 6414 N N . LEU A 1 807 ? 0.704 15.077 24.602 1.00 87.00 807 LEU A N 1
ATOM 6415 C CA . LEU A 1 807 ? -0.318 14.364 25.384 1.00 87.00 807 LEU A CA 1
ATOM 6416 C C . LEU A 1 807 ? -1.099 15.330 26.298 1.00 87.00 807 LEU A C 1
ATOM 6418 O O . LEU A 1 807 ? -0.591 16.395 26.656 1.00 87.00 807 LEU A O 1
ATOM 6422 N N . PRO A 1 808 ? -2.327 14.978 26.721 1.00 88.88 808 PRO A N 1
ATOM 6423 C CA . PRO A 1 808 ? -2.974 15.607 27.869 1.00 88.88 808 PRO A CA 1
ATOM 6424 C C . PRO A 1 808 ? -2.146 15.391 29.148 1.00 88.88 808 PRO A C 1
ATOM 6426 O O . PRO A 1 808 ? -1.628 14.295 29.374 1.00 88.88 808 PRO A O 1
ATOM 6429 N N . GLU A 1 809 ? -2.059 16.404 30.014 1.00 88.56 809 GLU A N 1
ATOM 6430 C CA . GLU A 1 809 ? -1.304 16.326 31.274 1.00 88.56 809 GLU A CA 1
ATOM 6431 C C . GLU A 1 809 ? -1.716 15.087 32.089 1.00 88.56 809 GLU A C 1
ATOM 6433 O O . GLU A 1 809 ? -2.904 14.855 32.321 1.00 88.56 809 GLU A O 1
ATOM 6438 N N . GLY A 1 810 ? -0.749 14.259 32.497 1.00 88.88 810 GLY A N 1
ATOM 6439 C CA . GLY A 1 810 ? -0.993 13.055 33.300 1.00 88.88 810 GLY A CA 1
ATOM 6440 C C . GLY A 1 810 ? -1.719 11.899 32.590 1.00 88.88 810 GLY A C 1
ATOM 6441 O O . GLY A 1 810 ? -2.165 10.980 33.278 1.00 88.88 810 GLY A O 1
ATOM 6442 N N . PHE A 1 811 ? -1.848 11.919 31.255 1.00 92.44 811 PHE A N 1
ATOM 6443 C CA . PHE A 1 811 ? -2.546 10.885 30.474 1.00 92.44 811 PHE A CA 1
ATOM 6444 C C . PHE A 1 811 ? -2.048 9.459 30.758 1.00 92.44 811 PHE A C 1
ATOM 6446 O O . PHE A 1 811 ? -2.856 8.616 31.145 1.00 92.44 811 PHE A O 1
ATOM 6453 N N . GLU A 1 812 ? -0.738 9.189 30.651 1.00 90.44 812 GLU A N 1
ATOM 6454 C CA . GLU A 1 812 ? -0.204 7.828 30.857 1.00 90.44 812 GLU A CA 1
ATOM 6455 C C . GLU A 1 812 ? -0.551 7.281 32.253 1.00 90.44 812 GLU A C 1
ATOM 6457 O O . GLU A 1 812 ? -0.962 6.131 32.387 1.00 90.44 812 GLU A O 1
ATOM 6462 N N . LYS A 1 813 ? -0.507 8.138 33.283 1.00 90.88 813 LYS A N 1
ATOM 6463 C CA . LYS A 1 813 ? -0.868 7.785 34.663 1.00 90.88 813 LYS A CA 1
ATOM 6464 C C . LYS A 1 813 ? -2.366 7.517 34.852 1.00 90.88 813 LYS A C 1
ATOM 6466 O O . LYS A 1 813 ? -2.729 6.679 35.670 1.00 90.88 813 LYS A O 1
ATOM 6471 N N . ARG A 1 814 ? -3.257 8.206 34.127 1.00 94.56 814 ARG A N 1
ATOM 6472 C CA . ARG A 1 814 ? -4.701 7.886 34.156 1.00 94.56 814 ARG A CA 1
ATOM 6473 C C . ARG A 1 814 ? -5.016 6.597 33.403 1.00 94.56 814 ARG A C 1
ATOM 6475 O O . ARG A 1 814 ? -5.945 5.887 33.779 1.00 94.56 814 ARG A O 1
ATOM 6482 N N . MET A 1 815 ? -4.250 6.303 32.355 1.00 94.94 815 MET A N 1
ATOM 6483 C CA . MET A 1 815 ? -4.407 5.112 31.522 1.00 94.94 815 MET A CA 1
ATOM 6484 C C . MET A 1 815 ? -3.629 3.893 32.047 1.00 94.94 815 MET A C 1
ATOM 6486 O O . MET A 1 815 ? -3.684 2.836 31.421 1.00 94.94 815 MET A O 1
ATOM 6490 N N . GLU A 1 816 ? -2.944 3.995 33.190 1.00 92.06 816 GLU A N 1
ATOM 6491 C CA . GLU A 1 816 ? -2.173 2.903 33.794 1.00 92.06 816 GLU A CA 1
ATOM 6492 C C . GLU A 1 816 ? -3.024 1.620 33.923 1.00 92.06 816 GLU A C 1
ATOM 6494 O O . GLU A 1 816 ? -4.152 1.626 34.419 1.00 92.06 816 GLU A O 1
ATOM 6499 N N . GLY A 1 817 ? -2.514 0.503 33.395 1.00 91.25 817 GLY A N 1
ATOM 6500 C CA . GLY A 1 817 ? -3.215 -0.787 33.360 1.00 91.25 817 GLY A CA 1
ATOM 6501 C C . GLY A 1 817 ? -4.311 -0.941 32.286 1.00 91.25 817 GLY A C 1
ATOM 6502 O O . GLY A 1 817 ? -4.643 -2.082 31.950 1.00 91.25 817 GLY A O 1
ATOM 6503 N N . LYS A 1 818 ? -4.829 0.153 31.706 1.00 94.12 818 LYS A N 1
ATOM 6504 C CA . LYS A 1 818 ? -5.783 0.153 30.571 1.00 94.12 818 LYS A CA 1
ATOM 6505 C C . LYS A 1 818 ? -5.117 0.360 29.211 1.00 94.12 818 LYS A C 1
ATOM 6507 O O . LYS A 1 818 ? -5.498 -0.286 28.237 1.00 94.12 818 LYS A O 1
ATOM 6512 N N . GLY A 1 819 ? -4.152 1.268 29.147 1.00 95.25 819 GLY A N 1
ATOM 6513 C CA . GLY A 1 819 ? -3.348 1.568 27.972 1.00 95.25 819 GLY A CA 1
ATOM 6514 C C . GLY A 1 819 ? -1.965 0.924 28.047 1.00 95.25 819 GLY A C 1
ATOM 6515 O O . GLY A 1 819 ? -1.439 0.664 29.131 1.00 95.25 819 GLY A O 1
ATOM 6516 N N . LEU A 1 820 ? -1.373 0.694 26.881 1.00 95.38 820 LEU A N 1
ATOM 6517 C CA . LEU A 1 820 ? 0.036 0.367 26.689 1.00 95.38 820 LEU A CA 1
ATOM 6518 C C . LEU A 1 820 ? 0.554 1.186 25.505 1.00 95.38 820 LEU A C 1
ATOM 6520 O O . LEU A 1 820 ? -0.019 1.143 24.417 1.00 95.38 820 LEU A O 1
ATOM 6524 N N . ILE A 1 821 ? 1.626 1.947 25.711 1.00 92.50 821 ILE A N 1
ATOM 6525 C CA . ILE A 1 821 ? 2.191 2.831 24.688 1.00 92.50 821 ILE A CA 1
ATOM 6526 C C . ILE A 1 821 ? 3.524 2.250 24.215 1.00 92.50 821 ILE A C 1
ATOM 6528 O O . ILE A 1 821 ? 4.452 2.087 25.003 1.00 92.50 821 ILE A O 1
ATOM 6532 N N . ILE A 1 822 ? 3.622 1.944 22.920 1.00 91.50 822 ILE A N 1
ATOM 6533 C CA . ILE A 1 822 ? 4.833 1.403 22.292 1.00 91.50 822 ILE A CA 1
ATOM 6534 C C . ILE A 1 822 ? 5.508 2.528 21.507 1.00 91.50 822 ILE A C 1
ATOM 6536 O O . ILE A 1 822 ? 4.983 2.999 20.497 1.00 91.50 822 ILE A O 1
ATOM 6540 N N . ARG A 1 823 ? 6.679 2.968 21.974 1.00 88.31 823 ARG A N 1
ATOM 6541 C CA . ARG A 1 823 ? 7.441 4.089 21.401 1.00 88.31 823 ARG A CA 1
ATOM 6542 C C . ARG A 1 823 ? 8.500 3.556 20.434 1.00 88.31 823 ARG A C 1
ATOM 6544 O O . ARG A 1 823 ? 9.598 3.209 20.853 1.00 88.31 823 ARG A O 1
ATOM 6551 N N . GLY A 1 824 ? 8.151 3.463 19.151 1.00 86.81 824 GLY A N 1
ATOM 6552 C CA . GLY A 1 824 ? 8.994 2.913 18.087 1.00 86.81 824 GLY A CA 1
ATOM 6553 C C . GLY A 1 824 ? 8.249 1.900 17.214 1.00 86.81 824 GLY A C 1
ATOM 6554 O O . GLY A 1 824 ? 7.199 2.210 16.653 1.00 86.81 824 GLY A O 1
ATOM 6555 N N . TRP A 1 825 ? 8.808 0.698 17.071 1.00 88.69 825 TRP A N 1
ATOM 6556 C CA . TRP A 1 825 ? 8.221 -0.409 16.308 1.00 88.69 825 TRP A CA 1
ATOM 6557 C C . TRP A 1 825 ? 7.466 -1.375 17.228 1.00 88.69 825 TRP A C 1
ATOM 6559 O O . TRP A 1 825 ? 7.910 -1.666 18.339 1.00 88.69 825 TRP A O 1
ATOM 6569 N N . ALA A 1 826 ? 6.344 -1.911 16.750 1.00 91.88 826 ALA A N 1
ATOM 6570 C CA . ALA A 1 826 ? 5.532 -2.896 17.460 1.00 91.88 826 ALA A CA 1
ATOM 6571 C C . ALA A 1 826 ? 5.453 -4.209 16.658 1.00 91.88 826 ALA A C 1
ATOM 6573 O O . ALA A 1 826 ? 5.384 -4.149 15.427 1.00 91.88 826 ALA A O 1
ATOM 6574 N N . PRO A 1 827 ? 5.402 -5.384 17.314 1.00 92.56 827 PRO A N 1
ATOM 6575 C CA . PRO A 1 827 ? 5.269 -6.681 16.647 1.00 92.56 827 PRO A CA 1
ATOM 6576 C C . PRO A 1 827 ? 3.826 -6.885 16.138 1.00 92.56 827 PRO A C 1
ATOM 6578 O O . PRO A 1 827 ? 3.051 -7.673 16.674 1.00 92.56 827 PRO A O 1
ATOM 6581 N N . GLN A 1 828 ? 3.441 -6.124 15.108 1.00 95.00 828 GLN A N 1
ATOM 6582 C CA . GLN A 1 828 ? 2.051 -5.921 14.676 1.00 95.00 828 GLN A CA 1
ATOM 6583 C C . GLN A 1 828 ? 1.280 -7.218 14.399 1.00 95.00 828 GLN A C 1
ATOM 6585 O O . GLN A 1 828 ? 0.131 -7.336 14.814 1.00 95.00 828 GLN A O 1
ATOM 6590 N N . VAL A 1 829 ? 1.899 -8.200 13.734 1.00 94.44 829 VAL A N 1
ATOM 6591 C CA . VAL A 1 829 ? 1.232 -9.477 13.419 1.00 94.44 829 VAL A CA 1
ATOM 6592 C C . VAL A 1 829 ? 0.970 -10.290 14.688 1.00 94.44 829 VAL A C 1
ATOM 6594 O O . VAL A 1 829 ? -0.108 -10.848 14.827 1.00 94.44 829 VAL A O 1
ATOM 6597 N N . LEU A 1 830 ? 1.913 -10.308 15.635 1.00 94.38 830 LEU A N 1
ATOM 6598 C CA . LEU A 1 830 ? 1.758 -10.973 16.935 1.00 94.38 830 LEU A CA 1
ATOM 6599 C C . LEU A 1 830 ? 0.677 -10.299 17.795 1.00 94.38 830 LEU A C 1
ATOM 6601 O O . LEU A 1 830 ? -0.060 -10.994 18.485 1.00 94.38 830 LEU A O 1
ATOM 6605 N N . ILE A 1 831 ? 0.550 -8.967 17.734 1.00 97.19 831 ILE A N 1
ATOM 6606 C CA . ILE A 1 831 ? -0.510 -8.236 18.447 1.00 97.19 831 ILE A CA 1
ATOM 6607 C C . ILE A 1 831 ? -1.884 -8.521 17.824 1.00 97.19 831 ILE A C 1
ATOM 6609 O O . ILE A 1 831 ? -2.819 -8.843 18.549 1.00 97.19 831 ILE A O 1
ATOM 6613 N N . LEU A 1 832 ? -2.018 -8.417 16.497 1.00 97.81 832 LEU A N 1
ATOM 6614 C CA . LEU A 1 832 ? -3.297 -8.614 15.798 1.00 97.81 832 LEU A CA 1
ATOM 6615 C C . LEU A 1 832 ? -3.842 -10.044 15.934 1.00 97.81 832 LEU A C 1
ATOM 6617 O O . LEU A 1 832 ? -5.050 -10.217 16.041 1.00 97.81 832 LEU A O 1
ATOM 6621 N N . ASP A 1 833 ? -2.961 -11.045 15.949 1.00 95.62 833 ASP A N 1
ATOM 6622 C CA . ASP A 1 833 ? -3.281 -12.477 16.080 1.00 95.62 833 ASP A CA 1
ATOM 6623 C C . ASP A 1 833 ? -3.694 -12.883 17.517 1.00 95.62 833 ASP A C 1
ATOM 6625 O O . ASP A 1 833 ? -4.097 -14.021 17.753 1.00 95.62 833 ASP A O 1
ATOM 6629 N N . HIS A 1 834 ? -3.611 -11.966 18.491 1.00 97.75 834 HIS A N 1
ATOM 6630 C CA . HIS A 1 834 ? -3.921 -12.231 19.896 1.00 97.75 834 HIS A CA 1
ATOM 6631 C C . HIS A 1 834 ? -5.414 -12.042 20.222 1.00 97.75 834 HIS A C 1
ATOM 6633 O O . HIS A 1 834 ? -5.979 -10.974 19.982 1.00 97.75 834 HIS A O 1
ATOM 6639 N N . GLU A 1 835 ? -6.048 -13.025 20.880 1.00 97.56 835 GLU A N 1
ATOM 6640 C CA . GLU A 1 835 ? -7.510 -13.047 21.096 1.00 97.56 835 GLU A CA 1
ATOM 6641 C C . GLU A 1 835 ? -8.083 -11.817 21.821 1.00 97.56 835 GLU A C 1
ATOM 6643 O O . GLU A 1 835 ? -9.238 -11.450 21.609 1.00 97.56 835 GLU A O 1
ATOM 6648 N N . ALA A 1 836 ? -7.279 -11.159 22.660 1.00 98.38 836 ALA A N 1
ATOM 6649 C CA . ALA A 1 836 ? -7.642 -9.927 23.358 1.00 98.38 836 ALA A CA 1
ATOM 6650 C C . ALA A 1 836 ? -7.926 -8.731 22.429 1.00 98.38 836 ALA A C 1
ATOM 6652 O O . ALA A 1 836 ? -8.655 -7.822 22.835 1.00 98.38 836 ALA A O 1
ATOM 6653 N N . VAL A 1 837 ? -7.394 -8.703 21.201 1.00 98.62 837 VAL A N 1
ATOM 6654 C CA . VAL A 1 837 ? -7.634 -7.602 20.255 1.00 98.62 837 VAL A CA 1
ATOM 6655 C C . VAL A 1 837 ? -9.048 -7.698 19.677 1.00 98.62 837 VAL A C 1
ATOM 6657 O O . VAL A 1 837 ? -9.476 -8.723 19.151 1.00 98.62 837 VAL A O 1
ATOM 6660 N N . GLY A 1 838 ? -9.815 -6.619 19.839 1.00 98.00 838 GLY A N 1
ATOM 6661 C CA . GLY A 1 838 ? -11.208 -6.507 19.395 1.00 98.00 838 GLY A CA 1
ATOM 6662 C C . GLY A 1 838 ? -11.402 -5.629 18.165 1.00 98.00 838 GLY A C 1
ATOM 6663 O O . GLY A 1 838 ? -12.400 -5.806 17.469 1.00 98.00 838 GLY A O 1
ATOM 6664 N N . GLY A 1 839 ? -10.450 -4.731 17.886 1.00 98.50 839 GLY A N 1
ATOM 6665 C CA . GLY A 1 839 ? -10.474 -3.826 16.741 1.00 98.50 839 GLY A CA 1
ATOM 6666 C C . GLY A 1 839 ? -9.118 -3.161 16.468 1.00 98.50 839 GLY A C 1
ATOM 6667 O O . GLY A 1 839 ? -8.277 -3.044 17.363 1.00 98.50 839 GLY A O 1
ATOM 6668 N N . PHE A 1 840 ? -8.907 -2.720 15.226 1.00 98.75 840 PHE A N 1
ATOM 6669 C CA . PHE A 1 840 ? -7.655 -2.130 14.737 1.00 98.75 840 PHE A CA 1
ATOM 6670 C C . PHE A 1 840 ? -7.879 -0.736 14.133 1.00 98.75 840 PHE A C 1
ATOM 6672 O O . PHE A 1 840 ? -8.436 -0.593 13.045 1.00 98.75 840 PHE A O 1
ATOM 6679 N N . VAL A 1 841 ? -7.402 0.310 14.808 1.00 98.44 841 VAL A N 1
ATOM 6680 C CA . VAL A 1 841 ? -7.329 1.671 14.262 1.00 98.44 841 VAL A CA 1
ATOM 6681 C C . VAL A 1 841 ? -6.108 1.772 13.350 1.00 98.44 841 VAL A C 1
ATOM 6683 O O . VAL A 1 841 ? -4.969 1.651 13.810 1.00 98.44 841 VAL A O 1
ATOM 6686 N N . THR A 1 842 ? -6.348 1.961 12.050 1.00 97.31 842 THR A N 1
ATOM 6687 C CA . THR A 1 842 ? -5.337 1.765 11.006 1.00 97.31 842 THR A CA 1
ATOM 6688 C C . THR A 1 842 ? -5.331 2.857 9.941 1.00 97.31 842 THR A C 1
ATOM 6690 O O . THR A 1 842 ? -6.369 3.313 9.456 1.00 97.31 842 THR A O 1
ATOM 6693 N N . HIS A 1 843 ? -4.124 3.198 9.488 1.00 93.50 843 HIS A N 1
ATOM 6694 C CA . HIS A 1 843 ? -3.869 4.073 8.339 1.00 93.50 843 HIS A CA 1
ATOM 6695 C C . HIS A 1 843 ? -4.296 3.483 6.978 1.00 93.50 843 HIS A C 1
ATOM 6697 O O . HIS A 1 843 ? -4.069 4.099 5.942 1.00 93.50 843 HIS A O 1
ATOM 6703 N N . CYS A 1 844 ? -4.886 2.282 6.951 1.00 94.94 844 CYS A N 1
ATOM 6704 C CA . CYS A 1 844 ? -5.356 1.603 5.736 1.00 94.94 844 CYS A CA 1
ATOM 6705 C C . CYS A 1 844 ? -4.251 1.315 4.698 1.00 94.94 844 CYS A C 1
ATOM 6707 O O . CYS A 1 844 ? -4.543 1.127 3.519 1.00 94.94 844 CYS A O 1
ATOM 6709 N N . GLY A 1 845 ? -2.975 1.249 5.099 1.00 88.56 845 GLY A N 1
ATOM 6710 C CA . GLY A 1 845 ? -1.910 0.718 4.242 1.00 88.56 845 GLY A CA 1
ATOM 6711 C C . GLY A 1 845 ? -2.169 -0.754 3.908 1.00 88.56 845 GLY A C 1
ATOM 6712 O O . GLY A 1 845 ? -2.685 -1.500 4.746 1.00 88.56 845 GLY A O 1
ATOM 6713 N N . TRP A 1 846 ? -1.852 -1.189 2.685 1.00 90.44 846 TRP A N 1
ATOM 6714 C CA . TRP A 1 846 ? -2.331 -2.483 2.182 1.00 90.44 846 TRP A CA 1
ATOM 6715 C C . TRP A 1 846 ? -1.814 -3.689 2.987 1.00 90.44 846 TRP A C 1
ATOM 6717 O O . TRP A 1 846 ? -2.600 -4.576 3.311 1.00 90.44 846 TRP A O 1
ATOM 6727 N N . ASN A 1 847 ? -0.549 -3.684 3.426 1.00 89.69 847 ASN A N 1
ATOM 6728 C CA . ASN A 1 847 ? -0.014 -4.737 4.307 1.00 89.69 847 ASN A CA 1
ATOM 6729 C C . ASN A 1 847 ? -0.796 -4.839 5.623 1.00 89.69 847 ASN A C 1
ATOM 6731 O O . ASN A 1 847 ? -1.258 -5.915 5.981 1.00 89.69 847 ASN A O 1
ATOM 6735 N N . SER A 1 848 ? -1.006 -3.717 6.317 1.00 93.81 848 SER A N 1
ATOM 6736 C CA . SER A 1 848 ? -1.760 -3.683 7.579 1.00 93.81 848 SER A CA 1
ATOM 6737 C C . SER A 1 848 ? -3.233 -4.052 7.384 1.00 93.81 848 SER A C 1
ATOM 6739 O O . SER A 1 848 ? -3.835 -4.682 8.248 1.00 93.81 848 SER A O 1
ATOM 6741 N N . THR A 1 849 ? -3.796 -3.720 6.220 1.00 95.50 849 THR A N 1
ATOM 6742 C CA . THR A 1 849 ? -5.143 -4.137 5.811 1.00 95.50 849 THR A CA 1
ATOM 6743 C C . THR A 1 849 ? -5.218 -5.660 5.667 1.00 95.50 849 THR A C 1
ATOM 6745 O O . THR A 1 849 ? -6.088 -6.290 6.261 1.00 95.50 849 THR A O 1
ATOM 6748 N N . LEU A 1 850 ? -4.268 -6.278 4.956 1.00 94.50 850 LEU A N 1
ATOM 6749 C CA . LEU A 1 850 ? -4.185 -7.736 4.835 1.00 94.50 850 LEU A CA 1
ATOM 6750 C C . LEU A 1 850 ? -3.895 -8.429 6.173 1.00 94.50 850 LEU A C 1
ATOM 6752 O O . LEU A 1 850 ? -4.458 -9.486 6.434 1.00 94.50 850 LEU A O 1
ATOM 6756 N N . GLU A 1 851 ? -3.053 -7.850 7.028 1.00 96.56 851 GLU A N 1
ATOM 6757 C CA . GLU A 1 851 ? -2.714 -8.398 8.348 1.00 96.56 851 GLU A CA 1
ATOM 6758 C C . GLU A 1 851 ? -3.932 -8.408 9.288 1.00 96.56 851 GLU A C 1
ATOM 6760 O O . GLU A 1 851 ? -4.243 -9.451 9.857 1.00 96.56 851 GLU A O 1
ATOM 6765 N N . GLY A 1 852 ? -4.683 -7.303 9.383 1.00 97.38 852 GLY A N 1
ATOM 6766 C CA . GLY A 1 852 ? -5.909 -7.251 10.191 1.00 97.38 852 GLY A CA 1
ATOM 6767 C C . GLY A 1 852 ? -7.045 -8.121 9.639 1.00 97.38 852 GLY A C 1
ATOM 6768 O O . GLY A 1 852 ? -7.747 -8.768 10.413 1.00 97.38 852 GLY A O 1
ATOM 6769 N N . ILE A 1 853 ? -7.181 -8.217 8.308 1.00 95.50 853 ILE A N 1
ATOM 6770 C CA . ILE A 1 853 ? -8.111 -9.160 7.660 1.00 95.50 853 ILE A CA 1
ATOM 6771 C C . ILE A 1 853 ? -7.729 -10.612 7.975 1.00 95.50 853 ILE A C 1
ATOM 6773 O O . ILE A 1 853 ? -8.598 -11.402 8.330 1.00 95.50 853 ILE A O 1
ATOM 6777 N N . SER A 1 854 ? -6.441 -10.958 7.891 1.00 96.38 854 SER A N 1
ATOM 6778 C CA . SER A 1 854 ? -5.954 -12.324 8.144 1.00 96.38 854 SER A CA 1
ATOM 6779 C C . SER A 1 854 ? -6.111 -12.745 9.607 1.00 96.38 854 SER A C 1
ATOM 6781 O O . SER A 1 854 ? -6.358 -13.916 9.871 1.00 96.38 854 SER A O 1
ATOM 6783 N N . ALA A 1 855 ? -6.013 -11.798 10.545 1.00 97.38 855 ALA A N 1
ATOM 6784 C CA . ALA A 1 855 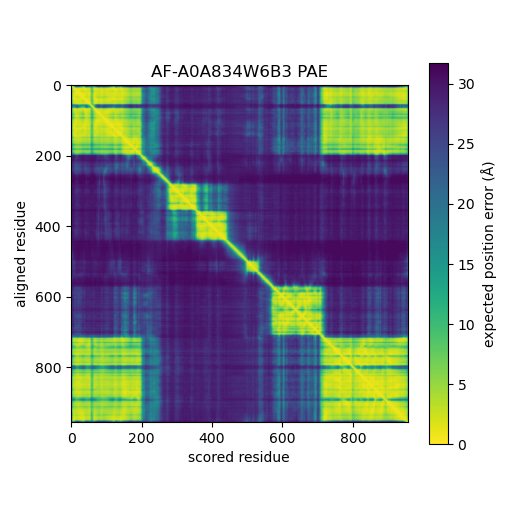? -6.276 -12.018 11.968 1.00 97.38 855 ALA A CA 1
ATOM 6785 C C . ALA A 1 855 ? -7.778 -11.988 12.337 1.00 97.38 855 ALA A C 1
ATOM 6787 O O . ALA A 1 855 ? -8.161 -12.372 13.440 1.00 97.38 855 ALA A O 1
ATOM 6788 N N . GLY A 1 856 ? -8.652 -11.537 11.431 1.00 97.88 856 GLY A N 1
ATOM 6789 C CA . GLY A 1 856 ? -10.096 -11.450 11.669 1.00 97.88 856 GLY A CA 1
ATOM 6790 C C . GLY A 1 856 ? -10.515 -10.297 12.580 1.00 97.88 856 GLY A C 1
ATOM 6791 O O . GLY A 1 856 ? -11.512 -10.408 13.298 1.00 97.88 856 GLY A O 1
ATOM 6792 N N . VAL A 1 857 ? -9.768 -9.190 12.541 1.00 98.62 857 VAL A N 1
ATOM 6793 C CA . VAL A 1 857 ? -9.964 -8.007 13.387 1.00 98.62 857 VAL A CA 1
ATOM 6794 C C . VAL A 1 857 ? -10.680 -6.892 12.596 1.00 98.62 857 VAL A C 1
ATOM 6796 O O . VAL A 1 857 ? -10.174 -6.479 11.548 1.00 98.62 857 VAL A O 1
ATOM 6799 N N . PRO A 1 858 ? -11.837 -6.374 13.063 1.00 98.44 858 PRO A N 1
ATOM 6800 C CA . PRO A 1 858 ? -12.521 -5.242 12.431 1.00 98.44 858 PRO A CA 1
ATOM 6801 C C . PRO A 1 858 ? -11.753 -3.926 12.645 1.00 98.44 858 PRO A C 1
ATOM 6803 O O . PRO A 1 858 ? -10.928 -3.808 13.550 1.00 98.44 858 PRO A O 1
ATOM 6806 N N . MET A 1 859 ? -11.991 -2.920 11.804 1.00 98.69 859 MET A N 1
ATOM 6807 C CA . MET A 1 859 ? -11.095 -1.766 11.661 1.00 98.69 859 MET A CA 1
ATOM 6808 C C . MET A 1 859 ? -11.763 -0.414 11.931 1.00 98.69 859 MET A C 1
ATOM 6810 O O . MET A 1 859 ? -12.900 -0.177 11.528 1.00 98.69 859 MET A O 1
ATOM 6814 N N . VAL A 1 860 ? -11.008 0.529 12.501 1.00 98.62 860 VAL A N 1
ATOM 6815 C CA . VAL A 1 860 ? -11.281 1.962 12.318 1.00 98.62 860 VAL A CA 1
ATOM 6816 C C . VAL A 1 860 ? -10.374 2.470 11.205 1.00 98.62 860 VAL A C 1
ATOM 6818 O O . VAL A 1 860 ? -9.148 2.436 11.330 1.00 98.62 860 VAL A O 1
ATOM 6821 N N . THR A 1 861 ? -10.970 2.923 10.106 1.00 97.94 861 THR A N 1
ATOM 6822 C CA . THR A 1 861 ? -10.248 3.371 8.915 1.00 97.94 861 THR A CA 1
ATOM 6823 C C . THR A 1 861 ? -9.891 4.851 9.023 1.00 97.94 861 THR A C 1
ATOM 6825 O O . THR A 1 861 ? -10.771 5.713 9.103 1.00 97.94 861 THR A O 1
ATOM 6828 N N . TRP A 1 862 ? -8.588 5.139 9.009 1.00 96.44 862 TRP A N 1
ATOM 6829 C CA . TRP A 1 862 ? -8.013 6.482 9.117 1.00 96.44 862 TRP A CA 1
ATOM 6830 C C . TRP A 1 862 ? -6.965 6.719 8.011 1.00 96.44 862 TRP A C 1
ATOM 6832 O O . TRP A 1 862 ? -5.776 6.832 8.310 1.00 96.44 862 TRP A O 1
ATOM 6842 N N . PRO A 1 863 ? -7.352 6.743 6.723 1.00 92.94 863 PRO A N 1
ATOM 6843 C CA . PRO A 1 863 ? -6.402 6.934 5.625 1.00 92.94 863 PRO A CA 1
ATOM 6844 C C . PRO A 1 863 ? -5.668 8.281 5.714 1.00 92.94 863 PRO A C 1
ATOM 6846 O O . PRO A 1 863 ? -6.233 9.282 6.157 1.00 92.94 863 PRO A O 1
ATOM 6849 N N . VAL A 1 864 ? -4.402 8.301 5.283 1.00 84.94 864 VAL A N 1
ATOM 6850 C CA . VAL A 1 864 ? -3.500 9.460 5.415 1.00 84.94 864 VAL A CA 1
ATOM 6851 C C . VAL A 1 864 ? -2.918 9.902 4.066 1.00 84.94 864 VAL A C 1
ATOM 6853 O O . VAL A 1 864 ? -2.869 11.097 3.792 1.00 84.94 864 VAL A O 1
ATOM 6856 N N . PHE A 1 865 ? -2.453 8.970 3.224 1.00 79.75 865 PHE A N 1
ATOM 6857 C CA . PHE A 1 865 ? -1.763 9.266 1.956 1.00 79.75 865 PHE A CA 1
ATOM 6858 C C . PHE A 1 865 ? -1.835 8.098 0.944 1.00 79.75 865 PHE A C 1
ATOM 6860 O O . PHE A 1 865 ? -2.454 7.068 1.207 1.00 79.75 865 PHE A O 1
ATOM 6867 N N . ALA A 1 866 ? -1.184 8.244 -0.220 1.00 80.00 866 ALA A N 1
ATOM 6868 C CA . ALA A 1 866 ? -1.101 7.223 -1.277 1.00 80.00 866 ALA A CA 1
ATOM 6869 C C . ALA A 1 866 ? -2.482 6.647 -1.667 1.00 80.00 866 ALA A C 1
ATOM 6871 O O . ALA A 1 866 ? -3.415 7.411 -1.917 1.00 80.00 866 ALA A O 1
ATOM 6872 N N . GLU A 1 867 ? -2.632 5.323 -1.753 1.00 82.38 867 GLU A N 1
ATOM 6873 C CA . GLU A 1 867 ? -3.889 4.673 -2.127 1.00 82.38 867 GLU A CA 1
ATOM 6874 C C . GLU A 1 867 ? -4.866 4.481 -0.955 1.00 82.38 867 GLU A C 1
ATOM 6876 O O . GLU A 1 867 ? -5.931 3.891 -1.140 1.00 82.38 867 GLU A O 1
ATOM 6881 N N . GLN A 1 868 ? -4.515 4.912 0.261 1.00 88.88 868 GLN A N 1
ATOM 6882 C CA . GLN A 1 868 ? -5.186 4.479 1.496 1.00 88.88 868 GLN A CA 1
ATOM 6883 C C . GLN A 1 868 ? -6.683 4.822 1.516 1.00 88.88 868 GLN A C 1
ATOM 6885 O O . GLN A 1 868 ? -7.470 4.081 2.095 1.00 88.88 868 GLN A O 1
ATOM 6890 N N . PHE A 1 869 ? -7.093 5.883 0.817 1.00 92.56 869 PHE A N 1
ATOM 6891 C CA . PHE A 1 869 ? -8.497 6.259 0.613 1.00 92.56 869 PHE A CA 1
ATOM 6892 C C . PHE A 1 869 ? -9.286 5.251 -0.246 1.00 92.56 869 PHE A C 1
ATOM 6894 O O . PHE A 1 869 ? -10.469 5.021 -0.001 1.00 92.56 869 PHE A O 1
ATOM 6901 N N . TYR A 1 870 ? -8.643 4.590 -1.213 1.00 86.50 870 TYR A N 1
ATOM 6902 C CA . TYR A 1 870 ? -9.234 3.458 -1.934 1.00 86.50 870 TYR A CA 1
ATOM 6903 C C . TYR A 1 870 ? -9.251 2.195 -1.057 1.00 86.50 870 TYR A C 1
ATOM 6905 O O . TYR A 1 870 ? -10.235 1.456 -1.061 1.00 86.50 870 TYR A O 1
ATOM 6913 N N . ASN A 1 871 ? -8.213 1.972 -0.241 1.00 87.94 871 ASN A N 1
ATOM 6914 C CA . ASN A 1 871 ? -8.203 0.861 0.717 1.00 87.94 871 ASN A CA 1
ATOM 6915 C C . ASN A 1 871 ? -9.315 1.022 1.774 1.00 87.94 871 ASN A C 1
ATOM 6917 O O . ASN A 1 871 ? -9.997 0.047 2.072 1.00 87.94 871 ASN A O 1
ATOM 6921 N N . GLU A 1 872 ? -9.586 2.237 2.273 1.00 95.25 872 GLU A N 1
ATOM 6922 C CA . GLU A 1 872 ? -10.756 2.520 3.122 1.00 95.25 872 GLU A CA 1
ATOM 6923 C C . GLU A 1 872 ? -12.057 2.069 2.438 1.00 95.25 872 GLU A C 1
ATOM 6925 O O . GLU A 1 872 ? -12.874 1.385 3.058 1.00 95.25 872 GLU A O 1
ATOM 6930 N N . LYS A 1 873 ? -12.250 2.422 1.161 1.00 90.31 873 LYS A N 1
ATOM 6931 C CA . LYS A 1 873 ? -13.448 2.051 0.392 1.00 90.31 873 LYS A CA 1
ATOM 6932 C C . LYS A 1 873 ? -13.599 0.535 0.260 1.00 90.31 873 LYS A C 1
ATOM 6934 O O . LYS A 1 873 ? -14.693 0.014 0.469 1.00 90.31 873 LYS A O 1
ATOM 6939 N N . PHE A 1 874 ? -12.505 -0.192 0.034 1.00 85.44 874 PHE A N 1
ATOM 6940 C CA . PHE A 1 874 ? -12.502 -1.655 0.094 1.00 85.44 874 PHE A CA 1
ATOM 6941 C C . PHE A 1 874 ? -12.936 -2.178 1.477 1.00 85.44 874 PHE A C 1
ATOM 6943 O O . PHE A 1 874 ? -13.878 -2.971 1.562 1.00 85.44 874 PHE A O 1
ATOM 6950 N N . ILE A 1 875 ? -12.307 -1.699 2.559 1.00 92.88 875 ILE A N 1
ATOM 6951 C CA . ILE A 1 875 ? -12.561 -2.150 3.940 1.00 92.88 875 ILE A CA 1
ATOM 6952 C C . ILE A 1 875 ? -14.017 -1.880 4.369 1.00 92.88 875 ILE A C 1
ATOM 6954 O O . ILE A 1 875 ? -14.646 -2.723 5.016 1.00 92.88 875 ILE A O 1
ATOM 6958 N N . ARG A 1 876 ? -14.570 -0.718 4.002 1.00 93.38 876 ARG A N 1
ATOM 6959 C CA . ARG A 1 876 ? -15.900 -0.257 4.433 1.00 93.38 876 ARG A CA 1
ATOM 6960 C C . ARG A 1 876 ? -17.051 -0.731 3.552 1.00 93.38 876 ARG A C 1
ATOM 6962 O O . ARG A 1 876 ? -18.080 -1.126 4.086 1.00 93.38 876 ARG A O 1
ATOM 6969 N N . GLU A 1 877 ? -16.916 -0.668 2.229 1.00 84.94 877 GLU A N 1
ATOM 6970 C CA . GLU A 1 877 ? -18.054 -0.830 1.305 1.00 84.94 877 GLU A CA 1
ATOM 6971 C C . GLU A 1 877 ? -18.097 -2.244 0.694 1.00 84.94 877 GLU A C 1
ATOM 6973 O O . GLU A 1 877 ? -19.182 -2.820 0.546 1.00 84.94 877 GLU A O 1
ATOM 6978 N N . VAL A 1 878 ? -16.925 -2.846 0.438 1.00 80.75 878 VAL A N 1
ATOM 6979 C CA . VAL A 1 878 ? -16.786 -4.194 -0.148 1.00 80.75 878 VAL A CA 1
ATOM 6980 C C . VAL A 1 878 ? -16.728 -5.281 0.926 1.00 80.75 878 VAL A C 1
ATOM 6982 O O . VAL A 1 878 ? -17.649 -6.096 1.036 1.00 80.75 878 VAL A O 1
ATOM 6985 N N . VAL A 1 879 ? -15.669 -5.310 1.747 1.00 83.69 879 VAL A N 1
ATOM 6986 C CA . VAL A 1 879 ? -15.538 -6.338 2.796 1.00 83.69 879 VAL A CA 1
ATOM 6987 C C . VAL A 1 879 ? -16.334 -6.000 4.056 1.00 83.69 879 VAL A C 1
ATOM 6989 O O . VAL A 1 879 ? -16.689 -6.921 4.778 1.00 83.69 879 VAL A O 1
ATOM 6992 N N . ARG A 1 880 ? -16.742 -4.740 4.262 1.00 92.75 880 ARG A N 1
ATOM 6993 C CA . ARG A 1 880 ? -17.663 -4.294 5.334 1.00 92.75 880 ARG A CA 1
ATOM 6994 C C . ARG A 1 880 ? -17.241 -4.737 6.741 1.00 92.75 880 ARG A C 1
ATOM 6996 O O . ARG A 1 880 ? -18.036 -5.289 7.494 1.00 92.75 880 ARG A O 1
ATOM 7003 N N . ILE A 1 881 ? -15.975 -4.497 7.077 1.00 95.81 881 ILE A N 1
ATOM 7004 C CA . ILE A 1 881 ? -15.417 -4.734 8.423 1.00 95.81 881 ILE A CA 1
ATOM 7005 C C . ILE A 1 881 ? -14.853 -3.451 9.049 1.00 95.81 881 ILE A C 1
ATOM 7007 O O . ILE A 1 881 ? -14.067 -3.523 9.990 1.00 95.81 881 ILE A O 1
ATOM 7011 N N . GLY A 1 882 ? -15.183 -2.282 8.486 1.00 96.75 882 GLY A N 1
ATOM 7012 C CA . GLY A 1 882 ? -14.562 -1.010 8.841 1.00 96.75 882 GLY A CA 1
ATOM 7013 C C . GLY A 1 882 ? -15.538 0.116 9.148 1.00 96.75 882 GLY A C 1
ATOM 7014 O O . GLY A 1 882 ? -16.553 0.285 8.472 1.00 96.75 882 GLY A O 1
ATOM 7015 N N . ILE A 1 883 ? -15.149 0.958 10.102 1.00 97.50 883 ILE A N 1
ATOM 7016 C CA . ILE A 1 883 ? -15.807 2.223 10.432 1.00 97.50 883 ILE A CA 1
ATOM 7017 C C . ILE A 1 883 ? -14.828 3.367 10.192 1.00 97.50 883 ILE A C 1
ATOM 7019 O O . ILE A 1 883 ? -13.712 3.353 10.696 1.00 97.50 883 ILE A O 1
ATOM 7023 N N . SER A 1 884 ? -15.248 4.392 9.451 1.00 95.94 884 SER A N 1
ATOM 7024 C CA . SER A 1 884 ? -14.425 5.592 9.289 1.00 95.94 884 SER A CA 1
ATOM 7025 C C . SER A 1 884 ? -14.413 6.429 10.553 1.00 95.94 884 SER A C 1
ATOM 7027 O O . SER A 1 884 ? -15.465 6.680 11.144 1.00 95.94 884 SER A O 1
ATOM 7029 N N . VAL A 1 885 ? -13.233 6.937 10.895 1.00 94.81 885 VAL A N 1
ATOM 7030 C CA . VAL A 1 885 ? -13.079 7.993 11.900 1.00 94.81 885 VAL A CA 1
ATOM 7031 C C . VAL A 1 885 ? -13.633 9.347 11.411 1.00 94.81 885 VAL A C 1
ATOM 7033 O O . VAL A 1 885 ? -13.917 10.226 12.218 1.00 94.81 885 VAL A O 1
ATOM 7036 N N . GLY A 1 886 ? -13.825 9.517 10.092 1.00 90.38 886 GLY A N 1
ATOM 7037 C CA . GLY A 1 886 ? -14.385 10.735 9.495 1.00 90.38 886 GLY A CA 1
ATOM 7038 C C . GLY A 1 886 ? -13.390 11.656 8.778 1.00 90.38 886 GLY A C 1
ATOM 7039 O O . GLY A 1 886 ? -13.690 12.840 8.635 1.00 90.38 886 GLY A O 1
ATOM 7040 N N . VAL A 1 887 ? -12.250 11.129 8.308 1.00 89.06 887 VAL A N 1
ATOM 7041 C CA . VAL A 1 887 ? -11.317 11.822 7.389 1.00 89.06 887 VAL A CA 1
ATOM 7042 C C . VAL A 1 887 ? -12.070 12.288 6.131 1.00 89.06 887 VAL A C 1
ATOM 7044 O O . VAL A 1 887 ? -12.814 11.508 5.535 1.00 89.06 887 VAL A O 1
ATOM 7047 N N . LYS A 1 888 ? -11.890 13.549 5.710 1.00 84.38 888 LYS A N 1
ATOM 7048 C CA . LYS A 1 888 ? -12.602 14.156 4.561 1.00 84.38 888 LYS A CA 1
ATOM 7049 C C . LYS A 1 888 ? -11.686 14.650 3.444 1.00 84.38 888 LYS A C 1
ATOM 7051 O O . LYS A 1 888 ? -12.152 14.790 2.314 1.00 84.38 888 LYS A O 1
ATOM 7056 N N . ARG A 1 889 ? -10.413 14.925 3.734 1.00 82.88 889 ARG A N 1
ATOM 7057 C CA . ARG A 1 889 ? -9.410 15.390 2.757 1.00 82.88 889 ARG A CA 1
ATOM 7058 C C . ARG A 1 889 ? -8.111 14.595 2.854 1.00 82.88 889 ARG A C 1
ATOM 7060 O O . ARG A 1 889 ? -7.706 14.170 3.930 1.00 82.88 889 ARG A O 1
ATOM 7067 N N . ASN A 1 890 ? -7.441 14.441 1.717 1.00 80.44 890 ASN A N 1
ATOM 7068 C CA . ASN A 1 890 ? -6.079 13.929 1.660 1.00 80.44 890 ASN A CA 1
ATOM 7069 C C . ASN A 1 890 ? -5.107 15.064 2.022 1.00 80.44 890 ASN A C 1
ATOM 7071 O O . ASN A 1 890 ? -5.026 16.065 1.311 1.00 80.44 890 ASN A O 1
ATOM 7075 N N . VAL A 1 891 ? -4.413 14.929 3.153 1.00 73.75 891 VAL A N 1
ATOM 7076 C CA . VAL A 1 891 ? -3.366 15.857 3.604 1.00 73.75 891 VAL A CA 1
ATOM 7077 C C . VAL A 1 891 ? -2.092 15.033 3.735 1.00 73.75 891 VAL A C 1
ATOM 7079 O O . VAL A 1 891 ? -1.836 14.424 4.773 1.00 73.75 891 VAL A O 1
ATOM 7082 N N . GLU A 1 892 ? -1.344 14.945 2.636 1.00 63.28 892 GLU A N 1
ATOM 7083 C CA . GLU A 1 892 ? -0.300 13.934 2.451 1.00 63.28 892 GLU A CA 1
ATOM 7084 C C . GLU A 1 892 ? 0.693 13.882 3.633 1.00 63.28 892 GLU A C 1
ATOM 7086 O O . GLU A 1 892 ? 1.235 14.895 4.073 1.00 63.28 892 GLU A O 1
ATOM 7091 N N . THR A 1 893 ? 0.942 12.673 4.147 1.00 58.41 893 THR A N 1
ATOM 7092 C CA . THR A 1 893 ? 1.791 12.348 5.321 1.00 58.41 893 THR A CA 1
ATOM 7093 C C . THR A 1 893 ? 1.271 12.825 6.689 1.00 58.41 893 THR A C 1
ATOM 7095 O O . THR A 1 893 ? 1.459 12.111 7.677 1.00 58.41 893 THR A O 1
ATOM 7098 N N . VAL A 1 894 ? 0.614 13.985 6.765 1.00 64.44 894 VAL A N 1
ATOM 7099 C CA . VAL A 1 894 ? 0.166 14.621 8.024 1.00 64.44 894 VAL A CA 1
ATOM 7100 C C . VAL A 1 894 ? -1.190 14.087 8.503 1.00 64.44 894 VAL A C 1
ATOM 7102 O O . VAL A 1 894 ? -1.401 13.931 9.704 1.00 64.44 894 VAL A O 1
ATOM 7105 N N . GLY A 1 895 ? -2.086 13.765 7.566 1.00 63.78 895 GLY A N 1
ATOM 7106 C CA . GLY A 1 895 ? -3.456 13.331 7.838 1.00 63.78 895 GLY A CA 1
ATOM 7107 C C . GLY A 1 895 ? -4.438 14.489 8.028 1.00 63.78 895 GLY A C 1
ATOM 7108 O O . GLY A 1 895 ? -4.054 15.643 8.222 1.00 63.78 895 GLY A O 1
ATOM 7109 N N . ASP A 1 896 ? -5.730 14.178 7.930 1.00 81.12 896 ASP A N 1
ATOM 7110 C CA . ASP A 1 896 ? -6.791 15.138 8.239 1.00 81.12 896 ASP A CA 1
ATOM 7111 C C . ASP A 1 896 ? -6.972 15.300 9.756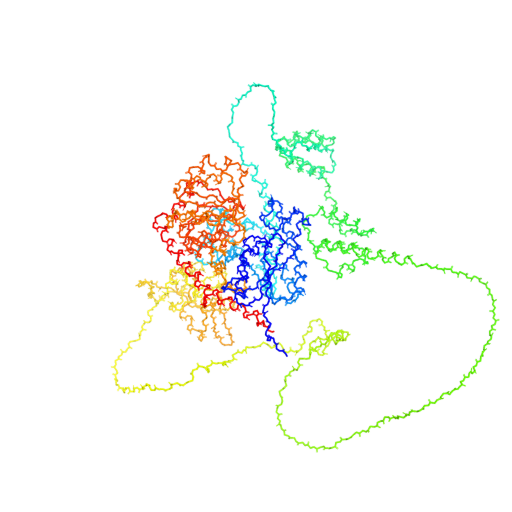 1.00 81.12 896 ASP A C 1
ATOM 7113 O O . ASP A 1 896 ? -6.673 14.388 10.532 1.00 81.12 896 ASP A O 1
ATOM 7117 N N . ASN A 1 897 ? -7.509 16.451 10.157 1.00 86.25 897 ASN A N 1
ATOM 7118 C CA . ASN A 1 897 ? -7.809 16.745 11.549 1.00 86.25 897 ASN A CA 1
ATOM 7119 C C . ASN A 1 897 ? -9.151 16.102 11.917 1.00 86.25 897 ASN A C 1
ATOM 7121 O O . ASN A 1 897 ? -10.135 16.258 11.192 1.00 86.25 897 ASN A O 1
ATOM 7125 N N . VAL A 1 898 ? -9.201 15.417 13.056 1.00 92.62 898 VAL A N 1
ATOM 7126 C CA . VAL A 1 898 ? -10.400 14.745 13.564 1.00 92.62 898 VAL A CA 1
ATOM 7127 C C . VAL A 1 898 ? -10.521 15.008 15.062 1.00 92.62 898 VAL A C 1
ATOM 7129 O O . VAL A 1 898 ? -9.595 14.731 15.820 1.00 92.62 898 VAL A O 1
ATOM 7132 N N . GLU A 1 899 ? -11.665 15.544 15.474 1.00 94.75 899 GLU A N 1
ATOM 7133 C CA . GLU A 1 899 ? -11.987 15.864 16.869 1.00 94.75 899 GLU A CA 1
ATOM 7134 C C . GLU A 1 899 ? -12.208 14.580 17.688 1.00 94.75 899 GLU A C 1
ATOM 7136 O O . GLU A 1 899 ? -12.754 13.589 17.180 1.00 94.75 899 GLU A O 1
ATOM 7141 N N . LYS A 1 900 ? -11.815 14.595 18.967 1.00 95.38 900 LYS A N 1
ATOM 7142 C CA . LYS A 1 900 ? -11.937 13.470 19.913 1.00 95.38 900 LYS A CA 1
ATOM 7143 C C . LYS A 1 900 ? -13.326 12.823 19.945 1.00 95.38 900 LYS A C 1
ATOM 7145 O O . LYS A 1 900 ? -13.394 11.609 20.082 1.00 95.38 900 LYS A O 1
ATOM 7150 N N . GLU A 1 901 ? -14.418 13.569 19.761 1.00 96.69 901 GLU A N 1
ATOM 7151 C CA . GLU A 1 901 ? -15.785 13.032 19.722 1.00 96.69 901 GLU A CA 1
ATOM 7152 C C . GLU A 1 901 ? -16.011 12.102 18.513 1.00 96.69 901 GLU A C 1
ATOM 7154 O O . GLU A 1 901 ? -16.717 11.095 18.611 1.00 96.69 901 GLU A O 1
ATOM 7159 N N . GLY A 1 902 ? -15.392 12.403 17.365 1.00 96.19 902 GLY A N 1
ATOM 7160 C CA . GLY A 1 902 ? -15.400 11.530 16.187 1.00 96.19 902 GLY A CA 1
ATOM 7161 C C . GLY A 1 902 ? -14.544 10.279 16.397 1.00 96.19 902 GLY A C 1
ATOM 7162 O O . GLY A 1 902 ? -14.964 9.170 16.058 1.00 96.19 902 GLY A O 1
ATOM 7163 N N . ILE A 1 903 ? -13.380 10.460 17.026 1.00 97.81 903 ILE A N 1
ATOM 7164 C CA . ILE A 1 903 ? -12.435 9.392 17.373 1.00 97.81 903 ILE A CA 1
ATOM 7165 C C . ILE A 1 903 ? -13.075 8.407 18.359 1.00 97.81 903 ILE A C 1
ATOM 7167 O O . ILE A 1 903 ? -13.145 7.213 18.067 1.00 97.81 903 ILE A O 1
ATOM 7171 N N . GLU A 1 904 ? -13.612 8.907 19.476 1.00 98.12 904 GLU A N 1
ATOM 7172 C CA . GLU A 1 904 ? -14.329 8.129 20.488 1.00 98.12 904 GLU A CA 1
ATOM 7173 C C . GLU A 1 904 ? -15.467 7.332 19.844 1.00 98.12 904 GLU A C 1
ATOM 7175 O O . GLU A 1 904 ? -15.560 6.118 20.020 1.00 98.12 904 GLU A O 1
ATOM 7180 N N . LYS A 1 905 ? -16.317 7.994 19.051 1.00 97.75 905 LYS A N 1
ATOM 7181 C CA . LYS A 1 905 ? -17.478 7.361 18.418 1.00 97.75 905 LYS A CA 1
ATOM 7182 C C . LYS A 1 905 ? -17.086 6.236 17.457 1.00 97.75 905 LYS A C 1
ATOM 7184 O O . LYS A 1 905 ? -17.794 5.230 17.393 1.00 97.75 905 LYS A O 1
ATOM 7189 N N . ALA A 1 906 ? -15.987 6.379 16.718 1.00 97.88 906 ALA A N 1
ATOM 7190 C CA . ALA A 1 906 ? -15.476 5.321 15.849 1.00 97.88 906 ALA A CA 1
ATOM 7191 C C . ALA A 1 906 ? -14.863 4.161 16.657 1.00 97.88 906 ALA A C 1
ATOM 7193 O O . ALA A 1 906 ? -15.166 2.998 16.386 1.00 97.88 906 ALA A O 1
ATOM 7194 N N . MET A 1 907 ? -14.073 4.475 17.688 1.00 97.81 907 MET A N 1
ATOM 7195 C CA . MET A 1 907 ? -13.463 3.500 18.602 1.00 97.81 907 MET A CA 1
ATOM 7196 C C . MET A 1 907 ? -14.502 2.694 19.393 1.00 97.81 907 MET A C 1
ATOM 7198 O O . MET A 1 907 ? -14.337 1.489 19.557 1.00 97.81 907 MET A O 1
ATOM 7202 N N . ARG A 1 908 ? -15.599 3.322 19.831 1.00 97.81 908 ARG A N 1
ATOM 7203 C CA . ARG A 1 908 ? -16.728 2.629 20.465 1.00 97.81 908 ARG A CA 1
ATOM 7204 C C . ARG A 1 908 ? -17.441 1.702 19.492 1.00 97.81 908 ARG A C 1
ATOM 7206 O O . ARG A 1 908 ? -17.549 0.516 19.768 1.00 97.81 908 ARG A O 1
ATOM 7213 N N . ARG A 1 909 ? -17.875 2.197 18.326 1.00 97.69 909 ARG A N 1
ATOM 7214 C CA . ARG A 1 909 ? -18.678 1.400 17.374 1.00 97.69 909 ARG A CA 1
ATOM 7215 C C . ARG A 1 909 ? -17.958 0.183 16.779 1.00 97.69 909 ARG A C 1
ATOM 7217 O O . ARG A 1 909 ? -18.631 -0.729 16.318 1.00 97.69 909 ARG A O 1
ATOM 7224 N N . VAL A 1 910 ? -16.620 0.144 16.768 1.00 98.06 910 VAL A N 1
ATOM 7225 C CA . VAL A 1 910 ? -15.880 -1.062 16.334 1.00 98.06 910 VAL A CA 1
ATOM 7226 C C . VAL A 1 910 ? -15.768 -2.126 17.442 1.00 98.06 910 VAL A C 1
ATOM 7228 O O . VAL A 1 910 ? -15.467 -3.282 17.156 1.00 98.06 910 VAL A O 1
ATOM 7231 N N . MET A 1 911 ? -16.014 -1.747 18.702 1.00 98.12 911 MET A N 1
ATOM 7232 C CA . MET A 1 911 ? -15.861 -2.599 19.890 1.00 98.12 911 MET A CA 1
ATOM 7233 C C . MET A 1 911 ? -17.200 -3.003 20.524 1.00 98.12 911 MET A C 1
ATOM 7235 O O . MET A 1 911 ? -17.320 -4.118 21.031 1.00 98.12 911 MET A O 1
ATOM 7239 N N . GLU A 1 912 ? -18.188 -2.103 20.500 1.00 96.62 912 GLU A N 1
ATOM 7240 C CA . GLU A 1 912 ? -19.427 -2.139 21.282 1.00 96.62 912 GLU A CA 1
ATOM 7241 C C . GLU A 1 912 ? -20.672 -2.209 20.371 1.00 96.62 912 GLU A C 1
ATOM 7243 O O . GLU A 1 912 ? -20.833 -1.402 19.456 1.00 96.62 912 GLU A O 1
ATOM 7248 N N . GLY A 1 913 ? -21.600 -3.127 20.671 1.00 95.31 913 GLY A N 1
ATOM 7249 C CA . GLY A 1 913 ? -22.912 -3.232 20.013 1.00 95.31 913 GLY A CA 1
ATOM 7250 C C . GLY A 1 913 ? -22.993 -4.236 18.853 1.00 95.31 913 GLY A C 1
ATOM 7251 O O . GLY A 1 913 ? -22.022 -4.898 18.499 1.00 95.31 913 GLY A O 1
ATOM 7252 N N . GLU A 1 914 ? -24.185 -4.363 18.264 1.00 95.31 914 GLU A N 1
ATOM 7253 C CA . GLU A 1 914 ? -24.484 -5.375 17.233 1.00 95.31 914 GLU A CA 1
ATOM 7254 C C . GLU A 1 914 ? -23.669 -5.169 15.942 1.00 95.31 914 GLU A C 1
ATOM 7256 O O . GLU A 1 914 ? -23.189 -6.140 15.361 1.00 95.31 914 GLU A O 1
ATOM 7261 N N . GLU A 1 915 ? -23.425 -3.912 15.551 1.00 95.31 915 GLU A N 1
ATOM 7262 C CA . GLU A 1 915 ? -22.555 -3.548 14.418 1.00 95.31 915 GLU A CA 1
ATOM 7263 C C . GLU A 1 915 ? -21.118 -4.073 14.611 1.00 95.31 915 GLU A C 1
ATOM 7265 O O . GLU A 1 915 ? -20.515 -4.601 13.674 1.00 95.31 915 GLU A O 1
ATOM 7270 N N . ALA A 1 916 ? -20.583 -4.001 15.837 1.00 96.56 916 ALA A N 1
ATOM 7271 C CA . ALA A 1 916 ? -19.256 -4.516 16.162 1.00 96.56 916 ALA A CA 1
ATOM 7272 C C . ALA A 1 916 ? -19.188 -6.048 16.046 1.00 96.56 916 ALA A C 1
ATOM 7274 O O . ALA A 1 916 ? -18.231 -6.578 15.476 1.00 96.56 916 ALA A O 1
ATOM 7275 N N . GLU A 1 917 ? -20.201 -6.772 16.536 1.00 96.62 917 GLU A N 1
ATOM 7276 C CA . GLU A 1 917 ? -20.232 -8.238 16.450 1.00 96.62 917 GLU A CA 1
ATOM 7277 C C . GLU A 1 917 ? -20.469 -8.745 15.018 1.00 96.62 917 GLU A C 1
ATOM 7279 O O . GLU A 1 917 ? -19.851 -9.738 14.623 1.00 96.62 917 GLU A O 1
ATOM 7284 N N . GLU A 1 918 ? -21.283 -8.061 14.200 1.00 96.75 918 GLU A N 1
ATOM 7285 C CA . GLU A 1 918 ? -21.427 -8.405 12.777 1.00 96.75 918 GLU A CA 1
ATOM 7286 C C . GLU A 1 918 ? -20.097 -8.218 12.034 1.00 96.75 918 GLU A C 1
ATOM 7288 O O . GLU A 1 918 ? -19.624 -9.151 11.374 1.00 96.75 918 GLU A O 1
ATOM 7293 N N . MET A 1 919 ? -19.440 -7.062 12.193 1.00 97.50 919 MET A N 1
ATOM 7294 C CA . MET A 1 919 ? -18.124 -6.818 11.592 1.00 97.50 919 MET A CA 1
ATOM 7295 C C . MET A 1 919 ? -17.077 -7.828 12.075 1.00 97.50 919 MET A C 1
ATOM 7297 O O . MET A 1 919 ? -16.286 -8.311 11.267 1.00 97.50 919 MET A O 1
ATOM 7301 N N . ARG A 1 920 ? -17.071 -8.190 13.365 1.00 97.44 920 ARG A N 1
ATOM 7302 C CA . ARG A 1 920 ? -16.123 -9.161 13.939 1.00 97.44 920 ARG A CA 1
ATOM 7303 C C . ARG A 1 920 ? -16.379 -10.585 13.442 1.00 97.44 920 ARG A C 1
ATOM 7305 O O . ARG A 1 920 ? -15.425 -11.308 13.154 1.00 97.44 920 ARG A O 1
ATOM 7312 N N . LYS A 1 921 ? -17.642 -10.994 13.280 1.00 96.88 921 LYS A N 1
ATOM 7313 C CA . LYS A 1 921 ? -18.006 -12.262 12.625 1.00 96.88 921 LYS A CA 1
ATOM 7314 C C . LYS A 1 921 ? -17.514 -12.276 11.175 1.00 96.88 921 LYS A C 1
ATOM 7316 O O . LYS A 1 921 ? -16.827 -13.210 10.769 1.00 96.88 921 LYS A O 1
ATOM 7321 N N . ARG A 1 922 ? -17.814 -11.220 10.418 1.00 95.62 922 ARG A N 1
ATOM 7322 C CA . ARG A 1 922 ? -17.455 -11.082 9.002 1.00 95.62 922 ARG A CA 1
ATOM 7323 C C . ARG A 1 922 ? -15.940 -11.009 8.784 1.00 95.62 922 ARG A C 1
ATOM 7325 O O . ARG A 1 922 ? -15.422 -11.615 7.851 1.00 95.62 922 ARG A O 1
ATOM 7332 N N . ALA A 1 923 ? -15.203 -10.354 9.679 1.00 97.00 923 ALA A N 1
ATOM 7333 C CA . ALA A 1 923 ? -13.743 -10.353 9.667 1.00 97.00 923 ALA A CA 1
ATOM 7334 C C . ALA A 1 923 ? -13.176 -11.767 9.894 1.00 97.00 923 ALA A C 1
ATOM 7336 O O . ALA A 1 923 ? -12.291 -12.186 9.154 1.00 97.00 923 ALA A O 1
ATOM 7337 N N . LYS A 1 924 ? -13.733 -12.550 10.830 1.00 97.44 924 LYS A N 1
ATOM 7338 C CA . LYS A 1 924 ? -13.351 -13.963 11.043 1.00 97.44 924 LYS A CA 1
ATOM 7339 C C . LYS A 1 924 ? -13.668 -14.865 9.840 1.00 97.44 924 LYS A C 1
ATOM 7341 O O . LYS A 1 924 ? -12.913 -15.799 9.566 1.00 97.44 924 LYS A O 1
ATOM 7346 N N . GLU A 1 925 ? -14.728 -14.577 9.084 1.00 94.81 925 GLU A N 1
ATOM 7347 C CA . GLU A 1 925 ? -15.009 -15.249 7.805 1.00 94.81 925 GLU A CA 1
ATOM 7348 C C . GLU A 1 925 ? -13.910 -14.947 6.764 1.00 94.81 925 GLU A C 1
ATOM 7350 O O . GLU A 1 925 ? -13.361 -15.878 6.168 1.00 94.81 925 GLU A O 1
ATOM 7355 N N . PHE A 1 926 ? -13.493 -13.683 6.613 1.00 89.38 926 PHE A N 1
ATOM 7356 C CA . PHE A 1 926 ? -12.379 -13.317 5.725 1.00 89.38 926 PHE A CA 1
ATOM 7357 C C . PHE A 1 926 ? -11.006 -13.824 6.202 1.00 89.38 926 PHE A C 1
ATOM 7359 O O . PHE A 1 926 ? -10.174 -14.171 5.363 1.00 89.38 926 PHE A O 1
ATOM 7366 N N . ALA A 1 927 ? -10.770 -13.937 7.511 1.00 95.06 927 ALA A N 1
ATOM 7367 C CA . ALA A 1 927 ? -9.568 -14.558 8.073 1.00 95.06 927 ALA A CA 1
ATOM 7368 C C . ALA A 1 927 ? -9.451 -16.027 7.651 1.00 95.06 927 ALA A C 1
ATOM 7370 O O . ALA A 1 927 ? -8.419 -16.461 7.138 1.00 95.06 927 ALA A O 1
ATOM 7371 N N . LYS A 1 928 ? -10.554 -16.781 7.767 1.00 94.81 928 LYS A N 1
ATOM 7372 C CA . LYS A 1 928 ? -10.625 -18.165 7.287 1.00 94.81 928 LYS A CA 1
ATOM 7373 C C . LYS A 1 928 ? -10.336 -18.248 5.785 1.00 94.81 928 LYS A C 1
ATOM 7375 O O . LYS A 1 928 ? -9.498 -19.048 5.382 1.00 94.81 928 LYS A O 1
ATOM 7380 N N . MET A 1 929 ? -10.971 -17.402 4.968 1.00 88.75 929 MET A N 1
ATOM 7381 C CA . MET A 1 929 ? -10.725 -17.363 3.518 1.00 88.75 929 MET A CA 1
ATOM 7382 C C . MET A 1 929 ? -9.265 -17.020 3.176 1.00 88.75 929 MET A C 1
ATOM 7384 O O . MET A 1 929 ? -8.704 -17.598 2.249 1.00 88.75 929 MET A O 1
ATOM 7388 N N . SER A 1 930 ? -8.640 -16.121 3.940 1.00 89.62 930 SER A N 1
ATOM 7389 C CA . SER A 1 930 ? -7.237 -15.719 3.775 1.00 89.62 930 SER A CA 1
ATOM 7390 C C . SER A 1 930 ? -6.273 -16.878 4.032 1.00 89.62 930 SER A C 1
ATOM 7392 O O . SER A 1 930 ? -5.354 -17.104 3.247 1.00 89.62 930 SER A O 1
ATOM 7394 N N . THR A 1 931 ? -6.520 -17.663 5.083 1.00 92.88 931 THR A N 1
ATOM 7395 C CA . THR A 1 931 ? -5.763 -18.890 5.369 1.00 92.88 931 THR A CA 1
ATOM 7396 C C . THR A 1 931 ? -5.988 -19.945 4.285 1.00 92.88 931 THR A C 1
ATOM 7398 O O . THR A 1 931 ? -5.018 -20.441 3.716 1.00 92.88 931 THR A O 1
ATOM 7401 N N . GLN A 1 932 ? -7.243 -20.208 3.905 1.00 91.44 932 GLN A N 1
ATOM 7402 C CA . GLN A 1 932 ? -7.590 -21.187 2.864 1.00 91.44 932 GLN A CA 1
ATOM 7403 C C . GLN A 1 932 ? -7.023 -20.843 1.475 1.00 91.44 932 GLN A C 1
ATOM 7405 O O . GLN A 1 932 ? -6.796 -21.739 0.668 1.00 91.44 932 GLN A O 1
ATOM 7410 N N . ALA A 1 933 ? -6.758 -19.567 1.177 1.00 85.94 933 ALA A N 1
ATOM 7411 C CA . ALA A 1 933 ? -6.074 -19.160 -0.053 1.00 85.94 933 ALA A CA 1
ATOM 7412 C C . ALA A 1 933 ? -4.580 -19.552 -0.068 1.00 85.94 933 ALA A C 1
ATOM 7414 O O . ALA A 1 933 ? -4.031 -19.836 -1.136 1.00 85.94 933 ALA A O 1
ATOM 7415 N N . MET A 1 934 ? -3.937 -19.585 1.105 1.00 89.94 934 MET A N 1
ATOM 7416 C CA . MET A 1 934 ? -2.505 -19.866 1.292 1.00 89.94 934 MET A CA 1
ATOM 7417 C C . MET A 1 934 ? -2.201 -21.345 1.603 1.00 89.94 934 MET A C 1
ATOM 7419 O O . MET A 1 934 ? -1.054 -21.778 1.461 1.00 89.94 934 MET A O 1
ATOM 7423 N N . GLU A 1 935 ? -3.205 -22.115 2.029 1.00 89.19 935 GLU A N 1
ATOM 7424 C CA . GLU A 1 935 ? -3.146 -23.571 2.212 1.00 89.19 935 GLU A CA 1
ATOM 7425 C C . GLU A 1 935 ? -2.913 -24.324 0.888 1.00 89.19 935 GLU A C 1
ATOM 7427 O O . GLU A 1 935 ? -3.104 -23.792 -0.205 1.00 89.19 935 GLU A O 1
ATOM 7432 N N . GLU A 1 936 ? -2.478 -25.585 0.967 1.00 88.56 936 GLU A 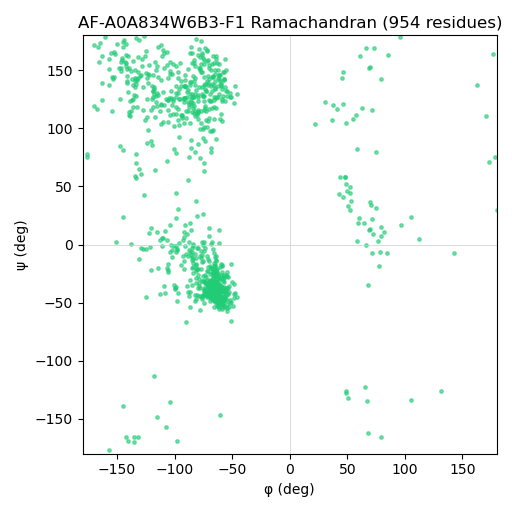N 1
ATOM 7433 C CA . GLU A 1 936 ? -2.234 -26.405 -0.223 1.00 88.56 936 GLU A CA 1
ATOM 7434 C C . GLU A 1 936 ? -3.530 -26.655 -1.012 1.00 88.56 936 GLU A C 1
ATOM 7436 O O . GLU A 1 936 ? -4.540 -27.088 -0.465 1.00 88.56 936 GLU A O 1
ATOM 7441 N N . GLY A 1 937 ? -3.503 -26.338 -2.311 1.00 82.75 937 GLY A N 1
ATOM 7442 C CA . GLY A 1 937 ? -4.693 -26.302 -3.171 1.00 82.75 937 GLY A CA 1
ATOM 7443 C C . GLY A 1 937 ? -5.486 -24.985 -3.119 1.00 82.75 937 GLY A C 1
ATOM 7444 O O . GLY A 1 937 ? -6.374 -24.788 -3.946 1.00 82.75 937 GLY A O 1
ATOM 7445 N N . GLY A 1 938 ? -5.142 -24.061 -2.217 1.00 81.50 938 GLY A N 1
ATOM 7446 C CA . GLY A 1 938 ? -5.709 -22.713 -2.143 1.00 81.50 938 GLY A CA 1
ATOM 7447 C C . GLY A 1 938 ? -5.408 -21.854 -3.376 1.00 81.50 938 GLY A C 1
ATOM 7448 O O . GLY A 1 938 ? -4.464 -22.112 -4.124 1.00 81.50 938 GLY A O 1
ATOM 7449 N N . SER A 1 939 ? -6.198 -20.803 -3.609 1.00 78.06 939 SER A N 1
ATOM 7450 C CA . SER A 1 939 ? -6.070 -19.946 -4.801 1.00 78.06 939 SER A CA 1
ATOM 7451 C C . SER A 1 939 ? -4.677 -19.324 -4.951 1.00 78.06 939 SER A C 1
ATOM 7453 O O . SER A 1 939 ? -4.079 -19.405 -6.022 1.00 78.06 939 SER A O 1
ATOM 7455 N N . SER A 1 940 ? -4.135 -18.757 -3.875 1.00 82.88 940 SER A N 1
ATOM 7456 C CA . SER A 1 940 ? -2.826 -18.098 -3.852 1.00 82.88 940 SER A CA 1
ATOM 7457 C C . SER A 1 940 ? -1.671 -19.094 -3.853 1.00 82.88 940 SER A C 1
ATOM 7459 O O . SER A 1 940 ? -0.634 -18.844 -4.471 1.00 82.88 940 SER A O 1
ATOM 7461 N N . TYR A 1 941 ? -1.878 -20.269 -3.253 1.00 85.25 941 TYR A N 1
ATOM 7462 C CA . TYR A 1 941 ? -0.989 -21.417 -3.400 1.00 85.25 941 TYR A CA 1
ATOM 7463 C C . TYR A 1 941 ? -0.892 -21.866 -4.869 1.00 85.25 941 TYR A C 1
ATOM 7465 O O . TYR A 1 941 ? 0.212 -22.075 -5.378 1.00 85.25 941 TYR A O 1
ATOM 7473 N N . LEU A 1 942 ? -2.020 -21.989 -5.572 1.00 83.25 942 LEU A N 1
ATOM 7474 C CA . LEU A 1 942 ? -2.064 -22.405 -6.976 1.00 83.25 942 LEU A CA 1
ATOM 7475 C C . LEU A 1 942 ? -1.494 -21.342 -7.923 1.00 83.25 942 LEU A C 1
ATOM 7477 O O . LEU A 1 942 ? -0.708 -21.688 -8.802 1.00 83.25 942 LEU A O 1
ATOM 7481 N N . ASP A 1 943 ? -1.812 -20.063 -7.731 1.00 81.19 943 ASP A N 1
ATOM 7482 C CA . ASP A 1 943 ? -1.252 -18.978 -8.546 1.00 81.19 943 ASP A CA 1
ATOM 7483 C C . ASP A 1 943 ? 0.279 -18.870 -8.389 1.00 81.19 943 ASP A C 1
ATOM 7485 O O . ASP A 1 943 ? 0.983 -18.644 -9.376 1.00 81.19 943 ASP A O 1
ATOM 7489 N N . LEU A 1 944 ? 0.822 -19.124 -7.188 1.00 87.12 944 LEU A N 1
ATOM 7490 C CA . LEU A 1 944 ? 2.270 -19.246 -6.977 1.00 87.12 944 LEU A CA 1
ATOM 7491 C C . LEU A 1 944 ? 2.859 -20.491 -7.667 1.00 87.12 944 LEU A C 1
ATOM 7493 O O . LEU A 1 944 ? 3.959 -20.418 -8.211 1.00 87.12 944 LEU A O 1
ATOM 7497 N N . SER A 1 945 ? 2.146 -21.625 -7.682 1.00 85.19 945 SER A N 1
ATOM 7498 C CA . SER A 1 945 ? 2.570 -22.821 -8.433 1.00 85.19 945 SER A CA 1
ATOM 7499 C C . SER A 1 945 ? 2.667 -22.540 -9.932 1.00 85.19 945 SER A C 1
ATOM 7501 O O . SER A 1 945 ? 3.688 -22.854 -10.539 1.00 85.19 945 SER A O 1
ATOM 7503 N N . VAL A 1 946 ? 1.642 -21.901 -10.502 1.00 83.06 946 VAL A N 1
ATOM 7504 C CA . VAL A 1 946 ? 1.585 -21.511 -11.919 1.00 83.06 946 VAL A CA 1
ATOM 7505 C C . VAL A 1 946 ? 2.733 -20.558 -12.262 1.00 83.06 946 VAL A C 1
ATOM 7507 O O . VAL A 1 946 ? 3.458 -20.794 -13.225 1.00 83.06 946 VAL A O 1
ATOM 7510 N N . LEU A 1 947 ? 2.981 -19.541 -11.429 1.00 86.12 947 LEU A N 1
ATOM 7511 C CA . LEU A 1 947 ? 4.116 -18.630 -11.600 1.00 86.12 947 LEU A CA 1
ATOM 7512 C C . LEU A 1 947 ? 5.470 -19.367 -11.606 1.00 86.12 947 LEU A C 1
ATOM 7514 O O . LEU A 1 947 ? 6.319 -19.104 -12.455 1.00 86.12 947 LEU A O 1
ATOM 7518 N N . ILE A 1 948 ? 5.680 -20.311 -10.685 1.00 89.12 948 ILE A N 1
ATOM 7519 C CA . ILE A 1 948 ? 6.924 -21.095 -10.622 1.00 89.12 948 ILE A CA 1
ATOM 7520 C C . ILE A 1 948 ? 7.077 -21.999 -11.857 1.00 89.12 948 ILE A C 1
ATOM 7522 O O . ILE A 1 948 ? 8.179 -22.096 -12.397 1.00 89.12 948 ILE A O 1
ATOM 7526 N N . GLN A 1 949 ? 5.995 -22.624 -12.330 1.00 85.62 949 GLN A N 1
ATOM 7527 C CA . GLN A 1 949 ? 5.996 -23.470 -13.530 1.00 85.62 949 GLN A CA 1
ATOM 7528 C C . GLN A 1 949 ? 6.325 -22.670 -14.800 1.00 85.62 949 GLN A C 1
ATOM 7530 O O . GLN A 1 949 ? 7.172 -23.093 -15.586 1.00 85.62 949 GLN A O 1
ATOM 7535 N N . GLU A 1 950 ? 5.728 -21.488 -14.975 1.00 82.81 950 GLU A N 1
ATOM 7536 C CA . GLU A 1 950 ? 6.005 -20.600 -16.114 1.00 82.81 950 GLU A CA 1
ATOM 7537 C C . GLU A 1 950 ? 7.457 -20.102 -16.140 1.00 82.81 950 GLU A C 1
ATOM 7539 O O . GLU A 1 950 ? 8.057 -20.000 -17.209 1.00 82.81 950 GLU A O 1
ATOM 7544 N N . LEU A 1 951 ? 8.053 -19.839 -14.972 1.00 84.81 951 LEU A N 1
ATOM 7545 C CA . LEU A 1 951 ? 9.466 -19.463 -14.871 1.00 84.81 951 LEU A CA 1
ATOM 7546 C C . LEU A 1 951 ? 10.425 -20.646 -15.106 1.00 84.81 951 LEU A C 1
ATOM 7548 O O . LEU A 1 951 ? 11.555 -20.436 -15.541 1.00 84.81 951 LEU A O 1
ATOM 7552 N N . GLN A 1 952 ? 9.996 -21.886 -14.851 1.00 79.25 952 GLN A N 1
ATOM 7553 C CA . GLN A 1 952 ? 10.771 -23.098 -15.160 1.00 79.25 952 GLN A CA 1
ATOM 7554 C C . GLN A 1 952 ? 10.701 -23.480 -16.646 1.00 79.25 952 GLN A C 1
ATOM 7556 O O . GLN A 1 952 ? 11.697 -23.942 -17.211 1.00 79.25 952 GLN A O 1
ATOM 7561 N N . CYS A 1 953 ? 9.546 -23.261 -17.280 1.00 63.22 953 CYS A N 1
ATOM 7562 C CA . CYS A 1 953 ? 9.284 -23.541 -18.692 1.00 63.22 953 CYS A CA 1
ATOM 7563 C C . CYS A 1 953 ? 8.955 -22.252 -19.475 1.00 63.22 953 CYS A C 1
ATOM 7565 O O . CYS A 1 953 ? 7.837 -22.119 -19.981 1.00 63.22 953 CYS A O 1
ATOM 7567 N N . PRO A 1 954 ? 9.899 -21.294 -19.593 1.00 47.16 954 PRO A N 1
ATOM 7568 C CA . PRO A 1 954 ? 9.668 -20.079 -20.364 1.00 47.16 954 PRO A CA 1
ATOM 7569 C C . PRO A 1 954 ? 9.430 -20.430 -21.846 1.00 47.16 954 PRO A C 1
ATOM 7571 O O . PRO A 1 954 ? 10.163 -21.267 -22.387 1.00 47.16 954 PRO A O 1
ATOM 7574 N N . PRO A 1 955 ? 8.438 -19.810 -22.515 1.00 35.66 955 PRO A N 1
ATOM 7575 C CA . PRO A 1 955 ? 8.113 -20.108 -23.908 1.00 35.66 955 PRO A CA 1
ATOM 7576 C C . PRO A 1 955 ? 9.290 -19.812 -24.854 1.00 35.66 955 PRO A C 1
ATOM 7578 O O . PRO A 1 955 ? 10.077 -18.893 -24.615 1.00 35.66 955 PRO A O 1
ATOM 7581 N N . HIS A 1 956 ? 9.406 -20.628 -25.906 1.00 29.08 956 HIS A N 1
ATOM 7582 C CA . HIS A 1 956 ? 10.493 -20.612 -26.896 1.00 29.08 956 HIS A CA 1
ATOM 7583 C C . HIS A 1 956 ? 10.272 -19.633 -28.056 1.00 29.08 956 HIS A C 1
ATOM 7585 O O . HIS A 1 956 ? 9.107 -19.473 -28.478 1.00 29.08 956 HIS A O 1
#

Nearest PDB structures (foldseek):
  8inp-assembly1_A  TM=9.224E-01  e=2.859E-19  Iris domestica
  8j2z-assembly1_A  TM=9.398E-01  e=2.010E-17  Nicotiana tabacum
  9j9c-assembly1_A  TM=9.328E-01  e=2.903E-17  Nicotiana benthamiana
  7es2-assembly1_A  TM=7.926E-01  e=4.693E-16  Oryza sativa Japonica Group
  7erx-assembly1_A  TM=7.906E-01  e=1.273E-15  Oryza sativa Japonica Group

Mean predicted aligned error: 21.68 Å

InterPro domains:
  IPR002213 UDP-glucuronosyl/UDP-glucosyltransferase [PF00201] (747-914)
  IPR002213 UDP-glucuronosyl/UDP-glucosyltransferase [cd03784] (745-933)
  IPR005162 Retrotransposon-derived protein PEG10, N-terminal capsid-like domain [PF03732] (316-405)
  IPR021109 Aspartic peptidase domain superfamily [G3DSA:2.40.70.10] (576-709)
  IPR021109 Aspartic peptidase domain superfamily [SSF50630] (588-685)
  IPR035595 UDP-glycosyltransferase family, conserved site [PS00375] (825-868)

Sequence (956 aa):
MGRENQKLHIFLFPFPAHGHMIPMIDMAKLFAARGVRATIVTTPLNLPLVSRTIGNPKTPQNPHIIINLVTIKFPSVEAGLPEHCEHTDSIPSPSLNPNFIKATEMLQQPLEQLLLQHHPDCLISDMFFPWTVDSAAKFGIPRIVFHGTGSFSLCATECVRLYQPHKEVSSDSEPFVIPNFPGEITMTRLVLPEHIKKDDEDNGRARKEKEQGSSVPDLSVTVTELQKSHSTIGDRLDKLEDMLRKFMLQQLHGDSDRDGRNHPGGLDDGLSSRSLGKNLKMEIPSFNGTNAEDWVFKIKQFFRIYTTTSEQKIYLASFHMEGPAYAWYKWVCQNQPDLTWDEFLAALLNRFGSTLYENPKTALKQLIQVNDVAEYQDKFEALSTRISGLSEDWLVSMFVGGLKEYLQYEVMLAQPTTYYQAVSLAKLHEQKHNKFLQLTKYSPTKTYYPSSTSYSPKPLTTVPSSPNTPSPKSIVSPPPTHQPTQTPISSQASNTPAYKRFTAAELRERKAKGLCYYCPEKYKRGHKCTGNLCLLLGREELEELLYGDRTGDLKILEGQENQDEVLDTVEITPEISFNALEGQFHPSTLRVTGKHKDYVVKVLIDNGSTHNFIKSSVAAKMQLLLSAIQPFKVQTGNGAYLECTQKCADFQLIVQDHVFFVDLCVLDIKGADIVLGVQWLAELGDITINHKDLTMSFQRGEEAVRLQDHYKKVLGRKAWHIGPVSLCNRDLKEKGNRGMEASIDEQECLKWLDSKKPSSVLYVCFGTIANFPDSQLKEIAMGLEASGQNFIWVLRKSQKDREEEWLPEGFEKRMEGKGLIIRGWAPQVLILDHEAVGGFVTHCGWNSTLEGISAGVPMVTWPVFAEQFYNEKFIREVVRIGISVGVKRNVETVGDNVEKEGIEKAMRRVMEGEEAEEMRKRAKEFAKMSTQAMEEGGSSYLDLSVLIQELQCPPH

Foldseek 3Di:
DDPPPDAAEEEEEFAQEQLTLQLSLLVLLLCQQVVHAAEYEAAPLCVVLSDLLNPDCDDVVHNRRDYHYHHDHQCQVVLPHPPPPRHPLSGPDPVCVNSNLVSVQVCLVVVLVVCVVPVGLAYEYEPSCLCVVVSCVVSPHHYDYDDSDDPLLVVLVVLCQVVVQQVVDPDQQDWDFRPPHFDSFIDGNFADDPLSVDDPVVVVVVVVVVVPDDDDDDPVVVVVVLSCVSVPVCSVVVSVVVVVVVVVVVPPPDDDDDDDDDDDDDDDDDDDDPDPQDPDDDDQAAAAQEPLVVNVVVLVVVCVSVVPDFVCSLVVNQVRYDHPRNVVSVVCCVVPVPDTPVNVSVVSCVRRNDDPPPDLVVVLLVQADPDALVVSVVVNCVSCVVDPDDAQVRLLCSSLVRYDPQQSVQLVVVPDSGNVSSSVSSNVVRVVVVVVVVVVVPDDPPPDDDDDDDDDDDDDDDDDDDDDDDDDDDDDDYDDDDDDDDDDDDDDDDDDDDFDDDDPVVVVVCVVVQADPRDGHHDDVVDDDPDDPDDDDDDDDDDPPPPDDDDDDDDDDDDDDDDDDDDDDPDPAFEDEPCFAVVDDDLLWQWFWKDADPDIWIETEDQRGAFKAAAQVLCVVVVADKDFDDWHWYAYPVRDTDIFGIKRFQGWIGTPNDTDGGIHTYDNTPNTRMYHYPVNVVVFPDWDADSVQSKIWGDDPPDTDMHGDCVCPVSVDDDFQQDPSLVSQPDLSSLQSSGDHFLDDSVVLVVLLVVADFLQEEEEDAPSQADADLVLLQQLLLLVVLLVTAYEHEEQDDPVHDCVSRYDPCSCVVCVSRYHYGHDDHSLLSNLLRRSHNAYEYLLSPSSLRSNLLSLHAYAQFHADDSSVSSQSCSCSPLNRYDYLDFSRHPHSHGDRGGSVSSNVRSNQCRDDPSVVVSSVSSVVSSVLRVQLNDVVHRSNVSVVVVSVCSVVPDD

Radius of gyration: 38.86 Å; Cα contacts (8 Å, |Δi|>4): 1291; chains: 1; bounding box: 132×115×97 Å

Solvent-accessible surface area (backbone atoms only — not comparable to full-atom values): 56690 Å² total; per-residue (Å²): 134,80,84,76,89,70,70,55,32,38,36,35,40,51,46,59,36,70,82,37,38,48,56,50,50,32,45,39,51,56,44,12,73,71,64,32,38,25,30,43,50,47,27,76,82,52,43,61,37,56,48,41,43,71,48,73,58,71,43,95,90,44,77,74,41,55,75,43,81,45,74,45,85,66,43,20,57,87,39,68,38,59,82,86,38,67,36,63,84,53,51,93,45,81,89,48,48,68,29,49,53,51,21,62,58,65,43,51,65,61,48,44,53,48,49,72,73,65,63,45,64,27,38,39,31,26,63,89,50,67,68,50,55,59,55,27,53,77,73,73,28,50,67,44,73,44,69,74,63,53,69,67,39,55,50,51,51,48,30,44,66,76,69,42,48,72,73,77,51,94,46,51,82,46,73,36,55,47,61,98,52,79,88,72,50,66,50,34,49,37,49,44,59,68,75,75,75,58,80,70,68,69,63,63,53,66,52,69,67,53,79,78,57,100,73,84,80,63,70,77,55,52,55,56,50,54,56,43,70,76,61,46,64,60,79,54,47,51,49,53,53,47,52,58,59,50,62,71,60,72,80,77,79,85,84,90,85,83,87,82,88,90,84,88,84,86,84,89,86,88,89,78,82,92,65,99,63,84,84,73,84,79,78,83,77,69,40,52,50,68,61,32,65,62,49,54,51,50,50,53,51,50,40,61,75,67,70,54,52,71,82,48,48,57,59,60,48,53,79,34,34,33,68,64,33,36,56,48,50,56,53,44,52,74,77,49,73,87,64,51,61,68,57,49,49,50,55,46,40,77,72,32,36,84,68,93,77,72,55,44,72,59,53,52,74,67,48,60,41,83,73,57,63,64,72,38,46,57,55,49,50,70,31,46,77,73,53,84,93,76,52,45,70,55,49,30,52,46,54,50,68,18,41,49,67,84,43,28,57,59,38,59,75,66,62,59,81,34,42,70,49,42,53,51,42,42,47,51,50,48,51,52,48,54,52,49,54,54,57,67,68,71,61,87,78,80,82,77,86,80,80,86,81,89,86,86,82,89,84,84,88,88,86,89,88,86,85,85,88,89,86,89,81,92,86,84,87,89,93,84,89,91,87,87,92,90,88,90,85,92,79,91,78,86,91,70,89,80,86,81,84,74,50,87,62,54,53,51,52,37,54,76,71,39,35,39,94,88,44,95,51,73,56,52,95,88,65,79,68,90,68,80,82,87,82,80,87,78,85,78,88,89,82,94,79,89,80,84,82,83,88,78,88,84,81,88,76,88,78,78,90,81,86,89,78,90,79,75,85,79,78,78,74,41,36,39,27,52,48,52,47,71,26,52,89,55,94,66,63,44,47,42,66,30,34,40,91,94,46,76,39,45,32,35,54,35,86,61,16,44,52,23,34,29,16,46,72,54,46,58,75,67,66,57,76,69,42,81,50,83,73,44,60,34,36,39,75,83,78,50,70,47,78,34,46,38,28,36,67,72,41,58,40,34,45,87,90,44,79,45,69,41,60,28,35,40,40,89,43,28,82,39,44,31,37,41,7,40,57,57,54,68,76,41,64,70,69,51,72,40,58,88,76,35,34,41,34,33,56,59,86,92,46,78,46,75,50,58,32,56,68,51,71,74,70,68,51,90,84,68,62,58,56,61,37,72,72,74,44,79,51,70,65,49,25,36,33,52,42,63,72,47,52,56,57,70,65,60,54,46,57,56,44,71,74,48,53,71,40,48,23,37,40,35,45,50,75,83,73,56,52,65,51,46,67,50,42,28,23,50,51,50,9,49,63,71,44,68,57,29,35,40,40,52,36,86,61,56,99,86,54,66,57,77,74,36,40,58,86,66,46,70,72,73,32,60,92,41,50,46,79,37,55,51,43,69,34,57,60,47,53,51,64,33,66,22,43,24,22,36,40,28,29,31,47,50,65,62,46,47,50,32,35,47,46,19,37,15,29,29,36,47,43,26,46,89,62,9,61,45,39,38,47,42,38,38,72,71,70,46,27,40,38,64,44,68,73,69,45,52,33,75,46,42,35,52,86,61,56,28,72,41,41,17,52,27,58,34,46,39,59,51,62,71,67,14,54,52,17,35,53,50,16,41,53,46,13,51,52,40,51,50,20,62,35,93,85,11,64,14,37,44,34,45,48,50,53,53,50,46,66,73,59,62,86,131